Protein AF-0000000077384084 (afdb_homodimer)

Nearest PDB structures (foldseek):
  6f5l-assembly1_A-2  TM=9.453E-01  e=6.658E-69  Homo sapiens
  2or4-assembly1_A  TM=9.420E-01  e=1.013E-68  Homo sapiens
  4x3r-assembly1_A-2  TM=9.506E-01  e=4.682E-67  Homo sapiens
  4p45-assembly1_A-2  TM=9.468E-01  e=4.153E-67  Homo sapiens
  3sje-assembly1_A  TM=9.429E-01  e=4.296E-66  Homo sapiens

Solvent-accessible surface area (backbone atoms only — not comparable to full-atom values): 62726 Å² total; per-residue (Å²): 106,42,68,52,69,60,72,46,54,48,32,34,27,40,71,90,66,47,78,77,43,68,45,70,51,60,62,78,82,54,88,92,51,93,77,65,87,78,63,66,61,57,42,37,41,64,29,20,55,41,76,44,77,28,62,36,43,34,53,35,45,55,26,46,64,64,44,53,46,42,35,41,70,74,68,66,46,79,44,59,72,26,36,34,38,25,34,57,61,101,51,42,66,23,39,26,53,49,36,39,50,73,58,38,26,48,27,41,36,35,25,53,41,20,53,39,24,12,45,77,48,43,69,41,63,31,46,90,77,41,68,24,31,37,54,55,41,34,58,40,46,40,34,54,80,52,82,18,39,59,43,35,75,94,42,39,79,49,93,86,40,48,63,59,55,76,89,72,34,71,57,51,84,38,26,42,40,40,34,17,37,52,46,46,46,59,54,47,72,35,32,29,66,60,66,47,56,79,91,55,59,76,18,78,84,69,80,54,32,30,4,80,32,40,67,52,84,62,26,31,41,33,42,32,33,39,47,40,86,37,81,64,90,78,64,67,48,74,48,73,49,72,16,74,76,37,52,64,33,30,36,34,37,36,30,40,71,48,47,85,51,64,16,31,41,50,16,42,37,17,42,54,26,49,50,52,33,50,52,51,52,49,52,42,38,75,73,68,52,70,38,34,21,12,38,37,41,37,42,22,21,51,35,62,66,29,28,24,36,50,37,32,49,46,49,51,38,40,62,58,45,63,74,22,49,53,34,37,37,29,31,50,37,34,49,64,21,81,66,35,67,44,41,32,19,31,45,46,36,45,53,38,54,51,59,29,24,57,72,26,59,36,56,56,66,86,75,70,47,82,12,31,37,54,48,34,61,70,63,48,74,86,47,99,50,82,58,38,61,52,62,23,52,83,48,80,53,32,59,43,31,24,54,45,12,35,43,33,36,34,42,27,24,31,65,51,53,83,83,41,68,67,49,63,66,41,33,50,51,16,84,61,19,30,61,63,47,38,42,72,63,43,37,67,81,42,39,54,47,49,37,48,24,48,35,54,42,41,40,51,47,45,62,21,52,41,78,64,57,62,49,43,56,52,47,39,34,53,47,53,52,48,53,50,53,50,47,43,73,73,40,42,66,57,28,60,76,67,72,52,80,62,61,61,47,53,50,30,48,52,52,27,36,52,41,28,51,54,40,54,51,50,62,72,64,56,83,78,80,49,68,58,59,37,49,52,53,42,50,28,60,52,40,32,52,31,25,34,40,38,70,73,29,27,90,92,45,50,77,42,13,21,48,49,50,34,38,37,95,76,24,46,62,35,39,21,68,34,26,47,58,53,48,43,52,54,51,36,72,71,46,83,50,68,71,57,32,52,51,41,52,52,49,44,43,40,50,50,35,49,50,30,48,25,42,45,36,21,32,45,32,60,73,91,105,40,67,52,70,55,80,46,53,46,30,35,26,40,71,90,66,46,77,77,41,67,43,69,50,62,61,77,81,53,87,92,49,91,75,67,88,79,62,66,57,55,42,35,42,63,30,20,57,40,76,44,77,28,60,38,45,35,51,36,46,55,25,44,64,63,44,54,45,43,34,41,71,73,66,66,45,79,46,58,71,25,36,32,38,24,34,57,60,100,52,41,65,24,38,26,52,51,37,40,48,74,58,37,26,48,27,41,37,36,26,53,42,21,53,36,22,11,44,76,46,43,67,40,62,31,46,91,76,39,67,24,31,37,55,55,43,36,56,41,47,40,35,55,79,52,80,18,40,59,42,35,76,94,43,39,78,48,94,86,41,47,64,58,56,77,88,71,31,71,57,51,84,38,24,42,40,39,34,16,36,50,47,46,46,58,52,47,71,34,31,28,67,60,66,47,56,79,91,56,59,76,19,76,84,68,79,55,31,30,6,82,31,40,66,54,83,64,25,33,40,34,43,31,32,44,48,39,85,35,81,61,92,79,64,68,50,72,49,74,49,72,16,74,76,37,52,64,31,32,37,35,36,37,29,39,71,51,48,85,50,63,16,30,39,50,17,42,37,18,42,54,27,49,50,50,33,50,52,53,53,49,51,42,37,74,74,69,51,68,39,34,22,12,37,36,40,37,42,24,21,51,34,62,66,28,30,23,37,50,36,34,49,45,48,51,39,40,62,58,43,64,73,23,49,51,31,39,38,29,30,51,38,34,50,67,21,81,67,32,67,44,40,30,19,30,45,45,36,44,54,38,54,51,60,28,25,56,72,26,61,35,55,56,66,87,77,70,49,84,12,30,35,56,47,36,62,68,62,49,77,85,46,99,49,83,58,40,58,39,62,24,51,82,49,78,54,34,57,43,31,24,53,46,13,36,43,33,38,33,44,28,24,30,64,50,55,84,84,40,70,65,50,60,66,42,34,50,49,16,84,63,19,29,63,63,47,38,42,72,64,45,39,69,81,42,40,55,48,49,36,48,22,48,35,54,42,43,40,50,46,45,64,22,52,43,78,63,56,64,50,43,58,50,46,40,34,52,48,51,54,49,52,50,53,51,47,42,72,74,40,40,66,57,29,60,75,67,72,50,81,62,61,63,49,53,51,29,49,52,51,27,34,52,41,26,50,54,39,55,51,50,62,74,63,58,84,78,80,49,68,58,59,37,50,52,53,42,51,27,59,52,40,31,52,32,25,34,39,40,70,75,29,25,91,92,44,50,78,41,13,21,48,50,50,31,36,36,96,76,24,46,61,36,41,19,67,33,26,46,60,54,48,43,51,54,51,38,73,70,46,82,50,66,69,58,31,53,52,41,52,54,50,44,44,41,50,50,34,47,50,29,47,25,43,45,35,21,32,45,32,60,74,91

Organism: Artemia franciscana (NCBI:txid6661)

Secondary structure (DSSP, 8-state):
-EEEE--PPEEEE-TTS-EEEE--SSPPPPTTS---TTPPPS-EETPPPEEEEES-EEE-TT--HHHHHHHHHTS----TT-EEEEE--SS-HHHHHHHHHHTT-SEEEEE--HHHHSSGGGTSPBTTSSSBPPTT----EE--SSSS-TTSTTS---TT-----GGGS----S-EEEE-HHHHHHHHTTEESSBPPGGG--SSSS--B--SEESSTT-EEEEEE-EEEE------EEEEE--SSEEEEEEEEEEE---SS--IIIIIHHHHHHHHHHHHHHHHHHTT---SEEEEEEEESS-TTTSHHHHHHHHHTHHHHHHHEEEEEE-S-SBSSSSEEEEEE-HHHHHHHHHHHTTSPPS-GGG--SSHHHHHHHT--S-S-SSB---TT-STTHHHHHHH---EEEEEEE--TTTSTT---TTTTSTT--HHHIIIII-TT-HHHHHHHHHHHHHHHHHHH-SS----HHHHHHHHHHHHHHHHHHHHHHHHHTT---HHHHHHHHHHHHHHHHHHHHHHT-----HHHHHHHHHHHHHHHHTTB-TT--SS-TT--BSSEEEETTEEEEEEESHHHHHHHHHHHH---HHHHHHHHHHHHHHHHHHHHHHHHHHHHHH-/-EEEEE-PPEEEE-TTS-EEEE--SSPPPPTTS---TTPPPS-EETPPPEEEEES-EEE-TT--HHHHHHHHHTS----TT-EEEEE--SS-HHHHHHHHHHTT-SEEEEE--HHHHSSGGGTSPBTTSSSBPPTT----EE--SSSS-TTSTTS---TT-----GGGS----S-EEEE-HHHHHHHHTTEESSBPPGGG--SSSS--B--SEESSTT-EEEEEEEEEEE------EEEEE--SSEEEEEEEEEEE---SS--IIIIIHHHHHHHHHHHHHHHHHHTT---SEEEEEEEESS-TTTSHHHHHHHHHTHHHHHHHEEEEEE-S-SBSSSSEEEEEE-HHHHHHHHHHHTTSPPS-GGG--SSHHHHHHHT--S-S-SSBTT-TT-STTHHHHHHH---EEEEEEE--TTTSTT---TTTTSTT--HHHIIIII-TT-HHHHHHHHHHHHHHHHHHH-SS----HHHHHHHHHHHHHHHHHHHHHHHHHTT---HHHHHHHHHHHHHHHHHHHHHHT-----HHHHHHHHHHHHHHHHTTB-TT--SS-TT--BSSEEE-SS-TTSEEESHHHHHHHHHHHH---HHHHHHHHHHHHHHHHHHHHHHHHHHHHHH-

Foldseek 3Di:
DWKDWPFDFWFKAFLVGHTPDTFDQAFDDDPPDDDDPPQGGFWATQFAFDKAKDQKEFEQEAQFLVSQVCCCPVVVHAQASHEYEYEDFDFDVLLSLVSCVVSHHQEYEYEHFCQFFCPPLNPHDDPPVAQGHDQFWKAYFYNQQAFADQQAPLAFPDVPDGGHDPVNGRTRHHGYTYGGNNVVLVSQVQADDAFDDPVRDGRSPDTRDRRPGTNHGSMMIMGGIGMDDDDDDDDKDKDKQAADQASLAEEEEEEEDDASAAQVQFAVLVVVLVVVLVVVVVVVVVVPDGFNYMYMYIHFYPFRNRLHRLLSVCNVCVVSCLQHYQEYEYEGGAFLAAAEKAKEWALQCVQLLLVLQQVFQPLDVVVPDGTSNRRRVVLVPPDPDSYHNLRFPPGNRALSCQAQLFIYMYMHHDDRCVVNVTYDSNNHRTNSSHPSNCCPHGCVPCSSSVRSSSSVNSSSRQQRHDLARSGQCLSVLVVLVVLVVVCCVVCVVVCVVLVNDLVLSVVLSVLLNVLSVVLVVCVVPPDDSPSVVSVLSSQLSRCLSSLQFACCCAPVDRSRRRQAWAAAPSGSRHGDGRRNLVVLVVVLVVDPDPVVNVVSVVVNNVSSVVNSVSSNVSSVSSVD/DWKDWPDDWWFKAFLVGHTPDTFDQAFDDDPPDDDDPPQGGFWATLFAFDKAKDQKEFEQQAQFLVSQVCCCPVVVHAQASHEYEYEDFDFDVLLSLVSCVVSHHQEYEYEHFCQAFCPPLNPHDDPPVAQGHDQFWKAYFYNQQAFADQQAPLAFPDVPDGGDDPVNGRGRHHGYTYGGNNSVLVSQVQADDAFDDPVRDGRSPDGRHRRPGTNHGSMMIMDGIDMDDDDDDDDKDKDKQAADQASLAEEEEEEEDDASAAQVQFAVLVVVLVVVLVVVVVVVVVVPDGFNYMYMYIHFYPFRNRLHRLLSVCNVCVVSCLQHYAEYEYEGGAFLAAAEKAKEWALQCVQLLLVLQQVFQPLDVVVPDGTSNRRRVVLVVPDPDSYHNLRFPPGNRALSCQAQLFIYMYMHHDDRCVVNVGYDSNNHRTNSNHPSNCCPHGCVPCSSSVRSSSSVSSSSRQQRHDLARSGQQLSVLVVLVVLVVVCCVVCVVVCVVLVNDLVLSVVLSVLLNVLSVVLVVVVVPDDDSPSVVSVLSSQLSRCLSSLQFACCCAPVDRSRRRQQHAAASSGSRHRDGRRNLVVLVVCLVVDPDPVVNVVSVVVNNVSSVVNSVSSNVSSVSSVD

Radius of gyration: 34.28 Å; Cα contacts (8 Å, |Δi|>4): 2781; chains: 2; bounding box: 78×97×78 Å

pLDDT: mean 93.73, std 7.49, range [43.16, 98.88]

InterPro domains:
  IPR003137 PA domain [PF02225] (59-141)
  IPR007365 Transferrin receptor-like, dimerisation domain [PF04253] (500-622)
  IPR007484 Peptidase M28 [PF04389] (236-438)
  IPR036757 Transferrin receptor-like, dimerisation domain superfamily [G3DSA:1.20.930.40] (472-624)
  IPR036757 Transferrin receptor-like, dimerisation domain superfamily [SSF47672] (470-622)
  IPR039373 Transferrin receptor protein 1/Glutamate carboxypeptidase 2-like [PTHR10404] (15-622)
  IPR046450 PA domain superfamily [SSF52025] (10-238)

Structure (mmCIF, N/CA/C/O backbone):
data_AF-0000000077384084-model_v1
#
loop_
_entity.id
_entity.type
_entity.pdbx_description
1 polymer 'Uncharacterized protein'
#
loop_
_atom_site.group_PDB
_atom_site.id
_atom_site.type_symbol
_atom_site.label_atom_id
_atom_site.label_alt_id
_atom_site.label_comp_id
_atom_site.label_asym_id
_atom_site.label_entity_id
_atom_site.label_seq_id
_atom_site.pdbx_PDB_ins_code
_atom_site.Cartn_x
_atom_site.Cartn_y
_atom_site.Cartn_z
_atom_site.occupancy
_atom_site.B_iso_or_equiv
_atom_site.auth_seq_id
_atom_site.auth_comp_id
_atom_site.auth_asym_id
_atom_site.auth_atom_id
_atom_site.pdbx_PDB_model_num
ATOM 1 N N . MET A 1 1 ? 8.25 8.266 20.266 1 44.94 1 MET A N 1
ATOM 2 C CA . MET A 1 1 ? 9.547 8.789 20.688 1 44.94 1 MET A CA 1
ATOM 3 C C . MET A 1 1 ? 9.438 10.25 21.109 1 44.94 1 MET A C 1
ATOM 5 O O . MET A 1 1 ? 8.789 11.047 20.422 1 44.94 1 MET A O 1
ATOM 9 N N . ALA A 1 2 ? 9.586 10.57 22.391 1 52.44 2 ALA A N 1
ATOM 10 C CA . ALA A 1 2 ? 9.492 11.93 22.922 1 52.44 2 ALA A CA 1
ATOM 11 C C . ALA A 1 2 ? 10.883 12.516 23.188 1 52.44 2 ALA A C 1
ATOM 13 O O . ALA A 1 2 ? 11.875 11.781 23.203 1 52.44 2 ALA A O 1
ATOM 14 N N . PHE A 1 3 ? 11.078 13.914 23.047 1 57.12 3 PHE A N 1
ATOM 15 C CA . PHE A 1 3 ? 12.32 14.656 23.219 1 57.12 3 PHE A CA 1
ATOM 16 C C . PHE A 1 3 ? 12.383 15.281 24.609 1 57.12 3 PHE A C 1
ATOM 18 O O . PHE A 1 3 ? 11.359 15.641 25.188 1 57.12 3 PHE A O 1
ATOM 25 N N . TYR A 1 4 ? 13.492 14.758 25.5 1 51.59 4 TYR A N 1
ATOM 26 C CA . TYR A 1 4 ? 13.852 15.641 26.594 1 51.59 4 TYR A CA 1
ATOM 27 C C . TYR A 1 4 ? 14.938 16.625 26.172 1 51.59 4 TYR A C 1
ATOM 29 O O . TYR A 1 4 ? 15.82 16.281 25.391 1 51.59 4 TYR A O 1
ATOM 37 N N . THR A 1 5 ? 14.625 17.922 26.219 1 53.62 5 THR A N 1
ATOM 38 C CA . THR A 1 5 ? 15.57 18.953 25.828 1 53.62 5 THR A CA 1
ATOM 39 C C . THR A 1 5 ? 16.344 19.469 27.047 1 53.62 5 THR A C 1
ATOM 41 O O . THR A 1 5 ? 15.758 19.781 28.078 1 53.62 5 THR A O 1
ATOM 44 N N . ALA A 1 6 ? 17.703 19.078 27.25 1 50.22 6 ALA A N 1
ATOM 45 C CA . ALA A 1 6 ? 18.625 19.875 28.062 1 50.22 6 ALA A CA 1
ATOM 46 C C . ALA A 1 6 ? 19.219 21.016 27.25 1 50.22 6 ALA A C 1
ATOM 48 O O . ALA A 1 6 ? 19.828 20.781 26.188 1 50.22 6 ALA A O 1
ATOM 49 N N . PHE A 1 7 ? 18.531 22.156 27.047 1 55.72 7 PHE A N 1
ATOM 50 C CA . PHE A 1 7 ? 18.688 23.203 26.047 1 55.72 7 PHE A CA 1
ATOM 51 C C . PHE A 1 7 ? 19.766 24.188 26.453 1 55.72 7 PHE A C 1
ATOM 53 O O . PHE A 1 7 ? 19.953 24.453 27.641 1 55.72 7 PHE A O 1
ATOM 60 N N . VAL A 1 8 ? 20.891 24.141 25.625 1 60.72 8 VAL A N 1
ATOM 61 C CA . VAL A 1 8 ? 21.859 25.219 25.766 1 60.72 8 VAL A CA 1
ATOM 62 C C . VAL A 1 8 ? 21.531 26.344 24.797 1 60.72 8 VAL A C 1
ATOM 64 O O . VAL A 1 8 ? 21.25 26.094 23.609 1 60.72 8 VAL A O 1
ATOM 67 N N . PRO A 1 9 ? 21.859 27.688 25.078 1 73.88 9 PRO A N 1
ATOM 68 C CA . PRO A 1 9 ? 21.484 29.047 24.703 1 73.88 9 PRO A CA 1
ATOM 69 C C . PRO A 1 9 ? 22.062 29.484 23.359 1 73.88 9 PRO A C 1
ATOM 71 O O . PRO A 1 9 ? 22.984 28.844 22.859 1 73.88 9 PRO A O 1
ATOM 74 N N . VAL A 1 10 ? 21.328 30.203 22.578 1 91 10 VAL A N 1
ATOM 75 C CA . VAL A 1 10 ? 21.875 31.109 21.578 1 91 10 VAL A CA 1
ATOM 76 C C . VAL A 1 10 ? 22.703 32.188 22.266 1 91 10 VAL A C 1
ATOM 78 O O . VAL A 1 10 ? 22.219 32.875 23.172 1 91 10 VAL A O 1
ATOM 81 N N . GLN A 1 11 ? 24.016 32.312 21.844 1 95.69 11 GLN A N 1
ATOM 82 C CA . GLN A 1 11 ? 24.906 33.25 22.516 1 95.69 11 GLN A CA 1
ATOM 83 C C . GLN A 1 11 ? 25.688 34.094 21.5 1 95.69 11 GLN A C 1
ATOM 85 O O . GLN A 1 11 ? 25.891 33.656 20.359 1 95.69 11 GLN A O 1
ATOM 90 N N . ILE A 1 12 ? 26.016 35.281 21.922 1 96.12 12 ILE A N 1
ATOM 91 C CA . ILE A 1 12 ? 27.016 36.094 21.234 1 96.12 12 ILE A CA 1
ATOM 92 C C . ILE A 1 12 ? 28.297 36.156 22.062 1 96.12 12 ILE A C 1
ATOM 94 O O . ILE A 1 12 ? 28.266 36.406 23.266 1 96.12 12 ILE A O 1
ATOM 98 N N . ILE A 1 13 ? 29.344 35.906 21.359 1 95.75 13 ILE A N 1
ATOM 99 C CA . ILE A 1 13 ? 30.641 35.812 22.016 1 95.75 13 ILE A CA 1
ATOM 100 C C . ILE A 1 13 ? 31.609 36.812 21.391 1 95.75 13 ILE A C 1
ATOM 102 O O . ILE A 1 13 ? 31.609 37 20.172 1 95.75 13 ILE A O 1
ATOM 106 N N . ASP A 1 14 ? 32.5 37.375 22.219 1 95.94 14 ASP A N 1
ATOM 107 C CA . ASP A 1 14 ? 33.469 38.344 21.688 1 95.94 14 ASP A CA 1
ATOM 108 C C . ASP A 1 14 ? 34.75 37.656 21.203 1 95.94 14 ASP A C 1
ATOM 110 O O . ASP A 1 14 ? 34.812 36.406 21.172 1 95.94 14 ASP A O 1
ATOM 114 N N . GLU A 1 15 ? 35.75 38.469 20.766 1 93.62 15 GLU A N 1
ATOM 115 C CA . GLU A 1 15 ? 36.969 37.969 20.141 1 93.62 15 GLU A CA 1
ATOM 116 C C . GLU A 1 15 ? 37.812 37.188 21.156 1 93.62 15 GLU A C 1
ATOM 118 O O . GLU A 1 15 ? 38.656 36.375 20.766 1 93.62 15 GLU A O 1
ATOM 123 N N . ARG A 1 16 ? 37.688 37.312 22.547 1 88.94 16 ARG A N 1
ATOM 124 C CA . ARG A 1 16 ? 38.438 36.594 23.578 1 88.94 16 ARG A CA 1
ATOM 125 C C . ARG A 1 16 ? 37.688 35.375 24.062 1 88.94 16 ARG A C 1
ATOM 127 O O . ARG A 1 16 ? 38.125 34.688 25 1 88.94 16 ARG A O 1
ATOM 134 N N . GLY A 1 17 ? 36.406 35.219 23.484 1 92.31 17 GLY A N 1
ATOM 135 C CA . GLY A 1 17 ? 35.625 34.062 23.859 1 92.31 17 GLY A CA 1
ATOM 136 C C . GLY A 1 17 ? 34.656 34.312 25.016 1 92.31 17 GLY A C 1
ATOM 137 O O . GLY A 1 17 ? 34.062 33.375 25.547 1 92.31 17 GLY A O 1
ATOM 138 N N . GLN A 1 18 ? 34.5 35.5 25.359 1 95.06 18 GLN A N 1
ATOM 139 C CA . GLN A 1 18 ? 33.625 35.844 26.469 1 95.06 18 GLN A CA 1
ATOM 140 C C . GLN A 1 18 ? 32.188 36.031 25.984 1 95.06 18 GLN A C 1
ATOM 142 O O . GLN A 1 18 ? 31.938 36.719 24.969 1 95.06 18 GLN A O 1
ATOM 147 N N . VAL A 1 19 ? 31.266 35.5 26.734 1 95.31 19 VAL A N 1
ATOM 148 C CA . VAL A 1 19 ? 29.844 35.594 26.406 1 95.31 19 VAL A CA 1
ATOM 149 C C . VAL A 1 19 ? 29.359 37.031 26.688 1 95.31 19 VAL A C 1
ATOM 151 O O . VAL A 1 19 ? 29.469 37.5 27.812 1 95.31 19 VAL A O 1
ATOM 154 N N . LYS A 1 20 ? 28.828 37.688 25.672 1 95.38 20 LYS A N 1
ATOM 155 C CA . LYS A 1 20 ? 28.344 39.062 25.781 1 95.38 20 LYS A CA 1
ATOM 156 C C . LYS A 1 20 ? 26.812 39.094 25.859 1 95.38 20 LYS A C 1
ATOM 158 O O . LYS A 1 20 ? 26.234 40.062 26.328 1 95.38 20 LYS A O 1
ATOM 163 N N . PHE A 1 21 ? 26.234 38.062 25.391 1 95.19 21 PHE A N 1
ATOM 164 C CA . PHE A 1 21 ? 24.781 37.938 25.375 1 95.19 21 PHE A CA 1
ATOM 165 C C . PHE A 1 21 ? 24.359 36.469 25.359 1 95.19 21 PHE A C 1
ATOM 167 O O . PHE A 1 21 ? 24.984 35.656 24.688 1 95.19 21 PHE A O 1
ATOM 174 N N . THR A 1 22 ? 23.391 36.125 26.188 1 95.44 22 THR A N 1
ATOM 175 C CA . THR A 1 22 ? 22.734 34.812 26.156 1 95.44 22 THR A CA 1
ATOM 176 C C . THR A 1 22 ? 21.219 34.969 26.047 1 95.44 22 THR A C 1
ATOM 178 O O . THR A 1 22 ? 20.609 35.656 26.875 1 95.44 22 THR A O 1
ATOM 181 N N . ALA A 1 23 ? 20.641 34.406 24.969 1 95.69 23 ALA A N 1
ATOM 182 C CA . ALA A 1 23 ? 19.188 34.438 24.844 1 95.69 23 ALA A CA 1
ATOM 183 C C . ALA A 1 23 ? 18.516 33.719 26.016 1 95.69 23 ALA A C 1
ATOM 185 O O . ALA A 1 23 ? 19.062 32.75 26.547 1 95.69 23 ALA A O 1
ATOM 186 N N . ALA A 1 24 ? 17.312 34.188 26.344 1 93.31 24 ALA A N 1
ATOM 187 C CA . ALA A 1 24 ? 16.562 33.594 27.438 1 93.31 24 ALA A CA 1
ATOM 188 C C . ALA A 1 24 ? 16.094 32.188 27.078 1 93.31 24 ALA A C 1
ATOM 190 O O . ALA A 1 24 ? 15.727 31.922 25.938 1 93.31 24 ALA A O 1
ATOM 191 N N . LEU A 1 25 ? 16.062 31.391 28.094 1 90.56 25 LEU A N 1
ATOM 192 C CA . LEU A 1 25 ? 15.602 30.016 27.875 1 90.56 25 LEU A CA 1
ATOM 193 C C . LEU A 1 25 ? 14.133 29.859 28.266 1 90.56 25 LEU A C 1
ATOM 195 O O . LEU A 1 25 ? 13.453 28.938 27.797 1 90.56 25 LEU A O 1
ATOM 199 N N . PHE A 1 26 ? 13.742 30.703 29.203 1 91.69 26 PHE A N 1
ATOM 200 C CA . PHE A 1 26 ? 12.383 30.625 29.734 1 91.69 26 PHE A CA 1
ATOM 201 C C . PHE A 1 26 ? 11.633 31.938 29.5 1 91.69 26 PHE A C 1
ATOM 203 O O . PHE A 1 26 ? 12.234 33 29.516 1 91.69 26 PHE A O 1
ATOM 210 N N . GLU A 1 27 ? 10.352 31.797 29.281 1 93.06 27 GLU A N 1
ATOM 211 C CA . GLU A 1 27 ? 9.477 32.969 29.312 1 93.06 27 GLU A CA 1
ATOM 212 C C . GLU A 1 27 ? 9.203 33.406 30.75 1 93.06 27 GLU A C 1
ATOM 214 O O . GLU A 1 27 ? 9.008 32.562 31.641 1 93.06 27 GLU A O 1
ATOM 219 N N . PRO A 1 28 ? 9.266 34.688 30.938 1 91.88 28 PRO A N 1
ATOM 220 C CA . PRO A 1 28 ? 8.961 35.156 32.312 1 91.88 28 PRO A CA 1
ATOM 221 C C . PRO A 1 28 ? 7.508 34.875 32.688 1 91.88 28 PRO A C 1
ATOM 223 O O . PRO A 1 28 ? 6.605 34.969 31.859 1 91.88 28 PRO A O 1
ATOM 226 N N . GLN A 1 29 ? 7.41 34.625 34 1 89.62 29 GLN A N 1
ATOM 227 C CA . GLN A 1 29 ? 6.066 34.438 34.531 1 89.62 29 GLN A CA 1
ATOM 228 C C . GLN A 1 29 ? 5.336 35.781 34.625 1 89.62 29 GLN A C 1
ATOM 230 O O . GLN A 1 29 ? 5.953 36.812 34.906 1 89.62 29 GLN A O 1
ATOM 235 N N . ILE A 1 30 ? 4.145 35.688 34.312 1 86 30 ILE A N 1
ATOM 236 C CA . ILE A 1 30 ? 3.324 36.875 34.469 1 86 30 ILE A CA 1
ATOM 237 C C . ILE A 1 30 ? 2.666 36.875 35.844 1 86 30 ILE A C 1
ATOM 239 O O . ILE A 1 30 ? 2.006 35.906 36.219 1 86 30 ILE A O 1
ATOM 243 N N . ASP A 1 31 ? 2.865 37.938 36.5 1 76.62 31 ASP A N 1
ATOM 244 C CA . ASP A 1 31 ? 2.33 38.031 37.875 1 76.62 31 ASP A CA 1
ATOM 245 C C . ASP A 1 31 ? 0.817 37.844 37.875 1 76.62 31 ASP A C 1
ATOM 247 O O . ASP A 1 31 ? 0.102 38.406 37.062 1 76.62 31 ASP A O 1
ATOM 251 N N . GLY A 1 32 ? 0.443 37.031 38.75 1 74.5 32 GLY A N 1
ATOM 252 C CA . GLY A 1 32 ? -0.987 36.812 38.906 1 74.5 32 GLY A CA 1
ATOM 253 C C . GLY A 1 32 ? -1.495 35.656 38.062 1 74.5 32 GLY A C 1
ATOM 254 O O . GLY A 1 32 ? -2.631 35.219 38.219 1 74.5 32 GLY A O 1
ATOM 255 N N . ASN A 1 33 ? -0.643 35.281 37.156 1 76.44 33 ASN A N 1
ATOM 256 C CA . ASN A 1 33 ? -1.041 34.125 36.344 1 76.44 33 ASN A CA 1
ATOM 257 C C . ASN A 1 33 ? -0.486 32.812 36.906 1 76.44 33 ASN A C 1
ATOM 259 O O . ASN A 1 33 ? 0.546 32.812 37.594 1 76.44 33 ASN A O 1
ATOM 263 N N . PHE A 1 34 ? -1.187 31.859 36.781 1 72.06 34 PHE A N 1
ATOM 264 C CA . PHE A 1 34 ? -0.732 30.531 37.156 1 72.06 34 PHE A CA 1
ATOM 265 C C . PHE A 1 34 ? 0.564 30.172 36.438 1 72.06 34 PHE A C 1
ATOM 267 O O . PHE A 1 34 ? 0.725 30.469 35.25 1 72.06 34 PHE A O 1
ATOM 274 N N . TYR A 1 35 ? 1.537 29.797 37.25 1 75.88 35 TYR A N 1
ATOM 275 C CA . TYR A 1 35 ? 2.785 29.328 36.656 1 75.88 35 TYR A CA 1
ATOM 276 C C . TYR A 1 35 ? 3.115 27.922 37.094 1 75.88 35 TYR A C 1
ATOM 278 O O . TYR A 1 35 ? 3.113 27.625 38.312 1 75.88 35 TYR A O 1
ATOM 286 N N . ASP A 1 36 ? 3.312 27.047 36.156 1 79.94 36 ASP A N 1
ATOM 287 C CA . ASP A 1 36 ? 3.688 25.656 36.406 1 79.94 36 ASP A CA 1
ATOM 288 C C . ASP A 1 36 ? 5.199 25.484 36.312 1 79.94 36 ASP A C 1
ATOM 290 O O . ASP A 1 36 ? 5.805 25.781 35.281 1 79.94 36 ASP A O 1
ATOM 294 N N . ASN A 1 37 ? 5.727 24.969 37.281 1 80.19 37 ASN A N 1
ATOM 295 C CA . ASN A 1 37 ? 7.176 24.797 37.375 1 80.19 37 ASN A CA 1
ATOM 296 C C . ASN A 1 37 ? 7.656 23.719 36.406 1 80.19 37 ASN A C 1
ATOM 298 O O . ASN A 1 37 ? 8.859 23.562 36.188 1 80.19 37 ASN A O 1
ATOM 302 N N . SER A 1 38 ? 6.75 23.078 35.844 1 82.44 38 SER A N 1
ATOM 303 C CA . SER A 1 38 ? 7.137 22.016 34.938 1 82.44 38 SER A CA 1
ATOM 304 C C . SER A 1 38 ? 7.305 22.516 33.5 1 82.44 38 SER A C 1
ATOM 306 O O . SER A 1 38 ? 7.645 21.75 32.594 1 82.44 38 SER A O 1
ATOM 308 N N . VAL A 1 39 ? 7.117 23.812 33.344 1 88.19 39 VAL A N 1
ATOM 309 C CA . VAL A 1 39 ? 7.305 24.391 32.031 1 88.19 39 VAL A CA 1
ATOM 310 C C . VAL A 1 39 ? 8.758 24.234 31.594 1 88.19 39 VAL A C 1
ATOM 312 O O . VAL A 1 39 ? 9.672 24.656 32.312 1 88.19 39 VAL A O 1
ATOM 315 N N . LEU A 1 40 ? 8.992 23.656 30.484 1 86.81 40 LEU A N 1
ATOM 316 C CA . LEU A 1 40 ? 10.328 23.438 29.953 1 86.81 40 LEU A CA 1
ATOM 317 C C . LEU A 1 40 ? 10.852 24.688 29.234 1 86.81 40 LEU A C 1
ATOM 319 O O . LEU A 1 40 ? 10.07 25.562 28.859 1 86.81 40 LEU A O 1
ATOM 323 N N . PRO A 1 41 ? 12.18 24.766 29.094 1 88.56 41 PRO A N 1
ATOM 324 C CA . PRO A 1 41 ? 12.719 25.844 28.266 1 88.56 41 PRO A CA 1
ATOM 325 C C . PRO A 1 41 ? 12.188 25.797 26.828 1 88.56 41 PRO A C 1
ATOM 327 O O . PRO A 1 41 ? 11.68 24.75 26.391 1 88.56 41 PRO A O 1
ATOM 330 N N . GLY A 1 42 ? 12.227 26.984 26.219 1 91 42 GLY A N 1
ATOM 331 C CA . GLY A 1 42 ? 11.883 26.969 24.797 1 91 42 GLY A CA 1
ATOM 332 C C . GLY A 1 42 ? 12.727 26 23.984 1 91 42 GLY A C 1
ATOM 333 O O . GLY A 1 42 ? 13.938 25.906 24.188 1 91 42 GLY A O 1
ATOM 334 N N . TYR A 1 43 ? 12.055 25.188 23.156 1 92.31 43 TYR A N 1
ATOM 335 C CA . TYR A 1 43 ? 12.789 24.25 22.312 1 92.31 43 TYR A CA 1
ATOM 336 C C . TYR A 1 43 ? 11.953 23.828 21.109 1 92.31 43 TYR A C 1
ATOM 338 O O . TYR A 1 43 ? 10.75 24.094 21.047 1 92.31 43 TYR A O 1
ATOM 346 N N . LEU A 1 44 ? 12.602 23.297 20.172 1 94.56 44 LEU A N 1
ATOM 347 C CA . LEU A 1 44 ? 11.969 22.641 19.031 1 94.56 44 LEU A CA 1
ATOM 348 C C . LEU A 1 44 ? 12.195 21.141 19.078 1 94.56 44 LEU A C 1
ATOM 350 O O . LEU A 1 44 ? 13.336 20.672 19.047 1 94.56 44 LEU A O 1
ATOM 354 N N . ALA A 1 45 ? 11.07 20.469 19.078 1 93.31 45 ALA A N 1
ATOM 355 C CA . ALA A 1 45 ? 11.156 19 19.156 1 93.31 45 ALA A CA 1
ATOM 356 C C . ALA A 1 45 ? 11.789 18.422 17.891 1 93.31 45 ALA A C 1
ATOM 358 O O . ALA A 1 45 ? 11.477 18.844 16.781 1 93.31 45 ALA A O 1
ATOM 359 N N . PHE A 1 46 ? 12.797 17.453 18.062 1 92.88 46 PHE A N 1
ATOM 360 C CA . PHE A 1 46 ? 13.469 16.656 17.047 1 92.88 46 PHE A CA 1
ATOM 361 C C . PHE A 1 46 ? 14.586 17.453 16.375 1 92.88 46 PHE A C 1
ATOM 363 O O . PHE A 1 46 ? 15.188 17 15.398 1 92.88 46 PHE A O 1
ATOM 370 N N . ALA A 1 47 ? 14.789 18.672 16.875 1 94.25 47 ALA A N 1
ATOM 371 C CA . ALA A 1 47 ? 15.977 19.359 16.391 1 94.25 47 ALA A CA 1
ATOM 372 C C . ALA A 1 47 ? 17.25 18.578 16.703 1 94.25 47 ALA A C 1
ATOM 374 O O . ALA A 1 47 ? 17.375 18.016 17.797 1 94.25 47 ALA A O 1
ATOM 375 N N . ALA A 1 48 ? 18.094 18.531 15.773 1 93.5 48 ALA A N 1
ATOM 376 C CA . ALA A 1 48 ? 19.344 17.797 15.977 1 93.5 48 ALA A CA 1
ATOM 377 C C . ALA A 1 48 ? 20.188 18.469 17.062 1 93.5 48 ALA A C 1
ATOM 379 O O . ALA A 1 48 ? 20.266 19.688 17.141 1 93.5 48 ALA A O 1
ATOM 380 N N . SER A 1 49 ? 20.828 17.656 17.875 1 93.12 49 SER A N 1
ATOM 381 C CA . SER A 1 49 ? 21.797 18.172 18.844 1 93.12 49 SER A CA 1
ATOM 382 C C . SER A 1 49 ? 23.094 18.578 18.156 1 93.12 49 SER A C 1
ATOM 384 O O . SER A 1 49 ? 23.531 17.938 17.203 1 93.12 49 SER A O 1
ATOM 386 N N . GLY A 1 50 ? 23.609 19.625 18.609 1 93.81 50 GLY A N 1
ATOM 387 C CA . GLY A 1 50 ? 24.875 20.094 18.062 1 93.81 50 GLY A CA 1
ATOM 388 C C . GLY A 1 50 ? 25.188 21.531 18.438 1 93.81 50 GLY A C 1
ATOM 389 O O . GLY A 1 50 ? 24.391 22.203 19.094 1 93.81 50 GLY A O 1
ATOM 390 N N . THR A 1 51 ? 26.438 21.906 18.188 1 94.75 51 THR A N 1
ATOM 391 C CA . THR A 1 51 ? 26.906 23.266 18.406 1 94.75 51 THR A CA 1
ATOM 392 C C . THR A 1 51 ? 27.406 23.891 17.109 1 94.75 51 THR A C 1
ATOM 394 O O . THR A 1 51 ? 28.203 23.281 16.391 1 94.75 51 THR A O 1
ATOM 397 N N . VAL A 1 52 ? 26.844 24.984 16.812 1 95.69 52 VAL A N 1
ATOM 398 C CA . VAL A 1 52 ? 27.281 25.75 15.648 1 95.69 52 VAL A CA 1
ATOM 399 C C . VAL A 1 52 ? 27.828 27.109 16.094 1 95.69 52 VAL A C 1
ATOM 401 O O . VAL A 1 52 ? 27.172 27.844 16.828 1 95.69 52 VAL A O 1
ATOM 404 N N . GLU A 1 53 ? 29.047 27.438 15.797 1 94.31 53 GLU A N 1
ATOM 405 C CA . GLU A 1 53 ? 29.641 28.75 15.977 1 94.31 53 GLU A CA 1
ATOM 406 C C . GLU A 1 53 ? 29.938 29.406 14.633 1 94.31 53 GLU A C 1
ATOM 408 O O . GLU A 1 53 ? 30.531 28.797 13.742 1 94.31 53 GLU A O 1
ATOM 413 N N . ALA A 1 54 ? 29.453 30.578 14.531 1 94.38 54 ALA A N 1
ATOM 414 C CA . ALA A 1 54 ? 29.609 31.25 13.25 1 94.38 54 ALA A CA 1
ATOM 415 C C . ALA A 1 54 ? 30 32.719 13.453 1 94.38 54 ALA A C 1
ATOM 417 O O . ALA A 1 54 ? 29.656 33.312 14.461 1 94.38 54 ALA A O 1
ATOM 418 N N . ASP A 1 55 ? 30.719 33.281 12.461 1 94.19 55 ASP A N 1
ATOM 419 C CA . ASP A 1 55 ? 31.188 34.688 12.531 1 94.19 55 ASP A CA 1
ATOM 420 C C . ASP A 1 55 ? 30.109 35.625 12.008 1 94.19 55 ASP A C 1
ATOM 422 O O . ASP A 1 55 ? 30.281 36.844 12.062 1 94.19 55 ASP A O 1
ATOM 426 N N . HIS A 1 56 ? 29.078 35.156 11.523 1 93.62 56 HIS A N 1
ATOM 427 C CA . HIS A 1 56 ? 27.906 35.938 11.156 1 93.62 56 HIS A CA 1
ATOM 428 C C . HIS A 1 56 ? 26.656 35.062 11.086 1 93.62 56 HIS A C 1
ATOM 430 O O . HIS A 1 56 ? 26.734 33.844 11.258 1 93.62 56 HIS A O 1
ATOM 436 N N . ILE A 1 57 ? 25.516 35.625 10.992 1 97.69 57 ILE A N 1
ATOM 437 C CA . ILE A 1 57 ? 24.203 35 10.898 1 97.69 57 ILE A CA 1
ATOM 438 C C . ILE A 1 57 ? 23.375 35.688 9.82 1 97.69 57 ILE A C 1
ATOM 440 O O . ILE A 1 57 ? 23.344 36.938 9.734 1 97.69 57 ILE A O 1
ATOM 444 N N . ILE A 1 58 ? 22.812 34.844 8.945 1 98.5 58 ILE A N 1
ATOM 445 C CA . ILE A 1 58 ? 22.109 35.406 7.793 1 98.5 58 ILE A CA 1
ATOM 446 C C . ILE A 1 58 ? 20.609 35.438 8.055 1 98.5 58 ILE A C 1
ATOM 448 O O . ILE A 1 58 ? 20.016 34.406 8.414 1 98.5 58 ILE A O 1
ATOM 452 N N . TYR A 1 59 ? 20 36.594 7.922 1 98.69 59 TYR A N 1
ATOM 453 C CA . TYR A 1 59 ? 18.547 36.75 8 1 98.69 59 TYR A CA 1
ATOM 454 C C . TYR A 1 59 ? 17.875 36.219 6.73 1 98.69 59 TYR A C 1
ATOM 456 O O . TYR A 1 59 ? 18.219 36.656 5.625 1 98.69 59 TYR A O 1
ATOM 464 N N . VAL A 1 60 ? 16.875 35.344 6.926 1 98.62 60 VAL A N 1
ATOM 465 C CA . VAL A 1 60 ? 16.312 34.688 5.754 1 98.62 60 VAL A CA 1
ATOM 466 C C . VAL A 1 60 ? 14.797 34.875 5.723 1 98.62 60 VAL A C 1
ATOM 468 O O . VAL A 1 60 ? 14.07 33.969 5.281 1 98.62 60 VAL A O 1
ATOM 471 N N . ASN A 1 61 ? 14.273 35.938 6.254 1 98.31 61 ASN A N 1
ATOM 472 C CA . ASN A 1 61 ? 12.844 36.219 6.25 1 98.31 61 ASN A CA 1
ATOM 473 C C . ASN A 1 61 ? 12.039 35.094 6.906 1 98.31 61 ASN A C 1
ATOM 475 O O . ASN A 1 61 ? 12.297 34.75 8.055 1 98.31 61 ASN A O 1
ATOM 479 N N . TYR A 1 62 ? 11.141 34.469 6.172 1 97.25 62 TYR A N 1
ATOM 480 C CA . TYR A 1 62 ? 10.344 33.406 6.773 1 97.25 62 TYR A CA 1
ATOM 481 C C . TYR A 1 62 ? 10.992 32.062 6.559 1 97.25 62 TYR A C 1
ATOM 483 O O . TYR A 1 62 ? 10.516 31.047 7.082 1 97.25 62 TYR A O 1
ATOM 491 N N . GLY A 1 63 ? 12.023 32 5.848 1 97.88 63 GLY A N 1
ATOM 492 C CA . GLY A 1 63 ? 12.719 30.75 5.602 1 97.88 63 GLY A CA 1
ATOM 493 C C . GLY A 1 63 ? 12.016 29.859 4.598 1 97.88 63 GLY A C 1
ATOM 494 O O . GLY A 1 63 ? 12.07 28.625 4.703 1 97.88 63 GLY A O 1
ATOM 495 N N . SER A 1 64 ? 11.227 30.359 3.658 1 97.19 64 SER A N 1
ATOM 496 C CA . SER A 1 64 ? 10.625 29.578 2.578 1 97.19 64 SER A CA 1
ATOM 497 C C . SER A 1 64 ? 11.672 29.172 1.543 1 97.19 64 SER A C 1
ATOM 499 O O . SER A 1 64 ? 12.781 29.719 1.524 1 97.19 64 SER A O 1
ATOM 501 N N . TYR A 1 65 ? 11.305 28.234 0.78 1 96.56 65 TYR A N 1
ATOM 502 C CA . TYR A 1 65 ? 12.195 27.844 -0.31 1 96.56 65 TYR A CA 1
ATOM 503 C C . TYR A 1 65 ? 12.539 29.047 -1.181 1 96.56 65 TYR A C 1
ATOM 505 O O . TYR A 1 65 ? 13.703 29.25 -1.538 1 96.56 65 TYR A O 1
ATOM 513 N N . ASP A 1 66 ? 11.602 29.875 -1.466 1 96.56 66 ASP A N 1
ATOM 514 C CA . ASP A 1 66 ? 11.789 31.031 -2.318 1 96.56 66 ASP A CA 1
ATOM 515 C C . ASP A 1 66 ? 12.688 32.062 -1.641 1 96.56 66 ASP A C 1
ATOM 517 O O . ASP A 1 66 ? 13.453 32.781 -2.309 1 96.56 66 ASP A O 1
ATOM 521 N N . ASP A 1 67 ? 12.57 32.219 -0.328 1 98.19 67 ASP A N 1
ATOM 522 C CA . ASP A 1 67 ? 13.461 33.125 0.4 1 98.19 67 ASP A CA 1
ATOM 523 C C . ASP A 1 67 ? 14.922 32.719 0.226 1 98.19 67 ASP A C 1
ATOM 525 O O . ASP A 1 67 ? 15.773 33.531 -0.087 1 98.19 67 ASP A O 1
ATOM 529 N N . PHE A 1 68 ? 15.18 31.453 0.417 1 98.12 68 PHE A N 1
ATOM 530 C CA . PHE A 1 68 ? 16.547 30.953 0.274 1 98.12 68 PHE A CA 1
ATOM 531 C C . PHE A 1 68 ? 17.031 31.094 -1.167 1 98.12 68 PHE A C 1
ATOM 533 O O . PHE A 1 68 ? 18.172 31.469 -1.412 1 98.12 68 PHE A O 1
ATOM 540 N N . LYS A 1 69 ? 16.078 30.781 -2.051 1 96.81 69 LYS A N 1
ATOM 541 C CA . LYS A 1 69 ? 16.422 30.891 -3.465 1 96.81 69 LYS A CA 1
ATOM 542 C C . LYS A 1 69 ? 16.734 32.344 -3.838 1 96.81 69 LYS A C 1
ATOM 544 O O . LYS A 1 69 ? 17.688 32.594 -4.578 1 96.81 69 LYS A O 1
ATOM 549 N N . TYR A 1 70 ? 15.969 33.219 -3.391 1 97.62 70 TYR A N 1
ATOM 550 C CA . TYR A 1 70 ? 16.172 34.656 -3.645 1 97.62 70 TYR A CA 1
ATOM 551 C C . TYR A 1 70 ? 17.531 35.094 -3.121 1 97.62 70 TYR A C 1
ATOM 553 O O . TYR A 1 70 ? 18.266 35.812 -3.803 1 97.62 70 TYR A O 1
ATOM 561 N N . LEU A 1 71 ? 17.906 34.75 -1.915 1 97.69 71 LEU A N 1
ATOM 562 C CA . LEU A 1 71 ? 19.203 35.062 -1.34 1 97.69 71 LEU A CA 1
ATOM 563 C C . LEU A 1 71 ? 20.328 34.594 -2.244 1 97.69 71 LEU A C 1
ATOM 565 O O . LEU A 1 71 ? 21.266 35.344 -2.525 1 97.69 71 LEU A O 1
ATOM 569 N N . GLU A 1 72 ? 20.203 33.312 -2.641 1 96.38 72 GLU A N 1
ATOM 570 C CA . GLU A 1 72 ? 21.266 32.719 -3.42 1 96.38 72 GLU A CA 1
ATOM 571 C C . GLU A 1 72 ? 21.312 33.281 -4.84 1 96.38 72 GLU A C 1
ATOM 573 O O . GLU A 1 72 ? 22.375 33.625 -5.336 1 96.38 72 GLU A O 1
ATOM 578 N N . ASP A 1 73 ? 20.188 33.406 -5.477 1 96.5 73 ASP A N 1
ATOM 579 C CA . ASP A 1 73 ? 20.141 33.688 -6.906 1 96.5 73 ASP A CA 1
ATOM 580 C C . ASP A 1 73 ? 20.188 35.188 -7.156 1 96.5 73 ASP A C 1
ATOM 582 O O . ASP A 1 73 ? 20.828 35.656 -8.109 1 96.5 73 ASP A O 1
ATOM 586 N N . GLU A 1 74 ? 19.5 35.969 -6.414 1 97 74 GLU A N 1
ATOM 587 C CA . GLU A 1 74 ? 19.359 37.406 -6.676 1 97 74 GLU A CA 1
ATOM 588 C C . GLU A 1 74 ? 20.375 38.188 -5.871 1 97 74 GLU A C 1
ATOM 590 O O . GLU A 1 74 ? 20.984 39.125 -6.395 1 97 74 GLU A O 1
ATOM 595 N N . LEU A 1 75 ? 20.594 37.844 -4.625 1 96.94 75 LEU A N 1
ATOM 596 C CA . LEU A 1 75 ? 21.453 38.625 -3.766 1 96.94 75 LEU A CA 1
ATOM 597 C C . LEU A 1 75 ? 22.859 38.031 -3.711 1 96.94 75 LEU A C 1
ATOM 599 O O . LEU A 1 75 ? 23.797 38.656 -3.201 1 96.94 75 LEU A O 1
ATOM 603 N N . LYS A 1 76 ? 23.062 36.781 -4.207 1 97.12 76 LYS A N 1
ATOM 604 C CA . LYS A 1 76 ? 24.344 36.094 -4.262 1 97.12 76 LYS A CA 1
ATOM 605 C C . LYS A 1 76 ? 24.922 35.875 -2.863 1 97.12 76 LYS A C 1
ATOM 607 O O . LYS A 1 76 ? 26.109 36.062 -2.646 1 97.12 76 LYS A O 1
ATOM 612 N N . ILE A 1 77 ? 24.047 35.625 -1.963 1 97.12 77 ILE A N 1
ATOM 613 C CA . ILE A 1 77 ? 24.422 35.312 -0.59 1 97.12 77 ILE A CA 1
ATOM 614 C C . ILE A 1 77 ? 24.172 33.812 -0.304 1 97.12 77 ILE A C 1
ATOM 616 O O . ILE A 1 77 ? 23.047 33.344 -0.412 1 97.12 77 ILE A O 1
ATOM 620 N N . SER A 1 78 ? 25.156 33.062 0.003 1 96.38 78 SER A N 1
ATOM 621 C CA . SER A 1 78 ? 25.047 31.641 0.354 1 96.38 78 SER A CA 1
ATOM 622 C C . SER A 1 78 ? 24.891 31.453 1.86 1 96.38 78 SER A C 1
ATOM 624 O O . SER A 1 78 ? 25.547 32.156 2.645 1 96.38 78 SER A O 1
ATOM 626 N N . VAL A 1 79 ? 24.094 30.469 2.221 1 97.62 79 VAL A N 1
ATOM 627 C CA . VAL A 1 79 ? 23.922 30.203 3.643 1 97.62 79 VAL A CA 1
ATOM 628 C C . VAL A 1 79 ? 24.672 28.922 4.02 1 97.62 79 VAL A C 1
ATOM 630 O O . VAL A 1 79 ? 24.531 28.422 5.137 1 97.62 79 VAL A O 1
ATOM 633 N N . LYS A 1 80 ? 25.375 28.328 3.074 1 96.62 80 LYS A N 1
ATOM 634 C CA . LYS A 1 80 ? 26.094 27.078 3.314 1 96.62 80 LYS A CA 1
ATOM 635 C C . LYS A 1 80 ? 27.031 27.203 4.5 1 96.62 80 LYS A C 1
ATOM 637 O O . LYS A 1 80 ? 27.891 28.094 4.531 1 96.62 80 LYS A O 1
ATOM 642 N N . GLY A 1 81 ? 26.828 26.312 5.41 1 95.56 81 GLY A N 1
ATOM 643 C CA . GLY A 1 81 ? 27.703 26.266 6.574 1 95.56 81 GLY A CA 1
ATOM 644 C C . GLY A 1 81 ? 27.438 27.391 7.555 1 95.56 81 GLY A C 1
ATOM 645 O O . GLY A 1 81 ? 28.172 27.547 8.539 1 95.56 81 GLY A O 1
ATOM 646 N N . ARG A 1 82 ? 26.438 28.203 7.355 1 95.5 82 ARG A N 1
ATOM 647 C CA . ARG A 1 82 ? 26.172 29.375 8.188 1 95.5 82 ARG A CA 1
ATOM 648 C C . ARG A 1 82 ? 24.938 29.156 9.062 1 95.5 82 ARG A C 1
ATOM 650 O O . ARG A 1 82 ? 24.172 28.219 8.844 1 95.5 82 ARG A O 1
ATOM 657 N N . LEU A 1 83 ? 24.875 30.016 10.078 1 97.44 83 LEU A N 1
ATOM 658 C CA . LEU A 1 83 ? 23.641 30.109 10.852 1 97.44 83 LEU A CA 1
ATOM 659 C C . LEU A 1 83 ? 22.656 31.047 10.172 1 97.44 83 LEU A C 1
ATOM 661 O O . LEU A 1 83 ? 23.047 32.062 9.602 1 97.44 83 LEU A O 1
ATOM 665 N N . VAL A 1 84 ? 21.422 30.641 10.258 1 98.62 84 VAL A N 1
ATOM 666 C CA . VAL A 1 84 ? 20.422 31.516 9.664 1 98.62 84 VAL A CA 1
ATOM 667 C C . VAL A 1 84 ? 19.375 31.906 10.711 1 98.62 84 VAL A C 1
ATOM 669 O O . VAL A 1 84 ? 19.172 31.172 11.688 1 98.62 84 VAL A O 1
ATOM 672 N N . LEU A 1 85 ? 18.797 33.062 10.625 1 98.56 85 LEU A N 1
ATOM 673 C CA . LEU A 1 85 ? 17.734 33.594 11.461 1 98.56 85 LEU A CA 1
ATOM 674 C C . LEU A 1 85 ? 16.469 33.812 10.656 1 98.56 85 LEU A C 1
ATOM 676 O O . LEU A 1 85 ? 16.469 34.469 9.625 1 98.56 85 LEU A O 1
ATOM 680 N N . ALA A 1 86 ? 15.352 33.156 11.078 1 98.56 86 ALA A N 1
ATOM 681 C CA . ALA A 1 86 ? 14.109 33.219 10.312 1 98.56 86 ALA A CA 1
ATOM 682 C C . ALA A 1 86 ? 12.922 33.531 11.211 1 98.56 86 ALA A C 1
ATOM 684 O O . ALA A 1 86 ? 12.93 33.219 12.406 1 98.56 86 ALA A O 1
ATOM 685 N N . ARG A 1 87 ? 11.922 34.156 10.625 1 97.06 87 ARG A N 1
ATOM 686 C CA . ARG A 1 87 ? 10.664 34.438 11.297 1 97.06 87 ARG A CA 1
ATOM 687 C C . ARG A 1 87 ? 9.758 33.219 11.344 1 97.06 87 ARG A C 1
ATOM 689 O O . ARG A 1 87 ? 9.727 32.438 10.406 1 97.06 87 ARG A O 1
ATOM 696 N N . TYR A 1 88 ? 9.031 33.125 12.469 1 96 88 TYR A N 1
ATOM 697 C CA . TYR A 1 88 ? 7.859 32.25 12.453 1 96 88 TYR A CA 1
ATOM 698 C C . TYR A 1 88 ? 6.77 32.844 11.562 1 96 88 TYR A C 1
ATOM 700 O O . TYR A 1 88 ? 6.848 34 11.148 1 96 88 TYR A O 1
ATOM 708 N N . GLY A 1 89 ? 5.801 31.891 11.211 1 91.88 89 GLY A N 1
ATOM 709 C CA . GLY A 1 89 ? 4.613 32.344 10.508 1 91.88 89 GLY A CA 1
ATOM 710 C C . GLY A 1 89 ? 4.582 31.906 9.055 1 91.88 89 GLY A C 1
ATOM 711 O O . GLY A 1 89 ? 5.562 31.375 8.539 1 91.88 89 GLY A O 1
ATOM 712 N N . LYS A 1 90 ? 3.418 32 8.453 1 89.81 90 LYS A N 1
ATOM 713 C CA . LYS A 1 90 ? 3.096 31.797 7.043 1 89.81 90 LYS A CA 1
ATOM 714 C C . LYS A 1 90 ? 3.053 30.312 6.703 1 89.81 90 LYS A C 1
ATOM 716 O O . LYS A 1 90 ? 2.186 29.875 5.949 1 89.81 90 LYS A O 1
ATOM 721 N N . PHE A 1 91 ? 4.027 29.594 7.145 1 91.25 91 PHE A N 1
ATOM 722 C CA . PHE A 1 91 ? 3.986 28.172 6.84 1 91.25 91 PHE A CA 1
ATOM 723 C C . PHE A 1 91 ? 4.633 27.359 7.957 1 91.25 91 PHE A C 1
ATOM 725 O O . PHE A 1 91 ? 4.977 27.906 9.008 1 91.25 91 PHE A O 1
ATOM 732 N N . PHE A 1 92 ? 4.688 26.047 7.816 1 93.25 92 PHE A N 1
ATOM 733 C CA . PHE A 1 92 ? 5.066 25.094 8.852 1 93.25 92 PHE A CA 1
ATOM 734 C C . PHE A 1 92 ? 6.52 25.281 9.266 1 93.25 92 PHE A C 1
ATOM 736 O O . PHE A 1 92 ? 7.402 25.391 8.406 1 93.25 92 PHE A O 1
ATOM 743 N N . ARG A 1 93 ? 6.832 25.344 10.484 1 95.38 93 ARG A N 1
ATOM 744 C CA . ARG A 1 93 ? 8.164 25.594 11.023 1 95.38 93 ARG A CA 1
ATOM 745 C C . ARG A 1 93 ? 9.141 24.5 10.609 1 95.38 93 ARG A C 1
ATOM 747 O O . ARG A 1 93 ? 10.328 24.766 10.398 1 95.38 93 ARG A O 1
ATOM 754 N N . GLY A 1 94 ? 8.602 23.203 10.539 1 95.19 94 GLY A N 1
ATOM 755 C CA . GLY A 1 94 ? 9.477 22.125 10.102 1 95.19 94 GLY A CA 1
ATOM 756 C C . GLY A 1 94 ? 9.992 22.328 8.688 1 95.19 94 GLY A C 1
ATOM 757 O O . GLY A 1 94 ? 11.125 21.953 8.375 1 95.19 94 GLY A O 1
ATOM 758 N N . ASP A 1 95 ? 9.227 22.922 7.836 1 96 95 ASP A N 1
ATOM 759 C CA . ASP A 1 95 ? 9.648 23.188 6.461 1 96 95 ASP A CA 1
ATOM 760 C C . ASP A 1 95 ? 10.742 24.25 6.414 1 96 95 ASP A C 1
ATOM 762 O O . ASP A 1 95 ? 11.609 24.203 5.543 1 96 95 ASP A O 1
ATOM 766 N N . LYS A 1 96 ? 10.727 25.219 7.348 1 97.12 96 LYS A N 1
ATOM 767 C CA . LYS A 1 96 ? 11.797 26.203 7.449 1 97.12 96 LYS A CA 1
ATOM 768 C C . LYS A 1 96 ? 13.141 25.547 7.73 1 97.12 96 LYS A C 1
ATOM 770 O O . LYS A 1 96 ? 14.148 25.891 7.113 1 97.12 96 LYS A O 1
ATOM 775 N N . VAL A 1 97 ? 13.055 24.609 8.648 1 97.38 97 VAL A N 1
ATOM 776 C CA . VAL A 1 97 ? 14.258 23.875 9.016 1 97.38 97 VAL A CA 1
ATOM 777 C C . VAL A 1 97 ? 14.727 23.016 7.84 1 97.38 97 VAL A C 1
ATOM 779 O O . VAL A 1 97 ? 15.922 22.969 7.539 1 97.38 97 VAL A O 1
ATOM 782 N N . GLN A 1 98 ? 13.789 22.375 7.195 1 95.94 98 GLN A N 1
ATOM 783 C CA . GLN A 1 98 ? 14.117 21.547 6.031 1 95.94 98 GLN A CA 1
ATOM 784 C C . GLN A 1 98 ? 14.75 22.391 4.926 1 95.94 98 GLN A C 1
ATOM 786 O O . GLN A 1 98 ? 15.703 21.969 4.281 1 95.94 98 GLN A O 1
ATOM 791 N N . ASN A 1 99 ? 14.227 23.562 4.66 1 97.19 99 ASN A N 1
ATOM 792 C CA . ASN A 1 99 ? 14.781 24.453 3.645 1 97.19 99 ASN A CA 1
ATOM 793 C C . ASN A 1 99 ? 16.188 24.922 4.016 1 97.19 99 ASN A C 1
ATOM 795 O O . ASN A 1 99 ? 17.078 24.938 3.166 1 97.19 99 ASN A O 1
ATOM 799 N N . ALA A 1 100 ? 16.328 25.297 5.281 1 98.25 100 ALA A N 1
ATOM 800 C CA . ALA A 1 100 ? 17.656 25.672 5.746 1 98.25 100 ALA A CA 1
ATOM 801 C C . ALA A 1 100 ? 18.656 24.547 5.492 1 98.25 100 ALA A C 1
ATOM 803 O O . ALA A 1 100 ? 19.75 24.797 4.977 1 98.25 100 ALA A O 1
ATOM 804 N N . GLN A 1 101 ? 18.266 23.359 5.859 1 97.25 101 GLN A N 1
ATOM 805 C CA . GLN A 1 101 ? 19.109 22.203 5.633 1 97.25 101 GLN A CA 1
ATOM 806 C C . GLN A 1 101 ? 19.375 21.984 4.145 1 97.25 101 GLN A C 1
ATOM 808 O O . GLN A 1 101 ? 20.5 21.719 3.742 1 97.25 101 GLN A O 1
ATOM 813 N N . ARG A 1 102 ? 18.344 22.094 3.324 1 95.56 102 ARG A N 1
ATOM 814 C CA . ARG A 1 102 ? 18.438 21.906 1.879 1 95.56 102 ARG A CA 1
ATOM 815 C C . ARG A 1 102 ? 19.453 22.844 1.263 1 95.56 102 ARG A C 1
ATOM 817 O O . ARG A 1 102 ? 20.188 22.469 0.339 1 95.56 102 ARG A O 1
ATOM 824 N N . PHE A 1 103 ? 19.547 24.016 1.78 1 97.5 103 PHE A N 1
ATOM 825 C CA . PHE A 1 103 ? 20.438 25.016 1.209 1 97.5 103 PHE A CA 1
ATOM 826 C C . PHE A 1 103 ? 21.781 25.031 1.947 1 97.5 103 PHE A C 1
ATOM 828 O O . PHE A 1 103 ? 22.609 25.906 1.703 1 97.5 103 PHE A O 1
ATOM 835 N N . GLY A 1 104 ? 21.969 24.125 2.893 1 97.75 104 GLY A N 1
ATOM 836 C CA . GLY A 1 104 ? 23.281 23.844 3.465 1 97.75 104 GLY A CA 1
ATOM 837 C C . GLY A 1 104 ? 23.562 24.641 4.723 1 97.75 104 GLY A C 1
ATOM 838 O O . GLY A 1 104 ? 24.719 24.734 5.156 1 97.75 104 GLY A O 1
ATOM 839 N N . ALA A 1 105 ? 22.578 25.281 5.32 1 98.38 105 ALA A N 1
ATOM 840 C CA . ALA A 1 105 ? 22.797 25.984 6.574 1 98.38 105 ALA A CA 1
ATOM 841 C C . ALA A 1 105 ? 23.234 25.031 7.68 1 98.38 105 ALA A C 1
ATOM 843 O O . ALA A 1 105 ? 22.844 23.859 7.684 1 98.38 105 ALA A O 1
ATOM 844 N N . ALA A 1 106 ? 24 25.547 8.57 1 97.81 106 ALA A N 1
ATOM 845 C CA . ALA A 1 106 ? 24.516 24.719 9.664 1 97.81 106 ALA A CA 1
ATOM 846 C C . ALA A 1 106 ? 23.531 24.672 10.828 1 97.81 106 ALA A C 1
ATOM 848 O O . ALA A 1 106 ? 23.594 23.781 11.672 1 97.81 106 ALA A O 1
ATOM 849 N N . GLY A 1 107 ? 22.641 25.594 10.922 1 97.62 107 GLY A N 1
ATOM 850 C CA . GLY A 1 107 ? 21.609 25.703 11.945 1 97.62 107 GLY A CA 1
ATOM 851 C C . GLY A 1 107 ? 20.625 26.828 11.695 1 97.62 107 GLY A C 1
ATOM 852 O O . GLY A 1 107 ? 20.859 27.672 10.82 1 97.62 107 GLY A O 1
ATOM 853 N N . ILE A 1 108 ? 19.609 26.828 12.461 1 98.12 108 ILE A N 1
ATOM 854 C CA . ILE A 1 108 ? 18.594 27.844 12.242 1 98.12 108 ILE A CA 1
ATOM 855 C C . ILE A 1 108 ? 18 28.297 13.578 1 98.12 108 ILE A C 1
ATOM 857 O O . ILE A 1 108 ? 17.766 27.469 14.461 1 98.12 108 ILE A O 1
ATOM 861 N N . ILE A 1 109 ? 17.812 29.562 13.727 1 97.88 109 ILE A N 1
ATOM 862 C CA . ILE A 1 109 ? 17.141 30.172 14.859 1 97.88 109 ILE A CA 1
ATOM 863 C C . ILE A 1 109 ? 15.828 30.812 14.398 1 97.88 109 ILE A C 1
ATOM 865 O O . ILE A 1 109 ? 15.789 31.5 13.375 1 97.88 109 ILE A O 1
ATOM 869 N N . LEU A 1 110 ? 14.75 30.516 15.133 1 97.69 110 LEU A N 1
ATOM 870 C CA . LEU A 1 110 ? 13.438 31.047 14.781 1 97.69 110 LEU A CA 1
ATOM 871 C C . LEU A 1 110 ? 12.945 32.031 15.844 1 97.69 110 LEU A C 1
ATOM 873 O O . LEU A 1 110 ? 13.219 31.859 17.031 1 97.69 110 LEU A O 1
ATOM 877 N N . TYR A 1 111 ? 12.25 33.031 15.375 1 97.06 111 TYR A N 1
ATOM 878 C CA . TYR A 1 111 ? 11.648 33.969 16.328 1 97.06 111 TYR A CA 1
ATOM 879 C C . TYR A 1 111 ? 10.305 34.469 15.82 1 97.06 111 TYR A C 1
ATOM 881 O O . TYR A 1 111 ? 10.055 34.469 14.609 1 97.06 111 TYR A O 1
ATOM 889 N N . SER A 1 112 ? 9.406 34.906 16.719 1 96.5 112 SER A N 1
ATOM 890 C CA . SER A 1 112 ? 8.086 35.438 16.391 1 96.5 112 SER A CA 1
ATOM 891 C C . SER A 1 112 ? 8.125 36.938 16.188 1 96.5 112 SER A C 1
ATOM 893 O O . SER A 1 112 ? 7.949 37.719 17.125 1 96.5 112 SER A O 1
ATOM 895 N N . ASP A 1 113 ? 8.281 37.344 14.984 1 96.25 113 ASP A N 1
ATOM 896 C CA . ASP A 1 113 ? 8.43 38.75 14.664 1 96.25 113 ASP A CA 1
ATOM 897 C C . ASP A 1 113 ? 7.195 39.531 15.086 1 96.25 113 ASP A C 1
ATOM 899 O O . ASP A 1 113 ? 6.066 39.094 14.859 1 96.25 113 ASP A O 1
ATOM 903 N N . PRO A 1 114 ? 7.379 40.719 15.625 1 94 114 PRO A N 1
ATOM 904 C CA . PRO A 1 114 ? 6.25 41.531 16.125 1 94 114 PRO A CA 1
ATOM 905 C C . PRO A 1 114 ? 5.246 41.875 15.031 1 94 114 PRO A C 1
ATOM 907 O O . PRO A 1 114 ? 4.062 42.062 15.312 1 94 114 PRO A O 1
ATOM 910 N N . GLN A 1 115 ? 5.699 41.906 13.836 1 92 115 GLN A N 1
ATOM 911 C CA . GLN A 1 115 ? 4.785 42.219 12.734 1 92 115 GLN A CA 1
ATOM 912 C C . GLN A 1 115 ? 3.641 41.188 12.695 1 92 115 GLN A C 1
ATOM 914 O O . GLN A 1 115 ? 2.512 41.531 12.344 1 92 115 GLN A O 1
ATOM 919 N N . ASN A 1 116 ? 3.936 40 13.094 1 92.56 116 ASN A N 1
ATOM 920 C CA . ASN A 1 116 ? 2.936 38.938 12.977 1 92.56 116 ASN A CA 1
ATOM 921 C C . ASN A 1 116 ? 2.326 38.594 14.328 1 92.56 116 ASN A C 1
ATOM 923 O O . ASN A 1 116 ? 1.244 38 14.398 1 92.56 116 ASN A O 1
ATOM 927 N N . TYR A 1 117 ? 2.996 39.031 15.477 1 94.56 117 TYR A N 1
ATOM 928 C CA . TYR A 1 117 ? 2.604 38.406 16.734 1 94.56 117 TYR A CA 1
ATOM 929 C C . TYR A 1 117 ? 2.385 39.469 17.812 1 94.56 117 TYR A C 1
ATOM 931 O O . TYR A 1 117 ? 1.94 39.156 18.922 1 94.56 117 TYR A O 1
ATOM 939 N N . ALA A 1 118 ? 2.688 40.781 17.562 1 92.38 118 ALA A N 1
ATOM 940 C CA . ALA A 1 118 ? 2.615 41.75 18.641 1 92.38 118 ALA A CA 1
ATOM 941 C C . ALA A 1 118 ? 1.816 42.969 18.203 1 92.38 118 ALA A C 1
ATOM 943 O O . ALA A 1 118 ? 2.016 44.094 18.734 1 92.38 118 ALA A O 1
ATOM 944 N N . GLY A 1 119 ? 0.968 42.969 17.25 1 87.25 119 GLY A N 1
ATOM 945 C CA . GLY A 1 119 ? 0.042 44 16.828 1 87.25 119 GLY A CA 1
ATOM 946 C C . GLY A 1 119 ? 0.718 45.312 16.547 1 87.25 119 GLY A C 1
ATOM 947 O O . GLY A 1 119 ? 1.737 45.656 17.172 1 87.25 119 GLY A O 1
ATOM 948 N N . ASP A 1 120 ? 0.171 46.062 15.727 1 81.88 120 ASP A N 1
ATOM 949 C CA . ASP A 1 120 ? 0.665 47.375 15.406 1 81.88 120 ASP A CA 1
ATOM 950 C C . ASP A 1 120 ? 2.186 47.406 15.273 1 81.88 120 ASP A C 1
ATOM 952 O O . ASP A 1 120 ? 2.865 48.188 15.922 1 81.88 120 ASP A O 1
ATOM 956 N N . ASN A 1 121 ? 2.625 46.5 14.625 1 75.12 121 ASN A N 1
ATOM 957 C CA . ASN A 1 121 ? 4.051 46.344 14.367 1 75.12 121 ASN A CA 1
ATOM 958 C C . ASN A 1 121 ? 4.855 46.344 15.664 1 75.12 121 ASN A C 1
ATOM 960 O O . ASN A 1 121 ? 5.891 47 15.766 1 75.12 121 ASN A O 1
ATOM 964 N N . GLY A 1 122 ? 4.289 45.781 16.688 1 76.31 122 GLY A N 1
ATOM 965 C CA . GLY A 1 122 ? 4.977 45.594 17.953 1 76.31 122 GLY A CA 1
ATOM 966 C C . GLY A 1 122 ? 4.625 46.688 18.969 1 76.31 122 GLY A C 1
ATOM 967 O O . GLY A 1 122 ? 5.168 46.688 20.078 1 76.31 122 GLY A O 1
ATOM 968 N N . GLN A 1 123 ? 3.715 47.5 18.625 1 82.06 123 GLN A N 1
ATOM 969 C CA . GLN A 1 123 ? 3.436 48.625 19.5 1 82.06 123 GLN A CA 1
ATOM 970 C C . GLN A 1 123 ? 2.201 48.344 20.359 1 82.06 123 GLN A C 1
ATOM 972 O O . GLN A 1 123 ? 1.91 49.125 21.281 1 82.06 123 GLN A O 1
ATOM 977 N N . ALA A 1 124 ? 1.567 47.281 20.062 1 88.19 124 ALA A N 1
ATOM 978 C CA . ALA A 1 124 ? 0.414 46.938 20.891 1 88.19 124 ALA A CA 1
ATOM 979 C C . ALA A 1 124 ? 0.85 46.469 22.266 1 88.19 124 ALA A C 1
ATOM 981 O O . ALA A 1 124 ? 1.964 45.969 22.438 1 88.19 124 ALA A O 1
ATOM 982 N N . SER A 1 125 ? -0.053 46.719 23.188 1 93.38 125 SER A N 1
ATOM 983 C CA . SER A 1 125 ? 0.237 46.188 24.531 1 93.38 125 SER A CA 1
ATOM 984 C C . SER A 1 125 ? 0.277 44.656 24.531 1 93.38 125 SER A C 1
ATOM 986 O O . SER A 1 125 ? -0.63 44 24.016 1 93.38 125 SER A O 1
ATOM 988 N N . PRO A 1 126 ? 1.315 44.156 25.094 1 94.94 126 PRO A N 1
ATOM 989 C CA . PRO A 1 126 ? 1.411 42.688 25.109 1 94.94 126 PRO A CA 1
ATOM 990 C C . PRO A 1 126 ? 0.548 42.062 26.188 1 94.94 126 PRO A C 1
ATOM 992 O O . PRO A 1 126 ? -0.047 42.781 27.016 1 94.94 126 PRO A O 1
ATOM 995 N N . TYR A 1 127 ? 0.366 40.781 26.094 1 94.38 127 TYR A N 1
ATOM 996 C CA . TYR A 1 127 ? -0.215 40 27.188 1 94.38 127 TYR A CA 1
ATOM 997 C C . TYR A 1 127 ? 0.53 40.25 28.484 1 94.38 127 TYR A C 1
ATOM 999 O O . TYR A 1 127 ? 1.761 40.344 28.5 1 94.38 127 TYR A O 1
ATOM 1007 N N . PRO A 1 128 ? -0.153 40.531 29.594 1 94.25 128 PRO A N 1
ATOM 1008 C CA . PRO A 1 128 ? -1.557 40.188 29.828 1 94.25 128 PRO A CA 1
ATOM 1009 C C . PRO A 1 128 ? -2.504 41.344 29.562 1 94.25 128 PRO A C 1
ATOM 1011 O O . PRO A 1 128 ? -3.676 41.281 29.953 1 94.25 128 PRO A O 1
ATOM 1014 N N . ASN A 1 129 ? -2.043 42.375 28.969 1 93.5 129 ASN A N 1
ATOM 1015 C CA . ASN A 1 129 ? -2.904 43.531 28.734 1 93.5 129 ASN A CA 1
ATOM 1016 C C . ASN A 1 129 ? -3.672 4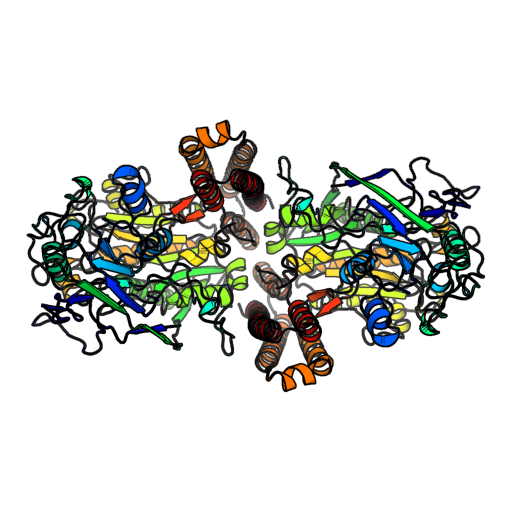3.406 27.422 1 93.5 129 ASN A C 1
ATOM 1018 O O . ASN A 1 129 ? -4.539 44.219 27.109 1 93.5 129 ASN A O 1
ATOM 1022 N N . SER A 1 130 ? -3.393 42.469 26.688 1 93 130 SER A N 1
ATOM 1023 C CA . SER A 1 130 ? -4.062 42.062 25.453 1 93 130 SER A CA 1
ATOM 1024 C C . SER A 1 130 ? -3.758 40.625 25.109 1 93 130 SER A C 1
ATOM 1026 O O . SER A 1 130 ? -3.209 39.875 25.922 1 93 130 SER A O 1
ATOM 1028 N N . TRP A 1 131 ? -4.094 40.219 23.922 1 92.12 131 TRP A N 1
ATOM 1029 C CA . TRP A 1 131 ? -3.836 38.844 23.516 1 92.12 131 TRP A CA 1
ATOM 1030 C C . TRP A 1 131 ? -2.523 38.75 22.75 1 92.12 131 TRP A C 1
ATOM 1032 O O . TRP A 1 131 ? -2.18 37.656 22.25 1 92.12 131 TRP A O 1
ATOM 1042 N N . TRP A 1 132 ? -1.787 39.875 22.562 1 94.94 132 TRP A N 1
ATOM 1043 C CA . TRP A 1 132 ? -0.577 39.906 21.75 1 94.94 132 TRP A CA 1
ATOM 1044 C C . TRP A 1 132 ? 0.609 39.344 22.516 1 94.94 132 TRP A C 1
ATOM 1046 O O . TRP A 1 132 ? 0.683 39.469 23.734 1 94.94 132 TRP A O 1
ATOM 1056 N N . LEU A 1 133 ? 1.504 38.719 21.828 1 96.19 133 LEU A N 1
ATOM 1057 C CA . LEU A 1 133 ? 2.648 38.031 22.406 1 96.19 133 LEU A CA 1
ATOM 1058 C C . LEU A 1 133 ? 3.602 39.031 23.078 1 96.19 133 LEU A C 1
ATOM 1060 O O . LEU A 1 133 ? 3.975 40.031 22.484 1 96.19 133 LEU A O 1
ATOM 1064 N N . PRO A 1 134 ? 4.008 38.781 24.344 1 95.44 134 PRO A N 1
ATOM 1065 C CA . PRO A 1 134 ? 5.074 39.562 24.953 1 95.44 134 PRO A CA 1
ATOM 1066 C C . PRO A 1 134 ? 6.414 39.406 24.234 1 95.44 134 PRO A C 1
ATOM 1068 O O . PRO A 1 134 ? 6.648 38.406 23.578 1 95.44 134 PRO A O 1
ATOM 1071 N N . GLY A 1 135 ? 7.254 40.406 24.406 1 96 135 GLY A N 1
ATOM 1072 C CA . GLY A 1 135 ? 8.555 40.375 23.75 1 96 135 GLY A CA 1
ATOM 1073 C C . GLY A 1 135 ? 9.43 39.219 24.203 1 96 135 GLY A C 1
ATOM 1074 O O . GLY A 1 135 ? 10.375 38.844 23.5 1 96 135 GLY A O 1
ATOM 1075 N N . GLU A 1 136 ? 9.078 38.562 25.297 1 95.38 136 GLU A N 1
ATOM 1076 C CA . GLU A 1 136 ? 9.828 37.438 25.844 1 95.38 136 GLU A CA 1
ATOM 1077 C C . GLU A 1 136 ? 9.234 36.094 25.406 1 95.38 136 GLU A C 1
ATOM 1079 O O . GLU A 1 136 ? 9.789 35.031 25.703 1 95.38 136 GLU A O 1
ATOM 1084 N N . GLY A 1 137 ? 8.125 36.188 24.703 1 95 137 GLY A N 1
ATOM 1085 C CA . GLY A 1 137 ? 7.441 34.969 24.312 1 95 137 GLY A CA 1
ATOM 1086 C C . GLY A 1 137 ? 8.203 34.188 23.266 1 95 137 GLY A C 1
ATOM 1087 O O . GLY A 1 137 ? 8.836 34.75 22.375 1 95 137 GLY A O 1
ATOM 1088 N N . MET A 1 138 ? 8.211 32.844 23.375 1 94.12 138 MET A N 1
ATOM 1089 C CA . MET A 1 138 ? 8.828 31.906 22.453 1 94.12 138 MET A CA 1
ATOM 1090 C C . MET A 1 138 ? 7.828 30.859 21.984 1 94.12 138 MET A C 1
ATOM 1092 O O . MET A 1 138 ? 7.051 30.344 22.797 1 94.12 138 MET A O 1
ATOM 1096 N N . GLN A 1 139 ? 7.867 30.562 20.734 1 95 139 GLN A N 1
ATOM 1097 C CA . GLN A 1 139 ? 6.992 29.562 20.156 1 95 139 GLN A CA 1
ATOM 1098 C C . GLN A 1 139 ? 7.699 28.203 20.062 1 95 139 GLN A C 1
ATOM 1100 O O . GLN A 1 139 ? 8.703 28.078 19.359 1 95 139 GLN A O 1
ATOM 1105 N N . ARG A 1 140 ? 7.203 27.219 20.828 1 94.06 140 ARG A N 1
ATOM 1106 C CA . ARG A 1 140 ? 7.68 25.844 20.75 1 94.06 140 ARG A CA 1
ATOM 1107 C C . ARG A 1 140 ? 6.977 25.078 19.641 1 94.06 140 ARG A C 1
ATOM 1109 O O . ARG A 1 140 ? 5.996 25.562 19.078 1 94.06 140 ARG A O 1
ATOM 1116 N N . GLY A 1 141 ? 7.512 23.891 19.297 1 94 141 GLY A N 1
ATOM 1117 C CA . GLY A 1 141 ? 6.824 23.062 18.328 1 94 141 GLY A CA 1
ATOM 1118 C C . GLY A 1 141 ? 7.684 21.938 17.797 1 94 141 GLY A C 1
ATOM 1119 O O . GLY A 1 141 ? 8.891 21.891 18.047 1 94 141 GLY A O 1
ATOM 1120 N N . SER A 1 142 ? 7.031 21.047 17.141 1 93.75 142 SER A N 1
ATOM 1121 C CA . SER A 1 142 ? 7.73 19.984 16.453 1 93.75 142 SER A CA 1
ATOM 1122 C C . SER A 1 142 ? 8.234 20.438 15.086 1 93.75 142 SER A C 1
ATOM 1124 O O . SER A 1 142 ? 7.609 21.281 14.445 1 93.75 142 SER A O 1
ATOM 1126 N N . ILE A 1 143 ? 9.375 19.922 14.68 1 94.38 143 ILE A N 1
ATOM 1127 C CA . ILE A 1 143 ? 9.875 20.266 13.352 1 94.38 143 ILE A CA 1
ATOM 1128 C C . ILE A 1 143 ? 10.031 19 12.516 1 94.38 143 ILE A C 1
ATOM 1130 O O . ILE A 1 143 ? 10.75 18.984 11.516 1 94.38 143 ILE A O 1
ATOM 1134 N N . VAL A 1 144 ? 9.328 17.875 12.945 1 89.38 144 VAL A N 1
ATOM 1135 C CA . VAL A 1 144 ? 9.422 16.625 12.219 1 89.38 144 VAL A CA 1
ATOM 1136 C C . VAL A 1 144 ? 8.727 16.75 10.867 1 89.38 144 VAL A C 1
ATOM 1138 O O . VAL A 1 144 ? 7.707 17.438 10.75 1 89.38 144 VAL A O 1
ATOM 1141 N N . TRP A 1 145 ? 9.281 16.062 9.828 1 81.81 145 TRP A N 1
ATOM 1142 C CA . TRP A 1 145 ? 8.797 16.219 8.461 1 81.81 145 TRP A CA 1
ATOM 1143 C C . TRP A 1 145 ? 7.785 15.133 8.117 1 81.81 145 TRP A C 1
ATOM 1145 O O . TRP A 1 145 ? 7.078 15.234 7.113 1 81.81 145 TRP A O 1
ATOM 1155 N N . HIS A 1 146 ? 7.746 14.039 8.773 1 81.88 146 HIS A N 1
ATOM 1156 C CA . HIS A 1 146 ? 6.848 12.906 8.562 1 81.88 146 HIS A CA 1
ATOM 1157 C C . HIS A 1 146 ? 5.902 12.727 9.75 1 81.88 146 HIS A C 1
ATOM 1159 O O . HIS A 1 146 ? 6.336 12.773 10.906 1 81.88 146 HIS A O 1
ATOM 1165 N N . ASP A 1 147 ? 4.609 12.578 9.438 1 86.75 147 ASP A N 1
ATOM 1166 C CA . ASP A 1 147 ? 3.648 12.367 10.516 1 86.75 147 ASP A CA 1
ATOM 1167 C C . ASP A 1 147 ? 3.822 10.984 11.133 1 86.75 147 ASP A C 1
ATOM 1169 O O . ASP A 1 147 ? 4.094 10.008 10.43 1 86.75 147 ASP A O 1
ATOM 1173 N N . GLY A 1 148 ? 3.641 11.016 12.461 1 91.38 148 GLY A N 1
ATOM 1174 C CA . GLY A 1 148 ? 3.76 9.742 13.156 1 91.38 148 GLY A CA 1
ATOM 1175 C C . GLY A 1 148 ? 5.109 9.555 13.828 1 91.38 148 GLY A C 1
ATOM 1176 O O . GLY A 1 148 ? 5.961 10.445 13.773 1 91.38 148 GLY A O 1
ATOM 1177 N N . ASP A 1 149 ? 5.324 8.469 14.5 1 93.62 149 ASP A N 1
ATOM 1178 C CA . ASP A 1 149 ? 6.562 8.133 15.188 1 93.62 149 ASP A CA 1
ATOM 1179 C C . ASP A 1 149 ? 7.684 7.832 14.195 1 93.62 149 ASP A C 1
ATOM 1181 O O . ASP A 1 149 ? 7.598 6.871 13.43 1 93.62 149 ASP A O 1
ATOM 1185 N N . PRO A 1 150 ? 8.742 8.68 14.188 1 93.44 150 PRO A N 1
ATOM 1186 C CA . PRO A 1 150 ? 9.82 8.461 13.219 1 93.44 150 PRO A CA 1
ATOM 1187 C C . PRO A 1 150 ? 10.523 7.121 13.406 1 93.44 150 PRO A C 1
ATOM 1189 O O . PRO A 1 150 ? 11.211 6.645 12.5 1 93.44 150 PRO A O 1
ATOM 1192 N N . SER A 1 151 ? 10.344 6.527 14.562 1 94.25 151 SER A N 1
ATOM 1193 C CA . SER A 1 151 ? 11.055 5.285 14.852 1 94.25 151 SER A CA 1
ATOM 1194 C C . SER A 1 151 ? 10.266 4.074 14.359 1 94.25 151 SER A C 1
ATOM 1196 O O . SER A 1 151 ? 10.789 2.961 14.328 1 94.25 151 SER A O 1
ATOM 1198 N N . THR A 1 152 ? 9.039 4.188 13.992 1 95.44 152 THR A N 1
ATOM 1199 C CA . THR A 1 152 ? 8.211 3.113 13.453 1 95.44 152 THR A CA 1
ATOM 1200 C C . THR A 1 152 ? 7.477 3.574 12.203 1 95.44 152 THR A C 1
ATOM 1202 O O . THR A 1 152 ? 6.242 3.566 12.156 1 95.44 152 THR A O 1
ATOM 1205 N N . PRO A 1 153 ? 8.18 3.916 11.188 1 93.69 153 PRO A N 1
ATOM 1206 C CA . PRO A 1 153 ? 7.547 4.441 9.977 1 93.69 153 PRO A CA 1
ATOM 1207 C C . PRO A 1 153 ? 6.695 3.4 9.25 1 93.69 153 PRO A C 1
ATOM 1209 O O . PRO A 1 153 ? 7.215 2.371 8.812 1 93.69 153 PRO A O 1
ATOM 1212 N N . MET A 1 154 ? 5.34 3.568 9.211 1 94 154 MET A N 1
ATOM 1213 C CA . MET A 1 154 ? 4.387 2.812 8.398 1 94 154 MET A CA 1
ATOM 1214 C C . MET A 1 154 ? 4.012 1.502 9.086 1 94 154 MET A C 1
ATOM 1216 O O . MET A 1 154 ? 3.527 0.574 8.438 1 94 154 MET A O 1
ATOM 1220 N N . TYR A 1 155 ? 4.324 1.312 10.312 1 96.25 155 TYR A N 1
ATOM 1221 C CA . TYR A 1 155 ? 3.832 0.23 11.164 1 96.25 155 TYR A CA 1
ATOM 1222 C C . TYR A 1 155 ? 3.65 0.701 12.602 1 96.25 155 TYR A C 1
ATOM 1224 O O . TYR A 1 155 ? 4.262 1.687 13.016 1 96.25 155 TYR A O 1
ATOM 1232 N N . PRO A 1 156 ? 2.785 0.087 13.383 1 96.38 156 PRO A N 1
ATOM 1233 C CA . PRO A 1 156 ? 2.406 0.649 14.68 1 96.38 156 PRO A CA 1
ATOM 1234 C C . PRO A 1 156 ? 3.416 0.327 15.781 1 96.38 156 PRO A C 1
ATOM 1236 O O . PRO A 1 156 ? 4.02 -0.749 15.773 1 96.38 156 PRO A O 1
ATOM 1239 N N . ALA A 1 157 ? 3.531 1.214 16.672 1 95.06 157 ALA A N 1
ATOM 1240 C CA . ALA A 1 157 ? 4.355 1.043 17.875 1 95.06 157 ALA A CA 1
ATOM 1241 C C . ALA A 1 157 ? 3.637 0.197 18.922 1 95.06 157 ALA A C 1
ATOM 1243 O O . ALA A 1 157 ? 3.451 0.632 20.062 1 95.06 157 ALA A O 1
ATOM 1244 N N . ILE A 1 158 ? 3.268 -0.988 18.594 1 93.19 158 ILE A N 1
ATOM 1245 C CA . ILE A 1 158 ? 2.584 -1.913 19.484 1 93.19 158 ILE A CA 1
ATOM 1246 C C . ILE A 1 158 ? 3.566 -2.438 20.531 1 93.19 158 ILE A C 1
ATOM 1248 O O . ILE A 1 158 ? 4.77 -2.182 20.453 1 93.19 158 ILE A O 1
ATOM 1252 N N . LYS A 1 159 ? 3.012 -3.154 21.578 1 90.5 159 LYS A N 1
ATOM 1253 C CA . LYS A 1 159 ? 3.873 -3.771 22.578 1 90.5 159 LYS A CA 1
ATOM 1254 C C . LYS A 1 159 ? 4.91 -4.684 21.922 1 90.5 159 LYS A C 1
ATOM 1256 O O . LYS A 1 159 ? 4.566 -5.551 21.125 1 90.5 159 LYS A O 1
ATOM 1261 N N . GLY A 1 160 ? 6.152 -4.457 22.172 1 90.94 160 GLY A N 1
ATOM 1262 C CA . GLY A 1 160 ? 7.219 -5.289 21.641 1 90.94 160 GLY A CA 1
ATOM 1263 C C . GLY A 1 160 ? 7.695 -4.84 20.266 1 90.94 160 GLY A C 1
ATOM 1264 O O . GLY A 1 160 ? 8.586 -5.457 19.688 1 90.94 160 GLY A O 1
ATOM 1265 N N . ALA A 1 161 ? 7.172 -3.75 19.781 1 94.81 161 ALA A N 1
ATOM 1266 C CA . ALA A 1 161 ? 7.531 -3.277 18.453 1 94.81 161 ALA A CA 1
ATOM 1267 C C . ALA A 1 161 ? 9.008 -2.902 18.375 1 94.81 161 ALA A C 1
ATOM 1269 O O . ALA A 1 161 ? 9.547 -2.307 19.312 1 94.81 161 ALA A O 1
ATOM 1270 N N . SER A 1 162 ? 9.602 -3.305 17.312 1 95.25 162 SER A N 1
ATOM 1271 C CA . SER A 1 162 ? 10.961 -2.865 17.031 1 95.25 162 SER A CA 1
ATOM 1272 C C . SER A 1 162 ? 10.977 -1.477 16.406 1 95.25 162 SER A C 1
ATOM 1274 O O . SER A 1 162 ? 10.031 -1.095 15.711 1 95.25 162 SER A O 1
ATOM 1276 N N . ARG A 1 163 ? 12.047 -0.734 16.75 1 95.31 163 ARG A N 1
ATOM 1277 C CA . ARG A 1 163 ? 12.227 0.621 16.234 1 95.31 163 ARG A CA 1
ATOM 1278 C C . ARG A 1 163 ? 13.461 0.706 15.344 1 95.31 163 ARG A C 1
ATOM 1280 O O . ARG A 1 163 ? 14.445 0.004 15.562 1 95.31 163 ARG A O 1
ATOM 1287 N N . ILE A 1 164 ? 13.352 1.484 14.305 1 94.75 164 ILE A N 1
ATOM 1288 C CA . ILE A 1 164 ? 14.516 1.667 13.445 1 94.75 164 ILE A CA 1
ATOM 1289 C C . ILE A 1 164 ? 15.555 2.531 14.164 1 94.75 164 ILE A C 1
ATOM 1291 O O . ILE A 1 164 ? 15.219 3.26 15.102 1 94.75 164 ILE A O 1
ATOM 1295 N N . SER A 1 165 ? 16.75 2.416 13.719 1 91.62 165 SER A N 1
ATOM 1296 C CA . SER A 1 165 ? 17.828 3.176 14.336 1 91.62 165 SER A CA 1
ATOM 1297 C C . SER A 1 165 ? 17.703 4.664 14.039 1 91.62 165 SER A C 1
ATOM 1299 O O . SER A 1 165 ? 17.047 5.055 13.062 1 91.62 165 SER A O 1
ATOM 1301 N N . SER A 1 166 ? 18.266 5.5 14.859 1 88.62 166 SER A N 1
ATOM 1302 C CA . SER A 1 166 ? 18.156 6.953 14.758 1 88.62 166 SER A CA 1
ATOM 1303 C C . SER A 1 166 ? 18.719 7.453 13.43 1 88.62 166 SER A C 1
ATOM 1305 O O . SER A 1 166 ? 18.234 8.438 12.867 1 88.62 166 SER A O 1
ATOM 1307 N N . GLU A 1 167 ? 19.734 6.699 12.922 1 89.06 167 GLU A N 1
ATOM 1308 C CA . GLU A 1 167 ? 20.375 7.109 11.68 1 89.06 167 GLU A CA 1
ATOM 1309 C C . GLU A 1 167 ? 19.422 6.961 10.492 1 89.06 167 GLU A C 1
ATOM 1311 O O . GLU A 1 167 ? 19.594 7.633 9.469 1 89.06 167 GLU A O 1
ATOM 1316 N N . LYS A 1 168 ? 18.422 6.16 10.75 1 91.62 168 LYS A N 1
ATOM 1317 C CA . LYS A 1 168 ? 17.516 5.867 9.648 1 91.62 168 LYS A CA 1
ATOM 1318 C C . LYS A 1 168 ? 16.234 6.688 9.773 1 91.62 168 LYS A C 1
ATOM 1320 O O . LYS A 1 168 ? 15.391 6.668 8.875 1 91.62 168 LYS A O 1
ATOM 1325 N N . MET A 1 169 ? 16.047 7.34 10.828 1 92.5 169 MET A N 1
ATOM 1326 C CA . MET A 1 169 ? 14.844 8.133 11.047 1 92.5 169 MET A CA 1
ATOM 1327 C C . MET A 1 169 ? 14.844 9.375 10.172 1 92.5 169 MET A C 1
ATOM 1329 O O . MET A 1 169 ? 15.891 9.992 9.953 1 92.5 169 MET A O 1
ATOM 1333 N N . ASP A 1 170 ? 13.719 9.633 9.609 1 89.88 170 ASP A N 1
ATOM 1334 C CA . ASP A 1 170 ? 13.547 10.844 8.812 1 89.88 170 ASP A CA 1
ATOM 1335 C C . ASP A 1 170 ? 13.352 12.062 9.703 1 89.88 170 ASP A C 1
ATOM 1337 O O . ASP A 1 170 ? 12.227 12.539 9.875 1 89.88 170 ASP A O 1
ATOM 1341 N N . LEU A 1 171 ? 14.484 12.57 10.25 1 92.75 171 LEU A N 1
ATOM 1342 C CA . LEU A 1 171 ? 14.508 13.703 11.172 1 92.75 171 LEU A CA 1
ATOM 1343 C C . LEU A 1 171 ? 15.406 14.82 10.648 1 92.75 171 LEU A C 1
ATOM 1345 O O . LEU A 1 171 ? 16.312 14.562 9.852 1 92.75 171 LEU A O 1
ATOM 1349 N N . PRO A 1 172 ? 15.086 16.047 11.047 1 93.06 172 PRO A N 1
ATOM 1350 C CA . PRO A 1 172 ? 16.016 17.141 10.727 1 93.06 172 PRO A CA 1
ATOM 1351 C C . PRO A 1 172 ? 17.438 16.859 11.211 1 93.06 172 PRO A C 1
ATOM 1353 O O . PRO A 1 172 ? 17.625 16.312 12.297 1 93.06 172 PRO A O 1
ATOM 1356 N N . ARG A 1 173 ? 18.422 17.391 10.492 1 94.56 173 ARG A N 1
ATOM 1357 C CA . ARG A 1 173 ? 19.797 17.031 10.797 1 94.56 173 ARG A CA 1
ATOM 1358 C C . ARG A 1 173 ? 20.594 18.25 11.25 1 94.56 173 ARG A C 1
ATOM 1360 O O . ARG A 1 173 ? 21.797 18.156 11.516 1 94.56 173 ARG A O 1
ATOM 1367 N N . ILE A 1 174 ? 19.969 19.391 11.359 1 96.25 174 ILE A N 1
ATOM 1368 C CA . ILE A 1 174 ? 20.672 20.578 11.836 1 96.25 174 ILE A CA 1
ATOM 1369 C C . ILE A 1 174 ? 20.031 21.078 13.133 1 96.25 174 ILE A C 1
ATOM 1371 O O . ILE A 1 174 ? 18.828 20.891 13.344 1 96.25 174 ILE A O 1
ATOM 1375 N N . PRO A 1 175 ? 20.844 21.703 13.969 1 96.25 175 PRO A N 1
ATOM 1376 C CA . PRO A 1 175 ? 20.25 22.312 15.164 1 96.25 175 PRO A CA 1
ATOM 1377 C C . PRO A 1 175 ? 19.266 23.438 14.828 1 96.25 175 PRO A C 1
ATOM 1379 O O . PRO A 1 175 ? 19.469 24.172 13.867 1 96.25 175 PRO A O 1
ATOM 1382 N N . ALA A 1 176 ? 18.25 23.5 15.562 1 96.5 176 ALA A N 1
ATOM 1383 C CA . ALA A 1 176 ? 17.219 24.516 15.438 1 96.5 176 ALA A CA 1
ATOM 1384 C C . ALA A 1 176 ? 16.672 24.922 16.812 1 96.5 176 ALA A C 1
ATOM 1386 O O . ALA A 1 176 ? 16.484 24.062 17.672 1 96.5 176 ALA A O 1
ATOM 1387 N N . HIS A 1 177 ? 16.469 26.188 16.969 1 96.12 177 HIS A N 1
ATOM 1388 C CA . HIS A 1 177 ? 16.031 26.672 18.281 1 96.12 177 HIS A CA 1
ATOM 1389 C C . HIS A 1 177 ? 15.203 27.938 18.156 1 96.12 177 HIS A C 1
ATOM 1391 O O . HIS A 1 177 ? 15.492 28.781 17.312 1 96.12 177 HIS A O 1
ATOM 1397 N N . PRO A 1 178 ? 14.195 28.062 19.016 1 96.12 178 PRO A N 1
ATOM 1398 C CA . PRO A 1 178 ? 13.422 29.297 19.031 1 96.12 178 PRO A CA 1
ATOM 1399 C C . PRO A 1 178 ? 13.93 30.297 20.078 1 96.12 178 PRO A C 1
ATOM 1401 O O . PRO A 1 178 ? 14.383 29.891 21.141 1 96.12 178 PRO A O 1
ATOM 1404 N N . ILE A 1 179 ? 13.836 31.578 19.812 1 96.81 179 ILE A N 1
ATOM 1405 C CA . ILE A 1 179 ? 14.141 32.625 20.766 1 96.81 179 ILE A CA 1
ATOM 1406 C C . ILE A 1 179 ? 13.016 33.688 20.766 1 96.81 179 ILE A C 1
ATOM 1408 O O . ILE A 1 179 ? 12.156 33.656 19.891 1 96.81 179 ILE A O 1
ATOM 1412 N N . SER A 1 180 ? 13.008 34.531 21.781 1 96.5 180 SER A N 1
ATOM 1413 C CA . SER A 1 180 ? 12.031 35.594 21.844 1 96.5 180 SER A CA 1
ATOM 1414 C C . SER A 1 180 ? 12.352 36.719 20.859 1 96.5 180 SER A C 1
ATOM 1416 O O . SER A 1 180 ? 13.477 36.781 20.344 1 96.5 180 SER A O 1
ATOM 1418 N N . TYR A 1 181 ? 11.289 37.5 20.547 1 96.81 181 TYR A N 1
ATOM 1419 C CA . TYR A 1 181 ? 11.609 38.531 19.594 1 96.81 181 TYR A CA 1
ATOM 1420 C C . TYR A 1 181 ? 12.414 39.656 20.266 1 96.81 181 TYR A C 1
ATOM 1422 O O . TYR A 1 181 ? 13.102 40.438 19.578 1 96.81 181 TYR A O 1
ATOM 1430 N N . ASN A 1 182 ? 12.422 39.781 21.625 1 96.62 182 ASN A N 1
ATOM 1431 C CA . ASN A 1 182 ? 13.359 40.656 22.312 1 96.62 182 ASN A CA 1
ATOM 1432 C C . ASN A 1 182 ? 14.805 40.219 22.109 1 96.62 182 ASN A C 1
ATOM 1434 O O . ASN A 1 182 ? 15.688 41.031 21.891 1 96.62 182 ASN A O 1
ATOM 1438 N N . ASP A 1 183 ? 15.008 38.969 22.234 1 97 183 ASP A N 1
ATOM 1439 C CA . ASP A 1 183 ? 16.359 38.438 22.047 1 97 183 ASP A CA 1
ATOM 1440 C C . ASP A 1 183 ? 16.781 38.531 20.578 1 97 183 ASP A C 1
ATOM 1442 O O . ASP A 1 183 ? 17.938 38.781 20.281 1 97 183 ASP A O 1
ATOM 1446 N N . ALA A 1 184 ? 15.844 38.281 19.719 1 97.69 184 ALA A N 1
ATOM 1447 C CA . ALA A 1 184 ? 16.156 38.438 18.297 1 97.69 184 ALA A CA 1
ATOM 1448 C C . ALA A 1 184 ? 16.609 39.875 17.984 1 97.69 184 ALA A C 1
ATOM 1450 O O . ALA A 1 184 ? 17.516 40.062 17.172 1 97.69 184 ALA A O 1
ATOM 1451 N N . ARG A 1 185 ? 15.961 40.844 18.594 1 97.12 185 ARG A N 1
ATOM 1452 C CA . ARG A 1 185 ? 16.344 42.219 18.406 1 97.12 185 ARG A CA 1
ATOM 1453 C C . ARG A 1 185 ? 17.812 42.438 18.766 1 97.12 185 ARG A C 1
ATOM 1455 O O . ARG A 1 185 ? 18.516 43.188 18.078 1 97.12 185 ARG A O 1
ATOM 1462 N N . LYS A 1 186 ? 18.234 41.844 19.812 1 96.06 186 LYS A N 1
ATOM 1463 C CA . LYS A 1 186 ? 19.625 41.969 20.25 1 96.06 186 LYS A CA 1
ATOM 1464 C C . LYS A 1 186 ? 20.578 41.344 19.234 1 96.06 186 LYS A C 1
ATOM 1466 O O . LYS A 1 186 ? 21.688 41.844 19.016 1 96.06 186 LYS A O 1
ATOM 1471 N N . ILE A 1 187 ? 20.172 40.219 18.656 1 96.94 187 ILE A N 1
ATOM 1472 C CA . ILE A 1 187 ? 20.984 39.594 17.641 1 96.94 187 ILE A CA 1
ATOM 1473 C C . ILE A 1 187 ? 21.047 40.469 16.391 1 96.94 187 ILE A C 1
ATOM 1475 O O . ILE A 1 187 ? 22.125 40.719 15.844 1 96.94 187 ILE A O 1
ATOM 1479 N N . PHE A 1 188 ? 19.906 41 16 1 97.44 188 PHE A N 1
ATOM 1480 C CA . PHE A 1 188 ? 19.844 41.875 14.836 1 97.44 188 PHE A CA 1
ATOM 1481 C C . PHE A 1 188 ? 20.734 43.094 15.016 1 97.44 188 PHE A C 1
ATOM 1483 O O . PHE A 1 188 ? 21.344 43.562 14.055 1 97.44 188 PHE A O 1
ATOM 1490 N N . ALA A 1 189 ? 20.797 43.594 16.203 1 95.44 189 ALA A N 1
ATOM 1491 C CA . ALA A 1 189 ? 21.594 44.75 16.5 1 95.44 189 ALA A CA 1
ATOM 1492 C C . ALA A 1 189 ? 23.078 44.531 16.188 1 95.44 189 ALA A C 1
ATOM 1494 O O . ALA A 1 189 ? 23.828 45.469 15.961 1 95.44 189 ALA A O 1
ATOM 1495 N N . GLN A 1 190 ? 23.484 43.281 16.172 1 94.88 190 GLN A N 1
ATOM 1496 C CA . GLN A 1 190 ? 24.875 42.938 15.883 1 94.88 190 GLN A CA 1
ATOM 1497 C C . GLN A 1 190 ? 25.078 42.688 14.391 1 94.88 190 GLN A C 1
ATOM 1499 O O . GLN A 1 190 ? 26.203 42.562 13.93 1 94.88 190 GLN A O 1
ATOM 1504 N N . MET A 1 191 ? 24 42.531 13.625 1 96.81 191 MET A N 1
ATOM 1505 C CA . MET A 1 191 ? 24.078 42.125 12.219 1 96.81 191 MET A CA 1
ATOM 1506 C C . MET A 1 191 ? 24.281 43.375 11.328 1 96.81 191 MET A C 1
ATOM 1508 O O . MET A 1 191 ? 23.547 44.344 11.43 1 96.81 191 MET A O 1
ATOM 1512 N N . VAL A 1 192 ? 25.281 43.344 10.484 1 95.56 192 VAL A N 1
ATOM 1513 C CA . VAL A 1 192 ? 25.531 44.406 9.531 1 95.56 192 VAL A CA 1
ATOM 1514 C C . VAL A 1 192 ? 25.641 43.844 8.117 1 95.56 192 VAL A C 1
ATOM 1516 O O . VAL A 1 192 ? 25.453 42.656 7.914 1 95.56 192 VAL A O 1
ATOM 1519 N N . GLY A 1 193 ? 25.812 44.719 7.141 1 94.69 193 GLY A N 1
ATOM 1520 C CA . GLY A 1 193 ? 25.766 44.375 5.734 1 94.69 193 GLY A CA 1
ATOM 1521 C C . GLY A 1 193 ? 24.594 44.969 4.992 1 94.69 193 GLY A C 1
ATOM 1522 O O . GLY A 1 193 ? 24.016 45.969 5.441 1 94.69 193 GLY A O 1
ATOM 1523 N N . PRO A 1 194 ? 24.219 44.281 3.854 1 96.69 194 PRO A N 1
ATOM 1524 C CA . PRO A 1 194 ? 23.109 44.844 3.086 1 96.69 194 PRO A CA 1
ATOM 1525 C C . PRO A 1 194 ? 21.797 44.844 3.859 1 96.69 194 PRO A C 1
ATOM 1527 O O . PRO A 1 194 ? 21.5 43.875 4.578 1 96.69 194 PRO A O 1
ATOM 1530 N N . GLN A 1 195 ? 21.078 45.875 3.693 1 96.94 195 GLN A N 1
ATOM 1531 C CA . GLN A 1 195 ? 19.734 45.938 4.266 1 96.94 195 GLN A CA 1
ATOM 1532 C C . GLN A 1 195 ? 18.828 44.875 3.605 1 96.94 195 GLN A C 1
ATOM 1534 O O . GLN A 1 195 ? 18.891 44.688 2.393 1 96.94 195 GLN A O 1
ATOM 1539 N N . ALA A 1 196 ? 18.016 44.219 4.371 1 97.75 196 ALA A N 1
ATOM 1540 C CA . ALA A 1 196 ? 17.047 43.281 3.82 1 97.75 196 ALA A CA 1
ATOM 1541 C C . ALA A 1 196 ? 16.078 44 2.877 1 97.75 196 ALA A C 1
ATOM 1543 O O . ALA A 1 196 ? 15.773 45.156 3.049 1 97.75 196 ALA A O 1
ATOM 1544 N N . PRO A 1 197 ? 15.562 43.25 1.888 1 96.62 197 PRO A N 1
ATOM 1545 C CA . PRO A 1 197 ? 14.547 43.844 1.008 1 96.62 197 PRO A CA 1
ATOM 1546 C C . PRO A 1 197 ? 13.336 44.375 1.772 1 96.62 197 PRO A C 1
ATOM 1548 O O . PRO A 1 197 ? 13.055 43.938 2.885 1 96.62 197 PRO A O 1
ATOM 1551 N N . ASP A 1 198 ? 12.609 45.312 1.144 1 95.56 198 ASP A N 1
ATOM 1552 C CA . ASP A 1 198 ? 11.453 45.938 1.773 1 95.56 198 ASP A CA 1
ATOM 1553 C C . ASP A 1 198 ? 10.438 44.906 2.227 1 95.56 198 ASP A C 1
ATOM 1555 O O . ASP A 1 198 ? 9.898 44.969 3.33 1 95.56 198 ASP A O 1
ATOM 1559 N N . ALA A 1 199 ? 10.258 43.938 1.429 1 95.06 199 ALA A N 1
ATOM 1560 C CA . ALA A 1 199 ? 9.258 42.906 1.701 1 95.06 199 ALA A CA 1
ATOM 1561 C C . ALA A 1 199 ? 9.68 42.031 2.877 1 95.06 199 ALA A C 1
ATOM 1563 O O . ALA A 1 199 ? 8.875 41.25 3.416 1 95.06 199 ALA A O 1
ATOM 1564 N N . TRP A 1 200 ? 10.977 42.125 3.324 1 97.31 200 TRP A N 1
ATOM 1565 C CA . TRP A 1 200 ? 11.508 41.281 4.391 1 97.31 200 TRP A CA 1
ATOM 1566 C C . TRP A 1 200 ? 11.562 42.031 5.711 1 97.31 200 TRP A C 1
ATOM 1568 O O . TRP A 1 200 ? 11.953 41.469 6.738 1 97.31 200 TRP A O 1
ATOM 1578 N N . GLN A 1 201 ? 11.133 43.281 5.664 1 95.12 201 GLN A N 1
ATOM 1579 C CA . GLN A 1 201 ? 11.141 44.094 6.895 1 95.12 201 GLN A CA 1
ATOM 1580 C C . GLN A 1 201 ? 10.078 43.562 7.871 1 95.12 201 GLN A C 1
ATOM 1582 O O . GLN A 1 201 ? 9.047 43.031 7.457 1 95.12 201 GLN A O 1
ATOM 1587 N N . GLY A 1 202 ? 10.406 43.75 9.227 1 93.88 202 GLY A N 1
ATOM 1588 C CA . GLY A 1 202 ? 9.477 43.312 10.258 1 93.88 202 GLY A CA 1
ATOM 1589 C C . GLY A 1 202 ? 9.141 44.406 11.266 1 93.88 202 GLY A C 1
ATOM 1590 O O . GLY A 1 202 ? 9.133 45.594 10.93 1 93.88 202 GLY A O 1
ATOM 1591 N N . GLY A 1 203 ? 8.75 43.938 12.445 1 93.62 203 GLY A N 1
ATOM 1592 C CA . GLY A 1 203 ? 8.227 44.906 13.406 1 93.62 203 GLY A CA 1
ATOM 1593 C C . GLY A 1 203 ? 9.164 45.156 14.57 1 93.62 203 GLY A C 1
ATOM 1594 O O . GLY A 1 203 ? 8.758 45.719 15.594 1 93.62 203 GLY A O 1
ATOM 1595 N N . LEU A 1 204 ? 10.508 44.781 14.719 1 94.56 204 LEU A N 1
ATOM 1596 C CA . LEU A 1 204 ? 11.445 44.938 15.828 1 94.56 204 LEU A CA 1
ATOM 1597 C C . LEU A 1 204 ? 11.891 46.375 15.938 1 94.56 204 LEU A C 1
ATOM 1599 O O . LEU A 1 204 ? 12.531 46.781 16.922 1 94.56 204 LEU A O 1
ATOM 1603 N N . ASN A 1 205 ? 11.461 47.312 15.289 1 90.19 205 ASN A N 1
ATOM 1604 C CA . ASN A 1 205 ? 11.852 48.719 15.266 1 90.19 205 ASN A CA 1
ATOM 1605 C C . ASN A 1 205 ? 13.367 48.875 15.141 1 90.19 205 ASN A C 1
ATOM 1607 O O . ASN A 1 205 ? 13.992 49.562 15.961 1 90.19 205 ASN A O 1
ATOM 1611 N N . ILE A 1 206 ? 13.977 48.188 14.273 1 93.31 206 ILE A N 1
ATOM 1612 C CA . ILE A 1 206 ? 15.383 48.25 13.898 1 93.31 206 ILE A CA 1
ATOM 1613 C C . ILE A 1 206 ? 15.508 48.156 12.375 1 93.31 206 ILE A C 1
ATOM 1615 O O . ILE A 1 206 ? 14.531 47.875 11.68 1 93.31 206 ILE A O 1
ATOM 1619 N N . THR A 1 207 ? 16.734 48.5 11.922 1 93.69 207 THR A N 1
ATOM 1620 C CA . THR A 1 207 ? 17.031 48.188 10.531 1 93.69 207 THR A CA 1
ATOM 1621 C C . THR A 1 207 ? 17.312 46.688 10.344 1 93.69 207 THR A C 1
ATOM 1623 O O . THR A 1 207 ? 18.219 46.156 10.984 1 93.69 207 THR A O 1
ATOM 1626 N N . TYR A 1 208 ? 16.562 46.062 9.516 1 97.38 208 TYR A N 1
ATOM 1627 C CA . TYR A 1 208 ? 16.812 44.656 9.203 1 97.38 208 TYR A CA 1
ATOM 1628 C C . TYR A 1 208 ? 17.938 44.5 8.188 1 97.38 208 TYR A C 1
ATOM 1630 O O . TYR A 1 208 ? 17.75 44.812 7.004 1 97.38 208 TYR A O 1
ATOM 1638 N N . ASN A 1 209 ? 19.031 44.094 8.656 1 97.56 209 ASN A N 1
ATOM 1639 C CA . ASN A 1 209 ? 20.156 43.781 7.777 1 97.56 209 ASN A CA 1
ATOM 1640 C C . ASN A 1 209 ? 20.266 42.281 7.523 1 97.56 209 ASN A C 1
ATOM 1642 O O . ASN A 1 209 ? 19.844 41.469 8.352 1 97.56 209 ASN A O 1
ATOM 1646 N N . LEU A 1 210 ? 20.797 41.938 6.461 1 98 210 LEU A N 1
ATOM 1647 C CA . LEU A 1 210 ? 20.891 40.531 6.086 1 98 210 LEU A CA 1
ATOM 1648 C C . LEU A 1 210 ? 21.953 39.812 6.918 1 98 210 LEU A C 1
ATOM 1650 O O . LEU A 1 210 ? 21.922 38.594 7.051 1 98 210 LEU A O 1
ATOM 1654 N N . GLY A 1 211 ? 22.906 40.594 7.484 1 96.31 211 GLY A N 1
ATOM 1655 C CA . GLY A 1 211 ? 23.797 40.031 8.484 1 96.31 211 GLY A CA 1
ATOM 1656 C C . GLY A 1 211 ? 24.969 39.281 7.891 1 96.31 211 GLY A C 1
ATOM 1657 O O . GLY A 1 211 ? 25.328 38.219 8.391 1 96.31 211 GLY A O 1
ATOM 1658 N N . THR A 1 212 ? 25.562 39.75 6.793 1 94.69 212 THR A N 1
ATOM 1659 C CA . THR A 1 212 ? 26.703 39.094 6.176 1 94.69 212 THR A CA 1
ATOM 1660 C C . THR A 1 212 ? 27.953 39.281 7.027 1 94.69 212 THR A C 1
ATOM 1662 O O . THR A 1 212 ? 28.969 38.594 6.801 1 94.69 212 THR A O 1
ATOM 1665 N N . GLU A 1 213 ? 27.891 40.156 7.984 1 93.88 213 GLU A N 1
ATOM 1666 C CA . GLU A 1 213 ? 28.938 40.375 8.984 1 93.88 213 GLU A CA 1
ATOM 1667 C C . GLU A 1 213 ? 28.344 40.75 10.328 1 93.88 213 GLU A C 1
ATOM 1669 O O . GLU A 1 213 ? 27.188 41.219 10.398 1 93.88 213 GLU A O 1
ATOM 1674 N N . LEU A 1 214 ? 29.078 40.562 11.398 1 95.5 214 LEU A N 1
ATOM 1675 C CA . LEU A 1 214 ? 28.703 41.094 12.695 1 95.5 214 LEU A CA 1
ATOM 1676 C C . LEU A 1 214 ? 29.312 42.5 12.898 1 95.5 214 LEU A C 1
ATOM 1678 O O . LEU A 1 214 ? 30.359 42.812 12.336 1 95.5 214 LEU A O 1
ATOM 1682 N N . ARG A 1 215 ? 28.609 43.219 13.656 1 95.06 215 ARG A N 1
ATOM 1683 C CA . ARG A 1 215 ? 29.016 44.594 13.914 1 95.06 215 ARG A CA 1
ATOM 1684 C C . ARG A 1 215 ? 30.422 44.656 14.484 1 95.06 215 ARG A C 1
ATOM 1686 O O . ARG A 1 215 ? 31.188 45.594 14.164 1 95.06 215 ARG A O 1
ATOM 1693 N N . ASN A 1 216 ? 30.781 43.781 15.367 1 94.5 216 ASN A N 1
ATOM 1694 C CA . ASN A 1 216 ? 32.094 43.688 15.992 1 94.5 216 ASN A CA 1
ATOM 1695 C C . ASN A 1 216 ? 32.969 42.594 15.391 1 94.5 216 ASN A C 1
ATOM 1697 O O . ASN A 1 216 ? 32.656 41.406 15.547 1 94.5 216 ASN A O 1
ATOM 1701 N N . PRO A 1 217 ? 34.031 43.031 14.758 1 92.38 217 PRO A N 1
ATOM 1702 C CA . PRO A 1 217 ? 34.906 42 14.164 1 92.38 217 PRO A CA 1
ATOM 1703 C C . PRO A 1 217 ? 35.438 41 15.195 1 92.38 217 PRO A C 1
ATOM 1705 O O . PRO A 1 217 ? 35.812 41.406 16.312 1 92.38 217 PRO A O 1
ATOM 1708 N N . GLY A 1 218 ? 35.375 39.812 14.891 1 93.38 218 GLY A N 1
ATOM 1709 C CA . GLY A 1 218 ? 35.906 38.75 15.758 1 93.38 218 GLY A CA 1
ATOM 1710 C C . GLY A 1 218 ? 34.844 38.125 16.641 1 93.38 218 GLY A C 1
ATOM 1711 O O . GLY A 1 218 ? 35.031 37.062 17.203 1 93.38 218 GLY A O 1
ATOM 1712 N N . TRP A 1 219 ? 33.75 38.844 16.719 1 96.06 219 TRP A N 1
ATOM 1713 C CA . TRP A 1 219 ? 32.656 38.281 17.5 1 96.06 219 TRP A CA 1
ATOM 1714 C C . TRP A 1 219 ? 32.031 37.094 16.781 1 96.06 219 TRP A C 1
ATOM 1716 O O . TRP A 1 219 ? 32.188 36.938 15.57 1 96.06 219 TRP A O 1
ATOM 1726 N N . LYS A 1 220 ? 31.391 36.219 17.562 1 95.56 220 LYS A N 1
ATOM 1727 C CA . LYS A 1 220 ? 30.719 35.031 17.016 1 95.56 220 LYS A CA 1
ATOM 1728 C C . LYS A 1 220 ? 29.328 34.844 17.625 1 95.56 220 LYS A C 1
ATOM 1730 O O . LYS A 1 220 ? 29.047 35.406 18.688 1 95.56 220 LYS A O 1
ATOM 1735 N N . ILE A 1 221 ? 28.562 34.219 16.906 1 95.88 221 ILE A N 1
ATOM 1736 C CA . ILE A 1 221 ? 27.281 33.719 17.406 1 95.88 221 ILE A CA 1
ATOM 1737 C C . ILE A 1 221 ? 27.328 32.219 17.578 1 95.88 221 ILE A C 1
ATOM 1739 O O . ILE A 1 221 ? 27.891 31.516 16.734 1 95.88 221 ILE A O 1
ATOM 1743 N N . ARG A 1 222 ? 26.844 31.734 18.625 1 95.12 222 ARG A N 1
ATOM 1744 C CA . ARG A 1 222 ? 26.844 30.312 18.938 1 95.12 222 ARG A CA 1
ATOM 1745 C C . ARG A 1 222 ? 25.438 29.781 19.172 1 95.12 222 ARG A C 1
ATOM 1747 O O . ARG A 1 222 ? 24.656 30.391 19.922 1 95.12 222 ARG A O 1
ATOM 1754 N N . LEU A 1 223 ? 25.016 28.75 18.469 1 96.25 223 LEU A N 1
ATOM 1755 C CA . LEU A 1 223 ? 23.812 27.969 18.719 1 96.25 223 LEU A CA 1
ATOM 1756 C C . LEU A 1 223 ? 24.156 26.594 19.266 1 96.25 223 LEU A C 1
ATOM 1758 O O . LEU A 1 223 ? 24.875 25.828 18.609 1 96.25 223 LEU A O 1
ATOM 1762 N N . GLU A 1 224 ? 23.703 26.312 20.391 1 94.06 224 GLU A N 1
ATOM 1763 C CA . GLU A 1 224 ? 23.906 24.984 20.984 1 94.06 224 GLU A CA 1
ATOM 1764 C C . GLU A 1 224 ? 22.562 24.344 21.328 1 94.06 224 GLU A C 1
ATOM 1766 O O . GLU A 1 224 ? 21.766 24.906 22.078 1 94.06 224 GLU A O 1
ATOM 1771 N N . VAL A 1 225 ? 22.281 23.234 20.719 1 93.81 225 VAL A N 1
ATOM 1772 C CA . VAL A 1 225 ? 21.078 22.453 20.969 1 93.81 225 VAL A CA 1
ATOM 1773 C C . VAL A 1 225 ? 21.453 21.109 21.578 1 93.81 225 VAL A C 1
ATOM 1775 O O . VAL A 1 225 ? 22.344 20.406 21.078 1 93.81 225 VAL A O 1
ATOM 1778 N N . ASN A 1 226 ? 20.875 20.75 22.688 1 90.19 226 ASN A N 1
ATOM 1779 C CA . ASN A 1 226 ? 21.094 19.484 23.375 1 90.19 226 ASN A CA 1
ATOM 1780 C C . ASN A 1 226 ? 19.797 18.719 23.609 1 90.19 226 ASN A C 1
ATOM 1782 O O . ASN A 1 226 ? 19.359 18.562 24.75 1 90.19 226 ASN A O 1
ATOM 1786 N N . ASN A 1 227 ? 19.234 18.266 22.531 1 87.62 227 ASN A N 1
ATOM 1787 C CA . ASN A 1 227 ? 18.016 17.469 22.594 1 87.62 227 ASN A CA 1
ATOM 1788 C C . ASN A 1 227 ? 18.328 15.977 22.719 1 87.62 227 ASN A C 1
ATOM 1790 O O . ASN A 1 227 ? 19.297 15.5 22.125 1 87.62 227 ASN A O 1
ATOM 1794 N N . GLU A 1 228 ? 17.594 15.312 23.484 1 86.31 228 GLU A N 1
ATOM 1795 C CA . GLU A 1 228 ? 17.719 13.859 23.609 1 86.31 228 GLU A CA 1
ATOM 1796 C C . GLU A 1 228 ? 16.438 13.164 23.172 1 86.31 228 GLU A C 1
ATOM 1798 O O . GLU A 1 228 ? 15.336 13.562 23.562 1 86.31 228 GLU A O 1
ATOM 1803 N N . LEU A 1 229 ? 16.609 12.172 22.312 1 87.38 229 LEU A N 1
ATOM 1804 C CA . LEU A 1 229 ? 15.477 11.344 21.906 1 87.38 229 LEU A CA 1
ATOM 1805 C C . LEU A 1 229 ? 15.195 10.258 22.938 1 87.38 229 LEU A C 1
ATOM 1807 O O . LEU A 1 229 ? 16.094 9.516 23.328 1 87.38 229 LEU A O 1
ATOM 1811 N N . LYS A 1 230 ? 14.023 10.211 23.422 1 88.81 230 LYS A N 1
ATOM 1812 C CA . LYS A 1 230 ? 13.625 9.211 24.406 1 88.81 230 LYS A CA 1
ATOM 1813 C C . LYS A 1 230 ? 12.305 8.555 24.016 1 88.81 230 LYS A C 1
ATOM 1815 O O . LYS A 1 230 ? 11.422 9.203 23.453 1 88.81 230 LYS A O 1
ATOM 1820 N N . LEU A 1 231 ? 12.242 7.348 24.359 1 89.5 231 LEU A N 1
ATOM 1821 C CA . LEU A 1 231 ? 10.984 6.629 24.203 1 89.5 231 LEU A CA 1
ATOM 1822 C C . LEU A 1 231 ? 10.109 6.781 25.438 1 89.5 231 LEU A C 1
ATOM 1824 O O . LEU A 1 231 ? 10.586 6.629 26.562 1 89.5 231 LEU A O 1
ATOM 1828 N N . ALA A 1 232 ? 8.977 7.207 25.281 1 88.75 232 ALA A N 1
ATOM 1829 C CA . ALA A 1 232 ? 8.016 7.34 26.391 1 88.75 232 ALA A CA 1
ATOM 1830 C C . ALA A 1 232 ? 6.66 6.758 26 1 88.75 232 ALA A C 1
ATOM 1832 O O . ALA A 1 232 ? 6.238 6.855 24.844 1 88.75 232 ALA A O 1
ATOM 1833 N N . LYS A 1 233 ? 5.992 6.184 26.984 1 90 233 LYS A N 1
ATOM 1834 C CA . LYS A 1 233 ? 4.648 5.652 26.766 1 90 233 LYS A CA 1
ATOM 1835 C C . LYS A 1 233 ? 3.605 6.766 26.828 1 90 233 LYS A C 1
ATOM 1837 O O . LYS A 1 233 ? 3.664 7.641 27.688 1 90 233 LYS A O 1
ATOM 1842 N N . THR A 1 234 ? 2.807 6.895 25.875 1 92.12 234 THR A N 1
ATOM 1843 C CA . THR A 1 234 ? 1.66 7.801 25.859 1 92.12 234 THR A CA 1
ATOM 1844 C C . THR A 1 234 ? 0.375 7.039 25.547 1 92.12 234 THR A C 1
ATOM 1846 O O . THR A 1 234 ? 0.421 5.898 25.094 1 92.12 234 THR A O 1
ATOM 1849 N N . TYR A 1 235 ? -0.816 7.578 25.891 1 93.75 235 TYR A N 1
ATOM 1850 C CA . TYR A 1 235 ? -2.078 6.855 25.781 1 93.75 235 TYR A CA 1
ATOM 1851 C C . TYR A 1 235 ? -3.1 7.648 24.984 1 93.75 235 TYR A C 1
ATOM 1853 O O . TYR A 1 235 ? -3.285 8.844 25.203 1 93.75 235 TYR A O 1
ATOM 1861 N N . ASN A 1 236 ? -3.617 7 23.969 1 96.56 236 ASN A N 1
ATOM 1862 C CA . ASN A 1 236 ? -4.848 7.504 23.375 1 96.56 236 ASN A CA 1
ATOM 1863 C C . ASN A 1 236 ? -6.074 7.113 24.188 1 96.56 236 ASN A C 1
ATOM 1865 O O . ASN A 1 236 ? -6.109 6.031 24.781 1 96.56 236 ASN A O 1
ATOM 1869 N N . VAL A 1 237 ? -7.016 8 24.344 1 97.75 237 VAL A N 1
ATOM 1870 C CA . VAL A 1 237 ? -8.305 7.672 24.938 1 97.75 237 VAL A CA 1
ATOM 1871 C C . VAL A 1 237 ? -9.383 7.652 23.859 1 97.75 237 VAL A C 1
ATOM 1873 O O . VAL A 1 237 ? -9.633 8.664 23.203 1 97.75 237 VAL A O 1
ATOM 1876 N N . VAL A 1 238 ? -9.898 6.508 23.625 1 97.69 238 VAL A N 1
ATOM 1877 C CA . VAL A 1 238 ? -10.883 6.32 22.562 1 97.69 238 VAL A CA 1
ATOM 1878 C C . VAL A 1 238 ? -12.188 5.812 23.156 1 97.69 238 VAL A C 1
ATOM 1880 O O . VAL A 1 238 ? -12.195 4.855 23.938 1 97.69 238 VAL A O 1
ATOM 1883 N N . GLY A 1 239 ? -13.273 6.527 22.922 1 97.69 239 GLY A N 1
ATOM 1884 C CA . GLY A 1 239 ? -14.617 6.109 23.312 1 97.69 239 GLY A CA 1
ATOM 1885 C C . GLY A 1 239 ? -15.516 5.801 22.125 1 97.69 239 GLY A C 1
ATOM 1886 O O . GLY A 1 239 ? -15.273 6.281 21.016 1 97.69 239 GLY A O 1
ATOM 1887 N N . LYS A 1 240 ? -16.531 5.004 22.375 1 96.75 240 LYS A N 1
ATOM 1888 C CA . LYS A 1 240 ? -17.453 4.613 21.328 1 96.75 240 LYS A CA 1
ATOM 1889 C C . LYS A 1 240 ? -18.891 4.727 21.781 1 96.75 240 LYS A C 1
ATOM 1891 O O . LYS A 1 240 ? -19.219 4.41 22.938 1 96.75 240 LYS A O 1
ATOM 1896 N N . ILE A 1 241 ? -19.719 5.191 20.953 1 98.31 241 ILE A N 1
ATOM 1897 C CA . ILE A 1 241 ? -21.156 5.016 21.016 1 98.31 241 ILE A CA 1
ATOM 1898 C C . ILE A 1 241 ? -21.609 4.078 19.891 1 98.31 241 ILE A C 1
ATOM 1900 O O . ILE A 1 241 ? -21.672 4.469 18.734 1 98.31 241 ILE A O 1
ATOM 1904 N N . ILE A 1 242 ? -21.953 2.848 20.297 1 97.5 242 ILE A N 1
ATOM 1905 C CA . ILE A 1 242 ? -22.172 1.771 19.328 1 97.5 242 ILE A CA 1
ATOM 1906 C C . ILE A 1 242 ? -23.469 2.016 18.578 1 97.5 242 ILE A C 1
ATOM 1908 O O . ILE A 1 242 ? -24.516 2.293 19.172 1 97.5 242 ILE A O 1
ATOM 1912 N N . GLY A 1 243 ? -23.344 1.999 17.281 1 97.31 243 GLY A N 1
ATOM 1913 C CA . GLY A 1 243 ? -24.531 2.117 16.438 1 97.31 243 GLY A CA 1
ATOM 1914 C C . GLY A 1 243 ? -25.469 0.925 16.547 1 97.31 243 GLY A C 1
ATOM 1915 O O . GLY A 1 243 ? -25.031 -0.174 16.906 1 97.31 243 GLY A O 1
ATOM 1916 N N . THR A 1 244 ? -26.75 1.108 16.156 1 95.38 244 THR A N 1
ATOM 1917 C CA . THR A 1 244 ? -27.734 0.045 16.359 1 95.38 244 THR A CA 1
ATOM 1918 C C . THR A 1 244 ? -28.047 -0.667 15.047 1 95.38 244 THR A C 1
ATOM 1920 O O . THR A 1 244 ? -28.391 -1.851 15.039 1 95.38 244 THR A O 1
ATOM 1923 N N . VAL A 1 245 ? -27.922 0.052 13.953 1 95.12 245 VAL A N 1
ATOM 1924 C CA . VAL A 1 245 ? -28.266 -0.549 12.664 1 95.12 245 VAL A CA 1
ATOM 1925 C C . VAL A 1 245 ? -26.984 -1.004 11.953 1 95.12 245 VAL A C 1
ATOM 1927 O O . VAL A 1 245 ? -26.891 -2.15 11.508 1 95.12 245 VAL A O 1
ATOM 1930 N N . GLU A 1 246 ? -26.016 -0.126 11.906 1 96.25 246 GLU A N 1
ATOM 1931 C CA . GLU A 1 246 ? -24.703 -0.418 11.312 1 96.25 246 GLU A CA 1
ATOM 1932 C C . GLU A 1 246 ? -23.578 -0.206 12.32 1 96.25 246 GLU A C 1
ATOM 1934 O O . GLU A 1 246 ? -22.719 0.648 12.117 1 96.25 246 GLU A O 1
ATOM 1939 N N . PRO A 1 247 ? -23.531 -1.042 13.336 1 96.62 247 PRO A N 1
ATOM 1940 C CA . PRO A 1 247 ? -22.484 -0.867 14.344 1 96.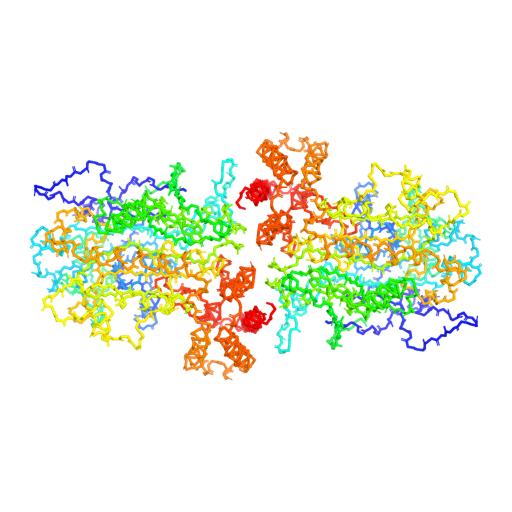62 247 PRO A CA 1
ATOM 1941 C C . PRO A 1 247 ? -21.078 -0.982 13.758 1 96.62 247 PRO A C 1
ATOM 1943 O O . PRO A 1 247 ? -20.109 -0.565 14.391 1 96.62 247 PRO A O 1
ATOM 1946 N N . ASP A 1 248 ? -20.953 -1.52 12.516 1 96.75 248 ASP A N 1
ATOM 1947 C CA . ASP A 1 248 ? -19.656 -1.758 11.891 1 96.75 248 ASP A CA 1
ATOM 1948 C C . ASP A 1 248 ? -19.281 -0.607 10.961 1 96.75 248 ASP A C 1
ATOM 1950 O O . ASP A 1 248 ? -18.375 -0.745 10.133 1 96.75 248 ASP A O 1
ATOM 1954 N N . ARG A 1 249 ? -19.953 0.5 10.961 1 98.12 249 ARG A N 1
ATOM 1955 C CA . ARG A 1 249 ? -19.578 1.722 10.258 1 98.12 249 ARG A CA 1
ATOM 1956 C C . ARG A 1 249 ? -19.281 2.848 11.242 1 98.12 249 ARG A C 1
ATOM 1958 O O . ARG A 1 249 ? -20.016 3.064 12.203 1 98.12 249 ARG A O 1
ATOM 1965 N N . TYR A 1 250 ? -18.125 3.545 11 1 98.75 250 TYR A N 1
ATOM 1966 C CA . TYR A 1 250 ? -17.609 4.438 12.031 1 98.75 250 TYR A CA 1
ATOM 1967 C C . TYR A 1 250 ? -17.641 5.887 11.562 1 98.75 250 TYR A C 1
ATOM 1969 O O . TYR A 1 250 ? -17.156 6.215 10.477 1 98.75 250 TYR A O 1
ATOM 1977 N N . VAL A 1 251 ? -18.203 6.754 12.281 1 98.88 251 VAL A N 1
ATOM 1978 C CA . VAL A 1 251 ? -18.047 8.203 12.195 1 98.88 251 VAL A CA 1
ATOM 1979 C C . VAL A 1 251 ? -17.125 8.68 13.312 1 98.88 251 VAL A C 1
ATOM 1981 O O . VAL A 1 251 ? -17.422 8.508 14.492 1 98.88 251 VAL A O 1
ATOM 1984 N N . LEU A 1 252 ? -16.016 9.297 12.891 1 98.81 252 LEU A N 1
ATOM 1985 C CA . LEU A 1 252 ? -14.984 9.633 13.875 1 98.81 252 LEU A CA 1
ATOM 1986 C C . LEU A 1 252 ? -14.961 11.141 14.141 1 98.81 252 LEU A C 1
ATOM 1988 O O . LEU A 1 252 ? -15.148 11.938 13.219 1 98.81 252 LEU A O 1
ATOM 1992 N N . LEU A 1 253 ? -14.812 11.516 15.32 1 98.56 253 LEU A N 1
ATOM 1993 C CA . LEU A 1 253 ? -14.43 12.867 15.711 1 98.56 253 LEU A CA 1
ATOM 1994 C C . LEU A 1 253 ? -13.25 12.836 16.672 1 98.56 253 LEU A C 1
ATOM 1996 O O . LEU A 1 253 ? -13.07 11.867 17.406 1 98.56 253 LEU A O 1
ATOM 2000 N N . GLY A 1 254 ? -12.414 13.789 16.594 1 97.62 254 GLY A N 1
ATOM 2001 C CA . GLY A 1 254 ? -11.242 13.719 17.469 1 97.62 254 GLY A CA 1
ATOM 2002 C C . GLY A 1 254 ? -10.531 15.047 17.609 1 97.62 254 GLY A C 1
ATOM 2003 O O . GLY A 1 254 ? -10.797 15.992 16.859 1 97.62 254 GLY A O 1
ATOM 2004 N N . ASN A 1 255 ? -9.727 15.141 18.562 1 97.5 255 ASN A N 1
ATOM 2005 C CA . ASN A 1 255 ? -8.805 16.203 18.938 1 97.5 255 ASN A CA 1
ATOM 2006 C C . ASN A 1 255 ? -7.637 15.68 19.766 1 97.5 255 ASN A C 1
ATOM 2008 O O . ASN A 1 255 ? -7.734 14.609 20.375 1 97.5 255 ASN A O 1
ATOM 2012 N N . HIS A 1 256 ? -6.586 16.344 19.719 1 96.62 256 HIS A N 1
ATOM 2013 C CA . HIS A 1 256 ? -5.504 15.953 20.609 1 96.62 256 HIS A CA 1
ATOM 2014 C C . HIS A 1 256 ? -5.609 16.688 21.953 1 96.62 256 HIS A C 1
ATOM 2016 O O . HIS A 1 256 ? -6.316 17.688 22.062 1 96.62 256 HIS A O 1
ATOM 2022 N N . ARG A 1 257 ? -4.945 16.172 22.938 1 95.31 257 ARG A N 1
ATOM 2023 C CA . ARG A 1 257 ? -5.094 16.734 24.281 1 95.31 257 ARG A CA 1
ATOM 2024 C C . ARG A 1 257 ? -3.76 17.25 24.812 1 95.31 257 ARG A C 1
ATOM 2026 O O . ARG A 1 257 ? -3.717 17.938 25.828 1 95.31 257 ARG A O 1
ATOM 2033 N N . ASP A 1 258 ? -2.648 16.938 24.141 1 94.5 258 ASP A N 1
ATOM 2034 C CA . ASP A 1 258 ? -1.344 17.375 24.609 1 94.5 258 ASP A CA 1
ATOM 2035 C C . ASP A 1 258 ? -1.041 18.797 24.125 1 94.5 258 ASP A C 1
ATOM 2037 O O . ASP A 1 258 ? -1.469 19.188 23.031 1 94.5 258 ASP A O 1
ATOM 2041 N N . ALA A 1 259 ? -0.351 19.578 24.891 1 94.56 259 ALA A N 1
ATOM 2042 C CA . ALA A 1 259 ? 0.107 20.922 24.594 1 94.56 259 ALA A CA 1
ATOM 2043 C C . ALA A 1 259 ? 1.578 21.094 24.953 1 94.56 259 ALA A C 1
ATOM 2045 O O . ALA A 1 259 ? 2.133 20.312 25.719 1 94.56 259 ALA A O 1
ATOM 2046 N N . TRP A 1 260 ? 2.164 22.031 24.422 1 93.38 260 TRP A N 1
ATOM 2047 C CA . TRP A 1 260 ? 3.566 22.297 24.719 1 93.38 260 TRP A CA 1
ATOM 2048 C C . TRP A 1 260 ? 3.717 22.906 26.109 1 93.38 260 TRP A C 1
ATOM 2050 O O . TRP A 1 260 ? 4.738 22.719 26.766 1 93.38 260 TRP A O 1
ATOM 2060 N N . VAL A 1 261 ? 2.713 23.734 26.547 1 93.19 261 VAL A N 1
ATOM 2061 C CA . VAL A 1 261 ? 2.66 24.375 27.859 1 93.19 261 VAL A CA 1
ATOM 2062 C C . VAL A 1 261 ? 1.229 24.359 28.391 1 93.19 261 VAL A C 1
ATOM 2064 O O . VAL A 1 261 ? 0.653 23.281 28.594 1 93.19 261 VAL A O 1
ATOM 2067 N N . TYR A 1 262 ? 0.572 25.531 28.531 1 92 262 TYR A N 1
ATOM 2068 C CA . TYR A 1 262 ? -0.786 25.531 29.062 1 92 262 TYR A CA 1
ATOM 2069 C C . TYR A 1 262 ? -1.794 25.156 27.984 1 92 262 TYR A C 1
ATOM 2071 O O . TYR A 1 262 ? -2.652 24.297 28.203 1 92 262 TYR A O 1
ATOM 2079 N N . GLY A 1 263 ? -1.732 25.75 26.781 1 94 263 GLY A N 1
ATOM 2080 C CA . GLY A 1 263 ? -2.482 25.344 25.594 1 94 263 GLY A CA 1
ATOM 2081 C C . GLY A 1 263 ? -3.975 25.578 25.734 1 94 263 GLY A C 1
ATOM 2082 O O . GLY A 1 263 ? -4.77 24.672 25.469 1 94 263 GLY A O 1
ATOM 2083 N N . SER A 1 264 ? -4.43 26.719 26.266 1 94.5 264 SER A N 1
ATOM 2084 C CA . SER A 1 264 ? -5.852 27.016 26.391 1 94.5 264 SER A CA 1
ATOM 2085 C C . SER A 1 264 ? -6.535 27.078 25.031 1 94.5 264 SER A C 1
ATOM 2087 O O . SER A 1 264 ? -7.645 26.562 24.859 1 94.5 264 SER A O 1
ATOM 2089 N N . THR A 1 265 ? -5.91 27.719 24.094 1 95.62 265 THR A N 1
ATOM 2090 C CA . THR A 1 265 ? -6.426 27.75 22.734 1 95.62 265 THR A CA 1
ATOM 2091 C C . THR A 1 265 ? -6.074 26.453 22 1 95.62 265 THR A C 1
ATOM 2093 O O . THR A 1 265 ? -6.945 25.812 21.406 1 95.62 265 THR A O 1
ATOM 2096 N N . ASP A 1 266 ? -4.895 26.031 22.094 1 95.5 266 ASP A N 1
ATOM 2097 C CA . ASP A 1 266 ? -4.387 24.812 21.453 1 95.5 266 ASP A CA 1
ATOM 2098 C C . ASP A 1 266 ? -3.857 23.828 22.5 1 95.5 266 ASP A C 1
ATOM 2100 O O . ASP A 1 266 ? -2.742 23.984 23 1 95.5 266 ASP A O 1
ATOM 2104 N N . PRO A 1 267 ? -4.598 22.906 22.844 1 96.44 267 PRO A N 1
ATOM 2105 C CA . PRO A 1 267 ? -5.797 22.469 22.125 1 96.44 267 PRO A CA 1
ATOM 2106 C C . PRO A 1 267 ? -7.039 22.438 23.016 1 96.44 267 PRO A C 1
ATOM 2108 O O . PRO A 1 267 ? -8.062 21.859 22.625 1 96.44 267 PRO A O 1
ATOM 2111 N N . SER A 1 268 ? -6.957 23.016 24.156 1 96.38 268 SER A N 1
ATOM 2112 C CA . SER A 1 268 ? -7.984 22.781 25.172 1 96.38 268 SER A CA 1
ATOM 2113 C C . SER A 1 268 ? -9.32 23.375 24.734 1 96.38 268 SER A C 1
ATOM 2115 O O . SER A 1 268 ? -10.383 22.906 25.156 1 96.38 268 SER A O 1
ATOM 2117 N N . SER A 1 269 ? -9.266 24.422 23.891 1 96.75 269 SER A N 1
ATOM 2118 C CA . SER A 1 269 ? -10.508 24.969 23.359 1 96.75 269 SER A CA 1
ATOM 2119 C C . SER A 1 269 ? -11.32 23.906 22.625 1 96.75 269 SER A C 1
ATOM 2121 O O . SER A 1 269 ? -12.531 23.797 22.828 1 96.75 269 SER A O 1
ATOM 2123 N N . ALA A 1 270 ? -10.641 23.094 21.844 1 97.88 270 ALA A N 1
ATOM 2124 C CA . ALA A 1 270 ? -11.312 22.047 21.094 1 97.88 270 ALA A CA 1
ATOM 2125 C C . ALA A 1 270 ? -11.633 20.844 22 1 97.88 270 ALA A C 1
ATOM 2127 O O . ALA A 1 270 ? -12.664 20.203 21.828 1 97.88 270 ALA A O 1
ATOM 2128 N N . GLN A 1 271 ? -10.711 20.547 22.891 1 97.31 271 GLN A N 1
ATOM 2129 C CA . GLN A 1 271 ? -10.969 19.438 23.812 1 97.31 271 GLN A CA 1
ATOM 2130 C C . GLN A 1 271 ? -12.219 19.688 24.641 1 97.31 271 GLN A C 1
ATOM 2132 O O . GLN A 1 271 ? -13.047 18.797 24.812 1 97.31 271 GLN A O 1
ATOM 2137 N N . ALA A 1 272 ? -12.297 20.906 25.172 1 96.88 272 ALA A N 1
ATOM 2138 C CA . ALA A 1 272 ? -13.477 21.281 25.938 1 96.88 272 ALA A CA 1
ATOM 2139 C C . ALA A 1 272 ? -14.734 21.203 25.078 1 96.88 272 ALA A C 1
ATOM 2141 O O . ALA A 1 272 ? -15.781 20.734 25.531 1 96.88 272 ALA A O 1
ATOM 2142 N N . THR A 1 273 ? -14.633 21.672 23.891 1 98 273 THR A N 1
ATOM 2143 C CA . THR A 1 273 ? -15.742 21.625 22.938 1 98 273 THR A CA 1
ATOM 2144 C C . THR A 1 273 ? -16.156 20.188 22.641 1 98 273 THR A C 1
ATOM 2146 O O . THR A 1 273 ? -17.344 19.859 22.625 1 98 273 THR A O 1
ATOM 2149 N N . MET A 1 274 ? -15.172 19.312 22.438 1 98.38 274 MET A N 1
ATOM 2150 C CA . MET A 1 274 ? -15.422 17.906 22.156 1 98.38 274 MET A CA 1
ATOM 2151 C C . MET A 1 274 ? -16.109 17.234 23.344 1 98.38 274 MET A C 1
ATOM 2153 O O . MET A 1 274 ? -17.031 16.438 23.156 1 98.38 274 MET A O 1
ATOM 2157 N N . MET A 1 275 ? -15.695 17.578 24.547 1 97.75 275 MET A N 1
ATOM 2158 C CA . MET A 1 275 ? -16.312 17.016 25.75 1 97.75 275 MET A CA 1
ATOM 2159 C C . MET A 1 275 ? -17.781 17.422 25.844 1 97.75 275 MET A C 1
ATOM 2161 O O . MET A 1 275 ? -18.625 16.641 26.281 1 97.75 275 MET A O 1
ATOM 2165 N N . GLU A 1 276 ? -18.031 18.656 25.484 1 97.81 276 GLU A N 1
ATOM 2166 C CA . GLU A 1 276 ? -19.422 19.109 25.484 1 97.81 276 GLU A CA 1
ATOM 2167 C C . GLU A 1 276 ? -20.25 18.375 24.438 1 97.81 276 GLU A C 1
ATOM 2169 O O . GLU A 1 276 ? -21.422 18.062 24.672 1 97.81 276 GLU A O 1
ATOM 2174 N N . VAL A 1 277 ? -19.656 18.141 23.25 1 98.5 277 VAL A N 1
ATOM 2175 C CA . VAL A 1 277 ? -20.328 17.344 22.219 1 98.5 277 VAL A CA 1
ATOM 2176 C C . VAL A 1 277 ? -20.656 15.961 22.781 1 98.5 277 VAL A C 1
ATOM 2178 O O . VAL A 1 277 ? -21.781 15.492 22.656 1 98.5 277 VAL A O 1
ATOM 2181 N N . LEU A 1 278 ? -19.688 15.336 23.422 1 98.06 278 LEU A N 1
ATOM 2182 C CA . LEU A 1 278 ? -19.844 13.992 23.969 1 98.06 278 LEU A CA 1
ATOM 2183 C C . LEU A 1 278 ? -20.906 13.977 25.062 1 98.06 278 LEU A C 1
ATOM 2185 O O . LEU A 1 278 ? -21.734 13.055 25.109 1 98.06 278 LEU A O 1
ATOM 2189 N N . ARG A 1 279 ? -20.844 14.969 25.938 1 97.81 279 ARG A N 1
ATOM 2190 C CA . ARG A 1 279 ? -21.859 15.07 26.984 1 97.81 279 ARG A CA 1
ATOM 2191 C C . ARG A 1 279 ? -23.266 15.156 26.391 1 97.81 279 ARG A C 1
ATOM 2193 O O . ARG A 1 279 ? -24.188 14.5 26.875 1 97.81 279 ARG A O 1
ATOM 2200 N N . SER A 1 280 ? -23.375 15.945 25.406 1 98.06 280 SER A N 1
ATOM 2201 C CA . SER A 1 280 ? -24.672 16.125 24.75 1 98.06 280 SER A CA 1
ATOM 2202 C C . SER A 1 280 ? -25.141 14.836 24.094 1 98.06 280 SER A C 1
ATOM 2204 O O . SER A 1 280 ? -26.312 14.469 24.188 1 98.06 280 SER A O 1
ATOM 2206 N N . LEU A 1 281 ? -24.266 14.141 23.375 1 98.12 281 LEU A N 1
ATOM 2207 C CA . LEU A 1 281 ? -24.609 12.883 22.734 1 98.12 281 LEU A CA 1
ATOM 2208 C C . LEU A 1 281 ? -25 11.828 23.766 1 98.12 281 LEU A C 1
ATOM 2210 O O . LEU A 1 281 ? -25.938 11.062 23.562 1 98.12 281 LEU A O 1
ATOM 2214 N N . CYS A 1 282 ? -24.297 11.812 24.859 1 97.5 282 CYS A N 1
ATOM 2215 C CA . CYS A 1 282 ? -24.594 10.859 25.922 1 97.5 282 CYS A CA 1
ATOM 2216 C C . CYS A 1 282 ? -25.922 11.172 26.594 1 97.5 282 CYS A C 1
ATOM 2218 O O . CYS A 1 282 ? -26.641 10.266 27.016 1 97.5 282 CYS A O 1
ATOM 2220 N N . SER A 1 283 ? -26.188 12.461 26.703 1 97.75 283 SER A N 1
ATOM 2221 C CA . SER A 1 283 ? -27.5 12.852 27.219 1 97.75 283 SER A CA 1
ATOM 2222 C C . SER A 1 283 ? -28.625 12.352 26.312 1 97.75 283 SER A C 1
ATOM 2224 O O . SER A 1 283 ? -29.672 11.914 26.797 1 97.75 283 SER A O 1
ATOM 2226 N N . LEU A 1 284 ? -28.453 12.453 24.984 1 97.69 284 LEU A N 1
ATOM 2227 C CA . LEU A 1 284 ? -29.422 11.914 24.047 1 97.69 284 LEU A CA 1
ATOM 2228 C C . LEU A 1 284 ? -29.562 10.406 24.203 1 97.69 284 LEU A C 1
ATOM 2230 O O . LEU A 1 284 ? -30.672 9.875 24.141 1 97.69 284 LEU A O 1
ATOM 2234 N N . LYS A 1 285 ? -28.438 9.766 24.375 1 97.19 285 LYS A N 1
ATOM 2235 C CA . LYS A 1 285 ? -28.438 8.32 24.578 1 97.19 285 LYS A CA 1
ATOM 2236 C C . LYS A 1 285 ? -29.25 7.93 25.812 1 97.19 285 LYS A C 1
ATOM 2238 O O . LYS A 1 285 ? -30.031 6.969 25.766 1 97.19 285 LYS A O 1
ATOM 2243 N N . LYS A 1 286 ? -29.094 8.656 26.828 1 97.62 286 LYS A N 1
ATOM 2244 C CA . LYS A 1 286 ? -29.844 8.406 28.062 1 97.62 286 LYS A CA 1
ATOM 2245 C C . LYS A 1 286 ? -31.344 8.578 27.844 1 97.62 286 LYS A C 1
ATOM 2247 O O . LYS A 1 286 ? -32.156 7.941 28.531 1 97.62 286 LYS A O 1
ATOM 2252 N N . LYS A 1 287 ? -31.672 9.344 26.906 1 97.75 287 LYS A N 1
ATOM 2253 C CA . LYS A 1 287 ? -33.062 9.594 26.609 1 97.75 287 LYS A CA 1
ATOM 2254 C C . LYS A 1 287 ? -33.594 8.594 25.578 1 97.75 287 LYS A C 1
ATOM 2256 O O . LYS A 1 287 ? -34.719 8.727 25.094 1 97.75 287 LYS A O 1
ATOM 2261 N N . GLY A 1 288 ? -32.719 7.672 25.125 1 97.38 288 GLY A N 1
ATOM 2262 C CA . GLY A 1 288 ? -33.188 6.57 24.297 1 97.38 288 GLY A CA 1
ATOM 2263 C C . GLY A 1 288 ? -32.656 6.625 22.875 1 97.38 288 GLY A C 1
ATOM 2264 O O . GLY A 1 288 ? -32.875 5.691 22.094 1 97.38 288 GLY A O 1
ATOM 2265 N N . TRP A 1 289 ? -31.922 7.758 22.562 1 97.12 289 TRP A N 1
ATOM 2266 C CA . TRP A 1 289 ? -31.344 7.875 21.234 1 97.12 289 TRP A CA 1
ATOM 2267 C C . TRP A 1 289 ? -30.188 6.91 21.062 1 97.12 289 TRP A C 1
ATOM 2269 O O . TRP A 1 289 ? -29.391 6.707 21.984 1 97.12 289 TRP A O 1
ATOM 2279 N N . ARG A 1 290 ? -30.141 6.258 19.906 1 97.12 290 ARG A N 1
ATOM 2280 C CA . ARG A 1 290 ? -28.984 5.5 19.453 1 97.12 290 ARG A CA 1
ATOM 2281 C C . ARG A 1 290 ? -28.641 5.836 18 1 97.12 290 ARG A C 1
ATOM 2283 O O . ARG A 1 290 ? -29.531 5.871 17.141 1 97.12 290 ARG A O 1
ATOM 2290 N N . PRO A 1 291 ? -27.375 6.059 17.719 1 98.12 291 PRO A N 1
ATOM 2291 C CA . PRO A 1 291 ? -27.031 6.336 16.328 1 98.12 291 PRO A CA 1
ATOM 2292 C C . PRO A 1 291 ? -27.172 5.105 15.438 1 98.12 291 PRO A C 1
ATOM 2294 O O . PRO A 1 291 ? -27.141 3.973 15.922 1 98.12 291 PRO A O 1
ATOM 2297 N N . ARG A 1 292 ? -27.469 5.328 14.195 1 97.31 292 ARG A N 1
ATOM 2298 C CA . ARG A 1 292 ? -27.484 4.25 13.211 1 97.31 292 ARG A CA 1
ATOM 2299 C C . ARG A 1 292 ? -26.094 3.637 13.047 1 97.31 292 ARG A C 1
ATOM 2301 O O . ARG A 1 292 ? -25.953 2.418 12.922 1 97.31 292 ARG A O 1
ATOM 2308 N N . ARG A 1 293 ? -25.062 4.445 12.992 1 98.44 293 ARG A N 1
ATOM 2309 C CA . ARG A 1 293 ? -23.656 4.07 12.844 1 98.44 293 ARG A CA 1
ATOM 2310 C C . ARG A 1 293 ? -22.875 4.379 14.109 1 98.44 293 ARG A C 1
ATOM 2312 O O . ARG A 1 293 ? -23.234 5.289 14.859 1 98.44 293 ARG A O 1
ATOM 2319 N N . THR A 1 294 ? -21.766 3.682 14.32 1 98.62 294 THR A N 1
ATOM 2320 C CA . THR A 1 294 ? -20.969 3.855 15.523 1 98.62 294 THR A CA 1
ATOM 2321 C C . THR A 1 294 ? -20.219 5.18 15.484 1 98.62 294 THR A C 1
ATOM 2323 O O . THR A 1 294 ? -19.656 5.555 14.453 1 98.62 294 THR A O 1
ATOM 2326 N N . ILE A 1 295 ? -20.25 5.922 16.562 1 98.81 295 ILE A N 1
ATOM 2327 C CA . ILE A 1 295 ? -19.453 7.129 16.734 1 98.81 295 ILE A CA 1
ATOM 2328 C C . ILE A 1 295 ? -18.203 6.809 17.562 1 98.81 295 ILE A C 1
ATOM 2330 O O . ILE A 1 295 ? -18.297 6.223 18.641 1 98.81 295 ILE A O 1
ATOM 2334 N N . ILE A 1 296 ? -17.062 7.098 17.016 1 98.69 296 ILE A N 1
ATOM 2335 C CA . ILE A 1 296 ? -15.797 6.918 17.734 1 98.69 296 ILE A CA 1
ATOM 2336 C C . ILE A 1 296 ? -15.188 8.281 18.047 1 98.69 296 ILE A C 1
ATOM 2338 O O . ILE A 1 296 ? -15 9.109 17.156 1 98.69 296 ILE A O 1
ATOM 2342 N N . VAL A 1 297 ? -14.898 8.508 19.312 1 98.44 297 VAL A N 1
ATOM 2343 C CA . VAL A 1 297 ? -14.273 9.75 19.75 1 98.44 297 VAL A CA 1
ATOM 2344 C C . VAL A 1 297 ? -12.82 9.477 20.156 1 98.44 297 VAL A C 1
ATOM 2346 O O . VAL A 1 297 ? -12.555 8.602 20.969 1 98.44 297 VAL A O 1
ATOM 2349 N N . GLY A 1 298 ? -11.945 10.195 19.531 1 98.12 298 GLY A N 1
ATOM 2350 C CA . GLY A 1 298 ? -10.531 10.023 19.859 1 98.12 298 GLY A CA 1
ATOM 2351 C C . GLY A 1 298 ? -9.914 11.242 20.5 1 98.12 298 GLY A C 1
ATOM 2352 O O . GLY A 1 298 ? -9.898 12.328 19.922 1 98.12 298 GLY A O 1
ATOM 2353 N N . SER A 1 299 ? -9.484 11.133 21.734 1 98.19 299 SER A N 1
ATOM 2354 C CA . SER A 1 299 ? -8.586 12.07 22.391 1 98.19 299 SER A CA 1
ATOM 2355 C C . SER A 1 299 ? -7.133 11.625 22.281 1 98.19 299 SER A C 1
ATOM 2357 O O . SER A 1 299 ? -6.684 10.758 23.016 1 98.19 299 SER A O 1
ATOM 2359 N N . TRP A 1 300 ? -6.418 12.25 21.375 1 97.5 300 TRP A N 1
ATOM 2360 C CA . TRP A 1 300 ? -5.117 11.742 20.953 1 97.5 300 TRP A CA 1
ATOM 2361 C C . TRP A 1 300 ? -3.996 12.312 21.812 1 97.5 300 TRP A C 1
ATOM 2363 O O . TRP A 1 300 ? -4.078 13.453 22.281 1 97.5 300 TRP A O 1
ATOM 2373 N N . SER A 1 301 ? -3.004 11.523 21.938 1 94.25 301 SER A N 1
ATOM 2374 C CA . SER A 1 301 ? -1.808 11.945 22.656 1 94.25 301 SER A CA 1
ATOM 2375 C C . SER A 1 301 ? -0.637 12.164 21.703 1 94.25 301 SER A C 1
ATOM 2377 O O . SER A 1 301 ? -0.654 11.68 20.562 1 94.25 301 SER A O 1
ATOM 2379 N N . SER A 1 302 ? 0.298 12.984 22.078 1 94.12 302 SER A N 1
ATOM 2380 C CA . SER A 1 302 ? 1.555 13.219 21.375 1 94.12 302 SER A CA 1
ATOM 2381 C C . SER A 1 302 ? 1.31 13.75 19.969 1 94.12 302 SER A C 1
ATOM 2383 O O . SER A 1 302 ? 2.061 13.438 19.031 1 94.12 302 SER A O 1
ATOM 2385 N N . SER A 1 303 ? 0.229 14.406 19.781 1 95 303 SER A N 1
ATOM 2386 C CA . SER A 1 303 ? -0.051 15.016 18.484 1 95 303 SER A CA 1
ATOM 2387 C C . SER A 1 303 ? 0.895 16.172 18.203 1 95 303 SER A C 1
ATOM 2389 O O . SER A 1 303 ? 1.309 16.391 17.062 1 95 303 SER A O 1
ATOM 2391 N N . GLU A 1 304 ? 1.213 16.922 19.266 1 94.44 304 GLU A N 1
ATOM 2392 C CA . GLU A 1 304 ? 2.074 18.094 19.125 1 94.44 304 GLU A CA 1
ATOM 2393 C C . GLU A 1 304 ? 3.469 17.703 18.641 1 94.44 304 GLU A C 1
ATOM 2395 O O . GLU A 1 304 ? 4.203 18.516 18.094 1 94.44 304 GLU A O 1
ATOM 2400 N N . PHE A 1 305 ? 3.826 16.469 18.828 1 92.44 305 PHE A N 1
ATOM 2401 C CA . PHE A 1 305 ? 5.152 15.992 18.438 1 92.44 305 PHE A CA 1
ATOM 2402 C C . PHE A 1 305 ? 5.133 15.414 17.031 1 92.44 305 PHE A C 1
ATOM 2404 O O . PHE A 1 305 ? 6.074 14.727 16.625 1 92.44 305 PHE A O 1
ATOM 2411 N N . GLY A 1 306 ? 4.109 15.625 16.312 1 92.62 306 GLY A N 1
ATOM 2412 C CA . GLY A 1 306 ? 4.039 15.125 14.953 1 92.62 306 GLY A CA 1
ATOM 2413 C C . GLY A 1 306 ? 2.906 14.133 14.75 1 92.62 306 GLY A C 1
ATOM 2414 O O . GLY A 1 306 ? 3.07 13.133 14.047 1 92.62 306 GLY A O 1
ATOM 2415 N N . TYR A 1 307 ? 1.839 14.336 15.383 1 95.31 307 TYR A N 1
ATOM 2416 C CA . TYR A 1 307 ? 0.63 13.531 15.258 1 95.31 307 TYR A CA 1
ATOM 2417 C C . TYR A 1 307 ? 0.929 12.055 15.5 1 95.31 307 TYR A C 1
ATOM 2419 O O . TYR A 1 307 ? 0.456 11.188 14.766 1 95.31 307 TYR A O 1
ATOM 2427 N N . MET A 1 308 ? 1.691 11.734 16.5 1 94.88 308 MET A N 1
ATOM 2428 C CA . MET A 1 308 ? 2.156 10.367 16.734 1 94.88 308 MET A CA 1
ATOM 2429 C C . MET A 1 308 ? 1.012 9.477 17.203 1 94.88 308 MET A C 1
ATOM 2431 O O . MET A 1 308 ? 0.79 8.398 16.641 1 94.88 308 MET A O 1
ATOM 2435 N N . GLY A 1 309 ? 0.25 9.953 18.188 1 95.81 309 GLY A N 1
ATOM 2436 C CA . GLY A 1 309 ? -0.807 9.133 18.766 1 95.81 309 GLY A CA 1
ATOM 2437 C C . GLY A 1 309 ? -1.829 8.68 17.734 1 95.81 309 GLY A C 1
ATOM 2438 O O . GLY A 1 309 ? -2.141 7.492 17.641 1 95.81 309 GLY A O 1
ATOM 2439 N N . VAL A 1 310 ? -2.326 9.633 16.984 1 97.12 310 VAL A N 1
ATOM 2440 C CA . VAL A 1 310 ? -3.373 9.328 16.016 1 97.12 310 VAL A CA 1
ATOM 2441 C C . VAL A 1 310 ? -2.795 8.492 14.875 1 97.12 310 VAL A C 1
ATOM 2443 O O . VAL A 1 310 ? -3.447 7.566 14.375 1 97.12 310 VAL A O 1
ATOM 2446 N N . THR A 1 311 ? -1.584 8.758 14.406 1 96.56 311 THR A N 1
ATOM 2447 C CA . THR A 1 311 ? -0.97 8.016 13.312 1 96.56 311 THR A CA 1
ATOM 2448 C C . THR A 1 311 ? -0.719 6.57 13.711 1 96.56 311 THR A C 1
ATOM 2450 O O . THR A 1 311 ? -0.99 5.648 12.938 1 96.56 311 THR A O 1
ATOM 2453 N N . GLU A 1 312 ? -0.209 6.359 14.945 1 96.5 312 GLU A N 1
ATOM 2454 C CA . GLU A 1 312 ? -0.005 5 15.438 1 96.5 312 GLU A CA 1
ATOM 2455 C C . GLU A 1 312 ? -1.326 4.238 15.523 1 96.5 312 GLU A C 1
ATOM 2457 O O . GLU A 1 312 ? -1.377 3.039 15.258 1 96.5 312 GLU A O 1
ATOM 2462 N N . TRP A 1 313 ? -2.354 4.941 15.914 1 97.25 313 TRP A N 1
ATOM 2463 C CA . TRP A 1 313 ? -3.676 4.328 16 1 97.25 313 TRP A CA 1
ATOM 2464 C C . TRP A 1 313 ? -4.184 3.939 14.617 1 97.25 313 TRP A C 1
ATOM 2466 O O . TRP A 1 313 ? -4.762 2.863 14.438 1 97.25 313 TRP A O 1
ATOM 2476 N N . ILE A 1 314 ? -3.967 4.816 13.625 1 97.56 314 ILE A N 1
ATOM 2477 C CA . ILE A 1 314 ? -4.328 4.52 12.242 1 97.56 314 ILE A CA 1
ATOM 2478 C C . ILE A 1 314 ? -3.572 3.283 11.766 1 97.56 314 ILE A C 1
ATOM 2480 O O . ILE A 1 314 ? -4.164 2.379 11.172 1 97.56 314 ILE A O 1
ATOM 2484 N N . GLU A 1 315 ? -2.268 3.211 12.039 1 97.12 315 GLU A N 1
ATOM 2485 C CA . GLU A 1 315 ? -1.445 2.082 11.617 1 97.12 315 GLU A CA 1
ATOM 2486 C C . GLU A 1 315 ? -1.895 0.789 12.289 1 97.12 315 GLU A C 1
ATOM 2488 O O . GLU A 1 315 ? -1.946 -0.265 11.648 1 97.12 315 GLU A O 1
ATOM 2493 N N . GLU A 1 316 ? -2.256 0.89 13.531 1 96.88 316 GLU A N 1
ATOM 2494 C CA . GLU A 1 316 ? -2.678 -0.285 14.289 1 96.88 316 GLU A CA 1
ATOM 2495 C C . GLU A 1 316 ? -4.027 -0.803 13.797 1 96.88 316 GLU A C 1
ATOM 2497 O O . GLU A 1 316 ? -4.273 -2.01 13.805 1 96.88 316 GLU A O 1
ATOM 2502 N N . HIS A 1 317 ? -4.887 0.093 13.375 1 97.5 317 HIS A N 1
ATOM 2503 C CA . HIS A 1 317 ? -6.246 -0.262 12.969 1 97.5 317 HIS A CA 1
ATOM 2504 C C . HIS A 1 317 ? -6.449 -0.062 11.477 1 97.5 317 HIS A C 1
ATOM 2506 O O . HIS A 1 317 ? -7.562 0.217 11.023 1 97.5 317 HIS A O 1
ATOM 2512 N N . TYR A 1 318 ? -5.398 -0.197 10.734 1 96.69 318 TYR A N 1
ATOM 2513 C CA . TYR A 1 318 ? -5.355 0.163 9.32 1 96.69 318 TYR A CA 1
ATOM 2514 C C . TYR A 1 318 ? -6.5 -0.493 8.562 1 96.69 318 TYR A C 1
ATOM 2516 O O . TYR A 1 318 ? -7.316 0.194 7.945 1 96.69 318 TYR A O 1
ATOM 2524 N N . HIS A 1 319 ? -6.695 -1.773 8.617 1 96.44 319 HIS A N 1
ATOM 2525 C CA . HIS A 1 319 ? -7.676 -2.496 7.816 1 96.44 319 HIS A CA 1
ATOM 2526 C C . HIS A 1 319 ? -9.094 -2.25 8.32 1 96.44 319 HIS A C 1
ATOM 2528 O O . HIS A 1 319 ? -10.031 -2.182 7.531 1 96.44 319 HIS A O 1
ATOM 2534 N N . THR A 1 320 ? -9.227 -2.098 9.633 1 97.38 320 THR A N 1
ATOM 2535 C CA . THR A 1 320 ? -10.531 -1.775 10.195 1 97.38 320 THR A CA 1
ATOM 2536 C C . THR A 1 320 ? -11.023 -0.42 9.695 1 97.38 320 THR A C 1
ATOM 2538 O O . THR A 1 320 ? -12.172 -0.29 9.258 1 97.38 320 THR A O 1
ATOM 2541 N N . LEU A 1 321 ? -10.109 0.538 9.727 1 97.94 321 LEU A N 1
ATOM 2542 C CA . LEU A 1 321 ? -10.477 1.88 9.289 1 97.94 321 LEU A CA 1
ATOM 2543 C C . LEU A 1 321 ? -10.711 1.909 7.781 1 97.94 321 LEU A C 1
ATOM 2545 O O . LEU A 1 321 ? -11.656 2.557 7.312 1 97.94 321 LEU A O 1
ATOM 2549 N N . GLN A 1 322 ? -9.898 1.221 7.094 1 96.25 322 GLN A N 1
ATOM 2550 C CA . GLN A 1 322 ? -10.055 1.147 5.645 1 96.25 322 GLN A CA 1
ATOM 2551 C C . GLN A 1 322 ? -11.438 0.613 5.27 1 96.25 322 GLN A C 1
ATOM 2553 O O . GLN A 1 322 ? -12.078 1.121 4.344 1 96.25 322 GLN A O 1
ATOM 2558 N N . ASN A 1 323 ? -11.922 -0.318 6 1 95.38 323 ASN A N 1
ATOM 2559 C CA . ASN A 1 323 ? -13.156 -1.019 5.66 1 95.38 323 ASN A CA 1
ATOM 2560 C C . ASN A 1 323 ? -14.375 -0.326 6.258 1 95.38 323 ASN A C 1
ATOM 2562 O O . ASN A 1 323 ? -15.469 -0.398 5.699 1 95.38 323 ASN A O 1
ATOM 2566 N N . LYS A 1 324 ? -14.164 0.373 7.398 1 97.69 324 LYS A N 1
ATOM 2567 C CA . LYS A 1 324 ? -15.352 0.665 8.195 1 97.69 324 LYS A CA 1
ATOM 2568 C C . LYS A 1 324 ? -15.516 2.168 8.406 1 97.69 324 LYS A C 1
ATOM 2570 O O . LYS A 1 324 ? -16.609 2.635 8.75 1 97.69 324 LYS A O 1
ATOM 2575 N N . ALA A 1 325 ? -14.469 2.955 8.25 1 98.56 325 ALA A N 1
ATOM 2576 C CA . ALA A 1 325 ? -14.562 4.383 8.555 1 98.56 325 ALA A CA 1
ATOM 2577 C C . ALA A 1 325 ? -15.352 5.121 7.473 1 98.56 325 ALA A C 1
ATOM 2579 O O . ALA A 1 325 ? -15.094 4.949 6.281 1 98.56 325 ALA A O 1
ATOM 2580 N N . VAL A 1 326 ? -16.312 5.918 7.914 1 98.62 326 VAL A N 1
ATOM 2581 C CA . VAL A 1 326 ? -17.156 6.719 7.031 1 98.62 326 VAL A CA 1
ATOM 2582 C C . VAL A 1 326 ? -16.531 8.102 6.836 1 98.62 326 VAL A C 1
ATOM 2584 O O . VAL A 1 326 ? -16.438 8.594 5.711 1 98.62 326 VAL A O 1
ATOM 2587 N N . ALA A 1 327 ? -16.109 8.727 7.887 1 98.81 327 ALA A N 1
ATOM 2588 C CA . ALA A 1 327 ? -15.531 10.07 7.879 1 98.81 327 ALA A CA 1
ATOM 2589 C C . ALA A 1 327 ? -14.867 10.391 9.211 1 98.81 327 ALA A C 1
ATOM 2591 O O . ALA A 1 327 ? -15.125 9.727 10.219 1 98.81 327 ALA A O 1
ATOM 2592 N N . MET A 1 328 ? -14 11.328 9.148 1 98.69 328 MET A N 1
ATOM 2593 C CA . MET A 1 328 ? -13.336 11.844 10.336 1 98.69 328 MET A CA 1
ATOM 2594 C C . MET A 1 328 ? -13.469 13.359 10.422 1 98.69 328 MET A C 1
ATOM 2596 O O . MET A 1 328 ? -13.148 14.07 9.469 1 98.69 328 MET A O 1
ATOM 2600 N N . ILE A 1 329 ? -13.969 13.867 11.516 1 98.75 329 ILE A N 1
ATOM 2601 C CA . ILE A 1 329 ? -14.078 15.305 11.766 1 98.75 329 ILE A CA 1
ATOM 2602 C C . ILE A 1 329 ? -13.133 15.703 12.891 1 98.75 329 ILE A C 1
ATOM 2604 O O . ILE A 1 329 ? -13.273 15.234 14.023 1 98.75 329 ILE A O 1
ATOM 2608 N N . ASN A 1 330 ? -12.289 16.562 12.57 1 98.25 330 ASN A N 1
ATOM 2609 C CA . ASN A 1 330 ? -11.266 17 13.516 1 98.25 330 ASN A CA 1
ATOM 2610 C C . ASN A 1 330 ? -11.359 18.5 13.789 1 98.25 330 ASN A C 1
ATOM 2612 O O . ASN A 1 330 ? -11.625 19.281 12.883 1 98.25 330 ASN A O 1
ATOM 2616 N N . VAL A 1 331 ? -11.266 18.875 15.016 1 97.81 331 VAL A N 1
ATOM 2617 C CA . VAL A 1 331 ? -11.055 20.266 15.422 1 97.81 331 VAL A CA 1
ATOM 2618 C C . VAL A 1 331 ? -9.797 20.359 16.281 1 97.81 331 VAL A C 1
ATOM 2620 O O . VAL A 1 331 ? -9.688 19.672 17.312 1 97.81 331 VAL A O 1
ATOM 2623 N N . ASP A 1 332 ? -8.898 21.078 15.844 1 95.44 332 ASP A N 1
ATOM 2624 C CA . ASP A 1 332 ? -7.645 21.266 16.562 1 95.44 332 ASP A CA 1
ATOM 2625 C C . ASP A 1 332 ? -7.762 22.391 17.578 1 95.44 332 ASP A C 1
ATOM 2627 O O . ASP A 1 332 ? -7.645 22.172 18.781 1 95.44 332 ASP A O 1
ATOM 2631 N N . THR A 1 333 ? -7.906 23.672 17.125 1 94.94 333 THR A N 1
ATOM 2632 C CA . THR A 1 333 ? -8.266 24.875 17.875 1 94.94 333 THR A CA 1
ATOM 2633 C C . THR A 1 333 ? -9.695 25.297 17.562 1 94.94 333 THR A C 1
ATOM 2635 O O . THR A 1 333 ? -9.977 25.75 16.453 1 94.94 333 THR A O 1
ATOM 2638 N N . ALA A 1 334 ? -10.562 25.188 18.547 1 96.5 334 ALA A N 1
ATOM 2639 C CA . ALA A 1 334 ? -11.953 25.547 18.297 1 96.5 334 ALA A CA 1
ATOM 2640 C C . ALA A 1 334 ? -12.086 27.047 18.047 1 96.5 334 ALA A C 1
ATOM 2642 O O . ALA A 1 334 ? -12.789 27.469 17.125 1 96.5 334 ALA A O 1
ATOM 2643 N N . VAL A 1 335 ? -11.367 27.812 18.875 1 95.62 335 VAL A N 1
ATOM 2644 C CA . VAL A 1 335 ? -11.477 29.266 18.75 1 95.62 335 VAL A CA 1
ATOM 2645 C C . VAL A 1 335 ? -10.094 29.906 18.875 1 95.62 335 VAL A C 1
ATOM 2647 O O . VAL A 1 335 ? -9.531 29.953 19.969 1 95.62 335 VAL A O 1
ATOM 2650 N N . VAL A 1 336 ? -9.617 30.391 17.781 1 94.19 336 VAL A N 1
ATOM 2651 C CA . VAL A 1 336 ? -8.414 31.219 17.797 1 94.19 336 VAL A CA 1
ATOM 2652 C C . VAL A 1 336 ? -8.781 32.656 18.062 1 94.19 336 VAL A C 1
ATOM 2654 O O . VAL A 1 336 ? -8.133 33.344 18.875 1 94.19 336 VAL A O 1
ATOM 2657 N N . TRP A 1 337 ? -9.758 33.125 17.391 1 92 337 TRP A N 1
ATOM 2658 C CA . TRP A 1 337 ? -10.391 34.438 17.547 1 92 337 TRP A CA 1
ATOM 2659 C C . TRP A 1 337 ? -11.852 34.375 17.109 1 92 337 TRP A C 1
ATOM 2661 O O . TRP A 1 337 ? -12.195 33.719 16.125 1 92 337 TRP A O 1
ATOM 2671 N N . PRO A 1 338 ? -12.711 35.031 17.828 1 90.81 338 PRO A N 1
ATOM 2672 C CA . PRO A 1 338 ? -14.148 34.938 17.562 1 90.81 338 PRO A CA 1
ATOM 2673 C C . PRO A 1 338 ? -14.594 35.781 16.375 1 90.81 338 PRO A C 1
ATOM 2675 O O . PRO A 1 338 ? -15.344 36.75 16.562 1 90.81 338 PRO A O 1
ATOM 2678 N N . TYR A 1 339 ? -14.242 35.406 15.242 1 89.44 339 TYR A N 1
ATOM 2679 C CA . TYR A 1 339 ? -14.641 36.188 14.078 1 89.44 339 TYR A CA 1
ATOM 2680 C C . TYR A 1 339 ? -15.25 35.281 13 1 89.44 339 TYR A C 1
ATOM 2682 O O . TYR A 1 339 ? -16.453 35.031 13.008 1 89.44 339 TYR A O 1
ATOM 2690 N N . ASN A 1 340 ? -14.414 34.688 12.25 1 87.5 340 ASN A N 1
ATOM 2691 C CA . ASN A 1 340 ? -14.992 33.906 11.156 1 87.5 340 ASN A CA 1
ATOM 2692 C C . ASN A 1 340 ? -14.641 32.438 11.266 1 87.5 340 ASN A C 1
ATOM 2694 O O . ASN A 1 340 ? -13.578 32.062 11.789 1 87.5 340 ASN A O 1
ATOM 2698 N N . LEU A 1 341 ? -15.555 31.625 10.688 1 92.5 341 LEU A N 1
ATOM 2699 C CA . LEU A 1 341 ? -15.375 30.188 10.633 1 92.5 341 LEU A CA 1
ATOM 2700 C C . LEU A 1 341 ? -14.484 29.797 9.461 1 92.5 341 LEU A C 1
ATOM 2702 O O . LEU A 1 341 ? -14.633 30.328 8.359 1 92.5 341 LEU A O 1
ATOM 2706 N N . PHE A 1 342 ? -13.477 29.047 9.703 1 91.75 342 PHE A N 1
ATOM 2707 C CA . PHE A 1 342 ? -12.672 28.375 8.688 1 91.75 342 PHE A CA 1
ATOM 2708 C C . PHE A 1 342 ? -13.047 26.906 8.586 1 91.75 342 PHE A C 1
ATOM 2710 O O . PHE A 1 342 ? -13.023 26.172 9.586 1 91.75 342 PHE A O 1
ATOM 2717 N N . VAL A 1 343 ? -13.422 26.438 7.398 1 94.81 343 VAL A N 1
ATOM 2718 C CA . VAL A 1 343 ? -13.773 25.031 7.176 1 94.81 343 VAL A CA 1
ATOM 2719 C C . VAL A 1 343 ? -12.906 24.453 6.066 1 94.81 343 VAL A C 1
ATOM 2721 O O . VAL A 1 343 ? -12.836 25.016 4.965 1 94.81 343 VAL A O 1
ATOM 2724 N N . CYS A 1 344 ? -12.219 23.453 6.406 1 95 344 CYS A N 1
ATOM 2725 C CA . CYS A 1 344 ? -11.516 22.594 5.461 1 95 344 CYS A CA 1
ATOM 2726 C C . CYS A 1 344 ? -12.141 21.203 5.402 1 95 344 CYS A C 1
ATOM 2728 O O . CYS A 1 344 ? -12.305 20.547 6.434 1 95 344 CYS A O 1
ATOM 2730 N N . ALA A 1 345 ? -12.508 20.766 4.215 1 97.19 345 ALA A N 1
ATOM 2731 C CA . ALA A 1 345 ? -13.195 19.484 4.102 1 97.19 345 ALA A CA 1
ATOM 2732 C C . ALA A 1 345 ? -12.922 18.828 2.75 1 97.19 345 ALA A C 1
ATOM 2734 O O . ALA A 1 345 ? -12.773 19.516 1.738 1 97.19 345 ALA A O 1
ATOM 2735 N N . SER A 1 346 ? -12.836 17.484 2.762 1 97.25 346 SER A N 1
ATOM 2736 C CA . SER A 1 346 ? -12.836 16.781 1.483 1 97.25 346 SER A CA 1
ATOM 2737 C C . SER A 1 346 ? -14.102 17.078 0.688 1 97.25 346 SER A C 1
ATOM 2739 O O . SER A 1 346 ? -15.141 17.406 1.265 1 97.25 346 SER A O 1
ATOM 2741 N N . PRO A 1 347 ? -14.031 16.906 -0.586 1 97.38 347 PRO A N 1
ATOM 2742 C CA . PRO A 1 347 ? -15.18 17.297 -1.413 1 97.38 347 PRO A CA 1
ATOM 2743 C C . PRO A 1 347 ? -16.469 16.562 -1.012 1 97.38 347 PRO A C 1
ATOM 2745 O O . PRO A 1 347 ? -17.531 17.188 -0.973 1 97.38 347 PRO A O 1
ATOM 2748 N N . LEU A 1 348 ? -16.422 15.367 -0.654 1 97.88 348 LEU A N 1
ATOM 2749 C CA . LEU A 1 348 ? -17.594 14.609 -0.248 1 97.88 348 LEU A CA 1
ATOM 2750 C C . LEU A 1 348 ? -18.219 15.211 1.004 1 97.88 348 LEU A C 1
ATOM 2752 O O . LEU A 1 348 ? -19.438 15.07 1.228 1 97.88 348 LEU A O 1
ATOM 2756 N N . MET A 1 349 ? -17.453 15.906 1.833 1 98.25 349 MET A N 1
ATOM 2757 C CA . MET A 1 349 ? -17.906 16.406 3.127 1 98.25 349 MET A CA 1
ATOM 2758 C C . MET A 1 349 ? -18.391 17.844 3.018 1 98.25 349 MET A C 1
ATOM 2760 O O . MET A 1 349 ? -18.922 18.406 3.977 1 98.25 349 MET A O 1
ATOM 2764 N N . GLU A 1 350 ? -18.188 18.453 1.883 1 96.81 350 GLU A N 1
ATOM 2765 C CA . GLU A 1 350 ? -18.5 19.859 1.712 1 96.81 350 GLU A CA 1
ATOM 2766 C C . GLU A 1 350 ? -19.969 20.141 2.029 1 96.81 350 GLU A C 1
ATOM 2768 O O . GLU A 1 350 ? -20.281 21 2.854 1 96.81 350 GLU A O 1
ATOM 2773 N N . ASN A 1 351 ? -20.828 19.375 1.414 1 96.25 351 ASN A N 1
ATOM 2774 C CA . ASN A 1 351 ? -22.266 19.562 1.619 1 96.25 351 ASN A CA 1
ATOM 2775 C C . ASN A 1 351 ? -22.672 19.281 3.062 1 96.25 351 ASN A C 1
ATOM 2777 O O . ASN A 1 351 ? -23.562 19.938 3.604 1 96.25 351 ASN A O 1
ATOM 2781 N N . VAL A 1 352 ? -22.047 18.312 3.67 1 98.19 352 VAL A N 1
ATOM 2782 C CA . VAL A 1 352 ? -22.344 17.969 5.055 1 98.19 352 VAL A CA 1
ATOM 2783 C C . VAL A 1 352 ? -22.062 19.156 5.965 1 98.19 352 VAL A C 1
ATOM 2785 O O . VAL A 1 352 ? -22.891 19.5 6.812 1 98.19 352 VAL A O 1
ATOM 2788 N N . MET A 1 353 ? -20.922 19.828 5.73 1 98.06 353 MET A N 1
ATOM 2789 C CA . MET A 1 353 ? -20.5 20.953 6.547 1 98.06 353 MET A CA 1
ATOM 2790 C C . MET A 1 353 ? -21.422 22.156 6.344 1 98.06 353 MET A C 1
ATOM 2792 O O . MET A 1 353 ? -21.828 22.797 7.312 1 98.06 353 MET A O 1
ATOM 2796 N N . ILE A 1 354 ? -21.797 22.344 5.133 1 97 354 ILE A N 1
ATOM 2797 C CA . ILE A 1 354 ? -22.641 23.484 4.789 1 97 354 ILE A CA 1
ATOM 2798 C C . ILE A 1 354 ? -24.031 23.297 5.371 1 97 354 ILE A C 1
ATOM 2800 O O . ILE A 1 354 ? -24.547 24.188 6.055 1 97 354 ILE A O 1
ATOM 2804 N N . GLU A 1 355 ? -24.641 22.203 5.176 1 97.75 355 GLU A N 1
ATOM 2805 C CA . GLU A 1 355 ? -26 21.969 5.633 1 97.75 355 GLU A CA 1
ATOM 2806 C C . GLU A 1 355 ? -26.078 21.969 7.156 1 97.75 355 GLU A C 1
ATOM 2808 O O . GLU A 1 355 ? -27.062 22.453 7.734 1 97.75 355 GLU A O 1
ATOM 2813 N N . ALA A 1 356 ? -25.062 21.438 7.785 1 98.5 356 ALA A N 1
ATOM 2814 C CA . ALA A 1 356 ? -25.031 21.469 9.242 1 98.5 356 ALA A CA 1
ATOM 2815 C C . ALA A 1 356 ? -24.938 22.906 9.758 1 98.5 356 ALA A C 1
ATOM 2817 O O . ALA A 1 356 ? -25.594 23.266 10.734 1 98.5 356 ALA A O 1
ATOM 2818 N N . SER A 1 357 ? -24.188 23.75 9.117 1 97.81 357 SER A N 1
ATOM 2819 C CA . SER A 1 357 ? -23.984 25.125 9.562 1 97.81 357 SER A CA 1
ATOM 2820 C C . SER A 1 357 ? -25.266 25.938 9.445 1 97.81 357 SER A C 1
ATOM 2822 O O . SER A 1 357 ? -25.469 26.891 10.195 1 97.81 357 SER A O 1
ATOM 2824 N N . LYS A 1 358 ? -26.125 25.547 8.555 1 98.12 358 LYS A N 1
ATOM 2825 C CA . LYS A 1 358 ? -27.406 26.234 8.383 1 98.12 358 LYS A CA 1
ATOM 2826 C C . LYS A 1 358 ? -28.328 26 9.578 1 98.12 358 LYS A C 1
ATOM 2828 O O . LYS A 1 358 ? -29.266 26.766 9.812 1 98.12 358 LYS A O 1
ATOM 2833 N N . GLN A 1 359 ? -28 24.984 10.305 1 98.19 359 GLN A N 1
ATOM 2834 C CA . GLN A 1 359 ? -28.875 24.609 11.414 1 98.19 359 GLN A CA 1
ATOM 2835 C C . GLN A 1 359 ? -28.297 25.094 12.742 1 98.19 359 GLN A C 1
ATOM 2837 O O . GLN A 1 359 ? -28.906 24.875 13.797 1 98.19 359 GLN A O 1
ATOM 2842 N N . VAL A 1 360 ? -27.172 25.734 12.734 1 98.12 360 VAL A N 1
ATOM 2843 C CA . VAL A 1 360 ? -26.547 26.25 13.945 1 98.12 360 VAL A CA 1
ATOM 2844 C C . VAL A 1 360 ? -26.859 27.734 14.094 1 98.12 360 VAL A C 1
ATOM 2846 O O . VAL A 1 360 ? -26.703 28.5 13.141 1 98.12 360 VAL A O 1
ATOM 2849 N N . PRO A 1 361 ? -27.328 28.172 15.305 1 96.88 361 PRO A N 1
ATOM 2850 C CA . PRO A 1 361 ? -27.484 29.609 15.523 1 96.88 361 PRO A CA 1
ATOM 2851 C C . PRO A 1 361 ? -26.172 30.375 15.406 1 96.88 361 PRO A C 1
ATOM 2853 O O . PRO A 1 361 ? -25.109 29.812 15.672 1 96.88 361 PRO A O 1
ATOM 2856 N N . PRO A 1 362 ? -26.281 31.594 14.977 1 94.56 362 PRO A N 1
ATOM 2857 C CA . PRO A 1 362 ? -25.062 32.375 14.969 1 94.56 362 PRO A CA 1
ATOM 2858 C C . PRO A 1 362 ? -24.484 32.594 16.359 1 94.56 362 PRO A C 1
ATOM 2860 O O . PRO A 1 362 ? -25.234 32.781 17.328 1 94.56 362 PRO A O 1
ATOM 2863 N N . PRO A 1 363 ? -23.203 32.531 16.438 1 93.38 363 PRO A N 1
ATOM 2864 C CA . PRO A 1 363 ? -22.594 32.656 17.766 1 93.38 363 PRO A CA 1
ATOM 2865 C C . PRO A 1 363 ? -22.734 34.062 18.328 1 93.38 363 PRO A C 1
ATOM 2867 O O . PRO A 1 363 ? -22.688 34.25 19.547 1 93.38 363 PRO A O 1
ATOM 2870 N N . ASP A 1 364 ? -22.766 35.062 17.484 1 89.44 364 ASP A N 1
ATOM 2871 C CA . ASP A 1 364 ? -23 36.438 17.875 1 89.44 364 ASP A CA 1
ATOM 2872 C C . ASP A 1 364 ? -24.359 36.938 17.391 1 89.44 364 ASP A C 1
ATOM 2874 O O . ASP A 1 364 ? -24.469 37.406 16.25 1 89.44 364 ASP A O 1
ATOM 2878 N N . LYS A 1 365 ? -25.266 37.031 18.219 1 88 365 LYS A N 1
ATOM 2879 C CA . LYS A 1 365 ? -26.641 37.375 17.859 1 88 365 LYS A CA 1
ATOM 2880 C C . LYS A 1 365 ? -26.781 38.875 17.547 1 88 365 LYS A C 1
ATOM 2882 O O . LYS A 1 365 ? -27.703 39.281 16.844 1 88 365 LYS A O 1
ATOM 2887 N N . THR A 1 366 ? -25.859 39.594 18.031 1 88.38 366 THR A N 1
ATOM 2888 C CA . THR A 1 366 ? -25.953 41.031 17.875 1 88.38 366 THR A CA 1
ATOM 2889 C C . THR A 1 366 ? -25.672 41.469 16.438 1 88.38 366 THR A C 1
ATOM 2891 O O . THR A 1 366 ? -26 42.562 16.031 1 88.38 366 THR A O 1
ATOM 2894 N N . LEU A 1 367 ? -25.094 40.562 15.711 1 88.94 367 LEU A N 1
ATOM 2895 C CA . LEU A 1 367 ? -24.672 40.875 14.352 1 88.94 367 LEU A CA 1
ATOM 2896 C C . LEU A 1 367 ? -25.844 40.719 13.383 1 88.94 367 LEU A C 1
ATOM 2898 O O . LEU A 1 367 ? -25.75 41.156 12.227 1 88.94 367 LEU A O 1
ATOM 2902 N N . GLY A 1 368 ? -26.953 40.094 13.727 1 91.69 368 GLY A N 1
ATOM 2903 C CA . GLY A 1 368 ? -28.188 40.062 12.961 1 91.69 368 GLY A CA 1
ATOM 2904 C C . GLY A 1 368 ? -28.25 38.938 11.961 1 91.69 368 GLY A C 1
ATOM 2905 O O . GLY A 1 368 ? -29.078 38.938 11.047 1 91.69 368 GLY A O 1
ATOM 2906 N N . PHE A 1 369 ? -27.344 37.969 12.078 1 93.31 369 PHE A N 1
ATOM 2907 C CA . PHE A 1 369 ? -27.391 36.844 11.164 1 93.31 369 PHE A CA 1
ATOM 2908 C C . PHE A 1 369 ? -28.422 35.812 11.617 1 93.31 369 PHE A C 1
ATOM 2910 O O . PHE A 1 369 ? -28.703 35.688 12.812 1 93.31 369 PHE A O 1
ATOM 2917 N N . ASP A 1 370 ? -28.938 35.031 10.688 1 94.94 370 ASP A N 1
ATOM 2918 C CA . ASP A 1 370 ? -29.984 34.062 10.984 1 94.94 370 ASP A CA 1
ATOM 2919 C C . ASP A 1 370 ? -29.391 32.719 11.406 1 94.94 370 ASP A C 1
ATOM 2921 O O . ASP A 1 370 ? -30.031 31.938 12.102 1 94.94 370 ASP A O 1
ATOM 2925 N N . SER A 1 371 ? -28.25 32.438 10.906 1 96.38 371 SER A N 1
ATOM 2926 C CA . SER A 1 371 ? -27.578 31.172 11.18 1 96.38 371 SER A CA 1
ATOM 2927 C C . SER A 1 371 ? -26.062 31.312 11.125 1 96.38 371 SER A C 1
ATOM 2929 O O . SER A 1 371 ? -25.547 32.344 10.688 1 96.38 371 SER A O 1
ATOM 2931 N N . LEU A 1 372 ? -25.422 30.281 11.641 1 96.44 372 LEU A N 1
ATOM 2932 C CA . LEU A 1 372 ? -23.969 30.234 11.516 1 96.44 372 LEU A CA 1
ATOM 2933 C C . LEU A 1 372 ? -23.547 30.328 10.055 1 96.44 372 LEU A C 1
ATOM 2935 O O . LEU A 1 372 ? -22.578 31.016 9.734 1 96.44 372 LEU A O 1
ATOM 2939 N N . TYR A 1 373 ? -24.281 29.672 9.141 1 95.81 373 TYR A N 1
ATOM 2940 C CA . TYR A 1 373 ? -23.969 29.688 7.723 1 95.81 373 TYR A CA 1
ATOM 2941 C C . TYR A 1 373 ? -23.984 31.109 7.168 1 95.81 373 TYR A C 1
ATOM 2943 O O . TYR A 1 373 ? -23.078 31.5 6.43 1 95.81 373 TYR A O 1
ATOM 2951 N N . THR A 1 374 ? -24.984 31.844 7.512 1 94 374 THR A N 1
ATOM 2952 C CA . THR A 1 374 ? -25.094 33.188 6.973 1 94 374 THR A CA 1
ATOM 2953 C C . THR A 1 374 ? -23.984 34.094 7.504 1 94 374 THR A C 1
ATOM 2955 O O . THR A 1 374 ? -23.438 34.938 6.77 1 94 374 THR A O 1
ATOM 2958 N N . GLN A 1 375 ? -23.625 33.906 8.734 1 92.19 375 GLN A N 1
ATOM 2959 C CA . GLN A 1 375 ? -22.5 34.656 9.297 1 92.19 375 GLN A CA 1
ATOM 2960 C C . GLN A 1 375 ? -21.188 34.25 8.609 1 92.19 375 GLN A C 1
ATOM 2962 O O . GLN A 1 375 ? -20.406 35.125 8.203 1 92.19 375 GLN A O 1
ATOM 2967 N N . TRP A 1 376 ? -21.047 32.938 8.5 1 93 376 TRP A N 1
ATOM 2968 C CA . TRP A 1 376 ? -19.859 32.375 7.859 1 93 376 TRP A CA 1
ATOM 2969 C C . TRP A 1 376 ? -19.719 32.875 6.422 1 93 376 TRP A C 1
ATOM 2971 O O . TRP A 1 376 ? -18.672 33.375 6.023 1 93 376 TRP A O 1
ATOM 2981 N N . ASN A 1 377 ? -20.734 32.812 5.664 1 91.44 377 ASN A N 1
ATOM 2982 C CA . ASN A 1 377 ? -20.734 33.156 4.25 1 91.44 377 ASN A CA 1
ATOM 2983 C C . ASN A 1 377 ? -20.547 34.656 4.055 1 91.44 377 ASN A C 1
ATOM 2985 O O . ASN A 1 377 ? -19.938 35.094 3.068 1 91.44 377 ASN A O 1
ATOM 2989 N N . SER A 1 378 ? -21 35.438 4.934 1 88 378 SER A N 1
ATOM 2990 C CA . SER A 1 378 ? -20.906 36.875 4.836 1 88 378 SER A CA 1
ATOM 2991 C C . SER A 1 378 ? -19.484 37.375 5.113 1 88 378 SER A C 1
ATOM 2993 O O . SER A 1 378 ? -19.062 38.406 4.617 1 88 378 SER A O 1
ATOM 2995 N N . ARG A 1 379 ? -18.828 36.656 5.812 1 82.62 379 ARG A N 1
ATOM 2996 C CA . ARG A 1 379 ? -17.516 37.062 6.258 1 82.62 379 ARG A CA 1
ATOM 2997 C C . ARG A 1 379 ? -16.406 36.375 5.465 1 82.62 379 ARG A C 1
ATOM 2999 O O . ARG A 1 379 ? -15.234 36.5 5.785 1 82.62 379 ARG A O 1
ATOM 3006 N N . ARG A 1 380 ? -16.953 35.531 4.43 1 68.62 380 ARG A N 1
ATOM 3007 C CA . ARG A 1 380 ? -16 34.781 3.613 1 68.62 380 ARG A CA 1
ATOM 3008 C C . ARG A 1 380 ? -15.25 35.719 2.668 1 68.62 380 ARG A C 1
ATOM 3010 O O . ARG A 1 380 ? -15.836 36.25 1.724 1 68.62 380 ARG A O 1
ATOM 3017 N N . ARG A 1 381 ? -14.703 36.719 2.969 1 56.91 381 ARG A N 1
ATOM 3018 C CA . ARG A 1 381 ? -14.297 37.75 2.021 1 56.91 381 ARG A CA 1
ATOM 3019 C C . ARG A 1 381 ? -13.406 37.156 0.924 1 56.91 381 ARG A C 1
ATOM 3021 O O . ARG A 1 381 ? -13.547 37.531 -0.248 1 56.91 381 ARG A O 1
ATOM 3028 N N . TYR A 1 382 ? -12.289 36.5 1.239 1 52.19 382 TYR A N 1
ATOM 3029 C CA . TYR A 1 382 ? -11.172 36.438 0.304 1 52.19 382 TYR A CA 1
ATOM 3030 C C . TYR A 1 382 ? -11.094 35.094 -0.395 1 52.19 382 TYR A C 1
ATOM 3032 O O . TYR A 1 382 ? -10.242 34.875 -1.262 1 52.19 382 TYR A O 1
ATOM 3040 N N . SER A 1 383 ? -12.078 34.156 0.014 1 62.12 383 SER A N 1
ATOM 3041 C CA . SER A 1 383 ? -11.867 32.906 -0.697 1 62.12 383 SER A CA 1
ATOM 3042 C C . SER A 1 383 ? -13.031 32.594 -1.631 1 62.12 383 SER A C 1
ATOM 3044 O O . SER A 1 383 ? -14.195 32.812 -1.274 1 62.12 383 SER A O 1
ATOM 3046 N N . LYS A 1 384 ? -12.602 32.5 -2.885 1 67.88 384 LYS A N 1
ATOM 3047 C CA . LYS A 1 384 ? -13.586 32.062 -3.867 1 67.88 384 LYS A CA 1
ATOM 3048 C C . LYS A 1 384 ? -14.367 30.844 -3.354 1 67.88 384 LYS A C 1
ATOM 3050 O O . LYS A 1 384 ? -15.516 30.625 -3.746 1 67.88 384 LYS A O 1
ATOM 3055 N N . TRP A 1 385 ? -13.703 30.281 -2.289 1 81 385 TRP A N 1
ATOM 3056 C CA . TRP A 1 385 ? -14.328 29.031 -1.845 1 81 385 TRP A CA 1
ATOM 3057 C C . TRP A 1 385 ? -14.789 29.156 -0.395 1 81 385 TRP A C 1
ATOM 3059 O O . TRP A 1 385 ? -14.047 29.625 0.465 1 81 385 TRP A O 1
ATOM 3069 N N . LEU A 1 386 ? -15.969 28.844 -0.188 1 88.75 386 LEU A N 1
ATOM 3070 C CA . LEU A 1 386 ? -16.516 28.797 1.168 1 88.75 386 LEU A CA 1
ATOM 3071 C C . LEU A 1 386 ? -15.844 27.688 1.984 1 88.75 386 LEU A C 1
ATOM 3073 O O . LEU A 1 386 ? -15.453 27.922 3.133 1 88.75 386 LEU A O 1
ATOM 3077 N N . VAL A 1 387 ? -15.656 26.547 1.393 1 93.44 387 VAL A N 1
ATOM 3078 C CA . VAL A 1 387 ? -14.984 25.391 1.981 1 93.44 387 VAL A CA 1
ATOM 3079 C C . VAL A 1 387 ? -13.648 25.156 1.272 1 93.44 387 VAL A C 1
ATOM 3081 O O . VAL A 1 387 ? -13.586 25.141 0.041 1 93.44 387 VAL A O 1
ATOM 3084 N N . ASP A 1 388 ? -12.57 25.078 2.047 1 92.19 388 ASP A N 1
ATOM 3085 C CA . ASP A 1 388 ? -11.266 24.75 1.484 1 92.19 388 ASP A CA 1
ATOM 3086 C C . ASP A 1 388 ? -11.133 23.25 1.261 1 92.19 388 ASP A C 1
ATOM 3088 O O . ASP A 1 388 ? -10.945 22.484 2.213 1 92.19 388 ASP A O 1
ATOM 3092 N N . ASN A 1 389 ? -11.117 22.859 0.046 1 94 389 ASN A N 1
ATOM 3093 C CA . ASN A 1 389 ? -11.031 21.438 -0.27 1 94 389 ASN A CA 1
ATOM 3094 C C . ASN A 1 389 ? -9.586 20.984 -0.444 1 94 389 ASN A C 1
ATOM 3096 O O . ASN A 1 389 ? -9.328 19.844 -0.839 1 94 389 ASN A O 1
ATOM 3100 N N . ARG A 1 390 ? -8.734 21.938 -0.089 1 88.38 390 ARG A N 1
ATOM 3101 C CA . ARG A 1 390 ? -7.328 21.562 -0.088 1 88.38 390 ARG A CA 1
ATOM 3102 C C . ARG A 1 390 ? -6.852 21.234 1.322 1 88.38 390 ARG A C 1
ATOM 3104 O O . ARG A 1 390 ? -6.602 22.125 2.125 1 88.38 390 ARG A O 1
ATOM 3111 N N . LEU A 1 391 ? -7.07 20.219 1.903 1 91 391 LEU A N 1
ATOM 3112 C CA . LEU A 1 391 ? -7.098 19.594 3.219 1 91 391 LEU A CA 1
ATOM 3113 C C . LEU A 1 391 ? -5.824 19.906 3.998 1 91 391 LEU A C 1
ATOM 3115 O O . LEU A 1 391 ? -5.867 20.094 5.215 1 91 391 LEU A O 1
ATOM 3119 N N . ALA A 1 392 ? -4.602 20.078 3.432 1 90.69 392 ALA A N 1
ATOM 3120 C CA . ALA A 1 392 ? -3.326 20.328 4.094 1 90.69 392 ALA A CA 1
ATOM 3121 C C . ALA A 1 392 ? -3.104 19.375 5.258 1 90.69 392 ALA A C 1
ATOM 3123 O O . ALA A 1 392 ? -3.838 18.391 5.406 1 90.69 392 ALA A O 1
ATOM 3124 N N . SER A 1 393 ? -2.043 19.438 5.949 1 91.06 393 SER A N 1
ATOM 3125 C CA . SER A 1 393 ? -1.763 18.719 7.191 1 91.06 393 SER A CA 1
ATOM 3126 C C . SER A 1 393 ? -1.762 19.672 8.383 1 91.06 393 SER A C 1
ATOM 3128 O O . SER A 1 393 ? -0.712 19.938 8.969 1 91.06 393 SER A O 1
ATOM 3130 N N . TYR A 1 394 ? -3.016 20.094 8.891 1 85.38 394 TYR A N 1
ATOM 3131 C CA . TYR A 1 394 ? -3.205 21.062 9.961 1 85.38 394 TYR A CA 1
ATOM 3132 C C . TYR A 1 394 ? -3.203 20.375 11.32 1 85.38 394 TYR A C 1
ATOM 3134 O O . TYR A 1 394 ? -2.93 21.016 12.344 1 85.38 394 TYR A O 1
ATOM 3142 N N . SER A 1 395 ? -3.738 19.203 11.195 1 92.12 395 SER A N 1
ATOM 3143 C CA . SER A 1 395 ? -4.082 18.562 12.453 1 92.12 395 SER A CA 1
ATOM 3144 C C . SER A 1 395 ? -4.188 17.047 12.281 1 92.12 395 SER A C 1
ATOM 3146 O O . SER A 1 395 ? -3.676 16.484 11.312 1 92.12 395 SER A O 1
ATOM 3148 N N . ASP A 1 396 ? -4.836 16.422 13.258 1 95.56 396 ASP A N 1
ATOM 3149 C CA . ASP A 1 396 ? -4.883 14.969 13.438 1 95.56 396 ASP A CA 1
ATOM 3150 C C . ASP A 1 396 ? -5.684 14.305 12.312 1 95.56 396 ASP A C 1
ATOM 3152 O O . ASP A 1 396 ? -5.641 13.086 12.156 1 95.56 396 ASP A O 1
ATOM 3156 N N . HIS A 1 397 ? -6.32 15.047 11.438 1 96.38 397 HIS A N 1
ATOM 3157 C CA . HIS A 1 397 ? -7.105 14.477 10.352 1 96.38 397 HIS A CA 1
ATOM 3158 C C . HIS A 1 397 ? -6.207 13.984 9.219 1 96.38 397 HIS A C 1
ATOM 3160 O O . HIS A 1 397 ? -6.645 13.219 8.359 1 96.38 397 HIS A O 1
ATOM 3166 N N . ALA A 1 398 ? -5 14.422 9.133 1 95.62 398 ALA A N 1
ATOM 3167 C CA . ALA A 1 398 ? -4.137 14.305 7.957 1 95.62 398 ALA A CA 1
ATOM 3168 C C . ALA A 1 398 ? -3.928 12.844 7.57 1 95.62 398 ALA A C 1
ATOM 3170 O O . ALA A 1 398 ? -4.102 12.477 6.406 1 95.62 398 ALA A O 1
ATOM 3171 N N . GLY A 1 399 ? -3.648 11.992 8.562 1 96.31 399 GLY A N 1
ATOM 3172 C CA . GLY A 1 399 ? -3.361 10.602 8.273 1 96.31 399 GLY A CA 1
ATOM 3173 C C . GLY A 1 399 ? -4.551 9.852 7.695 1 96.31 399 GLY A C 1
ATOM 3174 O O . GLY A 1 399 ? -4.383 8.883 6.957 1 96.31 399 GLY A O 1
ATOM 3175 N N . PHE A 1 400 ? -5.785 10.312 7.98 1 98.06 400 PHE A N 1
ATOM 3176 C CA . PHE A 1 400 ? -6.992 9.625 7.547 1 98.06 400 PHE A CA 1
ATOM 3177 C C . PHE A 1 400 ? -7.176 9.75 6.039 1 98.06 400 PHE A C 1
ATOM 3179 O O . PHE A 1 400 ? -7.449 8.758 5.355 1 98.06 400 PHE A O 1
ATOM 3186 N N . TYR A 1 401 ? -6.973 10.984 5.504 1 97.38 401 TYR A N 1
ATOM 3187 C CA . TYR A 1 401 ? -7.199 11.094 4.066 1 97.38 401 TYR A CA 1
ATOM 3188 C C . TYR A 1 401 ? -5.93 10.781 3.287 1 97.38 401 TYR A C 1
ATOM 3190 O O . TYR A 1 401 ? -5.992 10.266 2.168 1 97.38 401 TYR A O 1
ATOM 3198 N N . GLN A 1 402 ? -4.738 11.078 3.859 1 96.81 402 GLN A N 1
ATOM 3199 C CA . GLN A 1 402 ? -3.484 10.906 3.137 1 96.81 402 GLN A CA 1
ATOM 3200 C C . GLN A 1 402 ? -3.141 9.43 2.963 1 96.81 402 GLN A C 1
ATOM 3202 O O . GLN A 1 402 ? -2.594 9.031 1.932 1 96.81 402 GLN A O 1
ATOM 3207 N N . ARG A 1 403 ? -3.5 8.609 3.93 1 96.88 403 ARG A N 1
ATOM 3208 C CA . ARG A 1 403 ? -3.066 7.219 3.922 1 96.88 403 ARG A CA 1
ATOM 3209 C C . ARG A 1 403 ? -4.215 6.289 3.537 1 96.88 403 ARG A C 1
ATOM 3211 O O . ARG A 1 403 ? -3.994 5.234 2.941 1 96.88 403 ARG A O 1
ATOM 3218 N N . LEU A 1 404 ? -5.48 6.727 3.887 1 97.88 404 LEU A N 1
ATOM 3219 C CA . LEU A 1 404 ? -6.582 5.785 3.748 1 97.88 404 LEU A CA 1
ATOM 3220 C C . LEU A 1 404 ? -7.676 6.355 2.85 1 97.88 404 LEU A C 1
ATOM 3222 O O . LEU A 1 404 ? -8.641 5.664 2.525 1 97.88 404 LEU A O 1
ATOM 3226 N N . GLY A 1 405 ? -7.582 7.59 2.502 1 98.06 405 GLY A N 1
ATOM 3227 C CA . GLY A 1 405 ? -8.594 8.203 1.652 1 98.06 405 GLY A CA 1
ATOM 3228 C C . GLY A 1 405 ? -9.914 8.422 2.361 1 98.06 405 GLY A C 1
ATOM 3229 O O . GLY A 1 405 ? -10.961 8.539 1.717 1 98.06 405 GLY A O 1
ATOM 3230 N N . ILE A 1 406 ? -9.938 8.445 3.705 1 98.62 406 ILE A N 1
ATOM 3231 C CA . ILE A 1 406 ? -11.156 8.656 4.48 1 98.62 406 ILE A CA 1
ATOM 3232 C C . ILE A 1 406 ? -11.586 10.117 4.383 1 98.62 406 ILE A C 1
ATOM 3234 O O . ILE A 1 406 ? -10.789 11.023 4.625 1 98.62 406 ILE A O 1
ATOM 3238 N N . PRO A 1 407 ? -12.812 10.398 4.023 1 98.62 407 PRO A N 1
ATOM 3239 C CA . PRO A 1 407 ? -13.289 11.789 4 1 98.62 407 PRO A CA 1
ATOM 3240 C C . PRO A 1 407 ? -13.102 12.492 5.34 1 98.62 407 PRO A C 1
ATOM 3242 O O . PRO A 1 407 ? -13.297 11.891 6.395 1 98.62 407 PRO A O 1
ATOM 3245 N N . ILE A 1 408 ? -12.742 13.789 5.223 1 98.38 408 ILE A N 1
ATOM 3246 C CA . ILE A 1 408 ? -12.484 14.484 6.48 1 98.38 408 ILE A CA 1
ATOM 3247 C C . ILE A 1 408 ? -13.188 15.844 6.473 1 98.38 408 ILE A C 1
ATOM 3249 O O . ILE A 1 408 ? -13.516 16.375 5.406 1 98.38 408 ILE A O 1
ATOM 3253 N N . GLY A 1 409 ? -13.469 16.344 7.609 1 98 409 GLY A N 1
ATOM 3254 C CA . GLY A 1 409 ? -13.805 17.719 7.898 1 98 409 GLY A CA 1
ATOM 3255 C C . GLY A 1 409 ? -12.969 18.328 9.008 1 98 409 GLY A C 1
ATOM 3256 O O . GLY A 1 409 ? -12.617 17.641 9.977 1 98 409 GLY A O 1
ATOM 3257 N N . TYR A 1 410 ? -12.625 19.531 8.828 1 97.06 410 TYR A N 1
ATOM 3258 C CA . TYR A 1 410 ? -11.867 20.312 9.797 1 97.06 410 TYR A CA 1
ATOM 3259 C C . TYR A 1 410 ? -12.383 21.734 9.883 1 97.06 410 TYR A C 1
ATOM 3261 O O . TYR A 1 410 ? -12.727 22.344 8.859 1 97.06 410 TYR A O 1
ATOM 3269 N N . PHE A 1 411 ? -12.531 22.266 11.125 1 96.5 411 PHE A N 1
ATOM 3270 C CA . PHE A 1 411 ? -12.969 23.656 11.195 1 96.5 411 PHE A CA 1
ATOM 3271 C C . PHE A 1 411 ? -12.5 24.312 12.492 1 96.5 411 PHE A C 1
ATOM 3273 O O . PHE A 1 411 ? -12.047 23.609 13.406 1 96.5 411 PHE A O 1
ATOM 3280 N N . GLY A 1 412 ? -12.547 25.578 12.594 1 94.56 412 GLY A N 1
ATOM 3281 C CA . GLY A 1 412 ? -12.258 26.422 13.742 1 94.56 412 GLY A CA 1
ATOM 3282 C C . GLY A 1 412 ? -12.508 27.891 13.484 1 94.56 412 GLY A C 1
ATOM 3283 O O . GLY A 1 412 ? -12.672 28.297 12.336 1 94.56 412 GLY A O 1
ATOM 3284 N N . TRP A 1 413 ? -12.641 28.672 14.539 1 93.62 413 TRP A N 1
ATOM 3285 C CA . TRP A 1 413 ? -12.82 30.125 14.414 1 93.62 413 TRP A CA 1
ATOM 3286 C C . TRP A 1 413 ? -11.484 30.828 14.25 1 93.62 413 TRP A C 1
ATOM 3288 O O . TRP A 1 413 ? -10.555 30.594 15.023 1 93.62 413 TRP A O 1
ATOM 3298 N N . MET A 1 414 ? -11.391 31.672 13.242 1 91.12 414 MET A N 1
ATOM 3299 C CA . MET A 1 414 ? -10.133 32.312 12.898 1 91.12 414 MET A CA 1
ATOM 3300 C C . MET A 1 414 ? -10.273 33.844 12.953 1 91.12 414 MET A C 1
ATOM 3302 O O . MET A 1 414 ? -11.391 34.375 12.914 1 91.12 414 MET A O 1
ATOM 3306 N N . PRO A 1 415 ? -9.117 34.562 13.039 1 88.38 415 PRO A N 1
ATOM 3307 C CA . PRO A 1 415 ? -9.18 36.031 13.016 1 88.38 415 PRO A CA 1
ATOM 3308 C C . PRO A 1 415 ? -9.602 36.562 11.656 1 88.38 415 PRO A C 1
ATOM 3310 O O . PRO A 1 415 ? -9.656 35.812 10.672 1 88.38 415 PRO A O 1
ATOM 3313 N N . ASP A 1 416 ? -9.906 37.812 11.664 1 83.19 416 ASP A N 1
ATOM 3314 C CA . ASP A 1 416 ? -10.219 38.531 10.43 1 83.19 416 ASP A CA 1
ATOM 3315 C C . ASP A 1 416 ? -8.969 38.75 9.586 1 83.19 416 ASP A C 1
ATOM 3317 O O . ASP A 1 416 ? -8.078 39.5 9.969 1 83.19 416 ASP A O 1
ATOM 3321 N N . PRO A 1 417 ? -8.922 38.125 8.477 1 79.88 417 PRO A N 1
ATOM 3322 C CA . PRO A 1 417 ? -7.707 38.25 7.668 1 79.88 417 PRO A CA 1
ATOM 3323 C C . PRO A 1 417 ? -7.527 39.688 7.117 1 79.88 417 PRO A C 1
ATOM 3325 O O . PRO A 1 417 ? -6.434 40.031 6.676 1 79.88 417 PRO A O 1
ATOM 3328 N N . GLU A 1 418 ? -8.531 40.469 7.09 1 78.81 418 GLU A N 1
ATOM 3329 C CA . GLU A 1 418 ? -8.422 41.875 6.645 1 78.81 418 GLU A CA 1
ATOM 3330 C C . GLU A 1 418 ? -7.812 42.75 7.73 1 78.81 418 GLU A C 1
ATOM 3332 O O . GLU A 1 418 ? -7.004 43.625 7.438 1 78.81 418 GLU A O 1
ATOM 3337 N N . GLU A 1 419 ? -8.312 42.406 8.844 1 78.94 419 GLU A N 1
ATOM 3338 C CA . GLU A 1 419 ? -7.805 43.219 9.961 1 78.94 419 GLU A CA 1
ATOM 3339 C C . GLU A 1 419 ? -6.383 42.781 10.328 1 78.94 419 GLU A C 1
ATOM 3341 O O . GLU A 1 419 ? -5.551 43.625 10.672 1 78.94 419 GLU A O 1
ATOM 3346 N N . TRP A 1 420 ? -6.227 41.469 10.219 1 81.38 420 TRP A N 1
ATOM 3347 C CA . TRP A 1 420 ? -4.918 40.969 10.602 1 81.38 420 TRP A CA 1
ATOM 3348 C C . TRP A 1 420 ? -4.406 39.969 9.57 1 81.38 420 TRP A C 1
ATOM 3350 O O . TRP A 1 420 ? -4.328 38.75 9.852 1 81.38 420 TRP A O 1
ATOM 3360 N N . PRO A 1 421 ? -4 40.312 8.383 1 70.88 421 PRO A N 1
ATOM 3361 C CA . PRO A 1 421 ? -3.684 39.438 7.258 1 70.88 421 PRO A CA 1
ATOM 3362 C C . PRO A 1 421 ? -2.576 38.438 7.582 1 70.88 421 PRO A C 1
ATOM 3364 O O . PRO A 1 421 ? -2.559 37.344 7.035 1 70.88 421 PRO A O 1
ATOM 3367 N N . GLU A 1 422 ? -1.712 38.75 8.453 1 69.19 422 GLU A N 1
ATOM 3368 C CA . GLU A 1 422 ? -0.556 37.875 8.617 1 69.19 422 GLU A CA 1
ATOM 3369 C C . GLU A 1 422 ? -0.459 37.344 10.047 1 69.19 422 GLU A C 1
ATOM 3371 O O . GLU A 1 422 ? 0.599 36.875 10.477 1 69.19 422 GLU A O 1
ATOM 3376 N N . ILE A 1 423 ? -1.617 37.406 10.539 1 68 423 ILE A N 1
ATOM 3377 C CA . ILE A 1 423 ? -1.521 37.031 11.945 1 68 423 ILE A CA 1
ATOM 3378 C C . ILE A 1 423 ? -1.998 35.594 12.148 1 68 423 ILE A C 1
ATOM 3380 O O . ILE A 1 423 ? -2.988 35.188 11.547 1 68 423 ILE A O 1
ATOM 3384 N N . ASP A 1 424 ? -1.108 34.906 12.812 1 75.44 424 ASP A N 1
ATOM 3385 C CA . ASP A 1 424 ? -1.479 33.625 13.398 1 75.44 424 ASP A CA 1
ATOM 3386 C C . ASP A 1 424 ? -1.951 33.812 14.844 1 75.44 424 ASP A C 1
ATOM 3388 O O . ASP A 1 424 ? -2.07 34.938 15.328 1 75.44 424 ASP A O 1
ATOM 3392 N N . TYR A 1 425 ? -2.264 32.781 15.555 1 87.19 425 TYR A N 1
ATOM 3393 C CA . TYR A 1 425 ? -2.547 32.875 16.984 1 87.19 425 TYR A CA 1
ATOM 3394 C C . TYR A 1 425 ? -1.321 33.344 17.75 1 87.19 425 TYR A C 1
ATOM 3396 O O . TYR A 1 425 ? -0.347 32.594 17.906 1 87.19 425 TYR A O 1
ATOM 3404 N N . PRO A 1 426 ? -1.307 34.656 18.281 1 93.44 426 PRO A N 1
ATOM 3405 C CA . PRO A 1 426 ? -0.082 35.25 18.812 1 93.44 426 PRO A CA 1
ATOM 3406 C C . PRO A 1 426 ? 0.528 34.438 19.953 1 93.44 426 PRO A C 1
ATOM 3408 O O . PRO A 1 426 ? 1.754 34.344 20.047 1 93.44 426 PRO A O 1
ATOM 3411 N N . LEU A 1 427 ? -0.267 33.844 20.781 1 95.38 427 LEU A N 1
ATOM 3412 C CA . LEU A 1 427 ? 0.242 33.188 21.969 1 95.38 427 LEU A CA 1
ATOM 3413 C C . LEU A 1 427 ? 0.496 31.703 21.688 1 95.38 427 LEU A C 1
ATOM 3415 O O . LEU A 1 427 ? 0.719 30.922 22.625 1 95.38 427 LEU A O 1
ATOM 3419 N N . TYR A 1 428 ? 0.483 31.344 20.406 1 94.5 428 TYR A N 1
ATOM 3420 C CA . TYR A 1 428 ? 0.576 29.969 19.938 1 94.5 428 TYR A CA 1
ATOM 3421 C C . TYR A 1 428 ? 1.819 29.297 20.5 1 94.5 428 TYR A C 1
ATOM 3423 O O . TYR A 1 428 ? 2.934 29.797 20.344 1 94.5 428 TYR A O 1
ATOM 3431 N N . HIS A 1 429 ? 1.665 28.141 21.266 1 94.44 429 HIS A N 1
ATOM 3432 C CA . HIS A 1 429 ? 2.709 27.25 21.75 1 94.44 429 HIS A CA 1
ATOM 3433 C C . HIS A 1 429 ? 3.627 27.969 22.734 1 94.44 429 HIS A C 1
ATOM 3435 O O . HIS A 1 429 ? 4.805 27.609 22.859 1 94.44 429 HIS A O 1
ATOM 3441 N N . SER A 1 430 ? 3.186 29.047 23.406 1 94.56 430 SER A N 1
ATOM 3442 C CA . SER A 1 430 ? 3.922 29.734 24.453 1 94.56 430 SER A CA 1
ATOM 3443 C C . SER A 1 430 ? 3.291 29.484 25.812 1 94.56 430 SER A C 1
ATOM 3445 O O . SER A 1 430 ? 2.199 28.922 25.922 1 94.56 430 SER A O 1
ATOM 3447 N N . SER A 1 431 ? 4.031 29.938 26.844 1 93.88 431 SER A N 1
ATOM 3448 C CA . SER A 1 431 ? 3.52 29.766 28.203 1 93.88 431 SER A CA 1
ATOM 3449 C C . SER A 1 431 ? 2.432 30.797 28.516 1 93.88 431 SER A C 1
ATOM 3451 O O . SER A 1 431 ? 1.912 30.844 29.625 1 93.88 431 SER A O 1
ATOM 3453 N N . TYR A 1 432 ? 2.064 31.547 27.484 1 94.75 432 TYR A N 1
ATOM 3454 C CA . TYR A 1 432 ? 1.077 32.594 27.688 1 94.75 432 TYR A CA 1
ATOM 3455 C C . TYR A 1 432 ? -0.283 32.188 27.141 1 94.75 432 TYR A C 1
ATOM 3457 O O . TYR A 1 432 ? -1.265 32.906 27.281 1 94.75 432 TYR A O 1
ATOM 3465 N N . ASP A 1 433 ? -0.323 31.016 26.531 1 94.38 433 ASP A N 1
ATOM 3466 C CA . ASP A 1 433 ? -1.603 30.453 26.125 1 94.38 433 ASP A CA 1
ATOM 3467 C C . ASP A 1 433 ? -2.369 29.891 27.312 1 94.38 433 ASP A C 1
ATOM 3469 O O . ASP A 1 433 ? -2.586 28.672 27.406 1 94.38 433 ASP A O 1
ATOM 3473 N N . THR A 1 434 ? -2.854 30.797 28.125 1 93.5 434 THR A N 1
ATOM 3474 C CA . THR A 1 434 ? -3.459 30.453 29.422 1 93.5 434 THR A CA 1
ATOM 3475 C C . THR A 1 434 ? -4.98 30.516 29.328 1 93.5 434 THR A C 1
ATOM 3477 O O . THR A 1 434 ? -5.531 31.078 28.375 1 93.5 434 THR A O 1
ATOM 3480 N N . PHE A 1 435 ? -5.602 29.938 30.359 1 93.31 435 PHE A N 1
ATOM 3481 C CA . PHE A 1 435 ? -7.055 30.031 30.438 1 93.31 435 PHE A CA 1
ATOM 3482 C C . PHE A 1 435 ? -7.496 31.484 30.562 1 93.31 435 PHE A C 1
ATOM 3484 O O . PHE A 1 435 ? -8.531 31.875 30.016 1 93.31 435 PHE A O 1
ATOM 3491 N N . GLU A 1 436 ? -6.711 32.312 31.266 1 92.75 436 GLU A N 1
ATOM 3492 C CA . GLU A 1 436 ? -7.023 33.719 31.438 1 92.75 436 GLU A CA 1
ATOM 3493 C C . GLU A 1 436 ? -6.996 34.469 30.094 1 92.75 436 GLU A C 1
ATOM 3495 O O . GLU A 1 436 ? -7.832 35.344 29.844 1 92.75 436 GLU A O 1
ATOM 3500 N N . ALA A 1 437 ? -5.988 34.125 29.281 1 93.12 437 ALA A N 1
ATOM 3501 C CA . ALA A 1 437 ? -5.926 34.75 27.969 1 93.12 437 ALA A CA 1
ATOM 3502 C C . ALA A 1 437 ? -7.18 34.438 27.156 1 93.12 437 ALA A C 1
ATOM 3504 O O . ALA A 1 437 ? -7.738 35.312 26.5 1 93.12 437 ALA A O 1
ATOM 3505 N N . MET A 1 438 ? -7.652 33.188 27.25 1 94.06 438 MET A N 1
ATOM 3506 C CA . MET A 1 438 ? -8.859 32.75 26.547 1 94.06 438 MET A CA 1
ATOM 3507 C C . MET A 1 438 ? -10.094 33.469 27.078 1 94.06 438 MET A C 1
ATOM 3509 O O . MET A 1 438 ? -10.867 34.031 26.312 1 94.06 438 MET A O 1
ATOM 3513 N N . LYS A 1 439 ? -10.227 33.469 28.344 1 93 439 LYS A N 1
ATOM 3514 C CA . LYS A 1 439 ? -11.414 34 29.016 1 93 439 LYS A CA 1
ATOM 3515 C C . LYS A 1 439 ? -11.508 35.531 28.828 1 93 439 LYS A C 1
ATOM 3517 O O . LYS A 1 439 ? -12.602 36.062 28.672 1 93 439 LYS A O 1
ATOM 3522 N N . ASN A 1 440 ? -10.367 36.156 28.812 1 92.38 440 ASN A N 1
ATOM 3523 C CA . ASN A 1 440 ? -10.375 37.625 28.828 1 92.38 440 ASN A CA 1
ATOM 3524 C C . ASN A 1 440 ? -10.359 38.219 27.422 1 92.38 440 ASN A C 1
ATOM 3526 O O . ASN A 1 440 ? -10.875 39.312 27.203 1 92.38 440 ASN A O 1
ATOM 3530 N N . TYR A 1 441 ? -9.766 37.5 26.5 1 92.12 441 TYR A N 1
ATOM 3531 C CA . TYR A 1 441 ? -9.516 38.188 25.234 1 92.12 441 TYR A CA 1
ATOM 3532 C C . TYR A 1 441 ? -10.141 37.406 24.062 1 92.12 441 TYR A C 1
ATOM 3534 O O . TYR A 1 441 ? -10.594 38 23.094 1 92.12 441 TYR A O 1
ATOM 3542 N N . VAL A 1 442 ? -10.242 36.125 24.062 1 88.88 442 VAL A N 1
ATOM 3543 C CA . VAL A 1 442 ? -10.633 35.344 22.906 1 88.88 442 VAL A CA 1
ATOM 3544 C C . VAL A 1 442 ? -12.125 35 22.984 1 88.88 442 VAL A C 1
ATOM 3546 O O . VAL A 1 442 ? -12.859 35.219 22.016 1 88.88 442 VAL A O 1
ATOM 3549 N N . GLY A 1 443 ? -12.477 34.5 24.125 1 84.19 443 GLY A N 1
ATOM 3550 C CA . GLY A 1 443 ? -13.859 34.094 24.219 1 84.19 443 GLY A CA 1
ATOM 3551 C C . GLY A 1 443 ? -14.438 34.25 25.609 1 84.19 443 GLY A C 1
ATOM 3552 O O . GLY A 1 443 ? -14.719 33.25 26.281 1 84.19 443 GLY A O 1
ATOM 3553 N N . PRO A 1 444 ? -14.75 35.406 26.031 1 83 444 PRO A N 1
ATOM 3554 C CA . PRO A 1 444 ? -15.227 35.594 27.391 1 83 444 PRO A CA 1
ATOM 3555 C C . PRO A 1 444 ? -16.547 34.906 27.672 1 83 444 PRO A C 1
ATOM 3557 O O . PRO A 1 444 ? -16.75 34.344 28.75 1 83 444 PRO A O 1
ATOM 3560 N N . GLU A 1 445 ? -17.422 34.844 26.719 1 89.25 445 GLU A N 1
ATOM 3561 C CA . GLU A 1 445 ? -18.719 34.219 26.953 1 89.25 445 GLU A CA 1
ATOM 3562 C C . GLU A 1 445 ? -18.766 32.812 26.359 1 89.25 445 GLU A C 1
ATOM 3564 O O . GLU A 1 445 ? -19.75 32.062 26.547 1 89.25 445 GLU A O 1
ATOM 3569 N N . PHE A 1 446 ? -17.766 32.344 25.719 1 95.31 446 PHE A N 1
ATOM 3570 C CA . PHE A 1 446 ? -17.578 31.031 25.156 1 95.31 446 PHE A CA 1
ATOM 3571 C C . PHE A 1 446 ? -18.703 30.672 24.203 1 95.31 446 PHE A C 1
ATOM 3573 O O . PHE A 1 446 ? -19.078 29.5 24.078 1 95.31 446 PHE A O 1
ATOM 3580 N N . THR A 1 447 ? -19.344 31.719 23.578 1 95.06 447 THR A N 1
ATOM 3581 C CA . THR A 1 447 ? -20.453 31.5 22.641 1 95.06 447 THR A CA 1
ATOM 3582 C C . THR A 1 447 ? -19.938 30.891 21.344 1 95.06 447 THR A C 1
ATOM 3584 O O . THR A 1 447 ? -20.641 30.109 20.688 1 95.06 447 THR A O 1
ATOM 3587 N N . PHE A 1 448 ? -18.75 31.266 21 1 96.19 448 PHE A N 1
ATOM 3588 C CA . PHE A 1 448 ? -18.172 30.688 19.797 1 96.19 448 PHE A CA 1
ATOM 3589 C C . PHE A 1 448 ? -17.781 29.219 20.016 1 96.19 448 PHE A C 1
ATOM 3591 O O . PHE A 1 448 ? -17.875 28.406 19.109 1 96.19 448 PHE A O 1
ATOM 3598 N N . HIS A 1 449 ? -17.375 28.875 21.25 1 96.94 449 HIS A N 1
ATOM 3599 C CA . HIS A 1 449 ? -17.172 27.484 21.609 1 96.94 449 HIS A CA 1
ATOM 3600 C C . HIS A 1 449 ? -18.469 26.703 21.5 1 96.94 449 HIS A C 1
ATOM 3602 O O . HIS A 1 449 ? -18.484 25.562 20.984 1 96.94 449 HIS A O 1
ATOM 3608 N N . LEU A 1 450 ? -19.5 27.312 21.969 1 97.06 450 LEU A N 1
ATOM 3609 C CA . LEU A 1 450 ? -20.812 26.672 21.891 1 97.06 450 LEU A CA 1
ATOM 3610 C C . LEU A 1 450 ? -21.203 26.422 20.438 1 97.06 450 LEU A C 1
ATOM 3612 O O . LEU A 1 450 ? -21.672 25.344 20.094 1 97.06 450 LEU A O 1
ATOM 3616 N N . ALA A 1 451 ? -21.031 27.422 19.594 1 97.31 451 ALA A N 1
ATOM 3617 C CA . ALA A 1 451 ? -21.359 27.266 18.172 1 97.31 451 ALA A CA 1
ATOM 3618 C C . ALA A 1 451 ? -20.516 26.172 17.531 1 97.31 451 ALA A C 1
ATOM 3620 O O . ALA A 1 451 ? -21.016 25.422 16.688 1 97.31 451 ALA A O 1
ATOM 3621 N N . ALA A 1 452 ? -19.266 26.141 17.906 1 97.88 452 ALA A N 1
ATOM 3622 C CA . ALA A 1 452 ? -18.406 25.078 17.406 1 97.88 452 ALA A CA 1
ATOM 3623 C C . ALA A 1 452 ? -18.906 23.703 17.828 1 97.88 452 ALA A C 1
ATOM 3625 O O . ALA A 1 452 ? -18.922 22.766 17.031 1 97.88 452 ALA A O 1
ATOM 3626 N N . ALA A 1 453 ? -19.266 23.578 19.047 1 98.44 453 ALA A N 1
ATOM 3627 C CA . ALA A 1 453 ? -19.781 22.312 19.562 1 98.44 453 ALA A CA 1
ATOM 3628 C C . ALA A 1 453 ? -21.062 21.906 18.812 1 98.44 453 ALA A C 1
ATOM 3630 O O . ALA A 1 453 ? -21.234 20.734 18.484 1 98.44 453 ALA A O 1
ATOM 3631 N N . GLN A 1 454 ? -21.906 22.891 18.609 1 98.5 454 GLN A N 1
ATOM 3632 C CA . GLN A 1 454 ? -23.156 22.625 17.922 1 98.5 454 GLN A CA 1
ATOM 3633 C C . GLN A 1 454 ? -22.906 22.172 16.484 1 98.5 454 GLN A C 1
ATOM 3635 O O . GLN A 1 454 ? -23.547 21.234 16 1 98.5 454 GLN A O 1
ATOM 3640 N N . LEU A 1 455 ? -22 22.828 15.805 1 98.69 455 LEU A N 1
ATOM 3641 C CA . LEU A 1 455 ? -21.656 22.422 14.445 1 98.69 455 LEU A CA 1
ATOM 3642 C C . LEU A 1 455 ? -21.078 21.016 14.438 1 98.69 455 LEU A C 1
ATOM 3644 O O . LEU A 1 455 ? -21.484 20.172 13.633 1 98.69 455 LEU A O 1
ATOM 3648 N N . TRP A 1 456 ? -20.141 20.797 15.344 1 98.81 456 TRP A N 1
ATOM 3649 C CA . TRP A 1 456 ? -19.484 19.484 15.445 1 98.81 456 TRP A CA 1
ATOM 3650 C C . TRP A 1 456 ? -20.516 18.391 15.688 1 98.81 456 TRP A C 1
ATOM 3652 O O . TRP A 1 456 ? -20.516 17.375 14.992 1 98.81 456 TRP A O 1
ATOM 3662 N N . ALA A 1 457 ? -21.375 18.609 16.594 1 98.69 457 ALA A N 1
ATOM 3663 C CA . ALA A 1 457 ? -22.406 17.641 16.953 1 98.69 457 ALA A CA 1
ATOM 3664 C C . ALA A 1 457 ? -23.344 17.375 15.781 1 98.69 457 ALA A C 1
ATOM 3666 O O . ALA A 1 457 ? -23.703 16.234 15.508 1 98.69 457 ALA A O 1
ATOM 3667 N N . LEU A 1 458 ? -23.75 18.438 15.102 1 98.62 458 LEU A N 1
ATOM 3668 C CA . LEU A 1 458 ? -24.703 18.281 14.008 1 98.62 458 LEU A CA 1
ATOM 3669 C C . LEU A 1 458 ? -24.078 17.531 12.836 1 98.62 458 LEU A C 1
ATOM 3671 O O . LEU A 1 458 ? -24.734 16.75 12.164 1 98.62 458 LEU A O 1
ATOM 3675 N N . VAL A 1 459 ? -22.812 17.797 12.539 1 98.75 459 VAL A N 1
ATOM 3676 C CA . VAL A 1 459 ? -22.109 17.078 11.484 1 98.75 459 VAL A CA 1
ATOM 3677 C C . VAL A 1 459 ? -22.062 15.586 11.844 1 98.75 459 VAL A C 1
ATOM 3679 O O . VAL A 1 459 ? -22.359 14.727 11.008 1 98.75 459 VAL A O 1
ATOM 3682 N N . VAL A 1 460 ? -21.688 15.266 13.062 1 98.69 460 VAL A N 1
ATOM 3683 C CA . VAL A 1 460 ? -21.594 13.891 13.531 1 98.69 460 VAL A CA 1
ATOM 3684 C C . VAL A 1 460 ? -22.953 13.219 13.461 1 98.69 460 VAL A C 1
ATOM 3686 O O . VAL A 1 460 ? -23.078 12.078 13.008 1 98.69 460 VAL A O 1
ATOM 3689 N N . LEU A 1 461 ? -23.984 13.922 13.859 1 98.44 461 LEU A N 1
ATOM 3690 C CA . LEU A 1 461 ? -25.344 13.375 13.836 1 98.44 461 LEU A CA 1
ATOM 3691 C C . LEU A 1 461 ? -25.812 13.125 12.406 1 98.44 461 LEU A C 1
ATOM 3693 O O . LEU A 1 461 ? -26.422 12.094 12.117 1 98.44 461 LEU A O 1
ATOM 3697 N N . LYS A 1 462 ? -25.5 14.055 11.539 1 98.25 462 LYS A N 1
ATOM 3698 C CA . LYS A 1 462 ? -25.875 13.875 10.141 1 98.25 462 LYS A CA 1
ATOM 3699 C C . LYS A 1 462 ? -25.188 12.641 9.555 1 98.25 462 LYS A C 1
ATOM 3701 O O . LYS A 1 462 ? -25.797 11.906 8.773 1 98.25 462 LYS A O 1
ATOM 3706 N N . LEU A 1 463 ? -24 12.398 9.883 1 98.69 463 LEU A N 1
ATOM 3707 C CA . LEU A 1 463 ? -23.234 11.273 9.344 1 98.69 463 LEU A CA 1
ATOM 3708 C C . LEU A 1 463 ? -23.641 9.969 10.023 1 98.69 463 LEU A C 1
ATOM 3710 O O . LEU A 1 463 ? -23.688 8.922 9.383 1 98.69 463 LEU A O 1
ATOM 3714 N N . SER A 1 464 ? -23.906 10.008 11.32 1 98.44 464 SER A N 1
ATOM 3715 C CA . SER A 1 464 ? -24.125 8.781 12.078 1 98.44 464 SER A CA 1
ATOM 3716 C C . SER A 1 464 ? -25.578 8.336 12 1 98.44 464 SER A C 1
ATOM 3718 O O . SER A 1 464 ? -25.891 7.164 12.242 1 98.44 464 SER A O 1
ATOM 3720 N N . ASP A 1 465 ? -26.547 9.258 11.547 1 97.19 465 ASP A N 1
ATOM 3721 C CA . ASP A 1 465 ? -27.953 8.898 11.711 1 97.19 465 ASP A CA 1
ATOM 3722 C C . ASP A 1 465 ? -28.688 8.977 10.375 1 97.19 465 ASP A C 1
ATOM 3724 O O . ASP A 1 465 ? -29.812 8.461 10.25 1 97.19 465 ASP A O 1
ATOM 3728 N N . SER A 1 466 ? -28.125 9.609 9.391 1 96.19 466 SER A N 1
ATOM 3729 C CA . SER A 1 466 ? -28.828 9.695 8.102 1 96.19 466 SER A CA 1
ATOM 3730 C C . SER A 1 466 ? -28.922 8.32 7.441 1 96.19 466 SER A C 1
ATOM 3732 O O . SER A 1 466 ? -27.984 7.523 7.523 1 96.19 466 SER A O 1
ATOM 3734 N N . LEU A 1 467 ? -30.094 8.109 6.805 1 95.06 467 LEU A N 1
ATOM 3735 C CA . LEU A 1 467 ? -30.25 6.871 6.047 1 95.06 467 LEU A CA 1
ATOM 3736 C C . LEU A 1 467 ? -29.25 6.801 4.898 1 95.06 467 LEU A C 1
ATOM 3738 O O . LEU A 1 467 ? -28.391 5.906 4.863 1 95.06 467 LEU A O 1
ATOM 3742 N N . ILE A 1 468 ? -29.312 7.777 4 1 96.06 468 ILE A N 1
ATOM 3743 C CA . ILE A 1 468 ? -28.312 7.969 2.963 1 96.06 468 ILE A CA 1
ATOM 3744 C C . ILE A 1 468 ? -27.344 9.07 3.383 1 96.06 468 ILE A C 1
ATOM 3746 O O . ILE A 1 468 ? -27.766 10.164 3.775 1 96.06 468 ILE A O 1
ATOM 3750 N N . LEU A 1 469 ? -26.062 8.797 3.375 1 97.38 469 LEU A N 1
ATOM 3751 C CA . LEU A 1 469 ? -25.062 9.797 3.742 1 97.38 469 LEU A CA 1
ATOM 3752 C C . LEU A 1 469 ? -25.25 11.07 2.93 1 97.38 469 LEU A C 1
ATOM 3754 O O . LEU A 1 469 ? -25.375 11.016 1.705 1 97.38 469 LEU A O 1
ATOM 3758 N N . PRO A 1 470 ? -25.328 12.164 3.578 1 96.88 470 PRO A N 1
ATOM 3759 C CA . PRO A 1 470 ? -25.516 13.422 2.854 1 96.88 470 PRO A CA 1
ATOM 3760 C C . PRO A 1 470 ? -24.234 13.938 2.201 1 96.88 470 PRO A C 1
ATOM 3762 O O . PRO A 1 470 ? -23.922 15.117 2.318 1 96.88 470 PRO A O 1
ATOM 3765 N N . MET A 1 471 ? -23.516 13.117 1.521 1 97.69 471 MET A N 1
ATOM 3766 C CA . MET A 1 471 ? -22.328 13.383 0.722 1 97.69 471 MET A CA 1
ATOM 3767 C C . MET A 1 471 ? -22.656 13.398 -0.766 1 97.69 471 MET A C 1
ATOM 3769 O O . MET A 1 471 ? -23.156 12.406 -1.305 1 97.69 471 MET A O 1
ATOM 3773 N N . LYS A 1 472 ? -22.438 14.492 -1.394 1 96.44 472 LYS A N 1
ATOM 3774 C CA . LYS A 1 472 ? -22.75 14.602 -2.814 1 96.44 472 LYS A CA 1
ATOM 3775 C C . LYS A 1 472 ? -21.531 14.266 -3.674 1 96.44 472 LYS A C 1
ATOM 3777 O O . LYS A 1 472 ? -20.578 15.039 -3.73 1 96.44 472 LYS A O 1
ATOM 3782 N N . VAL A 1 473 ? -21.641 13.219 -4.438 1 97.75 473 VAL A N 1
ATOM 3783 C CA . VAL A 1 473 ? -20.5 12.773 -5.246 1 97.75 473 VAL A CA 1
ATOM 3784 C C . VAL A 1 473 ? -20.266 13.758 -6.387 1 97.75 473 VAL A C 1
ATOM 3786 O O . VAL A 1 473 ? -19.172 13.812 -6.949 1 97.75 473 VAL A O 1
ATOM 3789 N N . THR A 1 474 ? -21.266 14.555 -6.754 1 97.81 474 THR A N 1
ATOM 3790 C CA . THR A 1 474 ? -21.094 15.57 -7.793 1 97.81 474 THR A CA 1
ATOM 3791 C C . THR A 1 474 ? -20.172 16.688 -7.328 1 97.81 474 THR A C 1
ATOM 3793 O O . THR A 1 474 ? -19.531 17.344 -8.148 1 97.81 474 THR A O 1
ATOM 3796 N N . ASP A 1 475 ? -20.109 16.922 -5.988 1 96.94 475 ASP A N 1
ATOM 3797 C CA . ASP A 1 475 ? -19.125 17.875 -5.469 1 96.94 475 ASP A CA 1
ATOM 3798 C C . ASP A 1 475 ? -17.703 17.422 -5.766 1 96.94 475 ASP A C 1
ATOM 3800 O O . ASP A 1 475 ? -16.828 18.25 -6.023 1 96.94 475 ASP A O 1
ATOM 3804 N N . GLU A 1 476 ? -17.516 16.094 -5.703 1 97 476 GLU A N 1
ATOM 3805 C CA . GLU A 1 476 ? -16.234 15.516 -6.062 1 97 476 GLU A CA 1
ATOM 3806 C C . GLU A 1 476 ? -15.898 15.773 -7.531 1 97 476 GLU A C 1
ATOM 3808 O O . GLU A 1 476 ? -14.758 16.094 -7.867 1 97 476 GLU A O 1
ATOM 3813 N N . ALA A 1 477 ? -16.875 15.633 -8.391 1 98.12 477 ALA A N 1
ATOM 3814 C CA . ALA A 1 477 ? -16.703 15.875 -9.812 1 98.12 477 ALA A CA 1
ATOM 3815 C C . ALA A 1 477 ? -16.297 17.328 -10.07 1 98.12 477 ALA A C 1
ATOM 3817 O O . ALA A 1 477 ? -15.383 17.594 -10.859 1 98.12 477 ALA A O 1
ATOM 3818 N N . ASP A 1 478 ? -16.969 18.234 -9.453 1 96.94 478 ASP A N 1
ATOM 3819 C CA . ASP A 1 478 ? -16.656 19.656 -9.586 1 96.94 478 ASP A CA 1
ATOM 3820 C C . ASP A 1 478 ? -15.227 19.953 -9.133 1 96.94 478 ASP A C 1
ATOM 3822 O O . ASP A 1 478 ? -14.5 20.688 -9.797 1 96.94 478 ASP A O 1
ATOM 3826 N N . PHE A 1 479 ? -14.883 19.375 -8.094 1 97.25 479 PHE A N 1
ATOM 3827 C CA . PHE A 1 479 ? -13.531 19.547 -7.566 1 97.25 479 PHE A CA 1
ATOM 3828 C C . PHE A 1 479 ? -12.492 19.062 -8.562 1 97.25 479 PHE A C 1
ATOM 3830 O O . PHE A 1 479 ? -11.5 19.75 -8.82 1 97.25 479 PHE A O 1
ATOM 3837 N N . LEU A 1 480 ? -12.688 17.828 -9.078 1 98.5 480 LEU A N 1
ATOM 3838 C CA . LEU A 1 480 ? -11.75 17.266 -10.039 1 98.5 480 LEU A CA 1
ATOM 3839 C C . LEU A 1 480 ? -11.609 18.156 -11.258 1 98.5 480 LEU A C 1
ATOM 3841 O O . LEU A 1 480 ? -10.5 18.344 -11.773 1 98.5 480 LEU A O 1
ATOM 3845 N N . GLU A 1 481 ? -12.68 18.734 -11.727 1 97.94 481 GLU A N 1
ATOM 3846 C CA . GLU A 1 481 ? -12.617 19.672 -12.852 1 97.94 481 GLU A CA 1
ATOM 3847 C C . GLU A 1 481 ? -11.82 20.922 -12.492 1 97.94 481 GLU A C 1
ATOM 3849 O O . GLU A 1 481 ? -11.047 21.422 -13.305 1 97.94 481 GLU A O 1
ATOM 3854 N N . GLU A 1 482 ? -12.055 21.359 -11.312 1 96.38 482 GLU A N 1
ATOM 3855 C CA . GLU A 1 482 ? -11.359 22.547 -10.859 1 96.38 482 GLU A CA 1
ATOM 3856 C C . GLU A 1 482 ? -9.852 22.328 -10.789 1 96.38 482 GLU A C 1
ATOM 3858 O O . GLU A 1 482 ? -9.07 23.172 -11.219 1 96.38 482 GLU A O 1
ATOM 3863 N N . ILE A 1 483 ? -9.453 21.188 -10.234 1 96.38 483 ILE A N 1
ATOM 3864 C CA . ILE A 1 483 ? -8.016 20.984 -10.055 1 96.38 483 ILE A CA 1
ATOM 3865 C C . ILE A 1 483 ? -7.352 20.734 -11.406 1 96.38 483 ILE A C 1
ATOM 3867 O O . ILE A 1 483 ? -6.176 21.062 -11.594 1 96.38 483 ILE A O 1
ATOM 3871 N N . TYR A 1 484 ? -8.102 20.188 -12.391 1 97.62 484 TYR A N 1
ATOM 3872 C CA . TYR A 1 484 ? -7.578 20.062 -13.75 1 97.62 484 TYR A CA 1
ATOM 3873 C C . TYR A 1 484 ? -7.301 21.438 -14.359 1 97.62 484 TYR A C 1
ATOM 3875 O O . TYR A 1 484 ? -6.234 21.656 -14.93 1 97.62 484 TYR A O 1
ATOM 3883 N N . THR A 1 485 ? -8.266 22.312 -14.227 1 97.12 485 THR A N 1
ATOM 3884 C CA . THR A 1 485 ? -8.125 23.672 -14.75 1 97.12 485 THR A CA 1
ATOM 3885 C C . THR A 1 485 ? -6.949 24.391 -14.102 1 97.12 485 THR A C 1
ATOM 3887 O O . THR A 1 485 ? -6.141 25.016 -14.789 1 97.12 485 THR A O 1
ATOM 3890 N N . GLU A 1 486 ? -6.863 24.25 -12.812 1 95.62 486 GLU A N 1
ATOM 3891 C CA . GLU A 1 486 ? -5.77 24.875 -12.078 1 95.62 486 GLU A CA 1
ATOM 3892 C C . GLU A 1 486 ? -4.418 24.312 -12.523 1 95.62 486 GLU A C 1
ATOM 3894 O O . GLU A 1 486 ? -3.457 25.078 -12.695 1 95.62 486 GLU A O 1
ATOM 3899 N N . LEU A 1 487 ? -4.363 23.016 -12.664 1 97 487 LEU A N 1
ATOM 3900 C CA . LEU A 1 487 ? -3.137 22.359 -13.094 1 97 487 LEU A CA 1
ATOM 3901 C C . LEU A 1 487 ? -2.686 22.891 -14.453 1 97 487 LEU A C 1
ATOM 3903 O O . LEU A 1 487 ? -1.505 23.203 -14.641 1 97 487 LEU A O 1
ATOM 3907 N N . TYR A 1 488 ? -3.59 23.016 -15.383 1 96.06 488 TYR A N 1
ATOM 3908 C CA . TYR A 1 488 ? -3.268 23.469 -16.734 1 96.06 488 TYR A CA 1
ATOM 3909 C C . TYR A 1 488 ? -2.854 24.922 -16.734 1 96.06 488 TYR A C 1
ATOM 3911 O O . TYR A 1 488 ? -1.933 25.312 -17.453 1 96.06 488 TYR A O 1
ATOM 3919 N N . GLU A 1 489 ? -3.537 25.719 -15.977 1 97 489 GLU A N 1
ATOM 3920 C CA . GLU A 1 489 ? -3.193 27.141 -15.875 1 97 489 GLU A CA 1
ATOM 3921 C C . GLU A 1 489 ? -1.786 27.328 -15.32 1 97 489 GLU A C 1
ATOM 3923 O O . GLU A 1 489 ? -1.039 28.188 -15.781 1 97 489 GLU A O 1
ATOM 3928 N N . GLU A 1 490 ? -1.478 26.547 -14.391 1 97 490 GLU A N 1
ATOM 3929 C CA . GLU A 1 490 ? -0.207 26.703 -13.695 1 97 490 GLU A CA 1
ATOM 3930 C C . GLU A 1 490 ? 0.938 26.062 -14.477 1 97 490 GLU A C 1
ATOM 3932 O O . GLU A 1 490 ? 2.059 26.578 -14.477 1 97 490 GLU A O 1
ATOM 3937 N N . HIS A 1 491 ? 0.68 24.906 -15.125 1 97.75 491 HIS A N 1
ATOM 3938 C CA . HIS A 1 491 ? 1.788 24.109 -15.648 1 97.75 491 HIS A CA 1
ATOM 3939 C C . HIS A 1 491 ? 1.576 23.781 -17.125 1 97.75 491 HIS A C 1
ATOM 3941 O O . HIS A 1 491 ? 2.256 22.906 -17.672 1 97.75 491 HIS A O 1
ATOM 3947 N N . GLY A 1 492 ? 0.589 24.406 -17.828 1 97.5 492 GLY A N 1
ATOM 3948 C CA . GLY A 1 492 ? 0.327 24.141 -19.234 1 97.5 492 GLY A CA 1
ATOM 3949 C C . GLY A 1 492 ? 1.558 24.281 -20.094 1 97.5 492 GLY A C 1
ATOM 3950 O O . GLY A 1 492 ? 1.801 23.453 -20.984 1 97.5 492 GLY A O 1
ATOM 3951 N N . ASP A 1 493 ? 2.387 25.297 -19.875 1 97.56 493 ASP A N 1
ATOM 3952 C CA . ASP A 1 493 ? 3.607 25.531 -20.641 1 97.56 493 ASP A CA 1
ATOM 3953 C C . ASP A 1 493 ? 4.598 24.375 -20.453 1 97.56 493 ASP A C 1
ATOM 3955 O O . ASP A 1 493 ? 5.242 23.938 -21.406 1 97.56 493 ASP A O 1
ATOM 3959 N N . PHE A 1 494 ? 4.66 23.984 -19.203 1 98.06 494 PHE A N 1
ATOM 3960 C CA . PHE A 1 494 ? 5.555 22.875 -18.906 1 98.06 494 PHE A CA 1
ATOM 3961 C C . PHE A 1 494 ? 5.168 21.641 -19.719 1 98.06 494 PHE A C 1
ATOM 3963 O O . PHE A 1 494 ? 6.027 20.984 -20.312 1 98.06 494 PHE A O 1
ATOM 3970 N N . PHE A 1 495 ? 3.908 21.297 -19.703 1 98.19 495 PHE A N 1
ATOM 3971 C CA . PHE A 1 495 ? 3.42 20.141 -20.438 1 98.19 495 PHE A CA 1
ATOM 3972 C C . PHE A 1 495 ? 3.701 20.281 -21.922 1 98.19 495 PHE A C 1
ATOM 3974 O O . PHE A 1 495 ? 4.137 19.328 -22.578 1 98.19 495 PHE A O 1
ATOM 3981 N N . GLN A 1 496 ? 3.502 21.453 -22.469 1 97.44 496 GLN A N 1
ATOM 3982 C CA . GLN A 1 496 ? 3.723 21.688 -23.891 1 97.44 496 GLN A CA 1
ATOM 3983 C C . GLN A 1 496 ? 5.203 21.562 -24.25 1 97.44 496 GLN A C 1
ATOM 3985 O O . GLN A 1 496 ? 5.559 20.891 -25.219 1 97.44 496 GLN A O 1
ATOM 3990 N N . ILE A 1 497 ? 6.035 22.188 -23.453 1 97.19 497 ILE A N 1
ATOM 3991 C CA . ILE A 1 497 ? 7.469 22.219 -23.703 1 97.19 497 ILE A CA 1
ATOM 3992 C C . ILE A 1 497 ? 8.023 20.797 -23.656 1 97.19 497 ILE A C 1
ATOM 3994 O O . ILE A 1 497 ? 8.922 20.438 -24.422 1 97.19 497 ILE A O 1
ATOM 3998 N N . ASN A 1 498 ? 7.492 19.969 -22.781 1 97.31 498 ASN A N 1
ATOM 3999 C CA . ASN A 1 498 ? 8.023 18.625 -22.578 1 97.31 498 ASN A CA 1
ATOM 4000 C C . ASN A 1 498 ? 7.199 17.578 -23.328 1 97.31 498 ASN A C 1
ATOM 4002 O O . ASN A 1 498 ? 7.391 16.375 -23.125 1 97.31 498 ASN A O 1
ATOM 4006 N N . ASN A 1 499 ? 6.188 18.016 -24.141 1 96.62 499 ASN A N 1
ATOM 4007 C CA . ASN A 1 499 ? 5.344 17.141 -24.953 1 96.62 499 ASN A CA 1
ATOM 4008 C C . ASN A 1 499 ? 4.621 16.094 -24.094 1 96.62 499 ASN A C 1
ATOM 4010 O O . ASN A 1 499 ? 4.676 14.906 -24.391 1 96.62 499 ASN A O 1
ATOM 4014 N N . ILE A 1 500 ? 4.137 16.531 -23 1 97.44 500 ILE A N 1
ATOM 4015 C CA . ILE A 1 500 ? 3.355 15.688 -22.094 1 97.44 500 ILE A CA 1
ATOM 4016 C C . ILE A 1 500 ? 1.865 15.938 -22.312 1 97.44 500 ILE A C 1
ATOM 4018 O O . ILE A 1 500 ? 1.392 17.062 -22.172 1 97.44 500 ILE A O 1
ATOM 4022 N N . SER A 1 501 ? 1.179 14.914 -22.688 1 95.69 501 SER A N 1
ATOM 4023 C CA . SER A 1 501 ? -0.266 15.023 -22.859 1 95.69 501 SER A CA 1
ATOM 4024 C C . SER A 1 501 ? -1.005 14.727 -21.562 1 95.69 501 SER A C 1
ATOM 4026 O O . SER A 1 501 ? -0.717 13.734 -20.891 1 95.69 501 SER A O 1
ATOM 4028 N N . ILE A 1 502 ? -1.941 15.516 -21.172 1 96.69 502 ILE A N 1
ATOM 4029 C CA . ILE A 1 502 ? -2.773 15.258 -20 1 96.69 502 ILE A CA 1
ATOM 4030 C C . ILE A 1 502 ? -4.215 15 -20.438 1 96.69 502 ILE A C 1
ATOM 4032 O O . ILE A 1 502 ? -5.152 15.211 -19.656 1 96.69 502 ILE A O 1
ATOM 4036 N N . THR A 1 503 ? -4.352 14.617 -21.734 1 96.75 503 THR A N 1
ATOM 4037 C CA . THR A 1 503 ? -5.656 14.359 -22.328 1 96.75 503 THR A CA 1
ATOM 4038 C C . THR A 1 503 ? -6.375 13.227 -21.594 1 96.75 503 THR A C 1
ATOM 4040 O O . THR A 1 503 ? -7.586 13.289 -21.391 1 96.75 503 THR A O 1
ATOM 4043 N N . TYR A 1 504 ? -5.656 12.164 -21.266 1 97.56 504 TYR A N 1
ATOM 4044 C CA . TYR A 1 504 ? -6.281 11.023 -20.594 1 97.56 504 TYR A CA 1
ATOM 4045 C C . TYR A 1 504 ? -6.777 11.414 -19.219 1 97.56 504 TYR A C 1
ATOM 4047 O O . TYR A 1 504 ? -7.754 10.852 -18.719 1 97.56 504 TYR A O 1
ATOM 4055 N N . LEU A 1 505 ? -6.066 12.336 -18.547 1 98.06 505 LEU A N 1
ATOM 4056 C CA . LEU A 1 505 ? -6.543 12.852 -17.266 1 98.06 505 LEU A CA 1
ATOM 4057 C C . LEU A 1 505 ? -7.887 13.555 -17.438 1 98.06 505 LEU A C 1
ATOM 4059 O O . LEU A 1 505 ? -8.812 13.328 -16.656 1 98.06 505 LEU A O 1
ATOM 4063 N N . GLU A 1 506 ? -7.984 14.406 -18.438 1 98.19 506 GLU A N 1
ATOM 4064 C CA . GLU A 1 506 ? -9.234 15.102 -18.734 1 98.19 506 GLU A CA 1
ATOM 4065 C C . GLU A 1 506 ? -10.367 14.109 -19 1 98.19 506 GLU A C 1
ATOM 4067 O O . GLU A 1 506 ? -11.477 14.273 -18.5 1 98.19 506 GLU A O 1
ATOM 4072 N N . GLU A 1 507 ? -10.055 13.102 -19.797 1 98.38 507 GLU A N 1
ATOM 4073 C CA . GLU A 1 507 ? -11.055 12.086 -20.125 1 98.38 507 GLU A CA 1
ATOM 4074 C C . GLU A 1 507 ? -11.523 11.344 -18.875 1 98.38 507 GLU A C 1
ATOM 4076 O O . GLU A 1 507 ? -12.711 11.055 -18.734 1 98.38 507 GLU A O 1
ATOM 4081 N N . ALA A 1 508 ? -10.586 10.977 -18.047 1 98.5 508 ALA A N 1
ATOM 4082 C CA . ALA A 1 508 ? -10.938 10.281 -16.797 1 98.5 508 ALA A CA 1
ATOM 4083 C C . ALA A 1 508 ? -11.859 11.133 -15.938 1 98.5 508 ALA A C 1
ATOM 4085 O O . ALA A 1 508 ? -12.836 10.633 -15.375 1 98.5 508 ALA A O 1
ATOM 4086 N N . ILE A 1 509 ? -11.586 12.422 -15.828 1 98.75 509 ILE A N 1
ATOM 4087 C CA . ILE A 1 509 ? -12.383 13.336 -15.023 1 98.75 509 ILE A CA 1
ATOM 4088 C C . ILE A 1 509 ? -13.781 13.461 -15.617 1 98.75 509 ILE A C 1
ATOM 4090 O O . ILE A 1 509 ? -14.773 13.438 -14.891 1 98.75 509 ILE A O 1
ATOM 4094 N N . LYS A 1 510 ? -13.867 13.594 -16.938 1 98.56 510 LYS A N 1
ATOM 4095 C CA . LYS A 1 510 ? -15.156 13.648 -17.609 1 98.56 510 LYS A CA 1
ATOM 4096 C C . LYS A 1 510 ? -15.961 12.367 -17.359 1 98.56 510 LYS A C 1
ATOM 4098 O O . LYS A 1 510 ? -17.172 12.422 -17.141 1 98.56 510 LYS A O 1
ATOM 4103 N N . GLY A 1 511 ? -15.25 11.234 -17.469 1 98.56 511 GLY A N 1
ATOM 4104 C CA . GLY A 1 511 ? -15.898 9.969 -17.172 1 98.56 511 GLY A CA 1
ATOM 4105 C C . GLY A 1 511 ? -16.438 9.898 -15.75 1 98.56 511 GLY A C 1
ATOM 4106 O O . GLY A 1 511 ? -17.562 9.469 -15.531 1 98.56 511 GLY A O 1
ATOM 4107 N N . PHE A 1 512 ? -15.656 10.344 -14.82 1 98.69 512 PHE A N 1
ATOM 4108 C CA . PHE A 1 512 ? -16.094 10.367 -13.43 1 98.69 512 PHE A CA 1
ATOM 4109 C C . PHE A 1 512 ? -17.328 11.266 -13.266 1 98.69 512 PHE A C 1
ATOM 4111 O O . PHE A 1 512 ? -18.266 10.906 -12.562 1 98.69 512 PHE A O 1
ATOM 4118 N N . LYS A 1 513 ? -17.234 12.438 -13.852 1 98.62 513 LYS A N 1
ATOM 4119 C CA . LYS A 1 513 ? -18.344 13.391 -13.75 1 98.62 513 LYS A CA 1
ATOM 4120 C C . LYS A 1 513 ? -19.641 12.781 -14.234 1 98.62 513 LYS A C 1
ATOM 4122 O O . LYS A 1 513 ? -20.688 12.93 -13.586 1 98.62 513 LYS A O 1
ATOM 4127 N N . GLN A 1 514 ? -19.594 12.117 -15.328 1 98.56 514 GLN A N 1
ATOM 4128 C CA . GLN A 1 514 ? -20.797 11.477 -15.859 1 98.56 514 GLN A CA 1
ATOM 4129 C C . GLN A 1 514 ? -21.312 10.398 -14.906 1 98.56 514 GLN A C 1
ATOM 4131 O O . GLN A 1 514 ? -22.516 10.32 -14.641 1 98.56 514 GLN A O 1
ATOM 4136 N N . GLN A 1 515 ? -20.391 9.562 -14.391 1 98.44 515 GLN A N 1
ATOM 4137 C CA . GLN A 1 515 ? -20.797 8.516 -13.453 1 98.44 515 GLN A CA 1
ATOM 4138 C C . GLN A 1 515 ? -21.391 9.109 -12.18 1 98.44 515 GLN A C 1
ATOM 4140 O O . GLN A 1 515 ? -22.344 8.57 -11.609 1 98.44 515 GLN A O 1
ATOM 4145 N N . ALA A 1 516 ? -20.75 10.18 -11.703 1 98.5 516 ALA A N 1
ATOM 4146 C CA . ALA A 1 516 ? -21.234 10.859 -10.508 1 98.5 516 ALA A CA 1
ATOM 4147 C C . ALA A 1 516 ? -22.656 11.367 -10.711 1 98.5 516 ALA A C 1
ATOM 4149 O O . ALA A 1 516 ? -23.516 11.227 -9.836 1 98.5 516 ALA A O 1
ATOM 4150 N N . LYS A 1 517 ? -22.953 11.961 -11.859 1 98 517 LYS A N 1
ATOM 4151 C CA . LYS A 1 517 ? -24.281 12.461 -12.18 1 98 517 LYS A CA 1
ATOM 4152 C C . LYS A 1 517 ? -25.297 11.32 -12.227 1 98 517 LYS A C 1
ATOM 4154 O O . LYS A 1 517 ? -26.391 11.43 -11.664 1 98 517 LYS A O 1
ATOM 4159 N N . ASP A 1 518 ? -24.938 10.211 -12.906 1 97.88 518 ASP A N 1
ATOM 4160 C CA . ASP A 1 518 ? -25.828 9.055 -13.008 1 97.88 518 ASP A CA 1
ATOM 4161 C C . ASP A 1 518 ? -26.141 8.477 -11.625 1 97.88 518 ASP A C 1
ATOM 4163 O O . ASP A 1 518 ? -27.281 8.148 -11.328 1 97.88 518 ASP A O 1
ATOM 4167 N N . PHE A 1 519 ? -25.203 8.375 -10.828 1 97.5 519 PHE A N 1
ATOM 4168 C CA . PHE A 1 519 ? -25.344 7.82 -9.492 1 97.5 519 PHE A CA 1
ATOM 4169 C C . PHE A 1 519 ? -26.234 8.719 -8.625 1 97.5 519 PHE A C 1
ATOM 4171 O O . PHE A 1 519 ? -27.094 8.227 -7.895 1 97.5 519 PHE A O 1
ATOM 4178 N N . GLN A 1 520 ? -25.906 10.031 -8.695 1 95.5 520 GLN A N 1
ATOM 4179 C CA . GLN A 1 520 ? -26.719 10.969 -7.922 1 95.5 520 GLN A CA 1
ATOM 4180 C C . GLN A 1 520 ? -28.188 10.891 -8.336 1 95.5 520 GLN A C 1
ATOM 4182 O O . GLN A 1 520 ? -29.078 11.016 -7.496 1 95.5 520 GLN A O 1
ATOM 4187 N N . ASN A 1 521 ? -28.453 10.695 -9.594 1 94.88 521 ASN A N 1
ATOM 4188 C CA . ASN A 1 521 ? -29.812 10.516 -10.086 1 94.88 521 ASN A CA 1
ATOM 4189 C C . ASN A 1 521 ? -30.438 9.234 -9.539 1 94.88 521 ASN A C 1
ATOM 4191 O O . ASN A 1 521 ? -31.641 9.203 -9.234 1 94.88 521 ASN A O 1
ATOM 4195 N N . GLU A 1 522 ? -29.625 8.211 -9.438 1 92.69 522 GLU A N 1
ATOM 4196 C CA . GLU A 1 522 ? -30.094 6.969 -8.836 1 92.69 522 GLU A CA 1
ATOM 4197 C C . GLU A 1 522 ? -30.547 7.191 -7.391 1 92.69 522 GLU A C 1
ATOM 4199 O O . GLU A 1 522 ? -31.547 6.633 -6.953 1 92.69 522 GLU A O 1
ATOM 4204 N N . ILE A 1 523 ? -29.812 7.926 -6.648 1 92.81 523 ILE A N 1
ATOM 4205 C CA . ILE A 1 523 ? -30.141 8.203 -5.254 1 92.81 523 ILE A CA 1
ATOM 4206 C C . ILE A 1 523 ? -31.453 8.969 -5.172 1 92.81 523 ILE A C 1
ATOM 4208 O O . ILE A 1 523 ? -32.312 8.664 -4.332 1 92.81 523 ILE A O 1
ATOM 4212 N N . TYR A 1 524 ? -31.688 9.875 -6.055 1 89.94 524 TYR A N 1
ATOM 4213 C CA . TYR A 1 524 ? -32.906 10.703 -6.047 1 89.94 524 TYR A CA 1
ATOM 4214 C C . TYR A 1 524 ? -34.125 9.867 -6.371 1 89.94 524 TYR A C 1
ATOM 4216 O O . TYR A 1 524 ? -35.219 10.164 -5.895 1 89.94 524 TYR A O 1
ATOM 4224 N N . ASN A 1 525 ? -33.938 8.828 -7.074 1 88.31 525 ASN A N 1
ATOM 4225 C CA . ASN A 1 525 ? -35.062 8.023 -7.535 1 88.31 525 ASN A CA 1
ATOM 4226 C C . ASN A 1 525 ? -35.219 6.758 -6.695 1 88.31 525 ASN A C 1
ATOM 4228 O O . ASN A 1 525 ? -35.969 5.844 -7.082 1 88.31 525 ASN A O 1
ATOM 4232 N N . LEU A 1 526 ? -34.469 6.73 -5.68 1 85.5 526 LEU A N 1
ATOM 4233 C CA . LEU A 1 526 ? -34.531 5.547 -4.828 1 85.5 526 LEU A CA 1
ATOM 4234 C C . LEU A 1 526 ? -35.906 5.422 -4.164 1 85.5 526 LEU A C 1
ATOM 4236 O O . LEU A 1 526 ? -36.375 6.363 -3.521 1 85.5 526 LEU A O 1
ATOM 4240 N N . ASP A 1 527 ? -36.781 4.473 -4.57 1 70.31 527 ASP A N 1
ATOM 4241 C CA . ASP A 1 527 ? -38.125 4.273 -3.994 1 70.31 527 ASP A CA 1
ATOM 4242 C C . ASP A 1 527 ? -38.031 3.635 -2.609 1 70.31 527 ASP A C 1
ATOM 4244 O O . ASP A 1 527 ? -38.656 4.094 -1.663 1 70.31 527 ASP A O 1
ATOM 4248 N N . GLN A 1 528 ? -37.469 2.213 -2.609 1 62.81 528 GLN A N 1
ATOM 4249 C CA . GLN A 1 528 ? -37.5 1.386 -1.408 1 62.81 528 GLN A CA 1
ATOM 4250 C C . GLN A 1 528 ? -36.156 1.432 -0.682 1 62.81 528 GLN A C 1
ATOM 4252 O O . GLN A 1 528 ? -35.094 1.485 -1.319 1 62.81 528 GLN A O 1
ATOM 4257 N N . GLN A 1 529 ? -36.344 1.706 0.61 1 70.25 529 GLN A N 1
ATOM 4258 C CA . GLN A 1 529 ? -35.125 1.949 1.397 1 70.25 529 GLN A CA 1
ATOM 4259 C C . GLN A 1 529 ? -34.812 0.766 2.311 1 70.25 529 GLN A C 1
ATOM 4261 O O . GLN A 1 529 ? -34.844 0.902 3.535 1 70.25 529 GLN A O 1
ATOM 4266 N N . GLN A 1 530 ? -34.719 -0.516 1.598 1 85.19 530 GLN A N 1
ATOM 4267 C CA . GLN A 1 530 ? -34.25 -1.639 2.395 1 85.19 530 GLN A CA 1
ATOM 4268 C C . GLN A 1 530 ? -32.844 -1.37 2.928 1 85.19 530 GLN A C 1
ATOM 4270 O O . GLN A 1 530 ? -32.031 -0.716 2.266 1 85.19 530 GLN A O 1
ATOM 4275 N N . GLU A 1 531 ? -32.656 -1.861 4.117 1 90.12 531 GLU A N 1
ATOM 4276 C CA . GLU A 1 531 ? -31.438 -1.559 4.855 1 90.12 531 GLU A CA 1
ATOM 4277 C C . GLU A 1 531 ? -30.203 -1.961 4.059 1 90.12 531 GLU A C 1
ATOM 4279 O O . GLU A 1 531 ? -29.203 -1.231 4.035 1 90.12 531 GLU A O 1
ATOM 4284 N N . LEU A 1 532 ? -30.312 -3.084 3.383 1 93 532 LEU A N 1
ATOM 4285 C CA . LEU A 1 532 ? -29.141 -3.57 2.646 1 93 532 LEU A CA 1
ATOM 4286 C C . LEU A 1 532 ? -28.859 -2.688 1.437 1 93 532 LEU A C 1
ATOM 4288 O O . LEU A 1 532 ? -27.703 -2.438 1.104 1 93 532 LEU A O 1
ATOM 4292 N N . GLN A 1 533 ? -29.906 -2.236 0.736 1 91.62 533 GLN A N 1
ATOM 4293 C CA . GLN A 1 533 ? -29.734 -1.337 -0.4 1 91.62 533 GLN A CA 1
ATOM 4294 C C . GLN A 1 533 ? -29.125 -0.008 0.036 1 91.62 533 GLN A C 1
ATOM 4296 O O . GLN A 1 533 ? -28.25 0.533 -0.645 1 91.62 533 GLN A O 1
ATOM 4301 N N . VAL A 1 534 ? -29.625 0.486 1.16 1 93.75 534 VAL A N 1
ATOM 4302 C CA . VAL A 1 534 ? -29.094 1.724 1.726 1 93.75 534 VAL A CA 1
ATOM 4303 C C . VAL A 1 534 ? -27.609 1.559 2.037 1 93.75 534 VAL A C 1
ATOM 4305 O O . VAL A 1 534 ? -26.797 2.426 1.705 1 93.75 534 VAL A O 1
ATOM 4308 N N . ARG A 1 535 ? -27.266 0.425 2.635 1 94.81 535 ARG A N 1
ATOM 4309 C CA . ARG A 1 535 ? -25.875 0.106 2.941 1 94.81 535 ARG A CA 1
ATOM 4310 C C . ARG A 1 535 ? -25.016 0.091 1.674 1 94.81 535 ARG A C 1
ATOM 4312 O O . ARG A 1 535 ? -23.922 0.644 1.653 1 94.81 535 ARG A O 1
ATOM 4319 N N . GLN A 1 536 ? -25.484 -0.498 0.654 1 94.81 536 GLN A N 1
ATOM 4320 C CA . GLN A 1 536 ? -24.75 -0.598 -0.608 1 94.81 536 GLN A CA 1
ATOM 4321 C C . GLN A 1 536 ? -24.516 0.782 -1.213 1 94.81 536 GLN A C 1
ATOM 4323 O O . GLN A 1 536 ? -23.422 1.069 -1.697 1 94.81 536 GLN A O 1
ATOM 4328 N N . ILE A 1 537 ? -25.547 1.628 -1.146 1 95.75 537 ILE A N 1
ATOM 4329 C CA . ILE A 1 537 ? -25.453 2.984 -1.676 1 95.75 537 ILE A CA 1
ATOM 4330 C C . ILE A 1 537 ? -24.422 3.779 -0.874 1 95.75 537 ILE A C 1
ATOM 4332 O O . ILE A 1 537 ? -23.547 4.434 -1.448 1 95.75 537 ILE A O 1
ATOM 4336 N N . ASN A 1 538 ? -24.453 3.709 0.425 1 96.88 538 ASN A N 1
ATOM 4337 C CA . ASN A 1 538 ? -23.531 4.438 1.286 1 96.88 538 ASN A CA 1
ATOM 4338 C C . ASN A 1 538 ? -22.094 3.951 1.106 1 96.88 538 ASN A C 1
ATOM 4340 O O . ASN A 1 538 ? -21.156 4.746 1.14 1 96.88 538 ASN A O 1
ATOM 4344 N N . ASP A 1 539 ? -21.938 2.617 0.904 1 96.69 539 ASP A N 1
ATOM 4345 C CA . ASP A 1 539 ? -20.609 2.068 0.658 1 96.69 539 ASP A CA 1
ATOM 4346 C C . ASP A 1 539 ? -20.016 2.639 -0.626 1 96.69 539 ASP A C 1
ATOM 4348 O O . ASP A 1 539 ? -18.828 2.973 -0.668 1 96.69 539 ASP A O 1
ATOM 4352 N N . LYS A 1 540 ? -20.859 2.768 -1.639 1 97.38 540 LYS A N 1
ATOM 4353 C CA . LYS A 1 540 ? -20.391 3.354 -2.889 1 97.38 540 LYS A CA 1
ATOM 4354 C C . LYS A 1 540 ? -19.891 4.785 -2.678 1 97.38 540 LYS A C 1
ATOM 4356 O O . LYS A 1 540 ? -18.828 5.16 -3.16 1 97.38 540 LYS A O 1
ATOM 4361 N N . ILE A 1 541 ? -20.594 5.539 -1.906 1 97.94 541 ILE A N 1
ATOM 4362 C CA . ILE A 1 541 ? -20.281 6.941 -1.657 1 97.94 541 ILE A CA 1
ATOM 4363 C C . ILE A 1 541 ? -18.938 7.047 -0.947 1 97.94 541 ILE A C 1
ATOM 4365 O O . ILE A 1 541 ? -18.031 7.742 -1.417 1 97.94 541 ILE A O 1
ATOM 4369 N N . VAL A 1 542 ? -18.75 6.289 0.097 1 97.06 542 VAL A N 1
ATOM 4370 C CA . VAL A 1 542 ? -17.594 6.449 0.973 1 97.06 542 VAL A CA 1
ATOM 4371 C C . VAL A 1 542 ? -16.344 5.945 0.265 1 97.06 542 VAL A C 1
ATOM 4373 O O . VAL A 1 542 ? -15.242 6.418 0.537 1 97.06 542 VAL A O 1
ATOM 4376 N N . GLN A 1 543 ? -16.469 5.055 -0.722 1 97.69 543 GLN A N 1
ATOM 4377 C CA . GLN A 1 543 ? -15.312 4.422 -1.364 1 97.69 543 GLN A CA 1
ATOM 4378 C C . GLN A 1 543 ? -14.711 5.332 -2.43 1 97.69 543 GLN A C 1
ATOM 4380 O O . GLN A 1 543 ? -13.594 5.094 -2.9 1 97.69 543 GLN A O 1
ATOM 4385 N N . VAL A 1 544 ? -15.391 6.41 -2.809 1 98.38 544 VAL A N 1
ATOM 4386 C CA . VAL A 1 544 ? -14.938 7.289 -3.883 1 98.38 544 VAL A CA 1
ATOM 4387 C C . VAL A 1 544 ? -13.57 7.875 -3.527 1 98.38 544 VAL A C 1
ATOM 4389 O O . VAL A 1 544 ? -12.594 7.68 -4.258 1 98.38 544 VAL A O 1
ATOM 4392 N N . GLU A 1 545 ? -13.484 8.484 -2.367 1 98.12 545 GLU A N 1
ATOM 4393 C CA . GLU A 1 545 ? -12.227 9.141 -2.012 1 98.12 545 GLU A CA 1
ATOM 4394 C C . GLU A 1 545 ? -11.195 8.125 -1.548 1 98.12 545 GLU A C 1
ATOM 4396 O O . GLU A 1 545 ? -9.984 8.352 -1.672 1 98.12 545 GLU A O 1
ATOM 4401 N N . LYS A 1 546 ? -11.633 6.949 -1.034 1 98.12 546 LYS A N 1
ATOM 4402 C CA . LYS A 1 546 ? -10.703 5.887 -0.67 1 98.12 546 LYS A CA 1
ATOM 4403 C C . LYS A 1 546 ? -10 5.328 -1.903 1 98.12 546 LYS A C 1
ATOM 4405 O O . LYS A 1 546 ? -8.867 4.852 -1.815 1 98.12 546 LYS A O 1
ATOM 4410 N N . ALA A 1 547 ? -10.609 5.484 -3.047 1 98.12 547 ALA A N 1
ATOM 4411 C CA . ALA A 1 547 ? -10.055 4.98 -4.301 1 98.12 547 ALA A CA 1
ATOM 4412 C C . ALA A 1 547 ? -8.898 5.848 -4.777 1 98.12 547 ALA A C 1
ATOM 4414 O O . ALA A 1 547 ? -8.172 5.477 -5.703 1 98.12 547 ALA A O 1
ATOM 4415 N N . TYR A 1 548 ? -8.648 6.984 -4.133 1 98.31 548 TYR A N 1
ATOM 4416 C CA . TYR A 1 548 ? -7.551 7.863 -4.508 1 98.31 548 TYR A CA 1
ATOM 4417 C C . TYR A 1 548 ? -6.227 7.352 -3.947 1 98.31 548 TYR A C 1
ATOM 4419 O O . TYR A 1 548 ? -5.16 7.875 -4.281 1 98.31 548 TYR A O 1
ATOM 4427 N N . VAL A 1 549 ? -6.277 6.301 -3.127 1 97.94 549 VAL A N 1
ATOM 4428 C CA . VAL A 1 549 ? -5.09 5.777 -2.455 1 97.94 549 VAL A CA 1
ATOM 4429 C C . VAL A 1 549 ? -4.32 4.859 -3.402 1 97.94 549 VAL A C 1
ATOM 4431 O O . VAL A 1 549 ? -4.898 3.953 -4.004 1 97.94 549 VAL A O 1
ATOM 4434 N N . TYR A 1 550 ? -3.117 5.129 -3.623 1 97.75 550 TYR A N 1
ATOM 4435 C CA . TYR A 1 550 ? -2.135 4.305 -4.32 1 97.75 550 TYR A CA 1
ATOM 4436 C C . TYR A 1 550 ? -1.143 3.693 -3.34 1 97.75 550 TYR A C 1
ATOM 4438 O O . TYR A 1 550 ? -0.391 4.41 -2.676 1 97.75 550 TYR A O 1
ATOM 4446 N N . THR A 1 551 ? -1.073 2.354 -3.244 1 94.75 551 THR A N 1
ATOM 4447 C CA . THR A 1 551 ? -0.4 1.651 -2.158 1 94.75 551 THR A CA 1
ATOM 4448 C C . THR A 1 551 ? 1.095 1.957 -2.16 1 94.75 551 THR A C 1
ATOM 4450 O O . THR A 1 551 ? 1.737 1.942 -1.107 1 94.75 551 THR A O 1
ATOM 4453 N N . GLU A 1 552 ? 1.673 2.283 -3.346 1 96.12 552 GLU A N 1
ATOM 4454 C CA . GLU A 1 552 ? 3.107 2.543 -3.418 1 96.12 552 GLU A CA 1
ATOM 4455 C C . GLU A 1 552 ? 3.441 3.941 -2.902 1 96.12 552 GLU A C 1
ATOM 4457 O O . GLU A 1 552 ? 4.605 4.246 -2.637 1 96.12 552 GLU A O 1
ATOM 4462 N N . GLY A 1 553 ? 2.43 4.809 -2.832 1 96.81 553 GLY A N 1
ATOM 4463 C CA . GLY A 1 553 ? 2.65 6.176 -2.389 1 96.81 553 GLY A CA 1
ATOM 4464 C C . GLY A 1 553 ? 3.24 7.066 -3.467 1 96.81 553 GLY A C 1
ATOM 4465 O O . GLY A 1 553 ? 3.383 6.645 -4.617 1 96.81 553 GLY A O 1
ATOM 4466 N N . LEU A 1 554 ? 3.469 8.289 -3.145 1 97.38 554 LEU A N 1
ATOM 4467 C CA . LEU A 1 554 ? 4.113 9.227 -4.055 1 97.38 554 LEU A CA 1
ATOM 4468 C C . LEU A 1 554 ? 5.578 8.859 -4.27 1 97.38 554 LEU A C 1
ATOM 4470 O O . LEU A 1 554 ? 6.16 8.133 -3.467 1 97.38 554 LEU A O 1
ATOM 4474 N N . PHE A 1 555 ? 6.184 9.375 -5.348 1 96.44 555 PHE A N 1
ATOM 4475 C CA . PHE A 1 555 ? 7.543 9 -5.723 1 96.44 555 PHE A CA 1
ATOM 4476 C C . PHE A 1 555 ? 8.539 9.453 -4.664 1 96.44 555 PHE A C 1
ATOM 4478 O O . PHE A 1 555 ? 9.414 8.688 -4.254 1 96.44 555 PHE A O 1
ATOM 4485 N N . TYR A 1 556 ? 8.414 10.703 -4.191 1 95 556 TYR A N 1
ATOM 4486 C CA . TYR A 1 556 ? 9.391 11.25 -3.264 1 95 556 TYR A CA 1
ATOM 4487 C C . TYR A 1 556 ? 8.922 11.109 -1.822 1 95 556 TYR A C 1
ATOM 4489 O O . TYR A 1 556 ? 9.711 11.25 -0.887 1 95 556 TYR A O 1
ATOM 4497 N N . ARG A 1 557 ? 7.59 10.883 -1.556 1 94.75 557 ARG A N 1
ATOM 4498 C CA . ARG A 1 557 ? 7.008 10.734 -0.226 1 94.75 557 ARG A CA 1
ATOM 4499 C C . ARG A 1 557 ? 6.125 9.492 -0.154 1 94.75 557 ARG A C 1
ATOM 4501 O O . ARG A 1 557 ? 4.898 9.586 -0.246 1 94.75 557 ARG A O 1
ATOM 4508 N N . LYS A 1 558 ? 6.656 8.461 0.134 1 92.88 558 LYS A N 1
ATOM 4509 C CA . LYS A 1 558 ? 5.996 7.16 0.056 1 92.88 558 LYS A CA 1
ATOM 4510 C C . LYS A 1 558 ? 4.883 7.043 1.093 1 92.88 558 LYS A C 1
ATOM 4512 O O . LYS A 1 558 ? 3.92 6.301 0.897 1 92.88 558 LYS A O 1
ATOM 4517 N N . HIS A 1 559 ? 4.977 7.797 2.195 1 91.75 559 HIS A N 1
ATOM 4518 C CA . HIS A 1 559 ? 3.967 7.719 3.244 1 91.75 559 HIS A CA 1
ATOM 4519 C C . HIS A 1 559 ? 2.654 8.352 2.793 1 91.75 559 HIS A C 1
ATOM 4521 O O . HIS A 1 559 ? 1.6 8.086 3.373 1 91.75 559 HIS A O 1
ATOM 4527 N N . MET A 1 560 ? 2.723 9.273 1.815 1 95.5 560 MET A N 1
ATOM 4528 C CA . MET A 1 560 ? 1.521 9.867 1.241 1 95.5 560 MET A CA 1
ATOM 4529 C C . MET A 1 560 ? 0.936 8.977 0.152 1 95.5 560 MET A C 1
ATOM 4531 O O . MET A 1 560 ? 1.391 9.008 -0.993 1 95.5 560 MET A O 1
ATOM 4535 N N . LYS A 1 561 ? -0.131 8.344 0.484 1 97.69 561 LYS A N 1
ATOM 4536 C CA . LYS A 1 561 ? -0.695 7.332 -0.402 1 97.69 561 LYS A CA 1
ATOM 4537 C C . LYS A 1 561 ? -1.796 7.922 -1.279 1 97.69 561 LYS A C 1
ATOM 4539 O O . LYS A 1 561 ? -2.131 7.359 -2.324 1 97.69 561 LYS A O 1
ATOM 4544 N N . ASN A 1 562 ? -2.42 9.07 -0.909 1 98.06 562 ASN A N 1
ATOM 4545 C CA . ASN A 1 562 ? -3.449 9.742 -1.695 1 98.06 562 ASN A CA 1
ATOM 4546 C C . ASN A 1 562 ? -2.846 10.523 -2.859 1 98.06 562 ASN A C 1
ATOM 4548 O O . ASN A 1 562 ? -2.047 11.438 -2.65 1 98.06 562 ASN A O 1
ATOM 4552 N N . VAL A 1 563 ? -3.225 10.273 -4.062 1 98.44 563 VAL A N 1
ATOM 4553 C CA . VAL A 1 563 ? -2.539 10.859 -5.211 1 98.44 563 VAL A CA 1
ATOM 4554 C C . VAL A 1 563 ? -3.316 12.078 -5.711 1 98.44 563 VAL A C 1
ATOM 4556 O O . VAL A 1 563 ? -2.855 12.789 -6.605 1 98.44 563 VAL A O 1
ATOM 4559 N N . ILE A 1 564 ? -4.527 12.352 -5.133 1 98.5 564 ILE A N 1
ATOM 4560 C CA . ILE A 1 564 ? -5.359 13.469 -5.57 1 98.5 564 ILE A CA 1
ATOM 4561 C C . ILE A 1 564 ? -5.266 14.609 -4.562 1 98.5 564 ILE A C 1
ATOM 4563 O O . ILE A 1 564 ? -5.133 15.773 -4.941 1 98.5 564 ILE A O 1
ATOM 4567 N N . LEU A 1 565 ? -5.305 14.227 -3.279 1 97.31 565 LEU A N 1
ATOM 4568 C CA . LEU A 1 565 ? -5.293 15.203 -2.195 1 97.31 565 LEU A CA 1
ATOM 4569 C C . LEU A 1 565 ? -4.055 15.031 -1.322 1 97.31 565 LEU A C 1
ATOM 4571 O O . LEU A 1 565 ? -3.721 13.914 -0.926 1 97.31 565 LEU A O 1
ATOM 4575 N N . GLY A 1 566 ? -3.357 16.094 -1.048 1 95.88 566 GLY A N 1
ATOM 4576 C CA . GLY A 1 566 ? -2.178 16.031 -0.198 1 95.88 566 GLY A CA 1
ATOM 4577 C C . GLY A 1 566 ? -1.623 17.406 0.134 1 95.88 566 GLY A C 1
ATOM 4578 O O . GLY A 1 566 ? -2.369 18.391 0.194 1 95.88 566 GLY A O 1
ATOM 4579 N N . THR A 1 567 ? -0.385 17.438 0.433 1 95.44 567 THR A N 1
ATOM 4580 C CA . THR A 1 567 ? 0.254 18.688 0.818 1 95.44 567 THR A CA 1
ATOM 4581 C C . THR A 1 567 ? 1.381 19.031 -0.149 1 95.44 567 THR A C 1
ATOM 4583 O O . THR A 1 567 ? 1.857 18.172 -0.894 1 95.44 567 THR A O 1
ATOM 4586 N N . SER A 1 568 ? 1.697 20.266 -0.066 1 93.31 568 SER A N 1
ATOM 4587 C CA . SER A 1 568 ? 2.883 20.719 -0.785 1 93.31 568 SER A CA 1
ATOM 4588 C C . SER A 1 568 ? 4.156 20.156 -0.166 1 93.31 568 SER A C 1
ATOM 4590 O O . SER A 1 568 ? 4.25 20.016 1.055 1 93.31 568 SER A O 1
ATOM 4592 N N . ILE A 1 569 ? 5.133 19.875 -1.022 1 90.75 569 ILE A N 1
ATOM 4593 C CA . ILE A 1 569 ? 6.414 19.359 -0.544 1 90.75 569 ILE A CA 1
ATOM 4594 C C . ILE A 1 569 ? 7.18 20.469 0.168 1 90.75 569 ILE A C 1
ATOM 4596 O O . ILE A 1 569 ? 8.109 20.203 0.931 1 90.75 569 ILE A O 1
ATOM 4600 N N . LEU A 1 570 ? 6.734 21.734 0.012 1 91.62 570 LEU A N 1
ATOM 4601 C CA . LEU A 1 570 ? 7.457 22.891 0.547 1 91.62 570 LEU A CA 1
ATOM 4602 C C . LEU A 1 570 ? 6.754 23.438 1.781 1 91.62 570 LEU A C 1
ATOM 4604 O O . LEU A 1 570 ? 7.312 24.281 2.492 1 91.62 570 LEU A O 1
ATOM 4608 N N . ASP A 1 571 ? 5.535 22.953 1.995 1 92.5 571 ASP A N 1
ATOM 4609 C CA . ASP A 1 571 ? 4.727 23.469 3.096 1 92.5 571 ASP A CA 1
ATOM 4610 C C . ASP A 1 571 ? 3.623 22.484 3.479 1 92.5 571 ASP A C 1
ATOM 4612 O O . ASP A 1 571 ? 2.586 22.406 2.816 1 92.5 571 ASP A O 1
ATOM 4616 N N . GLN A 1 572 ? 3.742 21.875 4.57 1 92.12 572 GLN A N 1
ATOM 4617 C CA . GLN A 1 572 ? 2.777 20.875 5.008 1 92.12 572 GLN A CA 1
ATOM 4618 C C . GLN A 1 572 ? 1.433 21.5 5.344 1 92.12 572 GLN A C 1
ATOM 4620 O O . GLN A 1 572 ? 0.41 20.828 5.395 1 92.12 572 GLN A O 1
ATOM 4625 N N . TYR A 1 573 ? 1.428 22.828 5.586 1 90.62 573 TYR A N 1
ATOM 4626 C CA . TYR A 1 573 ? 0.19 23.531 5.914 1 90.62 573 TYR A CA 1
ATOM 4627 C C . TYR A 1 573 ? -0.509 24.031 4.652 1 90.62 573 TYR A C 1
ATOM 4629 O O . TYR A 1 573 ? -1.532 24.719 4.73 1 90.62 573 TYR A O 1
ATOM 4637 N N . SER A 1 574 ? 0.055 23.688 3.557 1 91.44 574 SER A N 1
ATOM 4638 C CA . SER A 1 574 ? -0.564 24.031 2.279 1 91.44 574 SER A CA 1
ATOM 4639 C C . SER A 1 574 ? -1.073 22.781 1.568 1 91.44 574 SER A C 1
ATOM 4641 O O . SER A 1 574 ? -0.291 21.891 1.233 1 91.44 574 SER A O 1
ATOM 4643 N N . GLY A 1 575 ? -2.367 22.797 1.37 1 92.25 575 GLY A N 1
ATOM 4644 C CA . GLY A 1 575 ? -2.941 21.688 0.621 1 92.25 575 GLY A CA 1
ATOM 4645 C C . GLY A 1 575 ? -2.66 21.766 -0.869 1 92.25 575 GLY A C 1
ATOM 4646 O O . GLY A 1 575 ? -2.682 22.859 -1.452 1 92.25 575 GLY A O 1
ATOM 4647 N N . TRP A 1 576 ? -2.174 20.641 -1.465 1 92.69 576 TRP A N 1
ATOM 4648 C CA . TRP A 1 576 ? -1.961 20.5 -2.902 1 92.69 576 TRP A CA 1
ATOM 4649 C C . TRP A 1 576 ? -2.873 19.422 -3.482 1 92.69 576 TRP A C 1
ATOM 4651 O O . TRP A 1 576 ? -3.076 18.375 -2.867 1 92.69 576 TRP A O 1
ATOM 4661 N N . SER A 1 577 ? -3.494 19.812 -4.559 1 96.19 577 SER A N 1
ATOM 4662 C CA . SER A 1 577 ? -4.074 18.75 -5.375 1 96.19 577 SER A CA 1
ATOM 4663 C C . SER A 1 577 ? -3.033 18.125 -6.297 1 96.19 577 SER A C 1
ATOM 4665 O O . SER A 1 577 ? -2.096 18.797 -6.727 1 96.19 577 SER A O 1
ATOM 4667 N N . LEU A 1 578 ? -3.137 16.828 -6.547 1 98.06 578 LEU A N 1
ATOM 4668 C CA . LEU A 1 578 ? -2.191 16.078 -7.375 1 98.06 578 LEU A CA 1
ATOM 4669 C C . LEU A 1 578 ? -0.76 16.297 -6.898 1 98.06 578 LEU A C 1
ATOM 4671 O O . LEU A 1 578 ? 0.113 16.672 -7.688 1 98.06 578 LEU A O 1
ATOM 4675 N N . PRO A 1 579 ? -0.553 16.016 -5.559 1 97.56 579 PRO A N 1
ATOM 4676 C CA . PRO A 1 579 ? 0.716 16.391 -4.93 1 97.56 579 PRO A CA 1
ATOM 4677 C C . PRO A 1 579 ? 1.919 15.711 -5.578 1 97.56 579 PRO A C 1
ATOM 4679 O O . PRO A 1 579 ? 2.959 16.344 -5.773 1 97.56 579 PRO A O 1
ATOM 4682 N N . GLY A 1 580 ? 1.776 14.391 -5.941 1 98.06 580 GLY A N 1
ATOM 4683 C CA . GLY A 1 580 ? 2.889 13.672 -6.547 1 98.06 580 GLY A CA 1
ATOM 4684 C C . GLY A 1 580 ? 3.32 14.258 -7.879 1 98.06 580 GLY A C 1
ATOM 4685 O O . GLY A 1 580 ? 4.516 14.367 -8.156 1 98.06 580 GLY A O 1
ATOM 4686 N N . LEU A 1 581 ? 2.344 14.609 -8.711 1 98.44 581 LEU A N 1
ATOM 4687 C CA . LEU A 1 581 ? 2.629 15.203 -10.016 1 98.44 581 LEU A CA 1
ATOM 4688 C C . LEU A 1 581 ? 3.316 16.562 -9.859 1 98.44 581 LEU A C 1
ATOM 4690 O O . LEU A 1 581 ? 4.32 16.828 -10.523 1 98.44 581 LEU A O 1
ATOM 4694 N N . ARG A 1 582 ? 2.807 17.375 -9 1 97.69 582 ARG A N 1
ATOM 4695 C CA . ARG A 1 582 ? 3.367 18.703 -8.773 1 97.69 582 ARG A CA 1
ATOM 4696 C C . ARG A 1 582 ? 4.773 18.609 -8.195 1 97.69 582 ARG A C 1
ATOM 4698 O O . ARG A 1 582 ? 5.645 19.422 -8.523 1 97.69 582 ARG A O 1
ATOM 4705 N N . GLU A 1 583 ? 4.988 17.656 -7.32 1 97.38 583 GLU A N 1
ATOM 4706 C CA . GLU A 1 583 ? 6.324 17.438 -6.77 1 97.38 583 GLU A CA 1
ATOM 4707 C C . GLU A 1 583 ? 7.32 17.078 -7.867 1 97.38 583 GLU A C 1
ATOM 4709 O O . GLU A 1 583 ? 8.445 17.562 -7.875 1 97.38 583 GLU A O 1
ATOM 4714 N N . LEU A 1 584 ? 6.887 16.172 -8.727 1 98.44 584 LEU A N 1
ATOM 4715 C CA . LEU A 1 584 ? 7.75 15.75 -9.828 1 98.44 584 LEU A CA 1
ATOM 4716 C C . LEU A 1 584 ? 8.086 16.922 -10.734 1 98.44 584 LEU A C 1
ATOM 4718 O O . LEU A 1 584 ? 9.234 17.094 -11.156 1 98.44 584 LEU A O 1
ATOM 4722 N N . ILE A 1 585 ? 7.094 17.766 -11.055 1 98.31 585 ILE A N 1
ATOM 4723 C CA . ILE A 1 585 ? 7.316 18.953 -11.883 1 98.31 585 ILE A CA 1
ATOM 4724 C C . ILE A 1 585 ? 8.289 19.891 -11.18 1 98.31 585 ILE A C 1
ATOM 4726 O O . ILE A 1 585 ? 9.242 20.375 -11.797 1 98.31 585 ILE A O 1
ATOM 4730 N N . PHE A 1 586 ? 8.078 20.141 -9.93 1 96.62 586 PHE A N 1
ATOM 4731 C CA . PHE A 1 586 ? 8.945 20.984 -9.133 1 96.62 586 PHE A CA 1
ATOM 4732 C C . PHE A 1 586 ? 10.383 20.5 -9.18 1 96.62 586 PHE A C 1
ATOM 4734 O O . PHE A 1 586 ? 11.312 21.281 -9.406 1 96.62 586 PHE A O 1
ATOM 4741 N N . GLU A 1 587 ? 10.562 19.188 -8.953 1 97.12 587 GLU A N 1
ATOM 4742 C CA . GLU A 1 587 ? 11.898 18.609 -8.961 1 97.12 587 GLU A CA 1
ATOM 4743 C C . GLU A 1 587 ? 12.531 18.688 -10.344 1 97.12 587 GLU A C 1
ATOM 4745 O O . GLU A 1 587 ? 13.742 18.922 -10.469 1 97.12 587 GLU A O 1
ATOM 4750 N N . HIS A 1 588 ? 11.766 18.5 -11.383 1 98 588 HIS A N 1
ATOM 4751 C CA . HIS A 1 588 ? 12.273 18.609 -12.742 1 98 588 HIS A CA 1
ATOM 4752 C C . HIS A 1 588 ? 12.82 20.016 -13.008 1 98 588 HIS A C 1
ATOM 4754 O O . HIS A 1 588 ? 13.898 20.172 -13.586 1 98 588 HIS A O 1
ATOM 4760 N N . GLU A 1 589 ? 12.062 20.984 -12.562 1 95.19 589 GLU A N 1
ATOM 4761 C CA . GLU A 1 589 ? 12.406 22.375 -12.844 1 95.19 589 GLU A CA 1
ATOM 4762 C C . GLU A 1 589 ? 13.68 22.781 -12.102 1 95.19 589 GLU A C 1
ATOM 4764 O O . GLU A 1 589 ? 14.391 23.688 -12.531 1 95.19 589 GLU A O 1
ATOM 4769 N N . ARG A 1 590 ? 14.008 22.172 -11.078 1 93.25 590 ARG A N 1
ATOM 4770 C CA . ARG A 1 590 ? 15.18 22.547 -10.289 1 93.25 590 ARG A CA 1
ATOM 4771 C C . ARG A 1 590 ? 16.391 21.703 -10.664 1 93.25 590 ARG A C 1
ATOM 4773 O O . ARG A 1 590 ? 17.516 21.984 -10.242 1 93.25 590 ARG A O 1
ATOM 4780 N N . GLU A 1 591 ? 16.094 20.609 -11.406 1 95.62 591 GLU A N 1
ATOM 4781 C CA . GLU A 1 591 ? 17.156 19.703 -11.797 1 95.62 591 GLU A CA 1
ATOM 4782 C C . GLU A 1 591 ? 17.953 20.25 -12.977 1 95.62 591 GLU A C 1
ATOM 4784 O O . GLU A 1 591 ? 17.375 20.656 -13.984 1 95.62 591 GLU A O 1
ATOM 4789 N N . ASN A 1 592 ? 19.344 20.25 -12.828 1 94.31 592 ASN A N 1
ATOM 4790 C CA . ASN A 1 592 ? 20.188 20.797 -13.891 1 94.31 592 ASN A CA 1
ATOM 4791 C C . ASN A 1 592 ? 20.766 19.688 -14.758 1 94.31 592 ASN A C 1
ATOM 4793 O O . ASN A 1 592 ? 21.203 19.938 -15.883 1 94.31 592 ASN A O 1
ATOM 4797 N N . ASP A 1 593 ? 20.797 18.484 -14.219 1 97 593 ASP A N 1
ATOM 4798 C CA . ASP A 1 593 ? 21.312 17.344 -14.977 1 97 593 ASP A CA 1
ATOM 4799 C C . ASP A 1 593 ? 20.281 16.844 -15.984 1 97 593 ASP A C 1
ATOM 4801 O O . ASP A 1 593 ? 19.172 16.453 -15.609 1 97 593 ASP A O 1
ATOM 4805 N N . LYS A 1 594 ? 20.656 16.844 -17.312 1 95.75 594 LYS A N 1
ATOM 4806 C CA . LYS A 1 594 ? 19.734 16.5 -18.391 1 95.75 594 LYS A CA 1
ATOM 4807 C C . LYS A 1 594 ? 19.266 15.055 -18.281 1 95.75 594 LYS A C 1
ATOM 4809 O O . LYS A 1 594 ? 18.125 14.742 -18.609 1 95.75 594 LYS A O 1
ATOM 4814 N N . LYS A 1 595 ? 20.172 14.188 -17.922 1 96.25 595 LYS A N 1
ATOM 4815 C CA . LYS A 1 595 ? 19.797 12.781 -17.766 1 96.25 595 LYS A CA 1
ATOM 4816 C C . LYS A 1 595 ? 18.766 12.609 -16.656 1 96.25 595 LYS A C 1
ATOM 4818 O O . LYS A 1 595 ? 17.797 11.867 -16.828 1 96.25 595 LYS A O 1
ATOM 4823 N N . LYS A 1 596 ? 18.953 13.289 -15.547 1 97.19 596 LYS A N 1
ATOM 4824 C CA . LYS A 1 596 ? 18.016 13.227 -14.438 1 97.19 596 LYS A CA 1
ATOM 4825 C C . LYS A 1 596 ? 16.672 13.859 -14.812 1 97.19 596 LYS A C 1
ATOM 4827 O O . LYS A 1 596 ? 15.617 13.383 -14.398 1 97.19 596 LYS A O 1
ATOM 4832 N N . GLN A 1 597 ? 16.703 14.906 -15.555 1 97.69 597 GLN A N 1
ATOM 4833 C CA . GLN A 1 597 ? 15.477 15.523 -16.047 1 97.69 597 GLN A CA 1
ATOM 4834 C C . GLN A 1 597 ? 14.656 14.531 -16.859 1 97.69 597 GLN A C 1
ATOM 4836 O O . GLN A 1 597 ? 13.43 14.461 -16.703 1 97.69 597 GLN A O 1
ATOM 4841 N N . LYS A 1 598 ? 15.383 13.836 -17.703 1 96.69 598 LYS A N 1
ATOM 4842 C CA . LYS A 1 598 ? 14.695 12.844 -18.531 1 96.69 598 LYS A CA 1
ATOM 4843 C C . LYS A 1 598 ? 14.062 11.758 -17.672 1 96.69 598 LYS A C 1
ATOM 4845 O O . LYS A 1 598 ? 12.945 11.312 -17.953 1 96.69 598 LYS A O 1
ATOM 4850 N N . GLU A 1 599 ? 14.781 11.359 -16.641 1 96.5 599 GLU A N 1
ATOM 4851 C CA . GLU A 1 599 ? 14.258 10.359 -15.719 1 96.5 599 GLU A CA 1
ATOM 4852 C C . GLU A 1 599 ? 13.008 10.867 -15.008 1 96.5 599 GLU A C 1
ATOM 4854 O O . GLU A 1 599 ? 12.047 10.117 -14.812 1 96.5 599 GLU A O 1
ATOM 4859 N N . ILE A 1 600 ? 13.039 12.078 -14.602 1 98.19 600 ILE A N 1
ATOM 4860 C CA . ILE A 1 600 ? 11.898 12.672 -13.914 1 98.19 600 ILE A CA 1
ATOM 4861 C C . ILE A 1 600 ? 10.703 12.734 -14.867 1 98.19 600 ILE A C 1
ATOM 4863 O O . ILE A 1 600 ? 9.562 12.5 -14.461 1 98.19 600 ILE A O 1
ATOM 4867 N N . ILE A 1 601 ? 10.945 13.07 -16.141 1 98.19 601 ILE A N 1
ATOM 4868 C CA . ILE A 1 601 ? 9.875 13.109 -17.125 1 98.19 601 ILE A CA 1
ATOM 4869 C C . ILE A 1 601 ? 9.242 11.727 -17.266 1 98.19 601 ILE A C 1
ATOM 4871 O O . ILE A 1 601 ? 8.016 11.602 -17.359 1 98.19 601 ILE A O 1
ATOM 4875 N N . GLU A 1 602 ? 10.055 10.672 -17.266 1 97 602 GLU A N 1
ATOM 4876 C CA . GLU A 1 602 ? 9.531 9.312 -17.297 1 97 602 GLU A CA 1
ATOM 4877 C C . GLU A 1 602 ? 8.633 9.039 -16.094 1 97 602 GLU A C 1
ATOM 4879 O O . GLU A 1 602 ? 7.562 8.445 -16.234 1 97 602 GLU A O 1
ATOM 4884 N N . GLU A 1 603 ? 9.078 9.5 -14.938 1 97.56 603 GLU A N 1
ATOM 4885 C CA . GLU A 1 603 ? 8.297 9.305 -13.727 1 97.56 603 GLU A CA 1
ATOM 4886 C C . GLU A 1 603 ? 6.988 10.086 -13.781 1 97.56 603 GLU A C 1
ATOM 4888 O O . GLU A 1 603 ? 5.969 9.641 -13.25 1 97.56 603 GLU A O 1
ATOM 4893 N N . ILE A 1 604 ? 7.02 11.266 -14.375 1 98.5 604 ILE A N 1
ATOM 4894 C CA . ILE A 1 604 ? 5.812 12.07 -14.539 1 98.5 604 ILE A CA 1
ATOM 4895 C C . ILE A 1 604 ? 4.789 11.297 -15.367 1 98.5 604 ILE A C 1
ATOM 4897 O O . ILE A 1 604 ? 3.611 11.234 -15.008 1 98.5 604 ILE A O 1
ATOM 4901 N N . HIS A 1 605 ? 5.234 10.695 -16.438 1 98 605 HIS A N 1
ATOM 4902 C CA . HIS A 1 605 ? 4.34 9.906 -17.281 1 98 605 HIS A CA 1
ATOM 4903 C C . HIS A 1 605 ? 3.725 8.75 -16.516 1 98 605 HIS A C 1
ATOM 4905 O O . HIS A 1 605 ? 2.523 8.492 -16.609 1 98 605 HIS A O 1
ATOM 4911 N N . VAL A 1 606 ? 4.527 8.047 -15.773 1 97.69 606 VAL A N 1
ATOM 4912 C CA . VAL A 1 606 ? 4.051 6.93 -14.969 1 97.69 606 VAL A CA 1
ATOM 4913 C C . VAL A 1 606 ? 3.037 7.426 -13.938 1 97.69 606 VAL A C 1
ATOM 4915 O O . VAL A 1 606 ? 1.973 6.828 -13.773 1 97.69 606 VAL A O 1
ATOM 4918 N N . HIS A 1 607 ? 3.369 8.484 -13.281 1 98.31 607 HIS A N 1
ATOM 4919 C CA . HIS A 1 607 ? 2.494 9 -12.227 1 98.31 607 HIS A CA 1
ATOM 4920 C C . HIS A 1 607 ? 1.176 9.5 -12.805 1 98.31 607 HIS A C 1
ATOM 4922 O O . HIS A 1 607 ? 0.126 9.367 -12.172 1 98.31 607 HIS A O 1
ATOM 4928 N N . LEU A 1 608 ? 1.188 10.102 -13.969 1 98.44 608 LEU A N 1
ATOM 4929 C CA . LEU A 1 608 ? -0.045 10.5 -14.641 1 98.44 608 LEU A CA 1
ATOM 4930 C C . LEU A 1 608 ? -0.934 9.281 -14.906 1 98.44 608 LEU A C 1
ATOM 4932 O O . LEU A 1 608 ? -2.154 9.359 -14.742 1 98.44 608 LEU A O 1
ATOM 4936 N N . THR A 1 609 ? -0.312 8.188 -15.312 1 98.31 609 THR A N 1
ATOM 4937 C CA . THR A 1 609 ? -1.055 6.949 -15.508 1 98.31 609 THR A CA 1
ATOM 4938 C C . THR A 1 609 ? -1.729 6.516 -14.211 1 98.31 609 THR A C 1
ATOM 4940 O O . THR A 1 609 ? -2.895 6.113 -14.219 1 98.31 609 THR A O 1
ATOM 4943 N N . VAL A 1 610 ? -1.017 6.594 -13.125 1 98.38 610 VAL A N 1
ATOM 4944 C CA . VAL A 1 610 ? -1.532 6.211 -11.812 1 98.38 610 VAL A CA 1
ATOM 4945 C C . VAL A 1 610 ? -2.723 7.094 -11.445 1 98.38 610 VAL A C 1
ATOM 4947 O O . VAL A 1 610 ? -3.75 6.598 -10.977 1 98.38 610 VAL A O 1
ATOM 4950 N N . ILE A 1 611 ? -2.605 8.375 -11.648 1 98.62 611 ILE A N 1
ATOM 4951 C CA . ILE A 1 611 ? -3.676 9.32 -11.344 1 98.62 611 ILE A CA 1
ATOM 4952 C C . ILE A 1 611 ? -4.926 8.953 -12.148 1 98.62 611 ILE A C 1
ATOM 4954 O O . ILE A 1 611 ? -6.023 8.875 -11.586 1 98.62 611 ILE A O 1
ATOM 4958 N N . VAL A 1 612 ? -4.754 8.719 -13.438 1 98.5 612 VAL A N 1
ATOM 4959 C CA . VAL A 1 612 ? -5.871 8.375 -14.312 1 98.5 612 VAL A CA 1
ATOM 4960 C C . VAL A 1 612 ? -6.52 7.078 -13.828 1 98.5 612 VAL A C 1
ATOM 4962 O O . VAL A 1 612 ? -7.746 6.996 -13.719 1 98.5 612 VAL A O 1
ATOM 4965 N N . ALA A 1 613 ? -5.695 6.102 -13.508 1 98.31 613 ALA A N 1
ATOM 4966 C CA . ALA A 1 613 ? -6.199 4.812 -13.039 1 98.31 613 ALA A CA 1
ATOM 4967 C C . ALA A 1 613 ? -7.008 4.977 -11.75 1 98.31 613 ALA A C 1
ATOM 4969 O O . ALA A 1 613 ? -8.031 4.312 -11.562 1 98.31 613 ALA A O 1
ATOM 4970 N N . THR A 1 614 ? -6.582 5.84 -10.852 1 97.94 614 THR A N 1
ATOM 4971 C CA . THR A 1 614 ? -7.262 6.02 -9.57 1 97.94 614 THR A CA 1
ATOM 4972 C C . THR A 1 614 ? -8.594 6.738 -9.758 1 97.94 614 THR A C 1
ATOM 4974 O O . THR A 1 614 ? -9.578 6.418 -9.086 1 97.94 614 THR A O 1
ATOM 4977 N N . ILE A 1 615 ? -8.633 7.691 -10.641 1 98.62 615 ILE A N 1
ATOM 4978 C CA . ILE A 1 615 ? -9.883 8.375 -10.93 1 98.62 615 ILE A CA 1
ATOM 4979 C C . ILE A 1 615 ? -10.867 7.406 -11.578 1 98.62 615 ILE A C 1
ATOM 4981 O O . ILE A 1 615 ? -12.047 7.383 -11.227 1 98.62 615 ILE A O 1
ATOM 4985 N N . ASN A 1 616 ? -10.352 6.613 -12.516 1 98.19 616 ASN A N 1
ATOM 4986 C CA . ASN A 1 616 ? -11.188 5.566 -13.094 1 98.19 616 ASN A CA 1
ATOM 4987 C C . ASN A 1 616 ? -11.703 4.609 -12.023 1 98.19 616 ASN A C 1
ATOM 4989 O O . ASN A 1 616 ? -12.859 4.18 -12.07 1 98.19 616 ASN A O 1
ATOM 4993 N N . GLY A 1 617 ? -10.797 4.277 -11.094 1 97.56 617 GLY A N 1
ATOM 4994 C CA . GLY A 1 617 ? -11.203 3.428 -9.984 1 97.56 617 GLY A CA 1
ATOM 4995 C C . GLY A 1 617 ? -12.305 4.031 -9.141 1 97.56 617 GLY A C 1
ATOM 4996 O O . GLY A 1 617 ? -13.227 3.328 -8.711 1 97.56 617 GLY A O 1
ATOM 4997 N N . ALA A 1 618 ? -12.203 5.32 -8.891 1 98.38 618 ALA A N 1
ATOM 4998 C CA . ALA A 1 618 ? -13.25 6.016 -8.148 1 98.38 618 ALA A CA 1
ATOM 4999 C C . ALA A 1 618 ? -14.578 5.973 -8.891 1 98.38 618 ALA A C 1
ATOM 5001 O O . ALA A 1 618 ? -15.633 5.758 -8.289 1 98.38 618 ALA A O 1
ATOM 5002 N N . ALA A 1 619 ? -14.523 6.18 -10.18 1 98.31 619 ALA A N 1
ATOM 5003 C CA . ALA A 1 619 ? -15.727 6.109 -11 1 98.31 619 ALA A CA 1
ATOM 5004 C C . ALA A 1 619 ? -16.344 4.719 -10.945 1 98.31 619 ALA A C 1
ATOM 5006 O O . ALA A 1 619 ? -17.578 4.586 -10.867 1 98.31 619 ALA A O 1
ATOM 5007 N N . GLN A 1 620 ? -15.516 3.727 -10.922 1 96.81 620 GLN A N 1
ATOM 5008 C CA . GLN A 1 620 ? -15.977 2.342 -10.883 1 96.81 620 GLN A CA 1
ATOM 5009 C C . GLN A 1 620 ? -16.75 2.061 -9.594 1 96.81 620 GLN A C 1
ATOM 5011 O O . GLN A 1 620 ? -17.672 1.236 -9.586 1 96.81 620 GLN A O 1
ATOM 5016 N N . GLN A 1 621 ? -16.359 2.748 -8.508 1 97.31 621 GLN A N 1
ATOM 5017 C CA . GLN A 1 621 ? -17.047 2.539 -7.234 1 97.31 621 GLN A CA 1
ATOM 5018 C C . GLN A 1 621 ? -18.516 2.924 -7.332 1 97.31 621 GLN A C 1
ATOM 5020 O O . GLN A 1 621 ? -19.359 2.381 -6.613 1 97.31 621 GLN A O 1
ATOM 5025 N N . LEU A 1 622 ? -18.875 3.828 -8.258 1 97.69 622 LEU A N 1
ATOM 5026 C CA . LEU A 1 622 ? -20.234 4.344 -8.375 1 97.69 622 LEU A CA 1
ATOM 5027 C C . LEU A 1 622 ? -21.078 3.438 -9.266 1 97.69 622 LEU A C 1
ATOM 5029 O O . LEU A 1 622 ? -22.312 3.566 -9.297 1 97.69 622 LEU A O 1
ATOM 5033 N N . ILE A 1 623 ? -20.438 2.527 -10.016 1 91.75 623 ILE A N 1
ATOM 5034 C CA . ILE A 1 623 ? -21.109 1.587 -10.906 1 91.75 623 ILE A CA 1
ATOM 5035 C C . ILE A 1 623 ? -21.297 0.249 -10.188 1 91.75 623 ILE A C 1
ATOM 5037 O O . ILE A 1 623 ? -22.391 -0.307 -10.18 1 91.75 623 ILE A O 1
ATOM 5041 N N . ASP A 1 624 ? -20.234 -0.242 -9.641 1 81 624 ASP A N 1
ATOM 5042 C CA . ASP A 1 624 ? -20.188 -1.574 -9.047 1 81 624 ASP A CA 1
ATOM 5043 C C . ASP A 1 624 ? -20.766 -1.567 -7.637 1 81 624 ASP A C 1
ATOM 5045 O O . ASP A 1 624 ? -20.5 -0.662 -6.848 1 81 624 ASP A O 1
ATOM 5049 N N . MET B 1 1 ? 3.162 -6.594 -22.531 1 43.16 1 MET B N 1
ATOM 5050 C CA . MET B 1 1 ? 4.348 -6.691 -23.375 1 43.16 1 MET B CA 1
ATOM 5051 C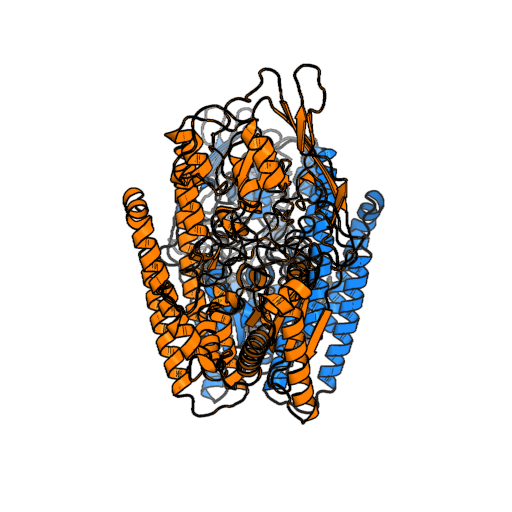 C . MET B 1 1 ? 4.566 -8.125 -23.844 1 43.16 1 MET B C 1
ATOM 5053 O O . MET B 1 1 ? 4.48 -9.062 -23.047 1 43.16 1 MET B O 1
ATOM 5057 N N . ALA B 1 2 ? 4.312 -8.43 -25.125 1 50.75 2 ALA B N 1
ATOM 5058 C CA . ALA B 1 2 ? 4.5 -9.766 -25.703 1 50.75 2 ALA B CA 1
ATOM 5059 C C . ALA B 1 2 ? 5.848 -9.875 -26.406 1 50.75 2 ALA B C 1
ATOM 5061 O O . ALA B 1 2 ? 6.488 -8.867 -26.688 1 50.75 2 ALA B O 1
ATOM 5062 N N . PHE B 1 3 ? 6.539 -11.109 -26.359 1 55.31 3 PHE B N 1
ATOM 5063 C CA . PHE B 1 3 ? 7.836 -11.414 -26.953 1 55.31 3 PHE B CA 1
ATOM 5064 C C . PHE B 1 3 ? 7.668 -12.094 -28.312 1 55.31 3 PHE B C 1
ATOM 5066 O O . PHE B 1 3 ? 6.691 -12.812 -28.531 1 55.31 3 PHE B O 1
ATOM 5073 N N . TYR B 1 4 ? 8.211 -11.32 -29.484 1 50.47 4 TYR B N 1
ATOM 5074 C CA . TYR B 1 4 ? 8.438 -12.109 -30.688 1 50.47 4 TYR B CA 1
ATOM 5075 C C . TYR B 1 4 ? 9.867 -12.641 -30.719 1 50.47 4 TYR B C 1
ATOM 5077 O O . TYR B 1 4 ? 10.797 -11.969 -30.281 1 50.47 4 TYR B O 1
ATOM 5085 N N . THR B 1 5 ? 10.016 -13.953 -30.734 1 51.34 5 THR B N 1
ATOM 5086 C CA . THR B 1 5 ? 11.312 -14.609 -30.766 1 51.34 5 THR B CA 1
ATOM 5087 C C . THR B 1 5 ? 11.742 -14.883 -32.219 1 51.34 5 THR B C 1
ATOM 5089 O O . THR B 1 5 ? 10.945 -15.359 -33.031 1 51.34 5 THR B O 1
ATOM 5092 N N . ALA B 1 6 ? 12.766 -14.117 -32.781 1 48.56 6 ALA B N 1
ATOM 5093 C CA . ALA B 1 6 ? 13.562 -14.648 -33.875 1 48.56 6 ALA B CA 1
ATOM 5094 C C . ALA B 1 6 ? 14.633 -15.609 -33.344 1 48.56 6 ALA B C 1
ATOM 5096 O O . ALA B 1 6 ? 15.273 -15.352 -32.344 1 48.56 6 ALA B O 1
ATOM 5097 N N . PHE B 1 7 ? 14.492 -16.922 -33.625 1 55.12 7 PHE B N 1
ATOM 5098 C CA . PHE B 1 7 ? 14.984 -18.109 -32.938 1 55.12 7 PHE B CA 1
ATOM 5099 C C . PHE B 1 7 ? 16.375 -18.484 -33.438 1 55.12 7 PHE B C 1
ATOM 5101 O O . PHE B 1 7 ? 16.656 -18.375 -34.625 1 55.12 7 PHE B O 1
ATOM 5108 N N . VAL B 1 8 ? 17.422 -18.094 -32.656 1 59.38 8 VAL B N 1
ATOM 5109 C CA . VAL B 1 8 ? 18.766 -18.516 -33.031 1 59.38 8 VAL B CA 1
ATOM 5110 C C . VAL B 1 8 ? 19.203 -19.688 -32.156 1 59.38 8 VAL B C 1
ATOM 5112 O O . VAL B 1 8 ? 19.109 -19.641 -30.938 1 59.38 8 VAL B O 1
ATOM 5115 N N . PRO B 1 9 ? 19.953 -20.781 -32.719 1 72.5 9 PRO B N 1
ATOM 5116 C CA . PRO B 1 9 ? 20.281 -22.188 -32.406 1 72.5 9 PRO B CA 1
ATOM 5117 C C . PRO B 1 9 ? 21.359 -22.312 -31.344 1 72.5 9 PRO B C 1
ATOM 5119 O O . PRO B 1 9 ? 22.125 -21.375 -31.109 1 72.5 9 PRO B O 1
ATOM 5122 N N . VAL B 1 10 ? 21.172 -23.203 -30.391 1 90.69 10 VAL B N 1
ATOM 5123 C CA . VAL B 1 10 ? 22.297 -23.812 -29.688 1 90.69 10 VAL B CA 1
ATOM 5124 C C . VAL B 1 10 ? 23.156 -24.609 -30.672 1 90.69 10 VAL B C 1
ATOM 5126 O O . VAL B 1 10 ? 22.656 -25.469 -31.406 1 90.69 10 VAL B O 1
ATOM 5129 N N . GLN B 1 11 ? 24.484 -24.266 -30.703 1 95.62 11 GLN B N 1
ATOM 5130 C CA . GLN B 1 11 ? 25.359 -24.891 -31.688 1 95.62 11 GLN B CA 1
ATOM 5131 C C . GLN B 1 11 ? 26.656 -25.359 -31.047 1 95.62 11 GLN B C 1
ATOM 5133 O O . GLN B 1 11 ? 27.078 -24.812 -30.016 1 95.62 11 GLN B O 1
ATOM 5138 N N . ILE B 1 12 ? 27.203 -26.422 -31.594 1 96.06 12 ILE B N 1
ATOM 5139 C CA . ILE B 1 12 ? 28.578 -26.828 -31.344 1 96.06 12 ILE B CA 1
ATOM 5140 C C . ILE B 1 12 ? 29.453 -26.484 -32.531 1 96.06 12 ILE B C 1
ATOM 5142 O O . ILE B 1 12 ? 29.109 -26.828 -33.688 1 96.06 12 ILE B O 1
ATOM 5146 N N . ILE B 1 13 ? 30.531 -25.875 -32.219 1 95.56 13 ILE B N 1
ATOM 5147 C CA . ILE B 1 13 ? 31.438 -25.406 -33.281 1 95.56 13 ILE B CA 1
ATOM 5148 C C . ILE B 1 13 ? 32.844 -25.984 -33.062 1 95.56 13 ILE B C 1
ATOM 5150 O O . ILE B 1 13 ? 33.281 -26.094 -31.938 1 95.56 13 ILE B O 1
ATOM 5154 N N . ASP B 1 14 ? 33.531 -26.281 -34.188 1 95.75 14 ASP B N 1
ATOM 5155 C CA . ASP B 1 14 ? 34.875 -26.859 -34.062 1 95.75 14 ASP B CA 1
ATOM 5156 C C . ASP B 1 14 ? 35.938 -25.75 -33.969 1 95.75 14 ASP B C 1
ATOM 5158 O O . ASP B 1 14 ? 35.594 -24.578 -33.906 1 95.75 14 ASP B O 1
ATOM 5162 N N . GLU B 1 15 ? 37.25 -26.188 -33.938 1 93.5 15 GLU B N 1
ATOM 5163 C CA . GLU B 1 15 ? 38.375 -25.266 -33.75 1 93.5 15 GLU B CA 1
ATOM 5164 C C . GLU B 1 15 ? 38.5 -24.312 -34.938 1 93.5 15 GLU B C 1
ATOM 5166 O O . GLU B 1 15 ? 39.125 -23.266 -34.844 1 93.5 15 GLU B O 1
ATOM 5171 N N . ARG B 1 16 ? 38 -24.531 -36.25 1 88.19 16 ARG B N 1
ATOM 5172 C CA . ARG B 1 16 ? 38.094 -23.703 -37.438 1 88.19 16 ARG B CA 1
ATOM 5173 C C . ARG B 1 16 ? 36.844 -22.812 -37.562 1 88.19 16 ARG B C 1
ATOM 5175 O O . ARG B 1 16 ? 36.688 -22.109 -38.562 1 88.19 16 ARG B O 1
ATOM 5182 N N . GLY B 1 17 ? 35.844 -23.047 -36.562 1 92 17 GLY B N 1
ATOM 5183 C CA . GLY B 1 17 ? 34.625 -22.234 -36.594 1 92 17 GLY B CA 1
ATOM 5184 C C . GLY B 1 17 ? 33.5 -22.859 -37.375 1 92 17 GLY B C 1
ATOM 5185 O O . GLY B 1 17 ? 32.469 -22.219 -37.625 1 92 17 GLY B O 1
ATOM 5186 N N . GLN B 1 18 ? 33.625 -24.062 -37.688 1 94.81 18 GLN B N 1
ATOM 5187 C CA . GLN B 1 18 ? 32.562 -24.75 -38.438 1 94.81 18 GLN B CA 1
ATOM 5188 C C . GLN B 1 18 ? 31.531 -25.359 -37.531 1 94.81 18 GLN B C 1
ATOM 5190 O O . GLN B 1 18 ? 31.875 -26 -36.531 1 94.81 18 GLN B O 1
ATOM 5195 N N . VAL B 1 19 ? 30.297 -25.188 -37.906 1 95.19 19 VAL B N 1
ATOM 5196 C CA . VAL B 1 19 ? 29.203 -25.734 -37.125 1 95.19 19 VAL B CA 1
ATOM 5197 C C . VAL B 1 19 ? 29.141 -27.25 -37.312 1 95.19 19 VAL B C 1
ATOM 5199 O O . VAL B 1 19 ? 29.031 -27.75 -38.438 1 95.19 19 VAL B O 1
ATOM 5202 N N . LYS B 1 20 ? 29.219 -27.984 -36.188 1 95.19 20 LYS B N 1
ATOM 5203 C CA . LYS B 1 20 ? 29.188 -29.453 -36.219 1 95.19 20 LYS B CA 1
ATOM 5204 C C . LYS B 1 20 ? 27.828 -29.984 -35.781 1 95.19 20 LYS B C 1
ATOM 5206 O O . LYS B 1 20 ? 27.484 -31.125 -36.062 1 95.19 20 LYS B O 1
ATOM 5211 N N . PHE B 1 21 ? 27.156 -29.172 -35.094 1 95.19 21 PHE B N 1
ATOM 5212 C CA . PHE B 1 21 ? 25.828 -29.531 -34.562 1 95.19 21 PHE B CA 1
ATOM 5213 C C . PHE B 1 21 ? 24.984 -28.281 -34.344 1 95.19 21 PHE B C 1
ATOM 5215 O O . PHE B 1 21 ? 25.484 -27.266 -33.875 1 95.19 21 PHE B O 1
ATOM 5222 N N . THR B 1 22 ? 23.734 -28.312 -34.781 1 95.38 22 THR B N 1
ATOM 5223 C CA . THR B 1 22 ? 22.734 -27.297 -34.469 1 95.38 22 THR B CA 1
ATOM 5224 C C . THR B 1 22 ? 21.484 -27.922 -33.844 1 95.38 22 THR B C 1
ATOM 5226 O O . THR B 1 22 ? 20.891 -28.812 -34.438 1 95.38 22 THR B O 1
ATOM 5229 N N . ALA B 1 23 ? 21.141 -27.484 -32.625 1 95.5 23 ALA B N 1
ATOM 5230 C CA . ALA B 1 23 ? 19.906 -27.984 -32 1 95.5 23 ALA B CA 1
ATOM 5231 C C . ALA B 1 23 ? 18.688 -27.594 -32.844 1 95.5 23 ALA B C 1
ATOM 5233 O O . ALA B 1 23 ? 18.672 -26.531 -33.469 1 95.5 23 ALA B O 1
ATOM 5234 N N . ALA B 1 24 ? 17.672 -28.438 -32.781 1 93.19 24 ALA B N 1
ATOM 5235 C CA . ALA B 1 24 ? 16.453 -28.188 -33.531 1 93.19 24 ALA B CA 1
ATOM 5236 C C . ALA B 1 24 ? 15.688 -27 -32.969 1 93.19 24 ALA B C 1
ATOM 5238 O O . ALA B 1 24 ? 15.672 -26.781 -31.75 1 93.19 24 ALA B O 1
ATOM 5239 N N . LEU B 1 25 ? 15.055 -26.312 -33.844 1 90.31 25 LEU B N 1
ATOM 5240 C CA . LEU B 1 25 ? 14.273 -25.156 -33.406 1 90.31 25 LEU B CA 1
ATOM 5241 C C . LEU B 1 25 ? 12.797 -25.516 -33.281 1 90.31 25 LEU B C 1
ATOM 5243 O O . LEU B 1 25 ? 12.047 -24.859 -32.562 1 90.31 25 LEU B O 1
ATOM 5247 N N . PHE B 1 26 ? 12.414 -26.516 -34.094 1 91.5 26 PHE B N 1
ATOM 5248 C CA . PHE B 1 26 ? 11.008 -26.906 -34.125 1 91.5 26 PHE B CA 1
ATOM 5249 C C . PHE B 1 26 ? 10.859 -28.375 -33.719 1 91.5 26 PHE B C 1
ATOM 5251 O O . PHE B 1 26 ? 11.734 -29.203 -34 1 91.5 26 PHE B O 1
ATOM 5258 N N . GLU B 1 27 ? 9.75 -28.656 -33.094 1 92.81 27 GLU B N 1
ATOM 5259 C CA . GLU B 1 27 ? 9.352 -30.031 -32.906 1 92.81 27 GLU B CA 1
ATOM 5260 C C . GLU B 1 27 ? 8.773 -30.625 -34.188 1 92.81 27 GLU B C 1
ATOM 5262 O O . GLU B 1 27 ? 8.039 -29.953 -34.906 1 92.81 27 GLU B O 1
ATOM 5267 N N . PRO B 1 28 ? 9.203 -31.844 -34.438 1 91.56 28 PRO B N 1
ATOM 5268 C CA . PRO B 1 28 ? 8.617 -32.438 -35.656 1 91.56 28 PRO B CA 1
ATOM 5269 C C . PRO B 1 28 ? 7.117 -32.688 -35.531 1 91.56 28 PRO B C 1
ATOM 5271 O O . PRO B 1 28 ? 6.633 -33.031 -34.438 1 91.56 28 PRO B O 1
ATOM 5274 N N . GLN B 1 29 ? 6.531 -32.562 -36.688 1 89.44 29 GLN B N 1
ATOM 5275 C CA . GLN B 1 29 ? 5.105 -32.875 -36.75 1 89.44 29 GLN B CA 1
ATOM 5276 C C . GLN B 1 29 ? 4.867 -34.375 -36.656 1 89.44 29 GLN B C 1
ATOM 5278 O O . GLN B 1 29 ? 5.652 -35.188 -37.219 1 89.44 29 GLN B O 1
ATOM 5283 N N . ILE B 1 30 ? 3.902 -34.688 -35.938 1 85.44 30 ILE B N 1
ATOM 5284 C CA . ILE B 1 30 ? 3.516 -36.094 -35.906 1 85.44 30 ILE B CA 1
ATOM 5285 C C . ILE B 1 30 ? 2.455 -36.375 -36.969 1 85.44 30 ILE B C 1
ATOM 5287 O O . ILE B 1 30 ? 1.432 -35.688 -37.031 1 85.44 30 ILE B O 1
ATOM 5291 N N . ASP B 1 31 ? 2.768 -37.344 -37.719 1 75.88 31 ASP B N 1
ATOM 5292 C CA . ASP B 1 31 ? 1.864 -37.688 -38.812 1 75.88 31 ASP B CA 1
ATOM 5293 C C . ASP B 1 31 ? 0.461 -38 -38.281 1 75.88 31 ASP B C 1
ATOM 5295 O O . ASP B 1 31 ? 0.302 -38.719 -37.281 1 75.88 31 ASP B O 1
ATOM 5299 N N . GLY B 1 32 ? -0.442 -37.438 -38.938 1 73.44 32 GLY B N 1
ATOM 5300 C CA . GLY B 1 32 ? -1.823 -37.688 -38.562 1 73.44 32 GLY B CA 1
ATOM 5301 C C . GLY B 1 32 ? -2.359 -36.719 -37.531 1 73.44 32 GLY B C 1
ATOM 5302 O O . GLY B 1 32 ? -3.564 -36.688 -37.281 1 73.44 32 GLY B O 1
ATOM 5303 N N . ASN B 1 33 ? -1.428 -36 -37 1 75.75 33 ASN B N 1
ATOM 5304 C CA . ASN B 1 33 ? -1.876 -35 -36.031 1 75.75 33 ASN B CA 1
ATOM 5305 C C . ASN B 1 33 ? -1.998 -33.625 -36.688 1 75.75 33 ASN B C 1
ATOM 5307 O O . ASN B 1 33 ? -1.298 -33.312 -37.656 1 75.75 33 ASN B O 1
ATOM 5311 N N . PHE B 1 34 ? -2.91 -32.938 -36.312 1 71.75 34 PHE B N 1
ATOM 5312 C CA . PHE B 1 34 ? -3.066 -31.562 -36.75 1 71.75 34 PHE B CA 1
ATOM 5313 C C . PHE B 1 34 ? -1.807 -30.75 -36.469 1 71.75 34 PHE B C 1
ATOM 5315 O O . PHE B 1 34 ? -1.195 -30.906 -35.406 1 71.75 34 PHE B O 1
ATOM 5322 N N . TYR B 1 35 ? -1.305 -30.156 -37.5 1 74.88 35 TYR B N 1
ATOM 5323 C CA . TYR B 1 35 ? -0.161 -29.266 -37.312 1 74.88 35 TYR B CA 1
ATOM 5324 C C . TYR B 1 35 ? -0.483 -27.844 -37.781 1 74.88 35 TYR B C 1
ATOM 5326 O O . TYR B 1 35 ? -0.936 -27.641 -38.906 1 74.88 35 TYR B O 1
ATOM 5334 N N . ASP B 1 36 ? -0.331 -26.906 -36.875 1 79.56 36 ASP B N 1
ATOM 5335 C CA . ASP B 1 36 ? -0.542 -25.484 -37.156 1 79.56 36 ASP B CA 1
ATOM 5336 C C . ASP B 1 36 ? 0.762 -24.812 -37.562 1 79.56 36 ASP B C 1
ATOM 5338 O O . ASP B 1 36 ? 1.744 -24.844 -36.812 1 79.56 36 ASP B O 1
ATOM 5342 N N . ASN B 1 37 ? 0.745 -24.234 -38.625 1 79.62 37 ASN B N 1
ATOM 5343 C CA . ASN B 1 37 ? 1.939 -23.594 -39.156 1 79.62 37 ASN B CA 1
ATOM 5344 C C . ASN B 1 37 ? 2.316 -22.344 -38.375 1 79.62 37 ASN B C 1
ATOM 5346 O O . ASN B 1 37 ? 3.396 -21.797 -38.562 1 79.62 37 ASN B O 1
ATOM 5350 N N . SER B 1 38 ? 1.489 -22.031 -37.5 1 82.31 38 SER B N 1
ATOM 5351 C CA . SER B 1 38 ? 1.769 -20.844 -36.688 1 82.31 38 SER B CA 1
ATOM 5352 C C . SER B 1 38 ? 2.568 -21.172 -35.438 1 82.31 38 SER B C 1
ATOM 5354 O O . SER B 1 38 ? 2.916 -20.281 -34.656 1 82.31 38 SER B O 1
ATOM 5356 N N . VAL B 1 39 ? 2.891 -22.438 -35.312 1 88 39 VAL B N 1
ATOM 5357 C CA . VAL B 1 39 ? 3.693 -22.844 -34.156 1 88 39 VAL B CA 1
ATOM 5358 C C . VAL B 1 39 ? 5.07 -22.188 -34.25 1 88 39 VAL B C 1
ATOM 5360 O O . VAL B 1 39 ? 5.777 -22.328 -35.25 1 88 39 VAL B O 1
ATOM 5363 N N . LEU B 1 40 ? 5.461 -21.5 -33.25 1 86.75 40 LEU B N 1
ATOM 5364 C CA . LEU B 1 40 ? 6.746 -20.828 -33.188 1 86.75 40 LEU B CA 1
ATOM 5365 C C . LEU B 1 40 ? 7.852 -21.781 -32.75 1 86.75 40 LEU B C 1
ATOM 5367 O O . LEU B 1 40 ? 7.578 -22.844 -32.188 1 86.75 40 LEU B O 1
ATOM 5371 N N . PRO B 1 41 ? 9.102 -21.422 -33.094 1 88.44 41 PRO B N 1
ATOM 5372 C CA . PRO B 1 41 ? 10.211 -22.219 -32.562 1 88.44 41 PRO B CA 1
ATOM 5373 C C . PRO B 1 41 ? 10.219 -22.25 -31.016 1 88.44 41 PRO B C 1
ATOM 5375 O O . PRO B 1 41 ? 9.562 -21.422 -30.375 1 88.44 41 PRO B O 1
ATOM 5378 N N . GLY B 1 42 ? 10.859 -23.328 -30.531 1 90.94 42 GLY B N 1
ATOM 5379 C CA . GLY B 1 42 ? 11.031 -23.344 -29.094 1 90.94 42 GLY B CA 1
ATOM 5380 C C . GLY B 1 42 ? 11.734 -22.109 -28.562 1 90.94 42 GLY B C 1
ATOM 5381 O O . GLY B 1 42 ? 12.711 -21.641 -29.141 1 90.94 42 GLY B O 1
ATOM 5382 N N . TYR B 1 43 ? 11.141 -21.5 -27.5 1 92.31 43 TYR B N 1
ATOM 5383 C CA . TYR B 1 43 ? 11.773 -20.328 -26.891 1 92.31 43 TYR B CA 1
ATOM 5384 C C . TYR B 1 43 ? 11.305 -20.141 -25.453 1 92.31 43 TYR B C 1
ATOM 5386 O O . TYR B 1 43 ? 10.344 -20.781 -25.016 1 92.31 43 TYR B O 1
ATOM 5394 N N . LEU B 1 44 ? 12.016 -19.375 -24.766 1 94.75 44 LEU B N 1
ATOM 5395 C CA . LEU B 1 44 ? 11.633 -18.891 -23.438 1 94.75 44 LEU B CA 1
ATOM 5396 C C . LEU B 1 44 ? 11.32 -17.406 -23.469 1 94.75 44 LEU B C 1
ATOM 5398 O O . LEU B 1 44 ? 12.195 -16.594 -23.797 1 94.75 44 LEU B O 1
ATOM 5402 N N . ALA B 1 45 ? 10.117 -17.125 -23.047 1 93.5 45 ALA B N 1
ATOM 5403 C CA . ALA B 1 45 ? 9.688 -15.734 -23.078 1 93.5 45 ALA B CA 1
ATOM 5404 C C . ALA B 1 45 ? 10.477 -14.906 -22.062 1 93.5 45 ALA B C 1
ATOM 5406 O O . ALA B 1 45 ? 10.719 -15.352 -20.938 1 93.5 45 ALA B O 1
ATOM 5407 N N . PHE B 1 46 ? 10.992 -13.672 -22.516 1 93.06 46 PHE B N 1
ATOM 5408 C CA . PHE B 1 46 ? 11.664 -12.641 -21.719 1 93.06 46 PHE B CA 1
ATOM 5409 C C . PHE B 1 46 ? 13.133 -12.992 -21.516 1 93.06 46 PHE B C 1
ATOM 5411 O O . PHE B 1 46 ? 13.844 -12.305 -20.781 1 93.06 46 PHE B O 1
ATOM 5418 N N . ALA B 1 47 ? 13.555 -14.094 -22.141 1 94.38 47 ALA B N 1
ATOM 5419 C CA . ALA B 1 47 ? 14.992 -14.336 -22.109 1 94.38 47 ALA B CA 1
ATOM 5420 C C . ALA B 1 47 ? 15.75 -13.195 -22.781 1 94.38 47 ALA B C 1
ATOM 5422 O O . ALA B 1 47 ? 15.32 -12.68 -23.828 1 94.38 47 ALA B O 1
ATOM 5423 N N . ALA B 1 48 ? 16.797 -12.828 -22.188 1 93.56 48 ALA B N 1
ATOM 5424 C CA . ALA B 1 48 ? 17.594 -11.742 -22.75 1 93.56 48 ALA B CA 1
ATOM 5425 C C . ALA B 1 48 ? 18.203 -12.148 -24.094 1 93.56 48 ALA B C 1
ATOM 5427 O O . ALA B 1 48 ? 18.641 -13.289 -24.266 1 93.56 48 ALA B O 1
ATOM 5428 N N . SER B 1 49 ? 18.234 -11.211 -25.031 1 93 49 SER B N 1
ATOM 5429 C CA . SER B 1 49 ? 18.938 -11.445 -26.281 1 93 49 SER B CA 1
ATOM 5430 C C . SER B 1 49 ? 20.453 -11.359 -26.094 1 93 49 SER B C 1
ATOM 5432 O O . SER B 1 49 ? 20.938 -10.555 -25.297 1 93 49 SER B O 1
ATOM 5434 N N . GLY B 1 50 ? 21.094 -12.211 -26.766 1 93.69 50 GLY B N 1
ATOM 5435 C CA . GLY B 1 50 ? 22.547 -12.219 -26.688 1 93.69 50 GLY B CA 1
ATOM 5436 C C . GLY B 1 50 ? 23.156 -13.492 -27.234 1 93.69 50 GLY B C 1
ATOM 5437 O O . GLY B 1 50 ? 22.453 -14.422 -27.625 1 93.69 50 GLY B O 1
ATOM 5438 N N . THR B 1 51 ? 24.469 -13.422 -27.453 1 94.62 51 THR B N 1
ATOM 5439 C CA . THR B 1 51 ? 25.25 -14.562 -27.891 1 94.62 51 THR B CA 1
ATOM 5440 C C . THR B 1 51 ? 26.328 -14.914 -26.875 1 94.62 51 THR B C 1
ATOM 5442 O O . THR B 1 51 ? 27.078 -14.039 -26.422 1 94.62 51 THR B O 1
ATOM 5445 N N . VAL B 1 52 ? 26.281 -16.109 -26.469 1 95.56 52 VAL B N 1
ATOM 5446 C CA . VAL B 1 52 ? 27.312 -16.625 -25.578 1 95.56 52 VAL B CA 1
ATOM 5447 C C . VAL B 1 52 ? 28.094 -17.75 -26.266 1 95.56 52 VAL B C 1
ATOM 5449 O O . VAL B 1 52 ? 27.5 -18.703 -26.766 1 95.56 52 VAL B O 1
ATOM 5452 N N . GLU B 1 53 ? 29.375 -17.641 -26.406 1 94.06 53 GLU B N 1
ATOM 5453 C CA . GLU B 1 53 ? 30.266 -18.703 -26.844 1 94.06 53 GLU B CA 1
ATOM 5454 C C . GLU B 1 53 ? 31.203 -19.156 -25.719 1 94.06 53 GLU B C 1
ATOM 5456 O O . GLU B 1 53 ? 31.812 -18.312 -25.047 1 94.06 53 GLU B O 1
ATOM 5461 N N . ALA B 1 54 ? 31.172 -20.406 -25.547 1 94.25 54 ALA B N 1
ATOM 5462 C CA . ALA B 1 54 ? 31.969 -20.922 -24.422 1 94.25 54 ALA B CA 1
ATOM 5463 C C . ALA B 1 54 ? 32.719 -22.188 -24.844 1 94.25 54 ALA B C 1
ATOM 5465 O O . ALA B 1 54 ? 32.281 -22.922 -25.719 1 94.25 54 ALA B O 1
ATOM 5466 N N . ASP B 1 55 ? 33.875 -22.438 -24.172 1 94.06 55 ASP B N 1
ATOM 5467 C CA . ASP B 1 55 ? 34.719 -23.594 -24.469 1 94.06 55 ASP B CA 1
ATOM 5468 C C . ASP B 1 55 ? 34.25 -24.812 -23.688 1 94.06 55 ASP B C 1
ATOM 5470 O O . ASP B 1 55 ? 34.781 -25.922 -23.859 1 94.06 55 ASP B O 1
ATOM 5474 N N . HIS B 1 56 ? 33.344 -24.688 -22.844 1 93.56 56 HIS B N 1
ATOM 5475 C CA . HIS B 1 56 ? 32.688 -25.781 -22.156 1 93.56 56 HIS B CA 1
ATOM 5476 C C . HIS B 1 56 ? 31.328 -25.359 -21.625 1 93.56 56 HIS B C 1
ATOM 5478 O O . HIS B 1 56 ? 30.938 -24.203 -21.75 1 93.56 56 HIS B O 1
ATOM 5484 N N . ILE B 1 57 ? 30.531 -26.266 -21.188 1 97.69 57 ILE B N 1
ATOM 5485 C CA . ILE B 1 57 ? 29.203 -26.094 -20.609 1 97.69 57 ILE B CA 1
ATOM 5486 C C . ILE B 1 57 ? 29.047 -26.953 -19.359 1 97.69 57 ILE B C 1
ATOM 5488 O O . ILE B 1 57 ? 29.469 -28.109 -19.344 1 97.69 57 ILE B O 1
ATOM 5492 N N . ILE B 1 58 ? 28.562 -26.281 -18.297 1 98.5 58 ILE B N 1
ATOM 5493 C CA . ILE B 1 58 ? 28.516 -26.969 -17.016 1 98.5 58 ILE B CA 1
ATOM 5494 C C . ILE B 1 58 ? 27.109 -27.5 -16.766 1 98.5 58 ILE B C 1
ATOM 5496 O O . ILE B 1 58 ? 26.125 -26.75 -16.844 1 98.5 58 ILE B O 1
ATOM 5500 N N . TYR B 1 59 ? 27 -28.812 -16.5 1 98.69 59 TYR B N 1
ATOM 5501 C CA . TYR B 1 59 ? 25.734 -29.422 -16.094 1 98.69 59 TYR B CA 1
ATOM 5502 C C . TYR B 1 59 ? 25.406 -29.062 -14.656 1 98.69 59 TYR B C 1
ATOM 5504 O O . TYR B 1 59 ? 26.203 -29.297 -13.75 1 98.69 59 TYR B O 1
ATOM 5512 N N . VAL B 1 60 ? 24.156 -28.578 -14.453 1 98.62 60 VAL B N 1
ATOM 5513 C CA . VAL B 1 60 ? 23.844 -28.047 -13.125 1 98.62 60 VAL B CA 1
ATOM 5514 C C . VAL B 1 60 ? 22.578 -28.719 -12.594 1 98.62 60 VAL B C 1
ATOM 5516 O O . VAL B 1 60 ? 21.797 -28.094 -11.875 1 98.62 60 VAL B O 1
ATOM 5519 N N . ASN B 1 61 ? 22.281 -29.938 -12.992 1 98.31 61 ASN B N 1
ATOM 5520 C CA . ASN B 1 61 ? 21.109 -30.672 -12.523 1 98.31 61 ASN B CA 1
ATOM 5521 C C . ASN B 1 61 ? 19.812 -29.922 -12.805 1 98.31 61 ASN B C 1
ATOM 5523 O O . ASN B 1 61 ? 19.531 -29.547 -13.945 1 98.31 61 ASN B O 1
ATOM 5527 N N . TYR B 1 62 ? 19.047 -29.578 -11.781 1 97.19 62 TYR B N 1
ATOM 5528 C CA . TYR B 1 62 ? 17.797 -28.875 -12.008 1 97.19 62 TYR B CA 1
ATOM 5529 C C . TYR B 1 62 ? 17.984 -27.375 -11.938 1 97.19 62 TYR B C 1
ATOM 5531 O O . TYR B 1 62 ? 17.062 -26.609 -12.195 1 97.19 62 TYR B O 1
ATOM 5539 N N . GLY B 1 63 ? 19.125 -26.938 -11.625 1 97.81 63 GLY B N 1
ATOM 5540 C CA . GLY B 1 63 ? 19.406 -25.516 -11.555 1 97.81 63 GLY B CA 1
ATOM 5541 C C . GLY B 1 63 ? 18.828 -24.844 -10.328 1 97.81 63 GLY B C 1
ATOM 5542 O O . GLY B 1 63 ? 18.438 -23.672 -10.375 1 97.81 63 GLY B O 1
ATOM 5543 N N . SER B 1 64 ? 18.625 -25.531 -9.211 1 97.12 64 SER B N 1
ATOM 5544 C CA . SER B 1 64 ? 18.203 -24.922 -7.949 1 97.12 64 SER B CA 1
ATOM 5545 C C . SER B 1 64 ? 19.344 -24.141 -7.309 1 97.12 64 SER B C 1
ATOM 5547 O O . SER B 1 64 ? 20.5 -24.297 -7.691 1 97.12 64 SER B O 1
ATOM 5549 N N . TYR B 1 65 ? 18.953 -23.312 -6.422 1 96.44 65 TYR B N 1
ATOM 5550 C CA . TYR B 1 65 ? 19.984 -22.594 -5.672 1 96.44 65 TYR B CA 1
ATOM 5551 C C . TYR B 1 65 ? 20.969 -23.562 -5.039 1 96.44 65 TYR B C 1
ATOM 5553 O O . TYR B 1 65 ? 22.188 -23.344 -5.105 1 96.44 65 TYR B O 1
ATOM 5561 N N . ASP B 1 66 ? 20.5 -24.625 -4.496 1 96.44 66 ASP B N 1
ATOM 5562 C CA . ASP B 1 66 ? 21.344 -25.609 -3.82 1 96.44 66 ASP B CA 1
ATOM 5563 C C . ASP B 1 66 ? 22.25 -26.328 -4.816 1 96.44 66 ASP B C 1
ATOM 5565 O O . ASP B 1 66 ? 23.375 -26.703 -4.48 1 96.44 66 ASP B O 1
ATOM 5569 N N . ASP B 1 67 ? 21.75 -26.594 -6.023 1 98.12 67 ASP B N 1
ATOM 5570 C CA . ASP B 1 67 ? 22.578 -27.203 -7.055 1 98.12 67 ASP B CA 1
ATOM 5571 C C . ASP B 1 67 ? 23.797 -26.328 -7.359 1 98.12 67 ASP B C 1
ATOM 5573 O O . ASP B 1 67 ? 24.938 -26.812 -7.395 1 98.12 67 ASP B O 1
ATOM 5577 N N . PHE B 1 68 ? 23.562 -25.062 -7.559 1 98.06 68 PHE B N 1
ATOM 5578 C CA . PHE B 1 68 ? 24.656 -24.141 -7.852 1 98.06 68 PHE B CA 1
ATOM 5579 C C . PHE B 1 68 ? 25.594 -24.031 -6.668 1 98.06 68 PHE B C 1
ATOM 5581 O O . PHE B 1 68 ? 26.828 -24.016 -6.84 1 98.06 68 PHE B O 1
ATOM 5588 N N . LYS B 1 69 ? 24.953 -23.984 -5.492 1 96.75 69 LYS B N 1
ATOM 5589 C CA . LYS B 1 69 ? 25.766 -23.906 -4.285 1 96.75 69 LYS B CA 1
ATOM 5590 C C . LYS B 1 69 ? 26.641 -25.141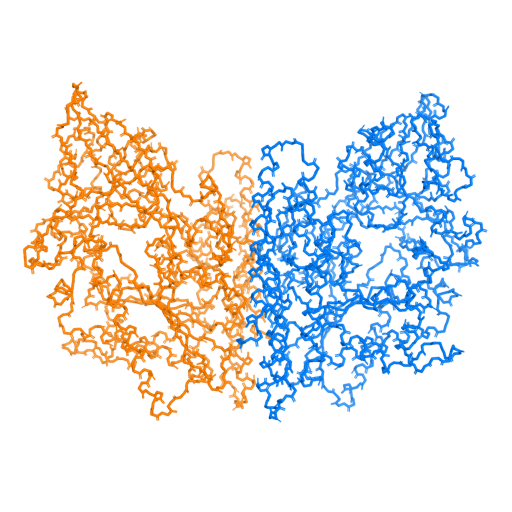 -4.117 1 96.75 69 LYS B C 1
ATOM 5592 O O . LYS B 1 69 ? 27.812 -25.047 -3.75 1 96.75 69 LYS B O 1
ATOM 5597 N N . TYR B 1 70 ? 26.109 -26.25 -4.34 1 97.62 70 TYR B N 1
ATOM 5598 C CA . TYR B 1 70 ? 26.844 -27.516 -4.246 1 97.62 70 TYR B CA 1
ATOM 5599 C C . TYR B 1 70 ? 28.016 -27.531 -5.219 1 97.62 70 TYR B C 1
ATOM 5601 O O . TYR B 1 70 ? 29.109 -27.953 -4.855 1 97.62 70 TYR B O 1
ATOM 5609 N N . LEU B 1 71 ? 27.812 -27.156 -6.457 1 97.69 71 LEU B N 1
ATOM 5610 C CA . LEU B 1 71 ? 28.875 -27.062 -7.449 1 97.69 71 LEU B CA 1
ATOM 5611 C C . LEU B 1 71 ? 30.031 -26.203 -6.949 1 97.69 71 LEU B C 1
ATOM 5613 O O . LEU B 1 71 ? 31.203 -26.594 -7.039 1 97.69 71 LEU B O 1
ATOM 5617 N N . GLU B 1 72 ? 29.625 -25.016 -6.461 1 96.44 72 GLU B N 1
ATOM 5618 C CA . GLU B 1 72 ? 30.641 -24.047 -6.051 1 96.44 72 GLU B CA 1
ATOM 5619 C C . GLU B 1 72 ? 31.328 -24.484 -4.758 1 96.44 72 GLU B C 1
ATOM 5621 O O . GLU B 1 72 ? 32.562 -24.453 -4.668 1 96.44 72 GLU B O 1
ATOM 5626 N N . ASP B 1 73 ? 30.594 -24.922 -3.787 1 96.5 73 ASP B N 1
ATOM 5627 C CA . ASP B 1 73 ? 31.125 -25.141 -2.445 1 96.5 73 ASP B CA 1
ATOM 5628 C C . ASP B 1 73 ? 31.734 -26.531 -2.309 1 96.5 73 ASP B C 1
ATOM 5630 O O . ASP B 1 73 ? 32.781 -26.688 -1.647 1 96.5 73 ASP B O 1
ATOM 5634 N N . GLU B 1 74 ? 31.125 -27.516 -2.822 1 97 74 GLU B N 1
ATOM 5635 C CA . GLU B 1 74 ? 31.562 -28.906 -2.611 1 97 74 GLU B CA 1
ATOM 5636 C C . GLU B 1 74 ? 32.438 -29.375 -3.752 1 97 74 GLU B C 1
ATOM 5638 O O . GLU B 1 74 ? 33.469 -30.031 -3.518 1 97 74 GLU B O 1
ATOM 5643 N N . LEU B 1 75 ? 32.094 -29.047 -4.973 1 96.94 75 LEU B N 1
ATOM 5644 C CA . LEU B 1 75 ? 32.844 -29.562 -6.117 1 96.94 75 LEU B CA 1
ATOM 5645 C C . LEU B 1 75 ? 33.875 -28.547 -6.602 1 96.94 75 LEU B C 1
ATOM 5647 O O . LEU B 1 75 ? 34.719 -28.859 -7.426 1 96.94 75 LEU B O 1
ATOM 5651 N N . LYS B 1 76 ? 33.812 -27.281 -6.129 1 97.12 76 LYS B N 1
ATOM 5652 C CA . LYS B 1 76 ? 34.75 -26.203 -6.465 1 97.12 76 LYS B CA 1
ATOM 5653 C C . LYS B 1 76 ? 34.719 -25.906 -7.961 1 97.12 76 LYS B C 1
ATOM 5655 O O . LYS B 1 76 ? 35.781 -25.703 -8.578 1 97.12 76 LYS B O 1
ATOM 5660 N N . ILE B 1 77 ? 33.562 -25.984 -8.508 1 97.12 77 ILE B N 1
ATOM 5661 C CA . ILE B 1 77 ? 33.344 -25.641 -9.906 1 97.12 77 ILE B CA 1
ATOM 5662 C C . ILE B 1 77 ? 32.531 -24.344 -10.008 1 97.12 77 ILE B C 1
ATOM 5664 O O . ILE B 1 77 ? 31.422 -24.266 -9.508 1 97.12 77 ILE B O 1
ATOM 5668 N N . SER B 1 78 ? 33.062 -23.312 -10.578 1 96.38 78 SER B N 1
ATOM 5669 C CA . SER B 1 78 ? 32.375 -22.047 -10.789 1 96.38 78 SER B CA 1
ATOM 5670 C C . SER B 1 78 ? 31.672 -22 -12.141 1 96.38 78 SER B C 1
ATOM 5672 O O . SER B 1 78 ? 32.219 -22.5 -13.133 1 96.38 78 SER B O 1
ATOM 5674 N N . VAL B 1 79 ? 30.516 -21.359 -12.156 1 97.62 79 VAL B N 1
ATOM 5675 C CA . VAL B 1 79 ? 29.797 -21.234 -13.422 1 97.62 79 VAL B CA 1
ATOM 5676 C C . VAL B 1 79 ? 29.922 -19.812 -13.953 1 97.62 79 VAL B C 1
ATOM 5678 O O . VAL B 1 79 ? 29.266 -19.453 -14.93 1 97.62 79 VAL B O 1
ATOM 5681 N N . LYS B 1 80 ? 30.672 -18.969 -13.266 1 96.62 80 LYS B N 1
ATOM 5682 C CA . LYS B 1 80 ? 30.828 -17.578 -13.656 1 96.62 80 LYS B CA 1
ATOM 5683 C C . LYS B 1 80 ? 31.312 -17.453 -15.102 1 96.62 80 LYS B C 1
ATOM 5685 O O . LYS B 1 80 ? 32.344 -18.031 -15.461 1 96.62 80 LYS B O 1
ATOM 5690 N N . GLY B 1 81 ? 30.531 -16.719 -15.828 1 95.56 81 GLY B N 1
ATOM 5691 C CA . GLY B 1 81 ? 30.906 -16.469 -17.203 1 95.56 81 GLY B CA 1
ATOM 5692 C C . GLY B 1 81 ? 30.719 -17.672 -18.109 1 95.56 81 GLY B C 1
ATOM 5693 O O . GLY B 1 81 ? 31.078 -17.641 -19.281 1 95.56 81 GLY B O 1
ATOM 5694 N N . ARG B 1 82 ? 30.156 -18.75 -17.641 1 95.44 82 ARG B N 1
ATOM 5695 C CA . ARG B 1 82 ? 30.016 -19.984 -18.391 1 95.44 82 ARG B CA 1
ATOM 5696 C C . ARG B 1 82 ? 28.562 -20.234 -18.797 1 95.44 82 ARG B C 1
ATOM 5698 O O . ARG B 1 82 ? 27.656 -19.594 -18.266 1 95.44 82 ARG B O 1
ATOM 5705 N N . LEU B 1 83 ? 28.453 -21.109 -19.797 1 97.38 83 LEU B N 1
ATOM 5706 C CA . LEU B 1 83 ? 27.125 -21.641 -20.109 1 97.38 83 LEU B CA 1
ATOM 5707 C C . LEU B 1 83 ? 26.781 -22.812 -19.188 1 97.38 83 LEU B C 1
ATOM 5709 O O . LEU B 1 83 ? 27.656 -23.609 -18.844 1 97.38 83 LEU B O 1
ATOM 5713 N N . VAL B 1 84 ? 25.547 -22.844 -18.844 1 98.62 84 VAL B N 1
ATOM 5714 C CA . VAL B 1 84 ? 25.141 -23.969 -17.984 1 98.62 84 VAL B CA 1
ATOM 5715 C C . VAL B 1 84 ? 23.984 -24.719 -18.656 1 98.62 84 VAL B C 1
ATOM 5717 O O . VAL B 1 84 ? 23.25 -24.156 -19.453 1 98.62 84 VAL B O 1
ATOM 5720 N N . LEU B 1 85 ? 23.891 -25.984 -18.453 1 98.5 85 LEU B N 1
ATOM 5721 C CA . LEU B 1 85 ? 22.844 -26.906 -18.906 1 98.5 85 LEU B CA 1
ATOM 5722 C C . LEU B 1 85 ? 22.047 -27.453 -17.734 1 98.5 85 LEU B C 1
ATOM 5724 O O . LEU B 1 85 ? 22.625 -28.031 -16.812 1 98.5 85 LEU B O 1
ATOM 5728 N N . ALA B 1 86 ? 20.703 -27.234 -17.719 1 98.56 86 ALA B N 1
ATOM 5729 C CA . ALA B 1 86 ? 19.891 -27.641 -16.578 1 98.56 86 ALA B CA 1
ATOM 5730 C C . ALA B 1 86 ? 18.641 -28.406 -17.047 1 98.56 86 ALA B C 1
ATOM 5732 O O . ALA B 1 86 ? 18.156 -28.172 -18.156 1 98.56 86 ALA B O 1
ATOM 5733 N N . ARG B 1 87 ? 18.156 -29.25 -16.203 1 97.06 87 ARG B N 1
ATOM 5734 C CA . ARG B 1 87 ? 16.906 -30 -16.438 1 97.06 87 ARG B CA 1
ATOM 5735 C C . ARG B 1 87 ? 15.695 -29.141 -16.109 1 97.06 87 ARG B C 1
ATOM 5737 O O . ARG B 1 87 ? 15.727 -28.344 -15.164 1 97.06 87 ARG B O 1
ATOM 5744 N N . TYR B 1 88 ? 14.648 -29.328 -16.922 1 96 88 TYR B N 1
ATOM 5745 C CA . TYR B 1 88 ? 13.336 -28.906 -16.453 1 96 88 TYR B CA 1
ATOM 5746 C C . TYR B 1 88 ? 12.867 -29.75 -15.281 1 96 88 TYR B C 1
ATOM 5748 O O . TYR B 1 88 ? 13.445 -30.797 -14.992 1 96 88 TYR B O 1
ATOM 5756 N N . GLY B 1 89 ? 11.812 -29.172 -14.578 1 91.81 89 GLY B N 1
ATOM 5757 C CA . GLY B 1 89 ? 11.148 -29.953 -13.547 1 91.81 89 GLY B CA 1
ATOM 5758 C C . GLY B 1 89 ? 11.469 -29.469 -12.141 1 91.81 89 GLY B C 1
ATOM 5759 O O . GLY B 1 89 ? 12.344 -28.625 -11.953 1 91.81 89 GLY B O 1
ATOM 5760 N N . LYS B 1 90 ? 10.68 -29.906 -11.188 1 89.25 90 LYS B N 1
ATOM 5761 C CA . LYS B 1 90 ? 10.789 -29.719 -9.75 1 89.25 90 LYS B CA 1
ATOM 5762 C C . LYS B 1 90 ? 10.406 -28.297 -9.344 1 89.25 90 LYS B C 1
ATOM 5764 O O . LYS B 1 90 ? 9.727 -28.094 -8.328 1 89.25 90 LYS B O 1
ATOM 5769 N N . PHE B 1 91 ? 10.898 -27.328 -10.031 1 90.81 91 PHE B N 1
ATOM 5770 C CA . PHE B 1 91 ? 10.516 -25.984 -9.656 1 90.81 91 PHE B CA 1
ATOM 5771 C C . PHE B 1 91 ? 10.43 -25.078 -10.875 1 90.81 91 PHE B C 1
ATOM 5773 O O . PHE B 1 91 ? 10.516 -25.547 -12.016 1 90.81 91 PHE B O 1
ATOM 5780 N N . PHE B 1 92 ? 10.094 -23.812 -10.672 1 93.19 92 PHE B N 1
ATOM 5781 C CA . PHE B 1 92 ? 9.758 -22.844 -11.727 1 93.19 92 PHE B CA 1
ATOM 5782 C C . PHE B 1 92 ? 10.969 -22.578 -12.617 1 93.19 92 PHE B C 1
ATOM 5784 O O . PHE B 1 92 ? 12.07 -22.344 -12.117 1 93.19 92 PHE B O 1
ATOM 5791 N N . ARG B 1 93 ? 10.844 -22.609 -13.867 1 95.38 93 ARG B N 1
ATOM 5792 C CA . ARG B 1 93 ? 11.93 -22.438 -14.836 1 95.38 93 ARG B CA 1
ATOM 5793 C C . ARG B 1 93 ? 12.57 -21.062 -14.711 1 95.38 93 ARG B C 1
ATOM 5795 O O . ARG B 1 93 ? 13.773 -20.906 -14.922 1 95.38 93 ARG B O 1
ATOM 5802 N N . GLY B 1 94 ? 11.68 -20.016 -14.391 1 95.19 94 GLY B N 1
ATOM 5803 C CA . GLY B 1 94 ? 12.258 -18.688 -14.203 1 95.19 94 GLY B CA 1
ATOM 5804 C C . GLY B 1 94 ? 13.25 -18.625 -13.055 1 95.19 94 GLY B C 1
ATOM 5805 O O . GLY B 1 94 ? 14.234 -17.891 -13.125 1 95.19 94 GLY B O 1
ATOM 5806 N N . ASP B 1 95 ? 13.055 -19.391 -12.039 1 95.94 95 ASP B N 1
ATOM 5807 C CA . ASP B 1 95 ? 13.969 -19.422 -10.898 1 95.94 95 ASP B CA 1
ATOM 5808 C C . ASP B 1 95 ? 15.305 -20.062 -11.281 1 95.94 95 ASP B C 1
ATOM 5810 O O . ASP B 1 95 ? 16.359 -19.703 -10.758 1 95.94 95 ASP B O 1
ATOM 5814 N N . LYS B 1 96 ? 15.297 -21.031 -12.211 1 97.12 96 LYS B N 1
ATOM 5815 C CA . LYS B 1 96 ? 16.531 -21.625 -12.719 1 97.12 96 LYS B CA 1
ATOM 5816 C C . LYS B 1 96 ? 17.406 -20.578 -13.398 1 97.12 96 LYS B C 1
ATOM 5818 O O . LYS B 1 96 ? 18.609 -20.531 -13.18 1 97.12 96 LYS B O 1
ATOM 5823 N N . VAL B 1 97 ? 16.719 -19.781 -14.18 1 97.44 97 VAL B N 1
ATOM 5824 C CA . VAL B 1 97 ? 17.422 -18.719 -14.883 1 97.44 97 VAL B CA 1
ATOM 5825 C C . VAL B 1 97 ? 17.953 -17.688 -13.883 1 97.44 97 VAL B C 1
ATOM 5827 O O . VAL B 1 97 ? 19.094 -17.234 -13.992 1 97.44 97 VAL B O 1
ATOM 5830 N N . GLN B 1 98 ? 17.125 -17.344 -12.93 1 95.88 98 GLN B N 1
ATOM 5831 C CA . GLN B 1 98 ? 17.531 -16.406 -11.898 1 95.88 98 GLN B CA 1
ATOM 5832 C C . GLN B 1 98 ? 18.734 -16.938 -11.117 1 95.88 98 GLN B C 1
ATOM 5834 O O . GLN B 1 98 ? 19.656 -16.172 -10.805 1 95.88 98 GLN B O 1
ATOM 5839 N N . ASN B 1 99 ? 18.75 -18.188 -10.758 1 97.12 99 ASN B N 1
ATOM 5840 C CA . ASN B 1 99 ? 19.859 -18.781 -10.039 1 97.12 99 ASN B CA 1
ATOM 5841 C C . ASN B 1 99 ? 21.141 -18.781 -10.883 1 97.12 99 ASN B C 1
ATOM 5843 O O . ASN B 1 99 ? 22.219 -18.469 -10.383 1 97.12 99 ASN B O 1
ATOM 5847 N N . ALA B 1 100 ? 20.953 -19.172 -12.141 1 98.19 100 ALA B N 1
ATOM 5848 C CA . ALA B 1 100 ? 22.109 -19.125 -13.047 1 98.19 100 ALA B CA 1
ATOM 5849 C C . ALA B 1 100 ? 22.719 -17.719 -13.078 1 98.19 100 ALA B C 1
ATOM 5851 O O . ALA B 1 100 ? 23.938 -17.562 -12.969 1 98.19 100 ALA B O 1
ATOM 5852 N N . GLN B 1 101 ? 21.844 -16.75 -13.219 1 97.25 101 GLN B N 1
ATOM 5853 C CA . GLN B 1 101 ? 22.297 -15.367 -13.227 1 97.25 101 GLN B CA 1
ATOM 5854 C C . GLN B 1 101 ? 22.953 -15 -11.898 1 97.25 101 GLN B C 1
ATOM 5856 O O . GLN B 1 101 ? 24 -14.352 -11.883 1 97.25 101 GLN B O 1
ATOM 5861 N N . ARG B 1 102 ? 22.359 -15.375 -10.789 1 95.5 102 ARG B N 1
ATOM 5862 C CA . ARG B 1 102 ? 22.859 -15.086 -9.445 1 95.5 102 ARG B CA 1
ATOM 5863 C C . ARG B 1 102 ? 24.281 -15.609 -9.266 1 95.5 102 ARG B C 1
ATOM 5865 O O . ARG B 1 102 ? 25.094 -14.969 -8.617 1 95.5 102 ARG B O 1
ATOM 5872 N N . PHE B 1 103 ? 24.562 -16.719 -9.852 1 97.44 103 PHE B N 1
ATOM 5873 C CA . PHE B 1 103 ? 25.859 -17.344 -9.672 1 97.44 103 PHE B CA 1
ATOM 5874 C C . PHE B 1 103 ? 26.797 -16.969 -10.812 1 97.44 103 PHE B C 1
ATOM 5876 O O . PHE B 1 103 ? 27.906 -17.5 -10.922 1 97.44 103 PHE B O 1
ATOM 5883 N N . GLY B 1 104 ? 26.375 -16.094 -11.711 1 97.75 104 GLY B N 1
ATOM 5884 C CA . GLY B 1 104 ? 27.25 -15.438 -12.672 1 97.75 104 GLY B CA 1
ATOM 5885 C C . GLY B 1 104 ? 27.344 -16.172 -14 1 97.75 104 GLY B C 1
ATOM 5886 O O . GLY B 1 104 ? 28.234 -15.906 -14.797 1 97.75 104 GLY B O 1
ATOM 5887 N N . ALA B 1 105 ? 26.469 -17.125 -14.266 1 98.38 105 ALA B N 1
ATOM 5888 C CA . ALA B 1 105 ? 26.469 -17.797 -15.562 1 98.38 105 ALA B CA 1
ATOM 5889 C C . ALA B 1 105 ? 26.188 -16.812 -16.688 1 98.38 105 ALA B C 1
ATOM 5891 O O . ALA B 1 105 ? 25.469 -15.828 -16.5 1 98.38 105 ALA B O 1
ATOM 5892 N N . ALA B 1 106 ? 26.719 -17.109 -17.812 1 97.75 106 ALA B N 1
ATOM 5893 C CA . ALA B 1 106 ? 26.547 -16.219 -18.969 1 97.75 106 ALA B CA 1
ATOM 5894 C C . ALA B 1 106 ? 25.266 -16.562 -19.719 1 97.75 106 ALA B C 1
ATOM 5896 O O . ALA B 1 106 ? 24.766 -15.742 -20.5 1 97.75 106 ALA B O 1
ATOM 5897 N N . GLY B 1 107 ? 24.734 -17.734 -19.562 1 97.56 107 GLY B N 1
ATOM 5898 C CA . GLY B 1 107 ? 23.531 -18.219 -20.188 1 97.56 107 GLY B CA 1
ATOM 5899 C C . GLY B 1 107 ? 23.109 -19.594 -19.688 1 97.56 107 GLY B C 1
ATOM 5900 O O . GLY B 1 107 ? 23.875 -20.266 -19 1 97.56 107 GLY B O 1
ATOM 5901 N N . ILE B 1 108 ? 21.953 -19.953 -20.062 1 98.19 108 ILE B N 1
ATOM 5902 C CA . ILE B 1 108 ? 21.453 -21.25 -19.578 1 98.19 108 ILE B CA 1
ATOM 5903 C C . ILE B 1 108 ? 20.625 -21.922 -20.656 1 98.19 108 ILE B C 1
ATOM 5905 O O . ILE B 1 108 ? 19.859 -21.281 -21.375 1 98.19 108 ILE B O 1
ATOM 5909 N N . ILE B 1 109 ? 20.844 -23.203 -20.828 1 97.88 109 ILE B N 1
ATOM 5910 C CA . ILE B 1 109 ? 20.062 -24.062 -21.703 1 97.88 109 ILE B CA 1
ATOM 5911 C C . ILE B 1 109 ? 19.266 -25.062 -20.859 1 97.88 109 ILE B C 1
ATOM 5913 O O . ILE B 1 109 ? 19.797 -25.672 -19.922 1 97.88 109 ILE B O 1
ATOM 5917 N N . LEU B 1 110 ? 17.969 -25.188 -21.172 1 97.75 110 LEU B N 1
ATOM 5918 C CA . LEU B 1 110 ? 17.094 -26.094 -20.438 1 97.75 110 LEU B CA 1
ATOM 5919 C C . LEU B 1 110 ? 16.625 -27.234 -21.328 1 97.75 110 LEU B C 1
ATOM 5921 O O . LEU B 1 110 ? 16.406 -27.047 -22.531 1 97.75 110 LEU B O 1
ATOM 5925 N N . TYR B 1 111 ? 16.5 -28.359 -20.719 1 97.06 111 TYR B N 1
ATOM 5926 C CA . TYR B 1 111 ? 15.953 -29.5 -21.469 1 97.06 111 TYR B CA 1
ATOM 5927 C C . TYR B 1 111 ? 15.102 -30.391 -20.562 1 97.06 111 TYR B C 1
ATOM 5929 O O . TYR B 1 111 ? 15.281 -30.406 -19.344 1 97.06 111 TYR B O 1
ATOM 5937 N N . SER B 1 112 ? 14.156 -31.156 -21.141 1 96.56 112 SER B N 1
ATOM 5938 C CA . SER B 1 112 ? 13.266 -32.062 -20.422 1 96.56 112 SER B CA 1
ATOM 5939 C C . SER B 1 112 ? 13.867 -33.469 -20.328 1 96.56 112 SER B C 1
ATOM 5941 O O . SER B 1 112 ? 13.664 -34.281 -21.203 1 96.56 112 SER B O 1
ATOM 5943 N N . ASP B 1 113 ? 14.523 -33.719 -19.266 1 96.38 113 ASP B N 1
ATOM 5944 C CA . ASP B 1 113 ? 15.219 -34.969 -19.094 1 96.38 113 ASP B CA 1
ATOM 5945 C C . ASP B 1 113 ? 14.242 -36.156 -19.125 1 96.38 113 ASP B C 1
ATOM 5947 O O . ASP B 1 113 ? 13.172 -36.094 -18.5 1 96.38 113 ASP B O 1
ATOM 5951 N N . PRO B 1 114 ? 14.617 -37.25 -19.766 1 94.19 114 PRO B N 1
ATOM 5952 C CA . PRO B 1 114 ? 13.703 -38.375 -19.906 1 94.19 114 PRO B CA 1
ATOM 5953 C C . PRO B 1 114 ? 13.297 -38.969 -18.547 1 94.19 114 PRO B C 1
ATOM 5955 O O . PRO B 1 114 ? 12.219 -39.562 -18.438 1 94.19 114 PRO B O 1
ATOM 5958 N N . GLN B 1 115 ? 14.102 -38.812 -17.578 1 92.25 115 GLN B N 1
ATOM 5959 C CA . GLN B 1 115 ? 13.758 -39.312 -16.25 1 92.25 115 GLN B CA 1
ATOM 5960 C C . GLN B 1 115 ? 12.43 -38.719 -15.773 1 92.25 115 GLN B C 1
ATOM 5962 O O . GLN B 1 115 ? 11.664 -39.406 -15.078 1 92.25 115 GLN B O 1
ATOM 5967 N N . ASN B 1 116 ? 12.172 -37.5 -16.188 1 92.81 116 ASN B N 1
ATOM 5968 C CA . ASN B 1 116 ? 10.984 -36.812 -15.68 1 92.81 116 ASN B CA 1
ATOM 5969 C C . ASN B 1 116 ? 9.875 -36.781 -16.719 1 92.81 116 ASN B C 1
ATOM 5971 O O . ASN B 1 116 ? 8.711 -36.594 -16.391 1 92.81 116 ASN B O 1
ATOM 5975 N N . TYR B 1 117 ? 10.242 -37.031 -18.047 1 94.69 117 TYR B N 1
ATOM 5976 C CA . TYR B 1 117 ? 9.266 -36.656 -19.062 1 94.69 117 TYR B CA 1
ATOM 5977 C C . TYR B 1 117 ? 9.047 -37.812 -20.062 1 94.69 117 TYR B C 1
ATOM 5979 O O . TYR B 1 117 ? 8.172 -37.719 -20.922 1 94.69 117 TYR B O 1
ATOM 5987 N N . ALA B 1 118 ? 9.828 -38.906 -20.016 1 92.38 118 ALA B N 1
ATOM 5988 C CA . ALA B 1 118 ? 9.727 -39.938 -21.062 1 92.38 118 ALA B CA 1
ATOM 5989 C C . ALA B 1 118 ? 9.57 -41.312 -20.469 1 92.38 118 ALA B C 1
ATOM 5991 O O . ALA B 1 118 ? 9.914 -42.312 -21.094 1 92.38 118 ALA B O 1
ATOM 5992 N N . GLY B 1 119 ? 9.125 -41.531 -19.281 1 87.44 119 GLY B N 1
ATOM 5993 C CA . GLY B 1 119 ? 8.797 -42.781 -18.641 1 87.44 119 GLY B CA 1
ATOM 5994 C C . GLY B 1 119 ? 9.922 -43.812 -18.688 1 87.44 119 GLY B C 1
ATOM 5995 O O . GLY B 1 119 ? 10.719 -43.812 -19.625 1 87.44 119 GLY B O 1
ATOM 5996 N N . ASP B 1 120 ? 9.961 -44.594 -17.766 1 82 120 ASP B N 1
ATOM 5997 C CA . ASP B 1 120 ? 10.953 -45.688 -17.703 1 82 120 ASP B CA 1
ATOM 5998 C C . ASP B 1 120 ? 12.344 -45.188 -18.094 1 82 120 ASP B C 1
ATOM 6000 O O . ASP B 1 120 ? 12.992 -45.75 -18.969 1 82 120 ASP B O 1
ATOM 6004 N N . ASN B 1 121 ? 12.648 -44.125 -17.594 1 76 121 ASN B N 1
ATOM 6005 C CA . ASN B 1 121 ? 13.938 -43.5 -17.812 1 76 121 ASN B CA 1
ATOM 6006 C C . ASN B 1 121 ? 14.219 -43.312 -19.297 1 76 121 ASN B C 1
ATOM 6008 O O . ASN B 1 121 ? 15.328 -43.594 -19.766 1 76 121 ASN B O 1
ATOM 6012 N N . GLY B 1 122 ? 13.195 -43.031 -20.047 1 76.81 122 GLY B N 1
ATOM 6013 C CA . GLY B 1 122 ? 13.328 -42.75 -21.469 1 76.81 122 GLY B CA 1
ATOM 6014 C C . GLY B 1 122 ? 13.039 -43.938 -22.359 1 76.81 122 GLY B C 1
ATOM 6015 O O . GLY B 1 122 ? 13.164 -43.875 -23.578 1 76.81 122 GLY B O 1
ATOM 6016 N N . GLN B 1 123 ? 12.633 -44.969 -21.75 1 82.31 123 GLN B N 1
ATOM 6017 C CA . GLN B 1 123 ? 12.469 -46.188 -22.547 1 82.31 123 GLN B CA 1
ATOM 6018 C C . GLN B 1 123 ? 11.008 -46.406 -22.922 1 82.31 123 GLN B C 1
ATOM 6020 O O . GLN B 1 123 ? 10.695 -47.281 -23.75 1 82.31 123 GLN B O 1
ATOM 6025 N N . ALA B 1 124 ? 10.18 -45.594 -22.375 1 88.31 124 ALA B N 1
ATOM 6026 C CA . ALA B 1 124 ? 8.773 -45.688 -22.75 1 88.31 124 ALA B CA 1
ATOM 6027 C C . ALA B 1 124 ? 8.539 -45.188 -24.156 1 88.31 124 ALA B C 1
ATOM 6029 O O . ALA B 1 124 ? 9.297 -44.375 -24.672 1 88.31 124 ALA B O 1
ATOM 6030 N N . SER B 1 125 ? 7.508 -45.75 -24.75 1 93.31 125 SER B N 1
ATOM 6031 C CA . SER B 1 125 ? 7.141 -45.25 -26.062 1 93.31 125 SER B CA 1
ATOM 6032 C C . SER B 1 125 ? 6.664 -43.812 -25.984 1 93.31 125 SER B C 1
ATOM 6034 O O . SER B 1 125 ? 5.82 -43.469 -25.156 1 93.31 125 SER B O 1
ATOM 6036 N N . PRO B 1 126 ? 7.238 -43.031 -26.828 1 94.88 126 PRO B N 1
ATOM 6037 C CA . PRO B 1 126 ? 6.832 -41.625 -26.781 1 94.88 126 PRO B CA 1
ATOM 6038 C C . PRO B 1 126 ? 5.5 -41.375 -27.484 1 94.88 126 PRO B C 1
ATOM 6040 O O . PRO B 1 126 ? 4.934 -42.281 -28.094 1 94.88 126 PRO B O 1
ATOM 6043 N N . TYR B 1 127 ? 4.945 -40.219 -27.25 1 94.25 127 TYR B N 1
ATOM 6044 C CA . TYR B 1 127 ? 3.811 -39.719 -28.031 1 94.25 127 TYR B CA 1
ATOM 6045 C C . TYR B 1 127 ? 4.113 -39.812 -29.531 1 94.25 127 TYR B C 1
ATOM 6047 O O . TYR B 1 127 ? 5.223 -39.469 -29.953 1 94.25 127 TYR B O 1
ATOM 6055 N N . PRO B 1 128 ? 3.232 -40.344 -30.359 1 94.12 128 PRO B N 1
ATOM 6056 C CA . PRO B 1 128 ? 1.802 -40.5 -30.078 1 94.12 128 PRO B CA 1
ATOM 6057 C C . PRO B 1 128 ? 1.438 -41.906 -29.594 1 94.12 128 PRO B C 1
ATOM 6059 O O . PRO B 1 128 ? 0.259 -42.25 -29.562 1 94.12 128 PRO B O 1
ATOM 6062 N N . ASN B 1 129 ? 2.387 -42.688 -29.25 1 93.38 129 ASN B N 1
ATOM 6063 C CA . ASN B 1 129 ? 2.088 -44.031 -28.797 1 93.38 129 ASN B CA 1
ATOM 6064 C C . ASN B 1 129 ? 1.796 -44.094 -27.297 1 93.38 129 ASN B C 1
ATOM 6066 O O . ASN B 1 129 ? 1.399 -45.125 -26.766 1 93.38 129 ASN B O 1
ATOM 6070 N N . SER B 1 130 ? 1.98 -43.094 -26.656 1 92.94 130 SER B N 1
ATOM 6071 C CA . SER B 1 130 ? 1.67 -42.844 -25.25 1 92.94 130 SER B CA 1
ATOM 6072 C C . SER B 1 130 ? 1.581 -41.375 -24.938 1 92.94 130 SER B C 1
ATOM 6074 O O . SER B 1 130 ? 1.546 -40.531 -25.844 1 92.94 130 SER B O 1
ATOM 6076 N N . TRP B 1 131 ? 1.552 -41.031 -23.672 1 92.06 131 TRP B N 1
ATOM 6077 C CA . TRP B 1 131 ? 1.451 -39.625 -23.312 1 92.06 131 TRP B CA 1
ATOM 6078 C C . TRP B 1 131 ? 2.828 -39.031 -23.016 1 92.06 131 TRP B C 1
ATOM 6080 O O . TRP B 1 131 ? 2.943 -37.875 -22.609 1 92.06 131 TRP B O 1
ATOM 6090 N N . TRP B 1 132 ? 3.928 -39.875 -23.156 1 94.94 132 TRP B N 1
ATOM 6091 C CA . TRP B 1 132 ? 5.273 -39.438 -22.797 1 94.94 132 TRP B CA 1
ATOM 6092 C C . TRP B 1 132 ? 5.879 -38.562 -23.875 1 94.94 132 TRP B C 1
ATOM 6094 O O . TRP B 1 132 ? 5.574 -38.719 -25.062 1 94.94 132 TRP B O 1
ATOM 6104 N N . LEU B 1 133 ? 6.691 -37.625 -23.5 1 96.19 133 LEU B N 1
ATOM 6105 C CA . LEU B 1 133 ? 7.285 -36.656 -24.391 1 96.19 133 LEU B CA 1
ATOM 6106 C C . LEU B 1 133 ? 8.227 -37.312 -25.391 1 96.19 133 LEU B C 1
ATOM 6108 O O . LEU B 1 133 ? 9.086 -38.094 -25.016 1 96.19 133 LEU B O 1
ATOM 6112 N N . PRO B 1 134 ? 8.086 -37.031 -26.719 1 95.38 134 PRO B N 1
ATOM 6113 C CA . PRO B 1 134 ? 9.086 -37.469 -27.688 1 95.38 134 PRO B CA 1
ATOM 6114 C C . PRO B 1 134 ? 10.453 -36.812 -27.469 1 95.38 134 PRO B C 1
ATOM 6116 O O . PRO B 1 134 ? 10.547 -35.75 -26.859 1 95.38 134 PRO B O 1
ATOM 6119 N N . GLY B 1 135 ? 11.469 -37.5 -27.938 1 95.94 135 GLY B N 1
ATOM 6120 C CA . GLY B 1 135 ? 12.836 -37 -27.766 1 95.94 135 GLY B CA 1
ATOM 6121 C C . GLY B 1 135 ? 13.07 -35.656 -28.422 1 95.94 135 GLY B C 1
ATOM 6122 O O . GLY B 1 135 ? 14.023 -34.969 -28.062 1 95.94 135 GLY B O 1
ATOM 6123 N N . GLU B 1 136 ? 12.18 -35.219 -29.281 1 95.19 136 GLU B N 1
ATOM 6124 C CA . GLU B 1 136 ? 12.289 -33.938 -30 1 95.19 136 GLU B CA 1
ATOM 6125 C C . GLU B 1 136 ? 11.469 -32.844 -29.328 1 95.19 136 GLU B C 1
ATOM 6127 O O . GLU B 1 136 ? 11.516 -31.688 -29.734 1 95.19 136 GLU B O 1
ATOM 6132 N N . GLY B 1 137 ? 10.758 -33.25 -28.281 1 94.75 137 GLY B N 1
ATOM 6133 C CA . GLY B 1 137 ? 9.883 -32.312 -27.625 1 94.75 137 GLY B CA 1
ATOM 6134 C C . GLY B 1 137 ? 10.641 -31.234 -26.844 1 94.75 137 GLY B C 1
ATOM 6135 O O . GLY B 1 137 ? 11.68 -31.516 -26.25 1 94.75 137 GLY B O 1
ATOM 6136 N N . MET B 1 138 ? 10.18 -29.984 -26.891 1 94 138 MET B N 1
ATOM 6137 C CA . MET B 1 138 ? 10.742 -28.844 -26.172 1 94 138 MET B CA 1
ATOM 6138 C C . MET B 1 138 ? 9.664 -28.141 -25.328 1 94 138 MET B C 1
ATOM 6140 O O . MET B 1 138 ? 8.539 -27.953 -25.797 1 94 138 MET B O 1
ATOM 6144 N N . GLN B 1 139 ? 10.031 -27.797 -24.156 1 95 139 GLN B N 1
ATOM 6145 C CA . GLN B 1 139 ? 9.125 -27.094 -23.25 1 95 139 GLN B CA 1
ATOM 6146 C C . GLN B 1 139 ? 9.344 -25.594 -23.328 1 95 139 GLN B C 1
ATOM 6148 O O . GLN B 1 139 ? 10.43 -25.094 -23.016 1 95 139 GLN B O 1
ATOM 6153 N N . ARG B 1 140 ? 8.312 -24.859 -23.812 1 94.06 140 ARG B N 1
ATOM 6154 C CA . ARG B 1 140 ? 8.312 -23.406 -23.828 1 94.06 140 ARG B CA 1
ATOM 6155 C C . ARG B 1 140 ? 7.812 -22.844 -22.5 1 94.06 140 ARG B C 1
ATOM 6157 O O . ARG B 1 140 ? 7.305 -23.594 -21.656 1 94.06 140 ARG B O 1
ATOM 6164 N N . GLY B 1 141 ? 8.008 -21.531 -22.297 1 94.06 141 GLY B N 1
ATOM 6165 C CA . GLY B 1 141 ? 7.453 -20.922 -21.094 1 94.06 141 GLY B CA 1
ATOM 6166 C C . GLY B 1 141 ? 8.023 -19.547 -20.812 1 94.06 141 GLY B C 1
ATOM 6167 O O . GLY B 1 141 ? 9 -19.125 -21.438 1 94.06 141 GLY B O 1
ATOM 6168 N N . SER B 1 142 ? 7.375 -18.891 -19.938 1 93.88 142 SER B N 1
ATOM 6169 C CA . SER B 1 142 ? 7.871 -17.609 -19.453 1 93.88 142 SER B CA 1
ATOM 6170 C C . SER B 1 142 ? 8.93 -17.797 -18.375 1 93.88 142 SER B C 1
ATOM 6172 O O . SER B 1 142 ? 8.867 -18.75 -17.594 1 93.88 142 SER B O 1
ATOM 6174 N N . ILE B 1 143 ? 9.898 -16.891 -18.312 1 94.5 143 ILE B N 1
ATOM 6175 C CA . ILE B 1 143 ? 10.906 -16.984 -17.266 1 94.5 143 ILE B CA 1
ATOM 6176 C C . ILE B 1 143 ? 10.906 -15.688 -16.453 1 94.5 143 ILE B C 1
ATOM 6178 O O . ILE B 1 143 ? 11.883 -15.375 -15.766 1 94.5 143 ILE B O 1
ATOM 6182 N N . VAL B 1 144 ? 9.773 -14.883 -16.547 1 89.69 144 VAL B N 1
ATOM 6183 C CA . VAL B 1 144 ? 9.688 -13.625 -15.812 1 89.69 144 VAL B CA 1
ATOM 6184 C C . VAL B 1 144 ? 9.602 -13.906 -14.312 1 89.69 144 VAL B C 1
ATOM 6186 O O . VAL B 1 144 ? 8.977 -14.883 -13.891 1 89.69 144 VAL B O 1
ATOM 6189 N N . TRP B 1 145 ? 10.219 -13.016 -13.492 1 82.62 145 TRP B N 1
ATOM 6190 C CA . TRP B 1 145 ? 10.328 -13.25 -12.055 1 82.62 145 TRP B CA 1
ATOM 6191 C C . TRP B 1 145 ? 9.195 -12.57 -11.297 1 82.62 145 TRP B C 1
ATOM 6193 O O . TRP B 1 145 ? 9 -12.812 -10.109 1 82.62 145 TRP B O 1
ATOM 6203 N N . HIS B 1 146 ? 8.508 -11.625 -11.859 1 82.5 146 HIS B N 1
ATOM 6204 C CA . HIS B 1 146 ? 7.398 -10.906 -11.25 1 82.5 146 HIS B CA 1
ATOM 6205 C C . HIS B 1 146 ? 6.117 -11.078 -12.055 1 82.5 146 HIS B C 1
ATOM 6207 O O . HIS B 1 146 ? 6.141 -11.023 -13.289 1 82.5 146 HIS B O 1
ATOM 6213 N N . ASP B 1 147 ? 5.027 -11.32 -11.344 1 87.06 147 ASP B N 1
ATOM 6214 C CA . ASP B 1 147 ? 3.752 -11.477 -12.031 1 87.06 147 ASP B CA 1
ATOM 6215 C C . ASP B 1 147 ? 3.258 -10.141 -12.586 1 87.06 147 ASP B C 1
ATOM 6217 O O . ASP B 1 147 ? 3.428 -9.102 -11.945 1 87.06 147 ASP B O 1
ATOM 6221 N N . GLY B 1 148 ? 2.678 -10.281 -13.781 1 91.56 148 GLY B N 1
ATOM 6222 C CA . GLY B 1 148 ? 2.141 -9.078 -14.391 1 91.56 148 GLY B CA 1
ATOM 6223 C C . GLY B 1 148 ? 3.043 -8.5 -15.469 1 91.56 148 GLY B C 1
ATOM 6224 O O . GLY B 1 148 ? 4.109 -9.055 -15.75 1 91.56 148 GLY B O 1
ATOM 6225 N N . ASP B 1 149 ? 2.645 -7.445 -16.109 1 93.75 149 ASP B N 1
ATOM 6226 C CA . ASP B 1 149 ? 3.396 -6.762 -17.156 1 93.75 149 ASP B CA 1
ATOM 6227 C C . ASP B 1 149 ? 4.621 -6.055 -16.578 1 93.75 149 ASP B C 1
ATOM 6229 O O . ASP B 1 149 ? 4.488 -5.137 -15.766 1 93.75 149 ASP B O 1
ATOM 6233 N N . PRO B 1 150 ? 5.844 -6.504 -16.984 1 93.5 150 PRO B N 1
ATOM 6234 C CA . PRO B 1 150 ? 7.047 -5.891 -16.422 1 93.5 150 PRO B CA 1
ATOM 6235 C C . PRO B 1 150 ? 7.164 -4.406 -16.766 1 93.5 150 PRO B C 1
ATOM 6237 O O . PRO B 1 150 ? 7.918 -3.676 -16.109 1 93.5 150 PRO B O 1
ATOM 6240 N N . SER B 1 151 ? 6.414 -3.975 -17.75 1 94.38 151 SER B N 1
ATOM 6241 C CA . SER B 1 151 ? 6.535 -2.588 -18.188 1 94.38 151 SER B CA 1
ATOM 6242 C C . SER B 1 151 ? 5.605 -1.674 -17.406 1 94.38 151 SER B C 1
ATOM 6244 O O . SER B 1 151 ? 5.719 -0.449 -17.484 1 94.38 151 SER B O 1
ATOM 6246 N N . THR B 1 152 ? 4.684 -2.168 -16.656 1 95.56 152 THR B N 1
ATOM 6247 C CA . THR B 1 152 ? 3.785 -1.389 -15.805 1 95.56 152 THR B CA 1
ATOM 6248 C C . THR B 1 152 ? 3.711 -1.986 -14.398 1 95.56 152 THR B C 1
ATOM 6250 O O . THR B 1 152 ? 2.635 -2.385 -13.945 1 95.56 152 THR B O 1
ATOM 6253 N N . PRO B 1 153 ? 4.781 -2.02 -13.711 1 93.88 153 PRO B N 1
ATOM 6254 C CA . PRO B 1 153 ? 4.812 -2.648 -12.391 1 93.88 153 PRO B CA 1
ATOM 6255 C C . PRO B 1 153 ? 3.961 -1.903 -11.367 1 93.88 153 PRO B C 1
ATOM 6257 O O . PRO B 1 153 ? 4.223 -0.734 -11.07 1 93.88 153 PRO B O 1
ATOM 6260 N N . MET B 1 154 ? 2.84 -2.512 -10.875 1 94.06 154 MET B N 1
ATOM 6261 C CA . MET B 1 154 ? 2.021 -2.062 -9.75 1 94.06 154 MET B CA 1
ATOM 6262 C C . MET B 1 154 ? 1.027 -0.994 -10.195 1 94.06 154 MET B C 1
ATOM 6264 O O . MET B 1 154 ? 0.505 -0.244 -9.367 1 94.06 154 MET B O 1
ATOM 6268 N N . TYR B 1 155 ? 0.823 -0.781 -11.445 1 96.31 155 TYR B N 1
ATOM 6269 C CA . TYR B 1 155 ? -0.252 0.024 -12.016 1 96.31 155 TYR B CA 1
ATOM 6270 C C . TYR B 1 155 ? -0.741 -0.568 -13.328 1 96.31 155 TYR B C 1
ATOM 6272 O O . TYR B 1 155 ? -0.017 -1.32 -13.984 1 96.31 155 TYR B O 1
ATOM 6280 N N . PRO B 1 156 ? -1.979 -0.325 -13.742 1 96.5 156 PRO B N 1
ATOM 6281 C CA . PRO B 1 156 ? -2.566 -1.061 -14.867 1 96.5 156 PRO B CA 1
ATOM 6282 C C . PRO B 1 156 ? -2.15 -0.496 -16.219 1 96.5 156 PRO B C 1
ATOM 6284 O O . PRO B 1 156 ? -1.967 0.716 -16.359 1 96.5 156 PRO B O 1
ATOM 6287 N N . ALA B 1 157 ? -2.057 -1.354 -17.141 1 95.19 157 ALA B N 1
ATOM 6288 C CA . ALA B 1 157 ? -1.789 -0.999 -18.531 1 95.19 157 ALA B CA 1
ATOM 6289 C C . ALA B 1 157 ? -3.055 -0.501 -19.234 1 95.19 157 ALA B C 1
ATOM 6291 O O . ALA B 1 157 ? -3.465 -1.049 -20.25 1 95.19 157 ALA B O 1
ATOM 6292 N N . ILE B 1 158 ? -3.66 0.524 -18.734 1 93.38 158 ILE B N 1
ATOM 6293 C CA . ILE B 1 158 ? -4.867 1.116 -19.297 1 93.38 158 ILE B CA 1
ATOM 6294 C C . ILE B 1 158 ? -4.527 1.873 -20.578 1 93.38 158 ILE B C 1
ATOM 6296 O O . ILE B 1 158 ? -3.352 2.033 -20.922 1 93.38 158 ILE B O 1
ATOM 6300 N N . LYS B 1 159 ? -5.605 2.301 -21.328 1 90.69 159 LYS B N 1
ATOM 6301 C CA . LYS B 1 159 ? -5.387 3.107 -22.516 1 90.69 159 LYS B CA 1
ATOM 6302 C C . LYS B 1 159 ? -4.555 4.348 -22.203 1 90.69 159 LYS B C 1
ATOM 6304 O O . LYS B 1 159 ? -4.875 5.098 -21.281 1 90.69 159 LYS B O 1
ATOM 6309 N N . GLY B 1 160 ? -3.471 4.527 -22.859 1 91.06 160 GLY B N 1
ATOM 6310 C CA . GLY B 1 160 ? -2.627 5.695 -22.672 1 91.06 160 GLY B CA 1
ATOM 6311 C C . GLY B 1 160 ? -1.597 5.508 -21.562 1 91.06 160 GLY B C 1
ATOM 6312 O O . GLY B 1 160 ? -0.811 6.418 -21.281 1 91.06 160 GLY B O 1
ATOM 6313 N N . ALA B 1 161 ? -1.528 4.344 -21 1 94.94 161 ALA B N 1
ATOM 6314 C CA . ALA B 1 161 ? -0.607 4.098 -19.891 1 94.94 161 ALA B CA 1
ATOM 6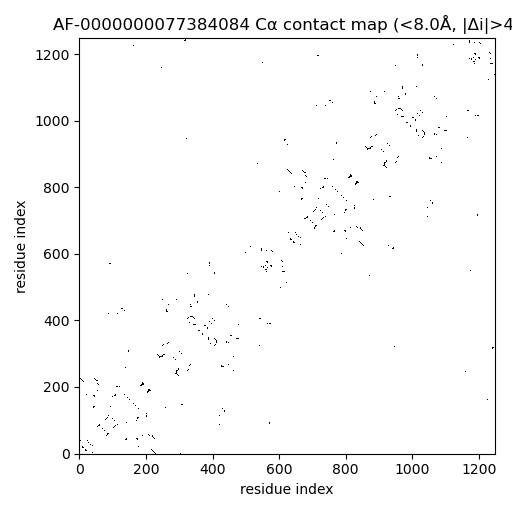315 C C . ALA B 1 161 ? 0.844 4.238 -20.344 1 94.94 161 ALA B C 1
ATOM 6317 O O . ALA B 1 161 ? 1.204 3.803 -21.453 1 94.94 161 ALA B O 1
ATOM 6318 N N . SER B 1 162 ? 1.593 4.871 -19.516 1 95.25 162 SER B N 1
ATOM 6319 C CA . SER B 1 162 ? 3.035 4.926 -19.734 1 95.25 162 SER B CA 1
ATOM 6320 C C . SER B 1 162 ? 3.719 3.658 -19.234 1 95.25 162 SER B C 1
ATOM 6322 O O . SER B 1 162 ? 3.246 3.023 -18.297 1 95.25 162 SER B O 1
ATOM 6324 N N . ARG B 1 163 ? 4.789 3.285 -19.969 1 95.44 163 ARG B N 1
ATOM 6325 C CA . ARG B 1 163 ? 5.574 2.102 -19.641 1 95.44 163 ARG B CA 1
ATOM 6326 C C . ARG B 1 163 ? 6.988 2.482 -19.219 1 95.44 163 ARG B C 1
ATOM 6328 O O . ARG B 1 163 ? 7.551 3.455 -19.719 1 95.44 163 ARG B O 1
ATOM 6335 N N . ILE B 1 164 ? 7.496 1.77 -18.25 1 94.75 164 ILE B N 1
ATOM 6336 C CA . ILE B 1 164 ? 8.875 2.035 -17.844 1 94.75 164 ILE B CA 1
ATOM 6337 C C . ILE B 1 164 ? 9.828 1.517 -18.922 1 94.75 164 ILE B C 1
ATOM 6339 O O . ILE B 1 164 ? 9.461 0.663 -19.719 1 94.75 164 ILE B O 1
ATOM 6343 N N . SER B 1 165 ? 10.992 2.041 -18.891 1 91.75 165 SER B N 1
ATOM 6344 C CA . SER B 1 165 ? 11.992 1.644 -19.875 1 91.75 165 SER B CA 1
ATOM 6345 C C . SER B 1 165 ? 12.469 0.214 -19.641 1 91.75 165 SER B C 1
ATOM 6347 O O . SER B 1 165 ? 12.352 -0.306 -18.531 1 91.75 165 SER B O 1
ATOM 6349 N N . SER B 1 166 ? 12.969 -0.445 -20.656 1 88.75 166 SER B N 1
ATOM 6350 C CA . SER B 1 166 ? 13.383 -1.844 -20.609 1 88.75 166 SER B CA 1
ATOM 6351 C C . SER B 1 166 ? 14.492 -2.057 -19.578 1 88.75 166 SER B C 1
ATOM 6353 O O . SER B 1 166 ? 14.562 -3.111 -18.953 1 88.75 166 SER B O 1
ATOM 6355 N N . GLU B 1 167 ? 15.297 -0.981 -19.391 1 89.12 167 GLU B N 1
ATOM 6356 C CA . GLU B 1 167 ? 16.422 -1.087 -18.469 1 89.12 167 GLU B CA 1
ATOM 6357 C C . GLU B 1 167 ? 15.938 -1.184 -17.016 1 89.12 167 GLU B C 1
ATOM 6359 O O . GLU B 1 167 ? 16.641 -1.709 -16.156 1 89.12 167 GLU B O 1
ATOM 6364 N N . LYS B 1 168 ? 14.711 -0.768 -16.875 1 91.62 168 LYS B N 1
ATOM 6365 C CA . LYS B 1 168 ? 14.172 -0.727 -15.516 1 91.62 168 LYS B CA 1
ATOM 6366 C C . LYS B 1 168 ? 13.273 -1.926 -15.25 1 91.62 168 LYS B C 1
ATOM 6368 O O . LYS B 1 168 ? 12.828 -2.131 -14.117 1 91.62 168 LYS B O 1
ATOM 6373 N N . MET B 1 169 ? 12.977 -2.66 -16.219 1 92.62 169 MET B N 1
ATOM 6374 C CA . MET B 1 169 ? 12.094 -3.812 -16.062 1 92.62 169 MET B CA 1
ATOM 6375 C C . MET B 1 169 ? 12.797 -4.934 -15.305 1 92.62 169 MET B C 1
ATOM 6377 O O . MET B 1 169 ? 14 -5.152 -15.484 1 92.62 169 MET B O 1
ATOM 6381 N N . ASP B 1 170 ? 12.07 -5.512 -14.422 1 89.88 170 ASP B N 1
ATOM 6382 C CA . ASP B 1 170 ? 12.586 -6.664 -13.688 1 89.88 170 ASP B CA 1
ATOM 6383 C C . ASP B 1 170 ? 12.516 -7.934 -14.531 1 89.88 170 ASP B C 1
ATOM 6385 O O . ASP B 1 170 ? 11.625 -8.766 -14.344 1 89.88 170 ASP B O 1
ATOM 6389 N N . LEU B 1 171 ? 13.5 -8.062 -15.461 1 92.94 171 LEU B N 1
ATOM 6390 C CA . LEU B 1 171 ? 13.578 -9.18 -16.391 1 92.94 171 LEU B CA 1
ATOM 6391 C C . LEU B 1 171 ? 14.922 -9.898 -16.266 1 92.94 171 LEU B C 1
ATOM 6393 O O . LEU B 1 171 ? 15.898 -9.312 -15.805 1 92.94 171 LEU B O 1
ATOM 6397 N N . PRO B 1 172 ? 14.914 -11.188 -16.625 1 93.12 172 PRO B N 1
ATOM 6398 C CA . PRO B 1 172 ? 16.203 -11.891 -16.688 1 93.12 172 PRO B CA 1
ATOM 6399 C C . PRO B 1 172 ? 17.203 -11.195 -17.609 1 93.12 172 PRO B C 1
ATOM 6401 O O . PRO B 1 172 ? 16.828 -10.664 -18.656 1 93.12 172 PRO B O 1
ATOM 6404 N N . ARG B 1 173 ? 18.484 -11.32 -17.266 1 94.69 173 ARG B N 1
ATOM 6405 C CA . ARG B 1 173 ? 19.484 -10.547 -18 1 94.69 173 ARG B CA 1
ATOM 6406 C C . ARG B 1 173 ? 20.438 -11.469 -18.766 1 94.69 173 ARG B C 1
ATOM 6408 O O . ARG B 1 173 ? 21.391 -11 -19.391 1 94.69 173 ARG B O 1
ATOM 6415 N N . ILE B 1 174 ? 20.219 -12.758 -18.719 1 96.25 174 ILE B N 1
ATOM 6416 C CA . ILE B 1 174 ? 21.062 -13.68 -19.469 1 96.25 174 ILE B CA 1
ATOM 6417 C C . ILE B 1 174 ? 20.219 -14.43 -20.5 1 96.25 174 ILE B C 1
ATOM 6419 O O . ILE B 1 174 ? 19.031 -14.656 -20.281 1 96.25 174 ILE B O 1
ATOM 6423 N N . PRO B 1 175 ? 20.859 -14.812 -21.594 1 96.19 175 PRO B N 1
ATOM 6424 C CA . PRO B 1 175 ? 20.156 -15.648 -22.562 1 96.19 175 PRO B CA 1
ATOM 6425 C C . PRO B 1 175 ? 19.75 -17 -21.984 1 96.19 175 PRO B C 1
ATOM 6427 O O . PRO B 1 175 ? 20.5 -17.594 -21.188 1 96.19 175 PRO B O 1
ATOM 6430 N N . ALA B 1 176 ? 18.625 -17.438 -22.328 1 96.62 176 ALA B N 1
ATOM 6431 C CA . ALA B 1 176 ? 18.078 -18.734 -21.922 1 96.62 176 ALA B CA 1
ATOM 6432 C C . ALA B 1 176 ? 17.266 -19.359 -23.047 1 96.62 176 ALA B C 1
ATOM 6434 O O . ALA B 1 176 ? 16.531 -18.672 -23.75 1 96.62 176 ALA B O 1
ATOM 6435 N N . HIS B 1 177 ? 17.469 -20.625 -23.219 1 96.19 177 HIS B N 1
ATOM 6436 C CA . HIS B 1 177 ? 16.797 -21.297 -24.328 1 96.19 177 HIS B CA 1
ATOM 6437 C C . HIS B 1 177 ? 16.531 -22.766 -24.016 1 96.19 177 HIS B C 1
ATOM 6439 O O . HIS B 1 177 ? 17.344 -23.422 -23.359 1 96.19 177 HIS B O 1
ATOM 6445 N N . PRO B 1 178 ? 15.383 -23.266 -24.484 1 96.25 178 PRO B N 1
ATOM 6446 C CA . PRO B 1 178 ? 15.094 -24.688 -24.328 1 96.25 178 PRO B CA 1
ATOM 6447 C C . PRO B 1 178 ? 15.523 -25.516 -25.531 1 96.25 178 PRO B C 1
ATOM 6449 O O . PRO B 1 178 ? 15.453 -25.047 -26.672 1 96.25 178 PRO B O 1
ATOM 6452 N N . ILE B 1 179 ? 15.945 -26.75 -25.328 1 96.81 179 ILE B N 1
ATOM 6453 C CA . ILE B 1 179 ? 16.234 -27.703 -26.391 1 96.81 179 ILE B CA 1
ATOM 6454 C C . ILE B 1 179 ? 15.578 -29.047 -26.078 1 96.81 179 ILE B C 1
ATOM 6456 O O . ILE B 1 179 ? 15.109 -29.266 -24.953 1 96.81 179 ILE B O 1
ATOM 6460 N N . SER B 1 180 ? 15.508 -29.906 -27.078 1 96.44 180 SER B N 1
ATOM 6461 C CA . SER B 1 180 ? 14.969 -31.25 -26.875 1 96.44 180 SER B CA 1
ATOM 6462 C C . SER B 1 180 ? 15.945 -32.125 -26.109 1 96.44 180 SER B C 1
ATOM 6464 O O . SER B 1 180 ? 17.141 -31.812 -26.016 1 96.44 180 SER B O 1
ATOM 6466 N N . TYR B 1 181 ? 15.359 -33.188 -25.516 1 96.75 181 TYR B N 1
ATOM 6467 C CA . TYR B 1 181 ? 16.312 -34.031 -24.781 1 96.75 181 TYR B CA 1
ATOM 6468 C C . TYR B 1 181 ? 17.156 -34.875 -25.734 1 96.75 181 TYR B C 1
ATOM 6470 O O . TYR B 1 181 ? 18.234 -35.312 -25.375 1 96.75 181 TYR B O 1
ATOM 6478 N N . ASN B 1 182 ? 16.766 -35.062 -27.031 1 96.56 182 ASN B N 1
ATOM 6479 C CA . ASN B 1 182 ? 17.641 -35.625 -28.047 1 96.56 182 ASN B CA 1
ATOM 6480 C C . ASN B 1 182 ? 18.844 -34.719 -28.312 1 96.56 182 ASN B C 1
ATOM 6482 O O . ASN B 1 182 ? 19.969 -35.188 -28.453 1 96.56 182 ASN B O 1
ATOM 6486 N N . ASP B 1 183 ? 18.578 -33.5 -28.438 1 96.94 183 ASP B N 1
ATOM 6487 C CA . ASP B 1 183 ? 19.641 -32.531 -28.672 1 96.94 183 ASP B CA 1
ATOM 6488 C C . ASP B 1 183 ? 20.547 -32.406 -27.438 1 96.94 183 ASP B C 1
ATOM 6490 O O . ASP B 1 183 ? 21.766 -32.25 -27.562 1 96.94 183 ASP B O 1
ATOM 6494 N N . ALA B 1 184 ? 19.922 -32.438 -26.297 1 97.69 184 ALA B N 1
ATOM 6495 C CA . ALA B 1 184 ? 20.719 -32.406 -25.078 1 97.69 184 ALA B CA 1
ATOM 6496 C C . ALA B 1 184 ? 21.688 -33.562 -25.016 1 97.69 184 ALA B C 1
ATOM 6498 O O . ALA B 1 184 ? 22.828 -33.406 -24.578 1 97.69 184 ALA B O 1
ATOM 6499 N N . ARG B 1 185 ? 21.234 -34.719 -25.422 1 97.06 185 ARG B N 1
ATOM 6500 C CA . ARG B 1 185 ? 22.094 -35.906 -25.438 1 97.06 185 ARG B CA 1
ATOM 6501 C C . ARG B 1 185 ? 23.328 -35.656 -26.297 1 97.06 185 ARG B C 1
ATOM 6503 O O . ARG B 1 185 ? 24.438 -36.094 -25.922 1 97.06 185 ARG B O 1
ATOM 6510 N N . LYS B 1 186 ? 23.156 -35 -27.391 1 95.88 186 LYS B N 1
ATOM 6511 C CA . LYS B 1 186 ? 24.281 -34.688 -28.281 1 95.88 186 LYS B CA 1
ATOM 6512 C C . LYS B 1 186 ? 25.25 -33.719 -27.609 1 95.88 186 LYS B C 1
ATOM 6514 O O . LYS B 1 186 ? 26.469 -33.844 -27.797 1 95.88 186 LYS B O 1
ATOM 6519 N N . ILE B 1 187 ? 24.734 -32.781 -26.859 1 96.88 187 ILE B N 1
ATOM 6520 C CA . ILE B 1 187 ? 25.578 -31.859 -26.141 1 96.88 187 ILE B CA 1
ATOM 6521 C C . ILE B 1 187 ? 26.344 -32.594 -25.031 1 96.88 187 ILE B C 1
ATOM 6523 O O . ILE B 1 187 ? 27.547 -32.438 -24.891 1 96.88 187 ILE B O 1
ATOM 6527 N N . PHE B 1 188 ? 25.641 -33.438 -24.312 1 97.44 188 PHE B N 1
ATOM 6528 C CA . PHE B 1 188 ? 26.25 -34.219 -23.25 1 97.44 188 PHE B CA 1
ATOM 6529 C C . PHE B 1 188 ? 27.391 -35.094 -23.781 1 97.44 188 PHE B C 1
ATOM 6531 O O . PHE B 1 188 ? 28.406 -35.281 -23.109 1 97.44 188 PHE B O 1
ATOM 6538 N N . ALA B 1 189 ? 27.203 -35.594 -24.953 1 95.44 189 ALA B N 1
ATOM 6539 C CA . ALA B 1 189 ? 28.188 -36.469 -25.562 1 95.44 189 ALA B CA 1
ATOM 6540 C C . ALA B 1 189 ? 29.531 -35.75 -25.75 1 95.44 189 ALA B C 1
ATOM 6542 O O . ALA B 1 189 ? 30.578 -36.375 -25.844 1 95.44 189 ALA B O 1
ATOM 6543 N N . GLN B 1 190 ? 29.484 -34.438 -25.812 1 94.81 190 GLN B N 1
ATOM 6544 C CA . GLN B 1 190 ? 30.703 -33.656 -25.984 1 94.81 190 GLN B CA 1
ATOM 6545 C C . GLN B 1 190 ? 31.297 -33.25 -24.641 1 94.81 190 GLN B C 1
ATOM 6547 O O . GLN B 1 190 ? 32.406 -32.75 -24.578 1 94.81 190 GLN B O 1
ATOM 6552 N N . MET B 1 191 ? 30.547 -33.406 -23.547 1 96.88 191 MET B N 1
ATOM 6553 C CA . MET B 1 191 ? 30.953 -32.938 -22.219 1 96.88 191 MET B CA 1
ATOM 6554 C C . MET B 1 191 ? 31.844 -33.969 -21.531 1 96.88 191 MET B C 1
ATOM 6556 O O . MET B 1 191 ? 31.469 -35.156 -21.422 1 96.88 191 MET B O 1
ATOM 6560 N N . VAL B 1 192 ? 33 -33.594 -21.062 1 95.62 192 VAL B N 1
ATOM 6561 C CA . VAL B 1 192 ? 33.875 -34.469 -20.312 1 95.62 192 VAL B CA 1
ATOM 6562 C C . VAL B 1 192 ? 34.281 -33.812 -19 1 95.62 192 VAL B C 1
ATOM 6564 O O . VAL B 1 192 ? 33.781 -32.719 -18.672 1 95.62 192 VAL B O 1
ATOM 6567 N N . GLY B 1 193 ? 35.062 -34.531 -18.188 1 94.69 193 GLY B N 1
ATOM 6568 C CA . GLY B 1 193 ? 35.375 -34.094 -16.828 1 94.69 193 GLY B CA 1
ATOM 6569 C C . GLY B 1 193 ? 34.781 -35.031 -15.766 1 94.69 193 GLY B C 1
ATOM 6570 O O . GLY B 1 193 ? 34.438 -36.156 -16.047 1 94.69 193 GLY B O 1
ATOM 6571 N N . PRO B 1 194 ? 34.594 -34.438 -14.531 1 96.69 194 PRO B N 1
ATOM 6572 C CA . PRO B 1 194 ? 34.062 -35.281 -13.469 1 96.69 194 PRO B CA 1
ATOM 6573 C C . PRO B 1 194 ? 32.625 -35.75 -13.75 1 96.69 194 PRO B C 1
ATOM 6575 O O . PRO B 1 194 ? 31.812 -34.969 -14.281 1 96.69 194 PRO B O 1
ATOM 6578 N N . GLN B 1 195 ? 32.375 -36.969 -13.422 1 96.94 195 GLN B N 1
ATOM 6579 C CA . GLN B 1 195 ? 31.016 -37.469 -13.508 1 96.94 195 GLN B CA 1
ATOM 6580 C C . GLN B 1 195 ? 30.094 -36.75 -12.531 1 96.94 195 GLN B C 1
ATOM 6582 O O . GLN B 1 195 ? 30.5 -36.469 -11.398 1 96.94 195 GLN B O 1
ATOM 6587 N N . ALA B 1 196 ? 28.906 -36.438 -12.945 1 97.75 196 ALA B N 1
ATOM 6588 C CA . ALA B 1 196 ? 27.938 -35.844 -12.047 1 97.75 196 ALA B CA 1
ATOM 6589 C C . ALA B 1 196 ? 27.609 -36.75 -10.875 1 97.75 196 ALA B C 1
ATOM 6591 O O . ALA B 1 196 ? 27.672 -37.969 -11 1 97.75 196 ALA B O 1
ATOM 6592 N N . PRO B 1 197 ? 27.266 -36.188 -9.727 1 96.62 197 PRO B N 1
ATOM 6593 C CA . PRO B 1 197 ? 26.859 -37 -8.594 1 96.62 197 PRO B CA 1
ATOM 6594 C C . PRO B 1 197 ? 25.703 -37.938 -8.93 1 96.62 197 PRO B C 1
ATOM 6596 O O . PRO B 1 197 ? 24.938 -37.688 -9.859 1 96.62 197 PRO B O 1
ATOM 6599 N N . ASP B 1 198 ? 25.578 -39.031 -8.156 1 95.5 198 ASP B N 1
ATOM 6600 C CA . ASP B 1 198 ? 24.547 -40.031 -8.391 1 95.5 198 ASP B CA 1
ATOM 6601 C C . ASP B 1 198 ? 23.156 -39.406 -8.414 1 95.5 198 ASP B C 1
ATOM 6603 O O . ASP B 1 198 ? 22.328 -39.719 -9.273 1 95.5 198 ASP B O 1
ATOM 6607 N N . ALA B 1 199 ? 22.938 -38.5 -7.555 1 95 199 ALA B N 1
ATOM 6608 C CA . ALA B 1 199 ? 21.641 -37.844 -7.422 1 95 199 ALA B CA 1
ATOM 6609 C C . ALA B 1 199 ? 21.328 -36.969 -8.617 1 95 199 ALA B C 1
ATOM 6611 O O . ALA B 1 199 ? 20.188 -36.531 -8.812 1 95 199 ALA B O 1
ATOM 6612 N N . TRP B 1 200 ? 22.359 -36.656 -9.484 1 97.31 200 TRP B N 1
ATOM 6613 C CA . TRP B 1 200 ? 22.203 -35.75 -10.617 1 97.31 200 TRP B CA 1
ATOM 6614 C C . TRP B 1 200 ? 22.047 -36.531 -11.922 1 97.31 200 TRP B C 1
ATOM 6616 O O . TRP B 1 200 ? 21.891 -35.938 -12.984 1 97.31 200 TRP B O 1
ATOM 6626 N N . GLN B 1 201 ? 22.094 -37.875 -11.797 1 95.12 201 GLN B N 1
ATOM 6627 C CA . GLN B 1 201 ? 21.938 -38.688 -13 1 95.12 201 GLN B CA 1
ATOM 6628 C C . GLN B 1 201 ? 20.516 -38.594 -13.531 1 95.12 201 GLN B C 1
ATOM 6630 O O . GLN B 1 201 ? 19.562 -38.406 -12.766 1 95.12 201 GLN B O 1
ATOM 6635 N N . GLY B 1 202 ? 20.406 -38.75 -14.922 1 93.94 202 GLY B N 1
ATOM 6636 C CA . GLY B 1 202 ? 19.094 -38.688 -15.555 1 93.94 202 GLY B CA 1
ATOM 6637 C C . GLY B 1 202 ? 18.828 -39.906 -16.453 1 93.94 202 GLY B C 1
ATOM 6638 O O . GLY B 1 202 ? 19.312 -41 -16.203 1 93.94 202 GLY B O 1
ATOM 6639 N N . GLY B 1 203 ? 17.922 -39.656 -17.406 1 93.69 203 GLY B N 1
ATOM 6640 C CA . GLY B 1 203 ? 17.438 -40.781 -18.188 1 93.69 203 GLY B CA 1
ATOM 6641 C C . GLY B 1 203 ? 17.969 -40.781 -19.609 1 93.69 203 GLY B C 1
ATOM 6642 O O . GLY B 1 203 ? 17.453 -41.5 -20.469 1 93.69 203 GLY B O 1
ATOM 6643 N N . LEU B 1 204 ? 18.984 -39.969 -20.172 1 94.62 204 LEU B N 1
ATOM 6644 C CA . LEU B 1 204 ? 19.5 -39.906 -21.547 1 94.62 204 LEU B CA 1
ATOM 6645 C C . LEU B 1 204 ? 20.328 -41.125 -21.875 1 94.62 204 LEU B C 1
ATOM 6647 O O . LEU B 1 204 ? 20.688 -41.344 -23.031 1 94.62 204 LEU B O 1
ATOM 6651 N N . ASN B 1 205 ? 20.469 -42.125 -21.172 1 90.19 205 ASN B N 1
ATOM 6652 C CA . ASN B 1 205 ? 21.281 -43.312 -21.359 1 90.19 205 ASN B CA 1
ATOM 6653 C C . ASN B 1 205 ? 22.719 -42.969 -21.766 1 90.19 205 ASN B C 1
ATOM 6655 O O . ASN B 1 205 ? 23.219 -43.438 -22.781 1 90.19 205 ASN B O 1
ATOM 6659 N N . ILE B 1 206 ? 23.328 -42.062 -21.125 1 93.38 206 ILE B N 1
ATOM 6660 C CA . ILE B 1 206 ? 24.703 -41.625 -21.234 1 93.38 206 ILE B CA 1
ATOM 6661 C C . ILE B 1 206 ? 25.297 -41.406 -19.844 1 93.38 206 ILE B C 1
ATOM 6663 O O . ILE B 1 206 ? 24.578 -41.469 -18.844 1 93.38 206 ILE B O 1
ATOM 6667 N N . THR B 1 207 ? 26.641 -41.312 -19.844 1 93.75 207 THR B N 1
ATOM 6668 C CA . THR B 1 207 ? 27.281 -40.844 -18.609 1 93.75 207 THR B CA 1
ATOM 6669 C C . THR B 1 207 ? 27.109 -39.344 -18.438 1 93.75 207 THR B C 1
ATOM 6671 O O . THR B 1 207 ? 27.531 -38.562 -19.312 1 93.75 207 THR B O 1
ATOM 6674 N N . TYR B 1 208 ? 26.5 -38.938 -17.391 1 97.38 208 TYR B N 1
ATOM 6675 C CA . TYR B 1 208 ? 26.359 -37.531 -17.109 1 97.38 208 TYR B CA 1
ATOM 6676 C C . TYR B 1 208 ? 27.656 -36.938 -16.516 1 97.38 208 TYR B C 1
ATOM 6678 O O . TYR B 1 208 ? 27.984 -37.219 -15.359 1 97.38 208 TYR B O 1
ATOM 6686 N N . ASN B 1 209 ? 28.344 -36.219 -17.297 1 97.62 209 ASN B N 1
ATOM 6687 C CA . ASN B 1 209 ? 29.516 -35.531 -16.828 1 97.62 209 ASN B CA 1
ATOM 6688 C C . ASN B 1 209 ? 29.203 -34.062 -16.547 1 97.62 209 ASN B C 1
ATOM 6690 O O . ASN B 1 209 ? 28.297 -33.469 -17.141 1 97.62 209 ASN B O 1
ATOM 6694 N N . LEU B 1 210 ? 29.922 -33.469 -15.711 1 98.06 210 LEU B N 1
ATOM 6695 C CA . LEU B 1 210 ? 29.672 -32.094 -15.305 1 98.06 210 LEU B CA 1
ATOM 6696 C C . LEU B 1 210 ? 30.109 -31.125 -16.406 1 98.06 210 LEU B C 1
ATOM 6698 O O . LEU B 1 210 ? 29.641 -29.984 -16.453 1 98.06 210 LEU B O 1
ATOM 6702 N N . GLY B 1 211 ? 31.016 -31.594 -17.297 1 96.5 211 GLY B N 1
ATOM 6703 C CA . GLY B 1 211 ? 31.281 -30.828 -18.5 1 96.5 211 GLY B CA 1
ATOM 6704 C C . GLY B 1 211 ? 32.25 -29.688 -18.281 1 96.5 211 GLY B C 1
ATOM 6705 O O . GLY B 1 211 ? 32.062 -28.594 -18.828 1 96.5 211 GLY B O 1
ATOM 6706 N N . THR B 1 212 ? 33.312 -29.891 -17.484 1 94.88 212 THR B N 1
ATOM 6707 C CA . THR B 1 212 ? 34.312 -28.859 -17.25 1 94.88 212 THR B CA 1
ATOM 6708 C C . THR B 1 212 ? 35.188 -28.672 -18.469 1 94.88 212 THR B C 1
ATOM 6710 O O . THR B 1 212 ? 35.969 -27.703 -18.562 1 94.88 212 THR B O 1
ATOM 6713 N N . GLU B 1 213 ? 35.094 -29.578 -19.406 1 94.06 213 GLU B N 1
ATOM 6714 C CA . GLU B 1 213 ? 35.75 -29.5 -20.703 1 94.06 213 GLU B CA 1
ATOM 6715 C C . GLU B 1 213 ? 34.906 -30.156 -21.797 1 94.06 213 GLU B C 1
ATOM 6717 O O . GLU B 1 213 ? 34.031 -30.953 -21.5 1 94.06 213 GLU B O 1
ATOM 6722 N N . LEU B 1 214 ? 35.156 -29.781 -23.031 1 95.56 214 LEU B N 1
ATOM 6723 C CA . LEU B 1 214 ? 34.562 -30.5 -24.156 1 95.56 214 LEU B CA 1
ATOM 6724 C C . LEU B 1 214 ? 35.469 -31.625 -24.625 1 95.56 214 LEU B C 1
ATOM 6726 O O . LEU B 1 214 ? 36.688 -31.531 -24.469 1 95.56 214 LEU B O 1
ATOM 6730 N N . ARG B 1 215 ? 34.844 -32.562 -25.141 1 95.19 215 ARG B N 1
ATOM 6731 C CA . ARG B 1 215 ? 35.562 -33.75 -25.594 1 95.19 215 ARG B CA 1
ATOM 6732 C C . ARG B 1 215 ? 36.656 -33.406 -26.609 1 95.19 215 ARG B C 1
ATOM 6734 O O . ARG B 1 215 ? 37.719 -34 -26.609 1 95.19 215 ARG B O 1
ATOM 6741 N N . ASN B 1 216 ? 36.375 -32.469 -27.516 1 94.5 216 ASN B N 1
ATOM 6742 C CA . ASN B 1 216 ? 37.312 -32.031 -28.547 1 94.5 216 ASN B CA 1
ATOM 6743 C C . ASN B 1 216 ? 37.906 -30.672 -28.203 1 94.5 216 ASN B C 1
ATOM 6745 O O . ASN B 1 216 ? 37.219 -29.656 -28.188 1 94.5 216 ASN B O 1
ATOM 6749 N N . PRO B 1 217 ? 39.219 -30.703 -27.984 1 92.44 217 PRO B N 1
ATOM 6750 C CA . PRO B 1 217 ? 39.844 -29.422 -27.656 1 92.44 217 PRO B CA 1
ATOM 6751 C C . PRO B 1 217 ? 39.656 -28.359 -28.734 1 92.44 217 PRO B C 1
ATOM 6753 O O . PRO B 1 217 ? 39.75 -28.672 -29.938 1 92.44 217 PRO B O 1
ATOM 6756 N N . GLY B 1 218 ? 39.312 -27.219 -28.391 1 93.38 218 GLY B N 1
ATOM 6757 C CA . GLY B 1 218 ? 39.156 -26.109 -29.312 1 93.38 218 GLY B CA 1
ATOM 6758 C C . GLY B 1 218 ? 37.688 -25.922 -29.766 1 93.38 218 GLY B C 1
ATOM 6759 O O . GLY B 1 218 ? 37.344 -24.875 -30.312 1 93.38 218 GLY B O 1
ATOM 6760 N N . TRP B 1 219 ? 36.938 -26.953 -29.5 1 96 219 TRP B N 1
ATOM 6761 C CA . TRP B 1 219 ? 35.531 -26.812 -29.844 1 96 219 TRP B CA 1
ATOM 6762 C C . TRP B 1 219 ? 34.844 -25.859 -28.875 1 96 219 TRP B C 1
ATOM 6764 O O . TRP B 1 219 ? 35.344 -25.578 -27.797 1 96 219 TRP B O 1
ATOM 6774 N N . LYS B 1 220 ? 33.719 -25.266 -29.359 1 95.44 220 LYS B N 1
ATOM 6775 C CA . LYS B 1 220 ? 32.938 -24.344 -28.547 1 95.44 220 LYS B CA 1
ATOM 6776 C C . LYS B 1 220 ? 31.453 -24.656 -28.656 1 95.44 220 LYS B C 1
ATOM 6778 O O . LYS B 1 220 ? 31.016 -25.344 -29.578 1 95.44 220 LYS B O 1
ATOM 6783 N N . ILE B 1 221 ? 30.797 -24.266 -27.688 1 95.81 221 ILE B N 1
ATOM 6784 C CA . ILE B 1 221 ? 29.328 -24.266 -27.703 1 95.81 221 ILE B CA 1
ATOM 6785 C C . ILE B 1 221 ? 28.828 -22.828 -27.781 1 95.81 221 ILE B C 1
ATOM 6787 O O . ILE B 1 221 ? 29.375 -21.922 -27.141 1 95.81 221 ILE B O 1
ATOM 6791 N N . ARG B 1 222 ? 27.875 -22.594 -28.578 1 95 222 ARG B N 1
ATOM 6792 C CA . ARG B 1 222 ? 27.328 -21.266 -28.797 1 95 222 ARG B CA 1
ATOM 6793 C C . ARG B 1 222 ? 25.828 -21.25 -28.516 1 95 222 ARG B C 1
ATOM 6795 O O . ARG B 1 222 ? 25.094 -22.109 -28.984 1 95 222 ARG B O 1
ATOM 6802 N N . LEU B 1 223 ? 25.359 -20.359 -27.656 1 96 223 LEU B N 1
ATOM 6803 C CA . LEU B 1 223 ? 23.969 -20.031 -27.438 1 96 223 LEU B CA 1
ATOM 6804 C C . LEU B 1 223 ? 23.641 -18.641 -27.969 1 96 223 LEU B C 1
ATOM 6806 O O . LEU B 1 223 ? 24.25 -17.656 -27.562 1 96 223 LEU B O 1
ATOM 6810 N N . GLU B 1 224 ? 22.766 -18.578 -28.859 1 93.94 224 GLU B N 1
ATOM 6811 C CA . GLU B 1 224 ? 22.312 -17.312 -29.406 1 93.94 224 GLU B CA 1
ATOM 6812 C C . GLU B 1 224 ? 20.797 -17.141 -29.25 1 93.94 224 GLU B C 1
ATOM 6814 O O . GLU B 1 224 ? 20.031 -18 -29.688 1 93.94 224 GLU B O 1
ATOM 6819 N N . VAL B 1 225 ? 20.391 -16.156 -28.516 1 93.69 225 VAL B N 1
ATOM 6820 C CA . VAL B 1 225 ? 18.984 -15.828 -28.297 1 93.69 225 VAL B CA 1
ATOM 6821 C C . VAL B 1 225 ? 18.672 -14.469 -28.922 1 93.69 225 VAL B C 1
ATOM 6823 O O . VAL B 1 225 ? 19.391 -13.492 -28.703 1 93.69 225 VAL B O 1
ATOM 6826 N N . ASN B 1 226 ? 17.672 -14.383 -29.75 1 89.94 226 ASN B N 1
ATOM 6827 C CA . ASN B 1 226 ? 17.234 -13.141 -30.375 1 89.94 226 ASN B CA 1
ATOM 6828 C C . ASN B 1 226 ? 15.758 -12.867 -30.125 1 89.94 226 ASN B C 1
ATOM 6830 O O . ASN B 1 226 ? 14.938 -12.914 -31.047 1 89.94 226 ASN B O 1
ATOM 6834 N N . ASN B 1 227 ? 15.453 -12.578 -28.906 1 87.81 227 ASN B N 1
ATOM 6835 C CA . ASN B 1 227 ? 14.094 -12.234 -28.516 1 87.81 227 ASN B CA 1
ATOM 6836 C C . ASN B 1 227 ? 13.844 -10.734 -28.641 1 87.81 227 ASN B C 1
ATOM 6838 O O . ASN B 1 227 ? 14.727 -9.922 -28.391 1 87.81 227 ASN B O 1
ATOM 6842 N N . GLU B 1 228 ? 12.703 -10.398 -29.094 1 86.31 228 GLU B N 1
ATOM 6843 C CA . GLU B 1 228 ? 12.281 -9.008 -29.172 1 86.31 228 GLU B CA 1
ATOM 6844 C C . GLU B 1 228 ? 11.078 -8.734 -28.281 1 86.31 228 GLU B C 1
ATOM 6846 O O . GLU B 1 228 ? 10.109 -9.5 -28.281 1 86.31 228 GLU B O 1
ATOM 6851 N N . LEU B 1 229 ? 11.188 -7.699 -27.484 1 87.62 229 LEU B N 1
ATOM 6852 C CA . LEU B 1 229 ? 10.062 -7.266 -26.672 1 87.62 229 LEU B CA 1
ATOM 6853 C C . LEU B 1 229 ? 9.102 -6.402 -27.484 1 87.62 229 LEU B C 1
ATOM 6855 O O . LEU B 1 229 ? 9.516 -5.426 -28.109 1 87.62 229 LEU B O 1
ATOM 6859 N N . LYS B 1 230 ? 7.902 -6.766 -27.516 1 88.81 230 LYS B N 1
ATOM 6860 C CA . LYS B 1 230 ? 6.887 -6.02 -28.25 1 88.81 230 LYS B CA 1
ATOM 6861 C C . LYS B 1 230 ? 5.633 -5.812 -27.406 1 88.81 230 LYS B C 1
ATOM 6863 O O . LYS B 1 230 ? 5.273 -6.672 -26.609 1 88.81 230 LYS B O 1
ATOM 6868 N N . LEU B 1 231 ? 5.062 -4.719 -27.656 1 89.56 231 LEU B N 1
ATOM 6869 C CA . LEU B 1 231 ? 3.768 -4.449 -27.031 1 89.56 231 LEU B CA 1
ATOM 6870 C C . LEU B 1 231 ? 2.629 -4.957 -27.922 1 89.56 231 LEU B C 1
ATOM 6872 O O . LEU B 1 231 ? 2.623 -4.723 -29.125 1 89.56 231 LEU B O 1
ATOM 6876 N N . ALA B 1 232 ? 1.821 -5.719 -27.406 1 89 232 ALA B N 1
ATOM 6877 C CA . ALA B 1 232 ? 0.65 -6.223 -28.109 1 89 232 ALA B CA 1
ATOM 6878 C C . ALA B 1 232 ? -0.608 -6.09 -27.266 1 89 232 ALA B C 1
ATOM 6880 O O . ALA B 1 232 ? -0.559 -6.258 -26.031 1 89 232 ALA B O 1
ATOM 6881 N N . LYS B 1 233 ? -1.715 -5.812 -27.938 1 90.44 233 LYS B N 1
ATOM 6882 C CA . LYS B 1 233 ? -3.006 -5.738 -27.25 1 90.44 233 LYS B CA 1
ATOM 6883 C C . LYS B 1 233 ? -3.582 -7.129 -27.016 1 90.44 233 LYS B C 1
ATOM 6885 O O . LYS B 1 233 ? -3.543 -7.988 -27.891 1 90.44 233 LYS B O 1
ATOM 6890 N N . THR B 1 234 ? -3.922 -7.461 -25.859 1 92.38 234 THR B N 1
ATOM 6891 C CA . THR B 1 234 ? -4.633 -8.688 -25.516 1 92.38 234 THR B CA 1
ATOM 6892 C C . THR B 1 234 ? -5.91 -8.375 -24.734 1 92.38 234 THR B C 1
ATOM 6894 O O . THR B 1 234 ? -6.09 -7.254 -24.25 1 92.38 234 THR B O 1
ATOM 6897 N N . TYR B 1 235 ? -6.895 -9.297 -24.688 1 93.75 235 TYR B N 1
ATOM 6898 C CA . TYR B 1 235 ? -8.211 -9.016 -24.141 1 93.75 235 TYR B CA 1
ATOM 6899 C C . TYR B 1 235 ? -8.586 -10.055 -23.078 1 93.75 235 TYR B C 1
ATOM 6901 O O . TYR B 1 235 ? -8.43 -11.258 -23.297 1 93.75 235 TYR B O 1
ATOM 6909 N N . ASN B 1 236 ? -8.922 -9.555 -21.922 1 96.56 236 ASN B N 1
ATOM 6910 C CA . ASN B 1 236 ? -9.641 -10.398 -20.984 1 96.56 236 ASN B CA 1
ATOM 6911 C C . ASN B 1 236 ? -11.125 -10.477 -21.312 1 96.56 236 ASN B C 1
ATOM 6913 O O . ASN B 1 236 ? -11.711 -9.5 -21.797 1 96.56 236 ASN B O 1
ATOM 6917 N N . VAL B 1 237 ? -11.719 -11.617 -21.188 1 97.75 237 VAL B N 1
ATOM 6918 C CA . VAL B 1 237 ? -13.172 -11.766 -21.297 1 97.75 237 VAL B CA 1
ATOM 6919 C C . VAL B 1 237 ? -13.758 -12.039 -19.906 1 97.75 237 VAL B C 1
ATOM 6921 O O . VAL B 1 237 ? -13.43 -13.047 -19.281 1 97.75 237 VAL B O 1
ATOM 6924 N N . VAL B 1 238 ? -14.516 -11.117 -19.469 1 97.69 238 VAL B N 1
ATOM 6925 C CA . VAL B 1 238 ? -15.086 -11.203 -18.125 1 97.69 238 VAL B CA 1
ATOM 6926 C C . VAL B 1 238 ? -16.609 -11.188 -18.203 1 97.69 238 VAL B C 1
ATOM 6928 O O . VAL B 1 238 ? -17.188 -10.336 -18.875 1 97.69 238 VAL B O 1
ATOM 6931 N N . GLY B 1 239 ? -17.25 -12.203 -17.656 1 97.69 239 GLY B N 1
ATOM 6932 C CA . GLY B 1 239 ? -18.703 -12.273 -17.547 1 97.69 239 GLY B CA 1
ATOM 6933 C C . GLY B 1 239 ? -19.203 -12.211 -16.125 1 97.69 239 GLY B C 1
ATOM 6934 O O . GLY B 1 239 ? -18.469 -12.516 -15.18 1 97.69 239 GLY B O 1
ATOM 6935 N N . LYS B 1 240 ? -20.453 -11.82 -15.969 1 96.75 240 LYS B N 1
ATOM 6936 C CA . LYS B 1 240 ? -21.047 -11.695 -14.641 1 96.75 240 LYS B CA 1
ATOM 6937 C C . LYS B 1 240 ? -22.438 -12.305 -14.602 1 96.75 240 LYS B C 1
ATOM 6939 O O . LYS B 1 240 ? -23.203 -12.18 -15.555 1 96.75 240 LYS B O 1
ATOM 6944 N N . ILE B 1 241 ? -22.719 -12.961 -13.562 1 98.31 241 ILE B N 1
ATOM 6945 C CA . ILE B 1 241 ? -24.078 -13.281 -13.133 1 98.31 241 ILE B CA 1
ATOM 6946 C C . ILE B 1 241 ? -24.406 -12.477 -11.875 1 98.31 241 ILE B C 1
ATOM 6948 O O . ILE B 1 241 ? -23.938 -12.797 -10.781 1 98.31 241 ILE B O 1
ATOM 6952 N N . ILE B 1 242 ? -25.234 -11.453 -12.07 1 97.5 242 ILE B N 1
ATOM 6953 C CA . ILE B 1 242 ? -25.469 -10.453 -11.031 1 97.5 242 ILE B CA 1
ATOM 6954 C C . ILE B 1 242 ? -26.281 -11.07 -9.891 1 97.5 242 ILE B C 1
ATOM 6956 O O . ILE B 1 242 ? -27.312 -11.711 -10.125 1 97.5 242 ILE B O 1
ATOM 6960 N N . GLY B 1 243 ? -25.734 -10.93 -8.703 1 97.31 243 GLY B N 1
ATOM 6961 C CA . GLY B 1 243 ? -26.469 -11.375 -7.527 1 97.31 243 GLY B CA 1
ATOM 6962 C C . GLY B 1 243 ? -27.719 -10.57 -7.25 1 97.31 243 GLY B C 1
ATOM 6963 O O . GLY B 1 243 ? -27.828 -9.414 -7.668 1 97.31 243 GLY B O 1
ATOM 6964 N N . THR B 1 244 ? -28.656 -11.148 -6.453 1 95.38 244 THR B N 1
ATOM 6965 C CA . THR B 1 244 ? -29.953 -10.477 -6.254 1 95.38 244 THR B CA 1
ATOM 6966 C C . THR B 1 244 ? -30.016 -9.844 -4.871 1 95.38 244 THR B C 1
ATOM 6968 O O . THR B 1 244 ? -30.719 -8.844 -4.68 1 95.38 244 THR B O 1
ATOM 6971 N N . VAL B 1 245 ? -29.312 -10.414 -3.924 1 95.19 245 VAL B N 1
ATOM 6972 C CA . VAL B 1 245 ? -29.375 -9.883 -2.566 1 95.19 245 VAL B CA 1
ATOM 6973 C C . VAL B 1 245 ? -28.156 -9 -2.301 1 95.19 245 VAL B C 1
ATOM 6975 O O . VAL B 1 245 ? -28.297 -7.859 -1.845 1 95.19 245 VAL B O 1
ATOM 6978 N N . GLU B 1 246 ? -27 -9.492 -2.633 1 96.31 246 GLU B N 1
ATOM 6979 C CA . GLU B 1 246 ? -25.734 -8.75 -2.496 1 96.31 246 GLU B CA 1
ATOM 6980 C C . GLU B 1 246 ? -25.016 -8.641 -3.834 1 96.31 246 GLU B C 1
ATOM 6982 O O . GLU B 1 246 ? -23.906 -9.148 -3.99 1 96.31 246 GLU B O 1
ATOM 6987 N N . PRO B 1 247 ? -25.578 -7.898 -4.754 1 96.69 247 PRO B N 1
ATOM 6988 C CA . PRO B 1 247 ? -24.938 -7.777 -6.062 1 96.69 247 PRO B CA 1
ATOM 6989 C C . PRO B 1 247 ? -23.547 -7.172 -5.984 1 96.69 247 PRO B C 1
ATOM 6991 O O . PRO B 1 247 ? -22.766 -7.277 -6.934 1 96.69 247 PRO B O 1
ATOM 6994 N N . ASP B 1 248 ? -23.203 -6.551 -4.832 1 96.81 248 ASP B N 1
ATOM 6995 C CA . ASP B 1 248 ? -21.922 -5.859 -4.676 1 96.81 248 ASP B CA 1
ATOM 6996 C C . ASP B 1 248 ? -20.891 -6.762 -4 1 96.81 248 ASP B C 1
ATOM 6998 O O . ASP B 1 248 ? -19.859 -6.285 -3.527 1 96.81 248 ASP B O 1
ATOM 7002 N N . ARG B 1 249 ? -21.125 -8.031 -3.832 1 98.12 249 ARG B N 1
ATOM 7003 C CA . ARG B 1 249 ? -20.141 -9.016 -3.369 1 98.12 249 ARG B CA 1
ATOM 7004 C C . ARG B 1 249 ? -19.844 -10.031 -4.461 1 98.12 249 ARG B C 1
ATOM 7006 O O . ARG B 1 249 ? -20.75 -10.539 -5.121 1 98.12 249 ARG B O 1
ATOM 7013 N N . TYR B 1 250 ? -18.516 -10.297 -4.652 1 98.75 250 TYR B N 1
ATOM 7014 C CA . TYR B 1 250 ? -18.109 -11.023 -5.848 1 98.75 250 TYR B CA 1
ATOM 7015 C C . TYR B 1 250 ? -17.5 -12.383 -5.48 1 98.75 250 TYR B C 1
ATOM 7017 O O . TYR B 1 250 ? -16.609 -12.461 -4.641 1 98.75 250 TYR B O 1
ATOM 7025 N N . VAL B 1 251 ? -17.969 -13.43 -6.012 1 98.88 251 VAL B N 1
ATOM 7026 C CA . VAL B 1 251 ? -17.328 -14.734 -6.074 1 98.88 251 VAL B CA 1
ATOM 7027 C C . VAL B 1 251 ? -16.719 -14.945 -7.461 1 98.88 251 VAL B C 1
ATOM 7029 O O . VAL B 1 251 ? -17.438 -14.945 -8.469 1 98.88 251 VAL B O 1
ATOM 7032 N N . LEU B 1 252 ? -15.391 -15.133 -7.48 1 98.81 252 LEU B N 1
ATOM 7033 C CA . LEU B 1 252 ? -14.703 -15.172 -8.766 1 98.81 252 LEU B CA 1
ATOM 7034 C C . LEU B 1 252 ? -14.281 -16.594 -9.117 1 98.81 252 LEU B C 1
ATOM 7036 O O . LEU B 1 252 ? -13.883 -17.359 -8.234 1 98.81 252 LEU B O 1
ATOM 7040 N N . LEU B 1 253 ? -14.422 -16.984 -10.305 1 98.56 253 LEU B N 1
ATOM 7041 C CA . LEU B 1 253 ? -13.758 -18.141 -10.875 1 98.56 253 LEU B CA 1
ATOM 7042 C C . LEU B 1 253 ? -13.055 -17.781 -12.18 1 98.56 253 LEU B C 1
ATOM 7044 O O . LEU B 1 253 ? -13.461 -16.844 -12.867 1 98.56 253 LEU B O 1
ATOM 7048 N N . GLY B 1 254 ? -11.977 -18.406 -12.445 1 97.62 254 GLY B N 1
ATOM 7049 C CA . GLY B 1 254 ? -11.266 -18.016 -13.648 1 97.62 254 GLY B CA 1
ATOM 7050 C C . GLY B 1 254 ? -10.242 -19.047 -14.102 1 97.62 254 GLY B C 1
ATOM 7051 O O . GLY B 1 254 ? -9.93 -19.984 -13.359 1 97.62 254 GLY B O 1
ATOM 7052 N N . ASN B 1 255 ? -9.828 -18.906 -15.281 1 97.5 255 ASN B N 1
ATOM 7053 C CA . ASN B 1 255 ? -8.789 -19.641 -15.992 1 97.5 255 ASN B CA 1
ATOM 7054 C C . ASN B 1 255 ? -8.211 -18.797 -17.141 1 97.5 255 ASN B C 1
ATOM 7056 O O . ASN B 1 255 ? -8.836 -17.844 -17.594 1 97.5 255 ASN B O 1
ATOM 7060 N N . HIS B 1 256 ? -7.051 -19.094 -17.484 1 96.62 256 HIS B N 1
ATOM 7061 C CA . HIS B 1 256 ? -6.52 -18.422 -18.672 1 96.62 256 HIS B CA 1
ATOM 7062 C C . HIS B 1 256 ? -6.82 -19.219 -19.938 1 96.62 256 HIS B C 1
ATOM 7064 O O . HIS B 1 256 ? -7.137 -20.406 -19.859 1 96.62 256 HIS B O 1
ATOM 7070 N N . ARG B 1 257 ? -6.742 -18.578 -21.047 1 95.25 257 ARG B N 1
ATOM 7071 C CA . ARG B 1 257 ? -7.141 -19.219 -22.297 1 95.25 257 ARG B CA 1
ATOM 7072 C C . ARG B 1 257 ? -5.969 -19.297 -23.266 1 95.25 257 ARG B C 1
ATOM 7074 O O . ARG B 1 257 ? -6.047 -20 -24.281 1 95.25 257 ARG B O 1
ATOM 7081 N N . ASP B 1 258 ? -4.871 -18.594 -23 1 94.5 258 ASP B N 1
ATOM 7082 C CA . ASP B 1 258 ? -3.73 -18.625 -23.906 1 94.5 258 ASP B CA 1
ATOM 7083 C C . ASP B 1 258 ? -2.834 -19.828 -23.641 1 94.5 258 ASP B C 1
ATOM 7085 O O . ASP B 1 258 ? -2.713 -20.266 -22.5 1 94.5 258 ASP B O 1
ATOM 7089 N N . ALA B 1 259 ? -2.229 -20.391 -24.641 1 94.62 259 ALA B N 1
ATOM 7090 C CA . ALA B 1 259 ? -1.278 -21.5 -24.594 1 94.62 259 ALA B CA 1
ATOM 7091 C C . ALA B 1 259 ? -0.041 -21.203 -25.438 1 94.62 259 ALA B C 1
ATOM 7093 O O . ALA B 1 259 ? -0.062 -20.312 -26.281 1 94.62 259 ALA B O 1
ATOM 7094 N N . TRP B 1 260 ? 0.961 -21.844 -25.172 1 93.25 260 TRP B N 1
ATOM 7095 C CA . TRP B 1 260 ? 2.189 -21.656 -25.938 1 93.25 260 TRP B CA 1
ATOM 7096 C C . TRP B 1 260 ? 2.061 -22.266 -27.328 1 93.25 260 TRP B C 1
ATOM 7098 O O . TRP B 1 260 ? 2.676 -21.797 -28.297 1 93.25 260 TRP B O 1
ATOM 7108 N N . VAL B 1 261 ? 1.289 -23.406 -27.484 1 93.12 261 VAL B N 1
ATOM 7109 C CA . VAL B 1 261 ? 1.007 -24.109 -28.734 1 93.12 261 VAL B CA 1
ATOM 7110 C C . VAL B 1 261 ? -0.443 -24.594 -28.734 1 93.12 261 VAL B C 1
ATOM 7112 O O . VAL B 1 261 ? -1.371 -23.781 -28.641 1 93.12 261 VAL B O 1
ATOM 7115 N N . TYR B 1 262 ? -0.687 -25.922 -28.734 1 91.81 262 TYR B N 1
ATOM 7116 C CA . TYR B 1 262 ? -2.062 -26.391 -28.766 1 91.81 262 TYR B CA 1
ATOM 7117 C C . TYR B 1 262 ? -2.701 -26.297 -27.391 1 91.81 262 TYR B C 1
ATOM 7119 O O . TYR B 1 262 ? -3.805 -25.766 -27.25 1 91.81 262 TYR B O 1
ATOM 7127 N N . GLY B 1 263 ? -2.074 -26.766 -26.312 1 94.06 263 GLY B N 1
ATOM 7128 C CA . GLY B 1 263 ? -2.459 -26.578 -24.922 1 94.06 263 GLY B CA 1
ATOM 7129 C C . GLY B 1 263 ? -3.75 -27.281 -24.562 1 94.06 263 GLY B C 1
ATOM 7130 O O . GLY B 1 263 ? -4.66 -26.672 -23.984 1 94.06 263 GLY B O 1
ATOM 7131 N N . SER B 1 264 ? -3.955 -28.547 -24.969 1 94.5 264 SER B N 1
ATOM 7132 C CA . SER B 1 264 ? -5.164 -29.297 -24.641 1 94.5 264 SER B CA 1
ATOM 7133 C C . SER B 1 264 ? -5.285 -29.516 -23.141 1 94.5 264 SER B C 1
ATOM 7135 O O . SER B 1 264 ? -6.375 -29.391 -22.578 1 94.5 264 SER B O 1
ATOM 7137 N N . THR B 1 265 ? -4.211 -29.859 -22.5 1 95.75 265 THR B N 1
ATOM 7138 C CA . THR B 1 265 ? -4.195 -29.969 -21.047 1 95.75 265 THR B CA 1
ATOM 7139 C C . THR B 1 265 ? -4.055 -28.594 -20.406 1 95.75 265 THR B C 1
ATOM 7141 O O . THR B 1 265 ? -4.84 -28.234 -19.531 1 95.75 265 THR B O 1
ATOM 7144 N N . ASP B 1 266 ? -3.18 -27.812 -20.859 1 95.69 266 ASP B N 1
ATOM 7145 C CA . ASP B 1 266 ? -2.91 -26.469 -20.359 1 95.69 266 ASP B CA 1
ATOM 7146 C C . ASP B 1 266 ? -3.115 -25.422 -21.469 1 95.69 266 ASP B C 1
ATOM 7148 O O . ASP B 1 266 ? -2.252 -25.234 -22.328 1 95.69 266 ASP B O 1
ATOM 7152 N N . PRO B 1 267 ? -4.188 -24.812 -21.484 1 96.5 267 PRO B N 1
ATOM 7153 C CA . PRO B 1 267 ? -5.141 -24.75 -20.375 1 96.5 267 PRO B CA 1
ATOM 7154 C C . PRO B 1 267 ? -6.555 -25.172 -20.781 1 96.5 267 PRO B C 1
ATOM 7156 O O . PRO B 1 267 ? -7.508 -24.938 -20.031 1 96.5 267 PRO B O 1
ATOM 7159 N N . SER B 1 268 ? -6.672 -25.766 -21.922 1 96.38 268 SER B N 1
ATOM 7160 C CA . SER B 1 268 ? -8 -25.938 -22.5 1 96.38 268 SER B CA 1
ATOM 7161 C C . SER B 1 268 ? -8.844 -26.906 -21.688 1 96.38 268 SER B C 1
ATOM 7163 O O . SER B 1 268 ? -10.07 -26.844 -21.703 1 96.38 268 SER B O 1
ATOM 7165 N N . SER B 1 269 ? -8.164 -27.828 -20.969 1 96.81 269 SER B N 1
ATOM 7166 C CA . SER B 1 269 ? -8.906 -28.719 -20.094 1 96.81 269 SER B CA 1
ATOM 7167 C C . SER B 1 269 ? -9.727 -27.938 -19.062 1 96.81 269 SER B C 1
ATOM 7169 O O . SER B 1 269 ? -10.898 -28.234 -18.844 1 96.81 269 SER B O 1
ATOM 7171 N N . ALA B 1 270 ? -9.125 -26.906 -18.516 1 97.88 270 ALA B N 1
ATOM 7172 C CA . ALA B 1 270 ? -9.812 -26.094 -17.516 1 97.88 270 ALA B CA 1
ATOM 7173 C C . ALA B 1 270 ? -10.789 -25.125 -18.188 1 97.88 270 ALA B C 1
ATOM 7175 O O . ALA B 1 270 ? -11.859 -24.844 -17.641 1 97.88 270 ALA B O 1
ATOM 7176 N N . GLN B 1 271 ? -10.383 -24.578 -19.328 1 97.31 271 GLN B N 1
ATOM 7177 C CA . GLN B 1 271 ? -11.281 -23.672 -20.031 1 97.31 271 GLN B CA 1
ATOM 7178 C C . GLN B 1 271 ? -12.586 -24.375 -20.422 1 97.31 271 GLN B C 1
ATOM 7180 O O . GLN B 1 271 ? -13.672 -23.812 -20.25 1 97.31 271 GLN B O 1
ATOM 7185 N N . ALA B 1 272 ? -12.43 -25.578 -20.969 1 96.81 272 ALA B N 1
ATOM 7186 C CA . ALA B 1 272 ? -13.609 -26.375 -21.312 1 96.81 272 ALA B CA 1
ATOM 7187 C C . ALA B 1 272 ? -14.453 -26.656 -20.078 1 96.81 272 ALA B C 1
ATOM 7189 O O . ALA B 1 272 ? -15.688 -26.578 -20.125 1 96.81 272 ALA B O 1
ATOM 7190 N N . THR B 1 273 ? -13.812 -26.984 -19.016 1 98 273 THR B N 1
ATOM 7191 C CA . THR B 1 273 ? -14.492 -27.266 -17.75 1 98 273 THR B CA 1
ATOM 7192 C C . THR B 1 273 ? -15.219 -26.031 -17.25 1 98 273 THR B C 1
ATOM 7194 O O . THR B 1 273 ? -16.375 -26.109 -16.812 1 98 273 THR B O 1
ATOM 7197 N N . MET B 1 274 ? -14.57 -24.859 -17.328 1 98.38 274 MET B N 1
ATOM 7198 C CA . MET B 1 274 ? -15.164 -23.609 -16.906 1 98.38 274 MET B CA 1
ATOM 7199 C C . MET B 1 274 ? -16.391 -23.266 -17.734 1 98.38 274 MET B C 1
ATOM 7201 O O . MET B 1 274 ? -17.406 -22.797 -17.203 1 98.38 274 MET B O 1
ATOM 7205 N N . MET B 1 275 ? -16.328 -23.531 -19.047 1 97.75 275 MET B N 1
ATOM 7206 C CA . MET B 1 275 ? -17.453 -23.266 -19.922 1 97.75 275 MET B CA 1
ATOM 7207 C C . MET B 1 275 ? -18.641 -24.141 -19.547 1 97.75 275 MET B C 1
ATOM 7209 O O . MET B 1 275 ? -19.797 -23.703 -19.625 1 97.75 275 MET B O 1
ATOM 7213 N N . GLU B 1 276 ? -18.344 -25.375 -19.188 1 97.88 276 GLU B N 1
ATOM 7214 C CA . GLU B 1 276 ? -19.422 -26.266 -18.75 1 97.88 276 GLU B CA 1
ATOM 7215 C C . GLU B 1 276 ? -20.031 -25.781 -17.453 1 97.88 276 GLU B C 1
ATOM 7217 O O . GLU B 1 276 ? -21.25 -25.875 -17.25 1 97.88 276 GLU B O 1
ATOM 7222 N N . VAL B 1 277 ? -19.188 -25.297 -16.516 1 98.5 277 VAL B N 1
ATOM 7223 C CA . VAL B 1 277 ? -19.688 -24.703 -15.281 1 98.5 277 VAL B CA 1
ATOM 7224 C C . VAL B 1 277 ? -20.625 -23.547 -15.609 1 98.5 277 VAL B C 1
ATOM 7226 O O . VAL B 1 277 ? -21.734 -23.469 -15.086 1 98.5 277 VAL B O 1
ATOM 7229 N N . LEU B 1 278 ? -20.188 -22.672 -16.516 1 98.06 278 LEU B N 1
ATOM 7230 C CA . LEU B 1 278 ? -20.953 -21.5 -16.891 1 98.06 278 LEU B CA 1
ATOM 7231 C C . LEU B 1 278 ? -22.281 -21.891 -17.547 1 98.06 278 LEU B C 1
ATOM 7233 O O . LEU B 1 278 ? -23.328 -21.297 -17.266 1 98.06 278 LEU B O 1
ATOM 7237 N N . ARG B 1 279 ? -22.188 -22.859 -18.453 1 97.88 279 ARG B N 1
ATOM 7238 C CA . ARG B 1 279 ? -23.406 -23.344 -19.109 1 97.88 279 ARG B CA 1
ATOM 7239 C C . ARG B 1 279 ? -24.406 -23.859 -18.078 1 97.88 279 ARG B C 1
ATOM 7241 O O . ARG B 1 279 ? -25.609 -23.578 -18.188 1 97.88 279 ARG B O 1
ATOM 7248 N N . SER B 1 280 ? -23.922 -24.578 -17.156 1 98.06 280 SER B N 1
ATOM 7249 C CA . SER B 1 280 ? -24.781 -25.141 -16.109 1 98.06 280 SER B CA 1
ATOM 7250 C C . SER B 1 280 ? -25.391 -24.031 -15.258 1 98.06 280 SER B C 1
ATOM 7252 O O . SER B 1 280 ? -26.578 -24.094 -14.938 1 98.06 280 SER B O 1
ATOM 7254 N N . LEU B 1 281 ? -24.609 -23.062 -14.836 1 98.12 281 LEU B N 1
ATOM 7255 C CA . LEU B 1 281 ? -25.109 -21.938 -14.039 1 98.12 281 LEU B CA 1
ATOM 7256 C C . LEU B 1 281 ? -26.141 -21.125 -14.82 1 98.12 281 LEU B C 1
ATOM 7258 O O . LEU B 1 281 ? -27.156 -20.703 -14.266 1 98.12 281 LEU B O 1
ATOM 7262 N N . CYS B 1 282 ? -25.906 -20.953 -16.078 1 97.5 282 CYS B N 1
ATOM 7263 C CA . CYS B 1 282 ? -26.844 -20.203 -16.938 1 97.5 282 CYS B CA 1
ATOM 7264 C C . CYS B 1 282 ? -28.141 -20.984 -17.125 1 97.5 282 CYS B C 1
ATOM 7266 O O . CYS B 1 282 ? -29.203 -20.391 -17.219 1 97.5 282 CYS B O 1
ATOM 7268 N N . SER B 1 283 ? -27.984 -22.297 -17.219 1 97.75 283 SER B N 1
ATOM 7269 C CA . SER B 1 283 ? -29.188 -23.125 -17.281 1 97.75 283 SER B CA 1
ATOM 7270 C C . SER B 1 283 ? -30.031 -22.969 -16.016 1 97.75 283 SER B C 1
ATOM 7272 O O . SER B 1 283 ? -31.266 -22.938 -16.094 1 97.75 283 SER B O 1
ATOM 7274 N N . LEU B 1 284 ? -29.391 -22.922 -14.844 1 97.75 284 LEU B N 1
ATOM 7275 C CA . LEU B 1 284 ? -30.094 -22.688 -13.594 1 97.75 284 LEU B CA 1
ATOM 7276 C C . LEU B 1 284 ? -30.781 -21.312 -13.609 1 97.75 284 LEU B C 1
ATOM 7278 O O . LEU B 1 284 ? -31.906 -21.172 -13.141 1 97.75 284 LEU B O 1
ATOM 7282 N N . LYS B 1 285 ? -30.078 -20.359 -14.117 1 97.19 285 LYS B N 1
ATOM 7283 C CA . LYS B 1 285 ? -30.625 -19 -14.211 1 97.19 285 LYS B CA 1
ATOM 7284 C C . LYS B 1 285 ? -31.875 -18.984 -15.07 1 97.19 285 LYS B C 1
ATOM 7286 O O . LYS B 1 285 ? -32.875 -18.328 -14.719 1 97.19 285 LYS B O 1
ATOM 7291 N N . LYS B 1 286 ? -31.844 -19.672 -16.125 1 97.62 286 LYS B N 1
ATOM 7292 C CA . LYS B 1 286 ? -33 -19.766 -17.016 1 97.62 286 LYS B CA 1
ATOM 7293 C C . LYS B 1 286 ? -34.188 -20.406 -16.312 1 97.62 286 LYS B C 1
ATOM 7295 O O . LYS B 1 286 ? -35.344 -20.125 -16.656 1 97.62 286 LYS B O 1
ATOM 7300 N N . LYS B 1 287 ? -33.906 -21.172 -15.383 1 97.75 287 LYS B N 1
ATOM 7301 C CA . LYS B 1 287 ? -34.969 -21.859 -14.633 1 97.75 287 LYS B CA 1
ATOM 7302 C C . LYS B 1 287 ? -35.406 -21.031 -13.43 1 97.75 287 LYS B C 1
ATOM 7304 O O . LYS B 1 287 ? -36.188 -21.5 -12.602 1 97.75 287 LYS B O 1
ATOM 7309 N N . GLY B 1 288 ? -34.781 -19.844 -13.234 1 97.44 288 GLY B N 1
ATOM 7310 C CA . GLY B 1 288 ? -35.281 -18.906 -12.234 1 97.44 288 GLY B CA 1
ATOM 7311 C C . GLY B 1 288 ? -34.312 -18.703 -11.086 1 97.44 288 GLY B C 1
ATOM 7312 O O . GLY B 1 288 ? -34.531 -17.844 -10.227 1 97.44 288 GLY B O 1
ATOM 7313 N N . TRP B 1 289 ? -33.188 -19.5 -11.117 1 97.19 289 TRP B N 1
ATOM 7314 C CA . TRP B 1 289 ? -32.188 -19.344 -10.062 1 97.19 289 TRP B CA 1
ATOM 7315 C C . TRP B 1 289 ? -31.422 -18.031 -10.242 1 97.19 289 TRP B C 1
ATOM 7317 O O . TRP B 1 289 ? -31.109 -17.641 -11.367 1 97.19 289 TRP B O 1
ATOM 7327 N N . ARG B 1 290 ? -31.219 -17.328 -9.141 1 97.12 290 ARG B N 1
ATOM 7328 C CA . ARG B 1 290 ? -30.281 -16.203 -9.062 1 97.12 290 ARG B CA 1
ATOM 7329 C C . ARG B 1 290 ? -29.391 -16.328 -7.836 1 97.12 290 ARG B C 1
ATOM 7331 O O . ARG B 1 290 ? -29.875 -16.594 -6.73 1 97.12 290 ARG B O 1
ATOM 7338 N N . PRO B 1 291 ? -28.109 -16.109 -8.016 1 98.19 291 PRO B N 1
ATOM 7339 C CA . PRO B 1 291 ? -27.25 -16.172 -6.836 1 98.19 291 PRO B CA 1
ATOM 7340 C C . PRO B 1 291 ? -27.469 -15.008 -5.875 1 98.19 291 PRO B C 1
ATOM 7342 O O . PRO B 1 291 ? -27.969 -13.961 -6.281 1 98.19 291 PRO B O 1
ATOM 7345 N N . ARG B 1 292 ? -27.234 -15.242 -4.629 1 97.31 292 ARG B N 1
ATOM 7346 C CA . ARG B 1 292 ? -27.281 -14.172 -3.633 1 97.31 292 ARG B CA 1
ATOM 7347 C C . ARG B 1 292 ? -26.203 -13.133 -3.908 1 97.31 292 ARG B C 1
ATOM 7349 O O . ARG B 1 292 ? -26.438 -11.93 -3.756 1 97.31 292 ARG B O 1
ATOM 7356 N N . ARG B 1 293 ? -25 -13.555 -4.242 1 98.38 293 ARG B N 1
ATOM 7357 C CA . ARG B 1 293 ? -23.844 -12.727 -4.551 1 98.38 293 ARG B CA 1
ATOM 7358 C C . ARG B 1 293 ? -23.469 -12.836 -6.027 1 98.38 293 ARG B C 1
ATOM 7360 O O . ARG B 1 293 ? -23.734 -13.852 -6.668 1 98.38 293 ARG B O 1
ATOM 7367 N N . THR B 1 294 ? -22.797 -11.828 -6.551 1 98.62 294 THR B N 1
ATOM 7368 C CA . THR B 1 294 ? -22.438 -11.797 -7.965 1 98.62 294 THR B CA 1
ATOM 7369 C C . THR B 1 294 ? -21.328 -12.797 -8.258 1 98.62 294 THR B C 1
ATOM 7371 O O . THR B 1 294 ? -20.359 -12.906 -7.496 1 98.62 294 THR B O 1
ATOM 7374 N N . ILE B 1 295 ? -21.469 -13.57 -9.297 1 98.81 295 ILE B N 1
ATOM 7375 C CA . ILE B 1 295 ? -20.438 -14.461 -9.805 1 98.81 295 ILE B CA 1
ATOM 7376 C C . ILE B 1 295 ? -19.719 -13.797 -10.977 1 98.81 295 ILE B C 1
ATOM 7378 O O . ILE B 1 295 ? -20.344 -13.336 -11.93 1 98.81 295 ILE B O 1
ATOM 7382 N N . ILE B 1 296 ? -18.422 -13.656 -10.875 1 98.69 296 ILE B N 1
ATOM 7383 C CA . ILE B 1 296 ? -17.609 -13.109 -11.953 1 98.69 296 ILE B CA 1
ATOM 7384 C C . ILE B 1 296 ? -16.734 -14.203 -12.539 1 98.69 296 ILE B C 1
ATOM 7386 O O . ILE B 1 296 ? -15.992 -14.875 -11.812 1 98.69 296 ILE B O 1
ATOM 7390 N N . VAL B 1 297 ? -16.812 -14.398 -13.836 1 98.44 297 VAL B N 1
ATOM 7391 C CA . VAL B 1 297 ? -16 -15.391 -14.539 1 98.44 297 VAL B CA 1
ATOM 7392 C C . VAL B 1 297 ? -14.945 -14.68 -15.383 1 98.44 297 VAL B C 1
ATOM 7394 O O . VAL B 1 297 ? -15.273 -13.812 -16.203 1 98.44 297 VAL B O 1
ATOM 7397 N N . GLY B 1 298 ? -13.727 -15.031 -15.148 1 98.12 298 GLY B N 1
ATOM 7398 C CA . GLY B 1 298 ? -12.648 -14.422 -15.906 1 98.12 298 GLY B CA 1
ATOM 7399 C C . GLY B 1 298 ? -11.922 -15.414 -16.797 1 98.12 298 GLY B C 1
ATOM 7400 O O . GLY B 1 298 ? -11.352 -16.391 -16.312 1 98.12 298 GLY B O 1
ATOM 7401 N N . SER B 1 299 ? -11.992 -15.242 -18.094 1 98.19 299 SER B N 1
ATOM 7402 C CA . SER B 1 299 ? -11.117 -15.867 -19.062 1 98.19 299 SER B CA 1
ATOM 7403 C C . SER B 1 299 ? -9.938 -14.961 -19.422 1 98.19 299 SER B C 1
ATOM 7405 O O . SER B 1 299 ? -10.078 -14.039 -20.234 1 98.19 299 SER B O 1
ATOM 7407 N N . TRP B 1 300 ? -8.805 -15.266 -18.859 1 97.5 300 TRP B N 1
ATOM 7408 C CA . TRP B 1 300 ? -7.676 -14.336 -18.859 1 97.5 300 TRP B CA 1
ATOM 7409 C C . TRP B 1 300 ? -6.789 -14.555 -20.078 1 97.5 300 TRP B C 1
ATOM 7411 O O . TRP B 1 300 ? -6.648 -15.688 -20.562 1 97.5 300 TRP B O 1
ATOM 7421 N N . SER B 1 301 ? -6.215 -13.5 -20.484 1 94.31 301 SER B N 1
ATOM 7422 C CA . SER B 1 301 ? -5.258 -13.555 -21.594 1 94.31 301 SER B CA 1
ATOM 7423 C C . SER B 1 301 ? -3.834 -13.305 -21.109 1 94.31 301 SER B C 1
ATOM 7425 O O . SER B 1 301 ? -3.633 -12.773 -20 1 94.31 301 SER B O 1
ATOM 7427 N N . SER B 1 302 ? -2.867 -13.789 -21.812 1 94.19 302 SER B N 1
ATOM 7428 C CA . SER B 1 302 ? -1.445 -13.555 -21.594 1 94.19 302 SER B CA 1
ATOM 7429 C C . SER B 1 302 ? -1.014 -14.062 -20.219 1 94.19 302 SER B C 1
ATOM 7431 O O . SER B 1 302 ? -0.143 -13.469 -19.578 1 94.19 302 SER B O 1
ATOM 7433 N N . SER B 1 303 ? -1.694 -15.016 -19.719 1 95.06 303 SER B N 1
ATOM 7434 C CA . SER B 1 303 ? -1.308 -15.609 -18.438 1 95.06 303 SER B CA 1
ATOM 7435 C C . SER B 1 303 ? 0.002 -16.391 -18.562 1 95.06 303 SER B C 1
ATOM 7437 O O . SER B 1 303 ? 0.819 -16.391 -17.641 1 95.06 303 SER B O 1
ATOM 7439 N N . GLU B 1 304 ? 0.171 -17.047 -19.719 1 94.5 304 GLU B N 1
ATOM 7440 C CA . GLU B 1 304 ? 1.366 -17.844 -19.938 1 94.5 304 GLU B CA 1
ATOM 7441 C C . GLU B 1 304 ? 2.625 -16.984 -19.938 1 94.5 304 GLU B C 1
ATOM 7443 O O . GLU B 1 304 ? 3.729 -17.5 -19.719 1 94.5 304 GLU B O 1
ATOM 7448 N N . PHE B 1 305 ? 2.469 -15.727 -20.156 1 92.56 305 PHE B N 1
ATOM 7449 C CA . PHE B 1 305 ? 3.611 -14.82 -20.219 1 92.56 305 PHE B CA 1
ATOM 7450 C C . PHE B 1 305 ? 3.879 -14.195 -18.859 1 92.56 305 PHE B C 1
ATOM 7452 O O . PHE B 1 305 ? 4.617 -13.211 -18.75 1 92.56 305 PHE B O 1
ATOM 7459 N N . GLY B 1 306 ? 3.299 -14.695 -17.844 1 92.69 306 GLY B N 1
ATOM 7460 C CA . GLY B 1 306 ? 3.527 -14.164 -16.5 1 92.69 306 GLY B CA 1
ATOM 7461 C C . GLY B 1 306 ? 2.275 -13.594 -15.867 1 92.69 306 GLY B C 1
ATOM 7462 O O . GLY B 1 306 ? 2.326 -12.547 -15.211 1 92.69 306 GLY B O 1
ATOM 7463 N N . TYR B 1 307 ? 1.184 -14.164 -16.109 1 95.38 307 TYR B N 1
ATOM 7464 C CA . TYR B 1 307 ? -0.107 -13.789 -15.547 1 95.38 307 TYR B CA 1
ATOM 7465 C C . TYR B 1 307 ? -0.41 -12.32 -15.797 1 95.38 307 TYR B C 1
ATOM 7467 O O . TYR B 1 307 ? -0.867 -11.609 -14.898 1 95.38 307 TYR B O 1
ATOM 7475 N N . MET B 1 308 ? -0.172 -11.836 -16.969 1 95.06 308 MET B N 1
ATOM 7476 C CA . MET B 1 308 ? -0.288 -10.406 -17.266 1 95.06 308 MET B CA 1
ATOM 7477 C C . MET B 1 308 ? -1.749 -9.969 -17.266 1 95.06 308 MET B C 1
ATOM 7479 O O . MET B 1 308 ? -2.111 -9 -16.609 1 95.06 308 MET B O 1
ATOM 7483 N N . GLY B 1 309 ? -2.604 -10.719 -17.969 1 95.94 309 GLY B N 1
ATOM 7484 C CA . GLY B 1 309 ? -3.998 -10.328 -18.094 1 95.94 309 GLY B CA 1
ATOM 7485 C C . GLY B 1 309 ? -4.699 -10.18 -16.766 1 95.94 309 GLY B C 1
ATOM 7486 O O . GLY B 1 309 ? -5.332 -9.156 -16.484 1 95.94 309 GLY B O 1
ATOM 7487 N N . VAL B 1 310 ? -4.57 -11.195 -15.945 1 97.12 310 VAL B N 1
ATOM 7488 C CA . VAL B 1 310 ? -5.266 -11.195 -14.656 1 97.12 310 VAL B CA 1
ATOM 7489 C C . VAL B 1 310 ? -4.648 -10.148 -13.734 1 97.12 310 VAL B C 1
ATOM 7491 O O . VAL B 1 310 ? -5.363 -9.461 -13 1 97.12 310 VAL B O 1
ATOM 7494 N N . THR B 1 311 ? -3.34 -9.984 -13.727 1 96.62 311 THR B N 1
ATOM 7495 C CA . THR B 1 311 ? -2.668 -9.016 -12.859 1 96.62 311 THR B CA 1
ATOM 7496 C C . THR B 1 311 ? -3.059 -7.59 -13.234 1 96.62 311 THR B C 1
ATOM 7498 O O . THR B 1 311 ? -3.344 -6.77 -12.359 1 96.62 311 THR B O 1
ATOM 7501 N N . GLU B 1 312 ? -3.092 -7.293 -14.547 1 96.56 312 GLU B N 1
ATOM 7502 C CA . GLU B 1 312 ? -3.52 -5.973 -14.992 1 96.56 312 GLU B CA 1
ATOM 7503 C C . GLU B 1 312 ? -4.965 -5.695 -14.594 1 96.56 312 GLU B C 1
ATOM 7505 O O . GLU B 1 312 ? -5.316 -4.562 -14.258 1 96.56 312 GLU B O 1
ATOM 7510 N N . TRP B 1 313 ? -5.777 -6.719 -14.648 1 97.31 313 TRP B N 1
ATOM 7511 C CA . TRP B 1 313 ? -7.172 -6.578 -14.25 1 97.31 313 TRP B CA 1
ATOM 7512 C C . TRP B 1 313 ? -7.285 -6.297 -12.758 1 97.31 313 TRP B C 1
ATOM 7514 O O . TRP B 1 313 ? -8.086 -5.461 -12.336 1 97.31 313 TRP B O 1
ATOM 7524 N N . ILE B 1 314 ? -6.473 -6.996 -11.953 1 97.62 314 ILE B N 1
ATOM 7525 C CA . ILE B 1 314 ? -6.422 -6.758 -10.516 1 97.62 314 ILE B CA 1
ATOM 7526 C C . ILE B 1 314 ? -6.004 -5.312 -10.242 1 97.62 314 ILE B C 1
ATOM 7528 O O . ILE B 1 314 ? -6.621 -4.621 -9.43 1 97.62 314 ILE B O 1
ATOM 7532 N N . GLU B 1 315 ? -4.961 -4.828 -10.938 1 97.12 315 GLU B N 1
ATOM 7533 C CA . GLU B 1 315 ? -4.465 -3.469 -10.75 1 97.12 315 GLU B CA 1
ATOM 7534 C C . GLU B 1 315 ? -5.512 -2.436 -11.156 1 97.12 315 GLU B C 1
ATOM 7536 O O . GLU B 1 315 ? -5.688 -1.423 -10.477 1 97.12 315 GLU B O 1
ATOM 7541 N N . GLU B 1 316 ? -6.223 -2.725 -12.203 1 96.94 316 GLU B N 1
ATOM 7542 C CA . GLU B 1 316 ? -7.234 -1.8 -12.703 1 96.94 316 GLU B CA 1
ATOM 7543 C C . GLU B 1 316 ? -8.43 -1.727 -11.758 1 96.94 316 GLU B C 1
ATOM 7545 O O . GLU B 1 316 ? -9.047 -0.671 -11.609 1 96.94 316 GLU B O 1
ATOM 7550 N N . HIS B 1 317 ? -8.75 -2.834 -11.117 1 97.5 317 HIS B N 1
ATOM 7551 C CA . HIS B 1 317 ? -9.93 -2.924 -10.266 1 97.5 317 HIS B CA 1
ATOM 7552 C C . HIS B 1 317 ? -9.539 -3.096 -8.805 1 97.5 317 HIS B C 1
ATOM 7554 O O . HIS B 1 317 ? -10.281 -3.703 -8.023 1 97.5 317 HIS B O 1
ATOM 7560 N N . TYR B 1 318 ? -8.414 -2.578 -8.453 1 96.69 318 TYR B N 1
ATOM 7561 C CA . TYR B 1 318 ? -7.781 -2.82 -7.164 1 96.69 318 TYR B CA 1
ATOM 7562 C C . TYR B 1 318 ? -8.75 -2.533 -6.02 1 96.69 318 TYR B C 1
ATOM 7564 O O . TYR B 1 318 ? -9.039 -3.414 -5.207 1 96.69 318 TYR B O 1
ATOM 7572 N N . HIS B 1 319 ? -9.359 -1.396 -5.926 1 96.5 319 HIS B N 1
ATOM 7573 C CA . HIS B 1 319 ? -10.195 -0.989 -4.801 1 96.5 319 HIS B CA 1
ATOM 7574 C C . HIS B 1 319 ? -11.531 -1.719 -4.82 1 96.5 319 HIS B C 1
ATOM 7576 O O . HIS B 1 319 ? -12.078 -2.051 -3.764 1 96.5 319 HIS B O 1
ATOM 7582 N N . THR B 1 320 ? -12.039 -1.979 -6.012 1 97.38 320 THR B N 1
ATOM 7583 C CA . THR B 1 320 ? -13.281 -2.744 -6.125 1 97.38 320 THR B CA 1
ATOM 7584 C C . THR B 1 320 ? -13.094 -4.152 -5.566 1 97.38 320 THR B C 1
ATOM 7586 O O . THR B 1 320 ? -13.914 -4.629 -4.781 1 97.38 320 THR B O 1
ATOM 7589 N N . LEU B 1 321 ? -11.992 -4.758 -5.965 1 97.94 321 LEU B N 1
ATOM 7590 C CA . LEU B 1 321 ? -11.719 -6.117 -5.504 1 97.94 321 LEU B CA 1
ATOM 7591 C C . LEU B 1 321 ? -11.414 -6.133 -4.012 1 97.94 321 LEU B C 1
ATOM 7593 O O . LEU B 1 321 ? -11.867 -7.023 -3.291 1 97.94 321 LEU B O 1
ATOM 7597 N N . GLN B 1 322 ? -10.695 -5.176 -3.594 1 96.25 322 GLN B N 1
ATOM 7598 C CA . GLN B 1 322 ? -10.367 -5.074 -2.174 1 96.25 322 GLN B CA 1
ATOM 7599 C C . GLN B 1 322 ? -11.633 -5 -1.326 1 96.25 322 GLN B C 1
ATOM 7601 O O . GLN B 1 322 ? -11.719 -5.637 -0.272 1 96.25 322 GLN B O 1
ATOM 7606 N N . ASN B 1 323 ? -12.617 -4.32 -1.804 1 95.31 323 ASN B N 1
ATOM 7607 C CA . ASN B 1 323 ? -13.82 -4.047 -1.026 1 95.31 323 ASN B CA 1
ATOM 7608 C C . ASN B 1 323 ? -14.867 -5.133 -1.221 1 95.31 323 ASN B C 1
ATOM 7610 O O . ASN B 1 323 ? -15.672 -5.395 -0.323 1 95.31 323 ASN B O 1
ATOM 7614 N N . LYS B 1 324 ? -14.836 -5.789 -2.402 1 97.69 324 LYS B N 1
ATOM 7615 C CA . LYS B 1 324 ? -16.062 -6.5 -2.768 1 97.69 324 LYS B CA 1
ATOM 7616 C C . LYS B 1 324 ? -15.781 -7.984 -3.002 1 97.69 324 LYS B C 1
ATOM 7618 O O . LYS B 1 324 ? -16.703 -8.805 -2.988 1 97.69 324 LYS B O 1
ATOM 7623 N N . ALA B 1 325 ? -14.555 -8.375 -3.262 1 98.56 325 ALA B N 1
ATOM 7624 C CA . ALA B 1 325 ? -14.266 -9.766 -3.6 1 98.56 325 ALA B CA 1
ATOM 7625 C C . ALA B 1 325 ? -14.359 -10.664 -2.367 1 98.56 325 ALA B C 1
ATOM 7627 O O . ALA B 1 325 ? -13.781 -10.352 -1.323 1 98.56 325 ALA B O 1
ATOM 7628 N N . VAL B 1 326 ? -15.078 -11.758 -2.516 1 98.62 326 VAL B N 1
ATOM 7629 C CA . VAL B 1 326 ? -15.266 -12.742 -1.451 1 98.62 326 VAL B CA 1
ATOM 7630 C C . VAL B 1 326 ? -14.195 -13.828 -1.558 1 98.62 326 VAL B C 1
ATOM 7632 O O . VAL B 1 326 ? -13.586 -14.203 -0.556 1 98.62 326 VAL B O 1
ATOM 7635 N N . ALA B 1 327 ? -13.977 -14.344 -2.719 1 98.81 327 ALA B N 1
ATOM 7636 C CA . ALA B 1 327 ? -13.023 -15.422 -2.982 1 98.81 327 ALA B CA 1
ATOM 7637 C C . ALA B 1 327 ? -12.781 -15.578 -4.48 1 98.81 327 ALA B C 1
ATOM 7639 O O . ALA B 1 327 ? -13.562 -15.102 -5.301 1 98.81 327 ALA B O 1
ATOM 7640 N N . MET B 1 328 ? -11.688 -16.172 -4.766 1 98.69 328 MET B N 1
ATOM 7641 C CA . MET B 1 328 ? -11.336 -16.516 -6.141 1 98.69 328 MET B CA 1
ATOM 7642 C C . MET B 1 328 ? -10.984 -18 -6.262 1 98.69 328 MET B C 1
ATOM 7644 O O . MET B 1 328 ? -10.141 -18.5 -5.52 1 98.69 328 MET B O 1
ATOM 7648 N N . ILE B 1 329 ? -11.633 -18.703 -7.152 1 98.75 329 ILE B N 1
ATOM 7649 C CA . ILE B 1 329 ? -11.336 -20.109 -7.43 1 98.75 329 ILE B CA 1
ATOM 7650 C C . ILE B 1 329 ? -10.75 -20.25 -8.836 1 98.75 329 ILE B C 1
ATOM 7652 O O . ILE B 1 329 ? -11.406 -19.922 -9.828 1 98.75 329 ILE B O 1
ATOM 7656 N N . ASN B 1 330 ? -9.609 -20.75 -8.859 1 98.25 330 ASN B N 1
ATOM 7657 C CA . ASN B 1 330 ? -8.891 -20.875 -10.125 1 98.25 330 ASN B CA 1
ATOM 7658 C C . ASN B 1 330 ? -8.562 -22.328 -10.438 1 98.25 330 ASN B C 1
ATOM 7660 O O . ASN B 1 330 ? -8.227 -23.109 -9.539 1 98.25 330 ASN B O 1
ATOM 7664 N N . VAL B 1 331 ? -8.758 -22.734 -11.648 1 97.94 331 VAL B N 1
ATOM 7665 C CA . VAL B 1 331 ? -8.258 -23.984 -12.188 1 97.94 331 VAL B CA 1
ATOM 7666 C C . VAL B 1 331 ? -7.406 -23.719 -13.422 1 97.94 331 VAL B C 1
ATOM 7668 O O . VAL B 1 331 ? -7.879 -23.109 -14.383 1 97.94 331 VAL B O 1
ATOM 7671 N N . ASP B 1 332 ? -6.23 -24.078 -13.336 1 95.56 332 ASP B N 1
ATOM 7672 C CA . ASP B 1 332 ? -5.305 -23.891 -14.445 1 95.56 332 ASP B CA 1
ATOM 7673 C C . ASP B 1 332 ? -5.387 -25.047 -15.438 1 95.56 332 ASP B C 1
ATOM 7675 O O . ASP B 1 332 ? -5.785 -24.875 -16.578 1 95.56 332 ASP B O 1
ATOM 7679 N N . THR B 1 333 ? -4.922 -26.281 -15.039 1 95.19 333 THR B N 1
ATOM 7680 C CA . THR B 1 333 ? -5.113 -27.562 -15.703 1 95.19 333 THR B CA 1
ATOM 7681 C C . THR B 1 333 ? -6.125 -28.406 -14.945 1 95.19 333 THR B C 1
ATOM 7683 O O . THR B 1 333 ? -5.848 -28.875 -13.828 1 95.19 333 THR B O 1
ATOM 7686 N N . ALA B 1 334 ? -7.262 -28.656 -15.578 1 96.56 334 ALA B N 1
ATOM 7687 C CA . ALA B 1 334 ? -8.281 -29.438 -14.891 1 96.56 334 ALA B CA 1
ATOM 7688 C C . ALA B 1 334 ? -7.828 -30.891 -14.695 1 96.56 334 ALA B C 1
ATOM 7690 O O . ALA B 1 334 ? -8 -31.453 -13.617 1 96.56 334 ALA B O 1
ATOM 7691 N N . VAL B 1 335 ? -7.227 -31.422 -15.773 1 95.81 335 VAL B N 1
ATOM 7692 C CA . VAL B 1 335 ? -6.801 -32.812 -15.703 1 95.81 335 VAL B CA 1
ATOM 7693 C C . VAL B 1 335 ? -5.422 -32.969 -16.328 1 95.81 335 VAL B C 1
ATOM 7695 O O . VAL B 1 335 ? -5.285 -32.906 -17.562 1 95.81 335 VAL B O 1
ATOM 7698 N N . VAL B 1 336 ? -4.457 -33.219 -15.5 1 94.38 336 VAL B N 1
ATOM 7699 C CA . VAL B 1 336 ? -3.137 -33.594 -15.984 1 94.38 336 VAL B CA 1
ATOM 7700 C C . VAL B 1 336 ? -3.076 -35.125 -16.188 1 94.38 336 VAL B C 1
ATOM 7702 O O . VAL B 1 336 ? -2.568 -35.594 -17.203 1 94.38 336 VAL B O 1
ATOM 7705 N N . TRP B 1 337 ? -3.562 -35.812 -15.25 1 92.25 337 TRP B N 1
ATOM 7706 C CA . TRP B 1 337 ? -3.74 -37.25 -15.25 1 92.25 337 TRP B CA 1
ATOM 7707 C C . TRP B 1 337 ? -4.898 -37.656 -14.336 1 92.25 337 TRP B C 1
ATOM 7709 O O . TRP B 1 337 ? -5.082 -37.094 -13.266 1 92.25 337 TRP B O 1
ATOM 7719 N N . PRO B 1 338 ? -5.684 -38.594 -14.758 1 91 338 PRO B N 1
ATOM 7720 C CA . PRO B 1 338 ? -6.898 -38.969 -14.023 1 91 338 PRO B CA 1
ATOM 7721 C C . PRO B 1 338 ? -6.605 -39.844 -12.812 1 91 338 PRO B C 1
ATOM 7723 O O . PRO B 1 338 ? -7.004 -41.031 -12.781 1 91 338 PRO B O 1
ATOM 7726 N N . TYR B 1 339 ? -6.047 -39.312 -11.828 1 89.62 339 TYR B N 1
ATOM 7727 C CA . TYR B 1 339 ? -5.746 -40.094 -10.641 1 89.62 339 TYR B CA 1
ATOM 7728 C C . TYR B 1 339 ? -6.199 -39.375 -9.375 1 89.62 339 TYR B C 1
ATOM 7730 O O . TYR B 1 339 ? -7.352 -39.531 -8.953 1 89.62 339 TYR B O 1
ATOM 7738 N N . ASN B 1 340 ? -5.391 -38.5 -8.93 1 87.44 340 ASN B N 1
ATOM 7739 C CA . ASN B 1 340 ? -5.762 -37.906 -7.652 1 87.44 340 ASN B CA 1
ATOM 7740 C C . ASN B 1 340 ? -5.992 -36.406 -7.789 1 87.44 340 ASN B C 1
ATOM 7742 O O . ASN B 1 340 ? -5.355 -35.75 -8.609 1 87.44 340 ASN B O 1
ATOM 7746 N N . LEU B 1 341 ? -6.879 -35.906 -6.895 1 92.69 341 LEU B N 1
ATOM 7747 C CA . LEU B 1 341 ? -7.188 -34.5 -6.82 1 92.69 341 LEU B CA 1
ATOM 7748 C C . LEU B 1 341 ? -6.145 -33.75 -5.988 1 92.69 341 LEU B C 1
ATOM 7750 O O . LEU B 1 341 ? -5.738 -34.219 -4.926 1 92.69 341 LEU B O 1
ATOM 7754 N N . PHE B 1 342 ? -5.57 -32.719 -6.52 1 91.88 342 PHE B N 1
ATOM 7755 C CA . PHE B 1 342 ? -4.742 -31.781 -5.789 1 91.88 342 PHE B CA 1
ATOM 7756 C C . PHE B 1 342 ? -5.527 -30.5 -5.48 1 91.88 342 PHE B C 1
ATOM 7758 O O . PHE B 1 342 ? -6.078 -29.875 -6.387 1 91.88 342 PHE B O 1
ATOM 7765 N N . VAL B 1 343 ? -5.621 -30.125 -4.215 1 94.88 343 VAL B N 1
ATOM 7766 C CA . VAL B 1 343 ? -6.316 -28.906 -3.799 1 94.88 343 VAL B CA 1
ATOM 7767 C C . VAL B 1 343 ? -5.367 -28.016 -3.014 1 94.88 343 VAL B C 1
ATOM 7769 O O . VAL B 1 343 ? -4.758 -28.438 -2.033 1 94.88 343 VAL B O 1
ATOM 7772 N N . CYS B 1 344 ? -5.207 -26.859 -3.512 1 94.94 344 CYS B N 1
ATOM 7773 C CA . CYS B 1 344 ? -4.547 -25.766 -2.807 1 94.94 344 CYS B CA 1
ATOM 7774 C C . CYS B 1 344 ? -5.543 -24.656 -2.459 1 94.94 344 CYS B C 1
ATOM 7776 O O . CYS B 1 344 ? -6.25 -24.156 -3.334 1 94.94 344 CYS B O 1
ATOM 7778 N N . ALA B 1 345 ? -5.617 -24.297 -1.187 1 97.19 345 ALA B N 1
ATOM 7779 C CA . ALA B 1 345 ? -6.609 -23.312 -0.775 1 97.19 345 ALA B CA 1
ATOM 7780 C C . ALA B 1 345 ? -6.129 -22.531 0.443 1 97.19 345 ALA B C 1
ATOM 7782 O O . ALA B 1 345 ? -5.434 -23.062 1.306 1 97.19 345 ALA B O 1
ATOM 7783 N N . SER B 1 346 ? -6.492 -21.234 0.474 1 97.25 346 SER B N 1
ATOM 7784 C CA . SER B 1 346 ? -6.293 -20.5 1.717 1 97.25 346 SER B CA 1
ATOM 7785 C C . SER B 1 346 ? -7.047 -21.141 2.873 1 97.25 346 SER B C 1
ATOM 7787 O O . SER B 1 346 ? -8.047 -21.828 2.66 1 97.25 346 SER B O 1
ATOM 7789 N N . PRO B 1 347 ? -6.613 -20.875 4.055 1 97.38 347 PRO B N 1
ATOM 7790 C CA . PRO B 1 347 ? -7.219 -21.562 5.195 1 97.38 347 PRO B CA 1
ATOM 7791 C C . PRO B 1 347 ? -8.727 -21.328 5.293 1 97.38 347 PRO B C 1
ATOM 7793 O O . PRO B 1 347 ? -9.484 -22.266 5.578 1 97.38 347 PRO B O 1
ATOM 7796 N N . LEU B 1 348 ? -9.203 -20.219 5.016 1 97.88 348 LEU B N 1
ATOM 7797 C CA . LEU B 1 348 ? -10.625 -19.906 5.074 1 97.88 348 LEU B CA 1
ATOM 7798 C C . LEU B 1 348 ? -11.406 -20.75 4.07 1 97.88 348 LEU B C 1
ATOM 7800 O O . LEU B 1 348 ? -12.586 -21.031 4.273 1 97.88 348 LEU B O 1
ATOM 7804 N N . MET B 1 349 ? -10.766 -21.203 2.998 1 98.25 349 MET B N 1
ATOM 7805 C CA . MET B 1 349 ? -11.445 -21.891 1.906 1 98.25 349 MET B CA 1
ATOM 7806 C C . MET B 1 349 ? -11.352 -23.406 2.084 1 98.25 349 MET B C 1
ATOM 7808 O O . MET B 1 349 ? -11.961 -24.172 1.333 1 98.25 349 MET B O 1
ATOM 7812 N N . GLU B 1 350 ? -10.594 -23.844 3.047 1 96.88 350 GLU B N 1
ATOM 7813 C CA . GLU B 1 350 ? -10.352 -25.266 3.23 1 96.88 350 GLU B CA 1
ATOM 7814 C C . GLU B 1 350 ? -11.664 -26.031 3.41 1 96.88 350 GLU B C 1
ATOM 7816 O O . GLU B 1 350 ? -11.93 -27 2.688 1 96.88 350 GLU B O 1
ATOM 7821 N N . ASN B 1 351 ? -12.469 -25.547 4.324 1 96.38 351 ASN B N 1
ATOM 7822 C CA . ASN B 1 351 ? -13.734 -26.219 4.602 1 96.38 351 ASN B CA 1
ATOM 7823 C C . ASN B 1 351 ? -14.672 -26.172 3.398 1 96.38 351 ASN B C 1
ATOM 7825 O O . ASN B 1 351 ? -15.422 -27.109 3.15 1 96.38 351 ASN B O 1
ATOM 7829 N N . VAL B 1 352 ? -14.656 -25.094 2.68 1 98.19 352 VAL B N 1
ATOM 7830 C CA . VAL B 1 352 ? -15.5 -24.938 1.5 1 98.19 352 VAL B CA 1
ATOM 7831 C C . VAL B 1 352 ? -15.156 -26.016 0.473 1 98.19 352 VAL B C 1
ATOM 7833 O O . VAL B 1 352 ? -16.047 -26.672 -0.065 1 98.19 352 VAL B O 1
ATOM 7836 N N . MET B 1 353 ? -13.844 -26.266 0.268 1 98.06 353 MET B N 1
ATOM 7837 C CA . MET B 1 353 ? -13.375 -27.234 -0.71 1 98.06 353 MET B CA 1
ATOM 7838 C C . MET B 1 353 ? -13.734 -28.656 -0.278 1 98.06 353 MET B C 1
ATOM 7840 O O . MET B 1 353 ? -14.195 -29.453 -1.09 1 98.06 353 MET B O 1
ATOM 7844 N N . ILE B 1 354 ? -13.602 -28.891 0.979 1 97.06 354 ILE B N 1
ATOM 7845 C CA . ILE B 1 354 ? -13.836 -30.219 1.512 1 97.06 354 ILE B CA 1
ATOM 7846 C C . ILE B 1 354 ? -15.328 -30.547 1.446 1 97.06 354 ILE B C 1
ATOM 7848 O O . ILE B 1 354 ? -15.719 -31.594 0.926 1 97.06 354 ILE B O 1
ATOM 7852 N N . GLU B 1 355 ? -16.156 -29.688 1.9 1 97.81 355 GLU B N 1
ATOM 7853 C CA . GLU B 1 355 ? -17.594 -29.953 1.94 1 97.81 355 GLU B CA 1
ATOM 7854 C C . GLU B 1 355 ? -18.172 -30.062 0.534 1 97.81 355 GLU B C 1
ATOM 7856 O O . GLU B 1 355 ? -19.062 -30.875 0.292 1 97.81 355 GLU B O 1
ATOM 7861 N N . ALA B 1 356 ? -17.672 -29.266 -0.362 1 98.5 356 ALA B N 1
ATOM 7862 C CA . ALA B 1 356 ? -18.109 -29.375 -1.749 1 98.5 356 ALA B CA 1
ATOM 7863 C C . ALA B 1 356 ? -17.734 -30.734 -2.344 1 98.5 356 ALA B C 1
ATOM 7865 O O . ALA B 1 356 ? -18.516 -31.344 -3.061 1 98.5 356 ALA B O 1
ATOM 7866 N N . SER B 1 357 ? -16.578 -31.234 -2.045 1 97.88 357 SER B N 1
ATOM 7867 C CA . SER B 1 357 ? -16.094 -32.5 -2.613 1 97.88 357 SER B CA 1
ATOM 7868 C C . SER B 1 357 ? -16.906 -33.688 -2.123 1 97.88 357 SER B C 1
ATOM 7870 O O . SER B 1 357 ? -17.031 -34.688 -2.816 1 97.88 357 SER B O 1
ATOM 7872 N N . LYS B 1 358 ? -17.5 -33.531 -0.966 1 98.12 358 LYS B N 1
ATOM 7873 C CA . LYS B 1 358 ? -18.344 -34.594 -0.416 1 98.12 358 LYS B CA 1
ATOM 7874 C C . LYS B 1 358 ? -19.641 -34.75 -1.214 1 98.12 358 LYS B C 1
ATOM 7876 O O . LYS B 1 358 ? -20.281 -35.781 -1.165 1 98.12 358 LYS B O 1
ATOM 7881 N N . GLN B 1 359 ? -19.938 -33.719 -1.944 1 98.19 359 GLN B N 1
ATOM 7882 C CA . GLN B 1 359 ? -21.203 -33.719 -2.67 1 98.19 359 GLN B CA 1
ATOM 7883 C C . GLN B 1 359 ? -20.984 -34.062 -4.145 1 98.19 359 GLN B C 1
ATOM 7885 O O . GLN B 1 359 ? -21.953 -34.125 -4.914 1 98.19 359 GLN B O 1
ATOM 7890 N N . VAL B 1 360 ? -19.781 -34.281 -4.559 1 98.12 360 VAL B N 1
ATOM 7891 C CA . VAL B 1 360 ? -19.469 -34.656 -5.941 1 98.12 360 VAL B CA 1
ATOM 7892 C C . VAL B 1 360 ? -19.297 -36.156 -6.059 1 98.12 360 VAL B C 1
ATOM 7894 O O . VAL B 1 360 ? -18.594 -36.781 -5.262 1 98.12 360 VAL B O 1
ATOM 7897 N N . PRO B 1 361 ? -19.984 -36.781 -7.062 1 96.88 361 PRO B N 1
ATOM 7898 C CA . PRO B 1 361 ? -19.734 -38.188 -7.301 1 96.88 361 PRO B CA 1
ATOM 7899 C C . PRO B 1 361 ? -18.281 -38.5 -7.68 1 96.88 361 PRO B C 1
ATOM 7901 O O . PRO B 1 361 ? -17.594 -37.625 -8.25 1 96.88 361 PRO B O 1
ATOM 7904 N N . PRO B 1 362 ? -17.828 -39.656 -7.309 1 94.62 362 PRO B N 1
ATOM 7905 C CA . PRO B 1 362 ? -16.484 -40 -7.758 1 94.62 362 PRO B CA 1
ATOM 7906 C C . PRO B 1 362 ? -16.375 -40.094 -9.281 1 94.62 362 PRO B C 1
ATOM 7908 O O . PRO B 1 362 ? -17.297 -40.562 -9.938 1 94.62 362 PRO B O 1
ATOM 7911 N N . PRO B 1 363 ? -15.305 -39.594 -9.781 1 93.38 363 PRO B N 1
ATOM 7912 C CA . PRO B 1 363 ? -15.172 -39.625 -11.242 1 93.38 363 PRO B CA 1
ATOM 7913 C C . PRO B 1 363 ? -15.016 -41.031 -11.812 1 93.38 363 PRO B C 1
ATOM 7915 O O . PRO B 1 363 ? -15.328 -41.25 -12.984 1 93.38 363 PRO B O 1
ATOM 7918 N N . ASP B 1 364 ? -14.43 -41.906 -11.055 1 89.38 364 ASP B N 1
ATOM 7919 C CA . ASP B 1 364 ? -14.305 -43.312 -11.438 1 89.38 364 ASP B CA 1
ATOM 7920 C C . ASP B 1 364 ? -15.18 -44.188 -10.547 1 89.38 364 ASP B C 1
ATOM 7922 O O . ASP B 1 364 ? -14.75 -44.625 -9.477 1 89.38 364 ASP B O 1
ATOM 7926 N N . LYS B 1 365 ? -16.219 -44.625 -11.039 1 87.69 365 LYS B N 1
ATOM 7927 C CA . LYS B 1 365 ? -17.203 -45.406 -10.273 1 87.69 365 LYS B CA 1
ATOM 7928 C C . LYS B 1 365 ? -16.734 -46.812 -10.016 1 87.69 365 LYS B C 1
ATOM 7930 O O . LYS B 1 365 ? -17.203 -47.469 -9.086 1 87.69 365 LYS B O 1
ATOM 7935 N N . THR B 1 366 ? -15.828 -47.219 -10.805 1 88.31 366 THR B N 1
ATOM 7936 C CA . THR B 1 366 ? -15.391 -48.625 -10.711 1 88.31 366 THR B CA 1
ATOM 7937 C C . THR B 1 366 ? -14.523 -48.812 -9.477 1 88.31 366 THR B C 1
ATOM 7939 O O . THR B 1 366 ? -14.305 -49.969 -9.055 1 88.31 366 THR B O 1
ATOM 7942 N N . LEU B 1 367 ? -14.062 -47.75 -8.938 1 88.88 367 LEU B N 1
ATOM 7943 C CA . LEU B 1 367 ? -13.133 -47.844 -7.812 1 88.88 367 LEU B CA 1
ATOM 7944 C C . LEU B 1 367 ? -13.891 -48.031 -6.496 1 88.88 367 LEU B C 1
ATOM 7946 O O . LEU B 1 367 ? -13.289 -48.312 -5.465 1 88.88 367 LEU B O 1
ATOM 7950 N N . GLY B 1 368 ? -15.188 -47.844 -6.418 1 91.81 368 GLY B N 1
ATOM 7951 C CA . GLY B 1 368 ? -16.031 -48.156 -5.281 1 91.81 368 GLY B CA 1
ATOM 7952 C C . GLY B 1 368 ? -16.109 -47.062 -4.254 1 91.81 368 GLY B C 1
ATOM 7953 O O . GLY B 1 368 ? -16.531 -47.281 -3.119 1 91.81 368 GLY B O 1
ATOM 7954 N N . PHE B 1 369 ? -15.68 -45.844 -4.609 1 93.31 369 PHE B N 1
ATOM 7955 C CA . PHE B 1 369 ? -15.781 -44.719 -3.668 1 93.31 369 PHE B CA 1
ATOM 7956 C C . PHE B 1 369 ? -17.188 -44.125 -3.688 1 93.31 369 PHE B C 1
ATOM 7958 O O . PHE B 1 369 ? -17.875 -44.188 -4.711 1 93.31 369 PHE B O 1
ATOM 7965 N N . ASP B 1 370 ? -17.594 -43.531 -2.59 1 94.94 370 ASP B N 1
ATOM 7966 C CA . ASP B 1 370 ? -18.922 -42.969 -2.453 1 94.94 370 ASP B CA 1
ATOM 7967 C C . ASP B 1 370 ? -18.984 -41.531 -2.979 1 94.94 370 ASP B C 1
ATOM 7969 O O . ASP B 1 370 ? -20.047 -41.031 -3.363 1 94.94 370 ASP B O 1
ATOM 7973 N N . SER B 1 371 ? -17.906 -40.844 -2.875 1 96.38 371 SER B N 1
ATOM 7974 C CA . SER B 1 371 ? -17.828 -39.469 -3.287 1 96.38 371 SER B CA 1
ATOM 7975 C C . SER B 1 371 ? -16.422 -39.094 -3.758 1 96.38 371 SER B C 1
ATOM 7977 O O . SER B 1 371 ? -15.477 -39.875 -3.58 1 96.38 371 SER B O 1
ATOM 7979 N N . LEU B 1 372 ? -16.375 -37.938 -4.395 1 96.5 372 LEU B N 1
ATOM 7980 C CA . LEU B 1 372 ? -15.062 -37.406 -4.766 1 96.5 372 LEU B CA 1
ATOM 7981 C C . LEU B 1 372 ? -14.164 -37.281 -3.543 1 96.5 372 LEU B C 1
ATOM 7983 O O . LEU B 1 372 ? -12.969 -37.594 -3.607 1 96.5 372 LEU B O 1
ATOM 7987 N N . TYR B 1 373 ? -14.727 -36.844 -2.402 1 95.81 373 TYR B N 1
ATOM 7988 C CA . TYR B 1 373 ? -13.953 -36.688 -1.174 1 95.81 373 TYR B CA 1
ATOM 7989 C C . TYR B 1 373 ? -13.312 -38 -0.736 1 95.81 373 TYR B C 1
ATOM 7991 O O . TYR B 1 373 ? -12.141 -38.031 -0.371 1 95.81 373 TYR B O 1
ATOM 7999 N N . THR B 1 374 ? -14.062 -39.031 -0.761 1 94.06 374 THR B N 1
ATOM 8000 C CA . THR B 1 374 ? -13.539 -40.312 -0.299 1 94.06 374 THR B CA 1
ATOM 8001 C C . THR B 1 374 ? -12.438 -40.812 -1.229 1 94.06 374 THR B C 1
ATOM 8003 O O . THR B 1 374 ? -11.445 -41.375 -0.773 1 94.06 374 THR B O 1
ATOM 8006 N N . GLN B 1 375 ? -12.594 -40.594 -2.494 1 92.31 375 GLN B N 1
ATOM 8007 C CA . GLN B 1 375 ? -11.547 -40.969 -3.443 1 92.31 375 GLN B CA 1
ATOM 8008 C C . GLN B 1 375 ? -10.289 -40.125 -3.215 1 92.31 375 GLN B C 1
ATOM 8010 O O . GLN B 1 375 ? -9.18 -40.656 -3.148 1 92.31 375 GLN B O 1
ATOM 8015 N N . TRP B 1 376 ? -10.555 -38.812 -3.082 1 93.06 376 TRP B N 1
ATOM 8016 C CA . TRP B 1 376 ? -9.477 -37.875 -2.848 1 93.06 376 TRP B CA 1
ATOM 8017 C C . TRP B 1 376 ? -8.711 -38.219 -1.572 1 93.06 376 TRP B C 1
ATOM 8019 O O . TRP B 1 376 ? -7.48 -38.312 -1.585 1 93.06 376 TRP B O 1
ATOM 8029 N N . ASN B 1 377 ? -9.359 -38.438 -0.517 1 91.44 377 ASN B N 1
ATOM 8030 C CA . ASN B 1 377 ? -8.773 -38.688 0.792 1 91.44 377 ASN B CA 1
ATOM 8031 C C . ASN B 1 377 ? -8.047 -40.031 0.818 1 91.44 377 ASN B C 1
ATOM 8033 O O . ASN B 1 377 ? -7.043 -40.188 1.517 1 91.44 377 ASN B O 1
ATOM 8037 N N . SER B 1 378 ? -8.477 -40.969 0.093 1 88.19 378 SER B N 1
ATOM 8038 C CA . SER B 1 378 ? -7.883 -42.281 0.064 1 88.19 378 SER B CA 1
ATOM 8039 C C . SER B 1 378 ? -6.574 -42.312 -0.714 1 88.19 378 SER B C 1
ATOM 8041 O O . SER B 1 378 ? -5.691 -43.125 -0.449 1 88.19 378 SER B O 1
ATOM 8043 N N . ARG B 1 379 ? -6.461 -41.438 -1.553 1 83.25 379 ARG B N 1
ATOM 8044 C CA . ARG B 1 379 ? -5.316 -41.438 -2.455 1 83.25 379 ARG B CA 1
ATOM 8045 C C . ARG B 1 379 ? -4.289 -40.406 -2.043 1 83.25 379 ARG B C 1
ATOM 8047 O O . ARG B 1 379 ? -3.291 -40.188 -2.738 1 83.25 379 ARG B O 1
ATOM 8054 N N . ARG B 1 380 ? -4.625 -39.688 -0.847 1 70.12 380 ARG B N 1
ATOM 8055 C CA . ARG B 1 380 ? -3.715 -38.656 -0.377 1 70.12 380 ARG B CA 1
ATOM 8056 C C . ARG B 1 380 ? -2.455 -39.281 0.23 1 70.12 380 ARG B C 1
ATOM 8058 O O . ARG B 1 380 ? -2.447 -39.656 1.402 1 70.12 380 ARG B O 1
ATOM 8065 N N . ARG B 1 381 ? -1.846 -40.281 -0.043 1 58.28 381 ARG B N 1
ATOM 8066 C CA . ARG B 1 381 ? -0.901 -41.094 0.716 1 58.28 381 ARG B CA 1
ATOM 8067 C C . ARG B 1 381 ? 0.254 -40.25 1.24 1 58.28 381 ARG B C 1
ATOM 8069 O O . ARG B 1 381 ? 0.82 -40.531 2.295 1 58.28 381 ARG B O 1
ATOM 8076 N N . TYR B 1 382 ? 0.708 -39.125 0.536 1 53.91 382 TYR B N 1
ATOM 8077 C CA . TYR B 1 382 ? 2.02 -38.625 0.946 1 53.91 382 TYR B CA 1
ATOM 8078 C C . TYR B 1 382 ? 1.904 -37.25 1.627 1 53.91 382 TYR B C 1
ATOM 8080 O O . TYR B 1 382 ? 2.906 -36.688 2.08 1 53.91 382 TYR B O 1
ATOM 8088 N N . SER B 1 383 ? 0.599 -36.75 1.722 1 63.72 383 SER B N 1
ATOM 8089 C CA . SER B 1 383 ? 0.622 -35.438 2.346 1 63.72 383 SER B CA 1
ATOM 8090 C C . SER B 1 383 ? -0.161 -35.438 3.654 1 63.72 383 SER B C 1
ATOM 8092 O O . SER B 1 383 ? -1.227 -36.062 3.75 1 63.72 383 SER B O 1
ATOM 8094 N N . LYS B 1 384 ? 0.651 -35.062 4.672 1 69.25 384 LYS B N 1
ATOM 8095 C CA . LYS B 1 384 ? 0.002 -34.875 5.969 1 69.25 384 LYS B CA 1
ATOM 8096 C C . LYS B 1 384 ? -1.254 -34.031 5.84 1 69.25 384 LYS B C 1
ATOM 8098 O O . LYS B 1 384 ? -2.189 -34.156 6.629 1 69.25 384 LYS B O 1
ATOM 8103 N N . TRP B 1 385 ? -1.256 -33.312 4.656 1 81.94 385 TRP B N 1
ATOM 8104 C CA . TRP B 1 385 ? -2.367 -32.375 4.539 1 81.94 385 TRP B CA 1
ATOM 8105 C C . TRP B 1 385 ? -3.252 -32.719 3.344 1 81.94 385 TRP B C 1
ATOM 8107 O O . TRP B 1 385 ? -2.75 -33 2.25 1 81.94 385 TRP B O 1
ATOM 8117 N N . LEU B 1 386 ? -4.465 -32.812 3.592 1 89.06 386 LEU B N 1
ATOM 8118 C CA . LEU B 1 386 ? -5.426 -33.031 2.518 1 89.06 386 LEU B CA 1
ATOM 8119 C C . LEU B 1 386 ? -5.488 -31.812 1.596 1 89.06 386 LEU B C 1
ATOM 8121 O O . LEU B 1 386 ? -5.461 -31.953 0.371 1 89.06 386 LEU B O 1
ATOM 8125 N N . VAL B 1 387 ? -5.496 -30.625 2.164 1 93.5 387 VAL B N 1
ATOM 8126 C CA . VAL B 1 387 ? -5.484 -29.344 1.456 1 93.5 387 VAL B CA 1
ATOM 8127 C C . VAL B 1 387 ? -4.152 -28.641 1.686 1 93.5 387 VAL B C 1
ATOM 8129 O O . VAL B 1 387 ? -3.682 -28.531 2.82 1 93.5 387 VAL B O 1
ATOM 8132 N N . ASP B 1 388 ? -3.486 -28.25 0.602 1 92.19 388 ASP B N 1
ATOM 8133 C CA . ASP B 1 388 ? -2.262 -27.453 0.71 1 92.19 388 ASP B CA 1
ATOM 8134 C C . ASP B 1 388 ? -2.576 -25.984 0.966 1 92.19 388 ASP B C 1
ATOM 8136 O O . ASP B 1 388 ? -2.988 -25.266 0.054 1 92.19 388 ASP B O 1
ATOM 8140 N N . ASN B 1 389 ? -2.242 -25.5 2.107 1 93.94 389 ASN B N 1
ATOM 8141 C CA . ASN B 1 389 ? -2.559 -24.125 2.471 1 93.94 389 ASN B CA 1
ATOM 8142 C C . ASN B 1 389 ? -1.392 -23.188 2.182 1 93.94 389 ASN B C 1
ATOM 8144 O O . ASN B 1 389 ? -1.434 -22.016 2.539 1 93.94 389 ASN B O 1
ATOM 8148 N N . ARG B 1 390 ? -0.327 -23.609 1.5 1 86.94 390 ARG B N 1
ATOM 8149 C CA . ARG B 1 390 ? 0.822 -22.75 1.223 1 86.94 390 ARG B CA 1
ATOM 8150 C C . ARG B 1 390 ? 0.748 -22.172 -0.186 1 86.94 390 ARG B C 1
ATOM 8152 O O . ARG B 1 390 ? 1.697 -21.547 -0.655 1 86.94 390 ARG B O 1
ATOM 8159 N N . LEU B 1 391 ? -0.386 -22.125 -0.843 1 90.19 391 LEU B N 1
ATOM 8160 C CA . LEU B 1 391 ? -1.024 -21.547 -2.016 1 90.19 391 LEU B CA 1
ATOM 8161 C C . LEU B 1 391 ? -0.045 -21.453 -3.182 1 90.19 391 LEU B C 1
ATOM 8163 O O . LEU B 1 391 ? -0.419 -21.688 -4.332 1 90.19 391 LEU B O 1
ATOM 8167 N N . ALA B 1 392 ? 1.35 -21.062 -3.1 1 90.69 392 ALA B N 1
ATOM 8168 C CA . ALA B 1 392 ? 2.35 -20.906 -4.152 1 90.69 392 ALA B CA 1
ATOM 8169 C C . ALA B 1 392 ? 1.841 -20 -5.27 1 90.69 392 ALA B C 1
ATOM 8171 O O . ALA B 1 392 ? 0.81 -19.344 -5.117 1 90.69 392 ALA B O 1
ATOM 8172 N N . SER B 1 393 ? 2.58 -19.719 -6.262 1 91.31 393 SER B N 1
ATOM 8173 C CA . SER B 1 393 ? 2.182 -19.031 -7.484 1 91.31 393 SER B CA 1
ATOM 8174 C C . SER B 1 393 ? 2.078 -20 -8.656 1 91.31 393 SER B C 1
ATOM 8176 O O . SER B 1 393 ? 2.881 -19.938 -9.594 1 91.31 393 SER B O 1
ATOM 8178 N N . TYR B 1 394 ? 0.964 -20.828 -8.703 1 85.69 394 TYR B N 1
ATOM 8179 C CA . TYR B 1 394 ? 0.758 -21.875 -9.703 1 85.69 394 TYR B CA 1
ATOM 8180 C C . TYR B 1 394 ? 0.077 -21.297 -10.945 1 85.69 394 TYR B C 1
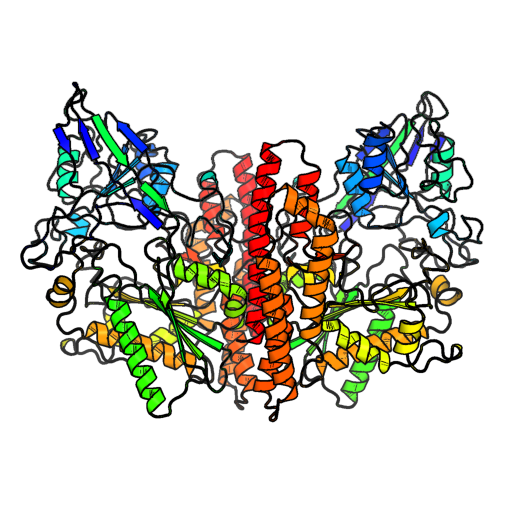ATOM 8182 O O . TYR B 1 394 ? 0.199 -21.859 -12.039 1 85.69 394 TYR B O 1
ATOM 8190 N N . SER B 1 395 ? -0.76 -20.359 -10.602 1 92.25 395 SER B N 1
ATOM 8191 C CA . SER B 1 395 ? -1.679 -19.922 -11.648 1 92.25 395 SER B CA 1
ATOM 8192 C C . SER B 1 395 ? -2.215 -18.516 -11.352 1 92.25 395 SER B C 1
ATOM 8194 O O . SER B 1 395 ? -1.617 -17.781 -10.57 1 92.25 395 SER B O 1
ATOM 8196 N N . ASP B 1 396 ? -3.322 -18.203 -12.008 1 95.5 396 ASP B N 1
ATOM 8197 C CA . ASP B 1 396 ? -3.9 -16.859 -12.062 1 95.5 396 ASP B CA 1
ATOM 8198 C C . ASP B 1 396 ? -4.445 -16.438 -10.703 1 95.5 396 ASP B C 1
ATOM 8200 O O . ASP B 1 396 ? -4.75 -15.266 -10.492 1 95.5 396 ASP B O 1
ATOM 8204 N N . HIS B 1 397 ? -4.465 -17.297 -9.711 1 96.31 397 HIS B N 1
ATOM 8205 C CA . HIS B 1 397 ? -4.977 -16.953 -8.391 1 96.31 397 HIS B CA 1
ATOM 8206 C C . HIS B 1 397 ? -3.959 -16.125 -7.602 1 96.31 397 HIS B C 1
ATOM 8208 O O . HIS B 1 397 ? -4.309 -15.5 -6.602 1 96.31 397 HIS B O 1
ATOM 8214 N N . ALA B 1 398 ? -2.719 -16.141 -7.957 1 95.62 398 ALA B N 1
ATOM 8215 C CA . ALA B 1 398 ? -1.598 -15.68 -7.141 1 95.62 398 ALA B CA 1
ATOM 8216 C C . ALA B 1 398 ? -1.764 -14.211 -6.762 1 95.62 398 ALA B C 1
ATOM 8218 O O . ALA B 1 398 ? -1.654 -13.852 -5.586 1 95.62 398 ALA B O 1
ATOM 8219 N N . GLY B 1 399 ? -2.139 -13.367 -7.734 1 96.31 399 GLY B N 1
ATOM 8220 C CA . GLY B 1 399 ? -2.246 -11.938 -7.473 1 96.31 399 GLY B CA 1
ATOM 8221 C C . GLY B 1 399 ? -3.352 -11.594 -6.492 1 96.31 399 GLY B C 1
ATOM 8222 O O . GLY B 1 399 ? -3.273 -10.578 -5.797 1 96.31 399 GLY B O 1
ATOM 8223 N N . PHE B 1 400 ? -4.387 -12.453 -6.371 1 98.06 400 PHE B N 1
ATOM 8224 C CA . PHE B 1 400 ? -5.535 -12.172 -5.516 1 98.06 400 PHE B CA 1
ATOM 8225 C C . PHE B 1 400 ? -5.148 -12.273 -4.043 1 98.06 400 PHE B C 1
ATOM 8227 O O . PHE B 1 400 ? -5.484 -11.391 -3.25 1 98.06 400 PHE B O 1
ATOM 8234 N N . TYR B 1 401 ? -4.383 -13.328 -3.688 1 97.44 401 TYR B N 1
ATOM 8235 C CA . TYR B 1 401 ? -4.062 -13.43 -2.268 1 97.44 401 TYR B CA 1
ATOM 8236 C C . TYR B 1 401 ? -2.781 -12.672 -1.943 1 97.44 401 TYR B C 1
ATOM 8238 O O . TYR B 1 401 ? -2.629 -12.141 -0.84 1 97.44 401 TYR B O 1
ATOM 8246 N N . GLN B 1 402 ? -1.823 -12.594 -2.898 1 96.81 402 GLN B N 1
ATOM 8247 C CA . GLN B 1 402 ? -0.525 -11.977 -2.633 1 96.81 402 GLN B CA 1
ATOM 8248 C C . GLN B 1 402 ? -0.649 -10.461 -2.492 1 96.81 402 GLN B C 1
ATOM 8250 O O . GLN B 1 402 ? 0.047 -9.852 -1.682 1 96.81 402 GLN B O 1
ATOM 8255 N N . ARG B 1 403 ? -1.56 -9.859 -3.229 1 96.94 403 ARG B N 1
ATOM 8256 C CA . ARG B 1 403 ? -1.633 -8.406 -3.279 1 96.94 403 ARG B CA 1
ATOM 8257 C C . ARG B 1 403 ? -2.822 -7.887 -2.479 1 96.94 403 ARG B C 1
ATOM 8259 O O . ARG B 1 403 ? -2.777 -6.785 -1.932 1 96.94 403 ARG B O 1
ATOM 8266 N N . LEU B 1 404 ? -3.908 -8.742 -2.406 1 97.88 404 LEU B N 1
ATOM 8267 C CA . LEU B 1 404 ? -5.148 -8.211 -1.851 1 97.88 404 LEU B CA 1
ATOM 8268 C C . LEU B 1 404 ? -5.621 -9.055 -0.672 1 97.88 404 LEU B C 1
ATOM 8270 O O . LEU B 1 404 ? -6.594 -8.695 -0.001 1 97.88 404 LEU B O 1
ATOM 8274 N N . GLY B 1 405 ? -5.02 -10.164 -0.459 1 98.06 405 GLY B N 1
ATOM 8275 C CA . GLY B 1 405 ? -5.426 -11.031 0.64 1 98.06 405 GLY B CA 1
ATOM 8276 C C . GLY B 1 405 ? -6.762 -11.711 0.402 1 98.06 405 GLY B C 1
ATOM 8277 O O . GLY B 1 405 ? -7.43 -12.125 1.351 1 98.06 405 GLY B O 1
ATOM 8278 N N . ILE B 1 406 ? -7.227 -11.812 -0.852 1 98.62 406 ILE B N 1
ATOM 8279 C CA . ILE B 1 406 ? -8.492 -12.453 -1.185 1 98.62 406 ILE B CA 1
ATOM 8280 C C . ILE B 1 406 ? -8.359 -13.969 -1.034 1 98.62 406 ILE B C 1
ATOM 8282 O O . ILE B 1 406 ? -7.441 -14.57 -1.585 1 98.62 406 ILE B O 1
ATOM 8286 N N . PRO B 1 407 ? -9.227 -14.617 -0.293 1 98.62 407 PRO B N 1
ATOM 8287 C CA . PRO B 1 407 ? -9.18 -16.078 -0.192 1 98.62 407 PRO B CA 1
ATOM 8288 C C . PRO B 1 407 ? -9.234 -16.766 -1.554 1 98.62 407 PRO B C 1
ATOM 8290 O O . PRO B 1 407 ? -9.969 -16.328 -2.443 1 98.62 407 PRO B O 1
ATOM 8293 N N . ILE B 1 408 ? -8.453 -17.859 -1.646 1 98.38 408 ILE B N 1
ATOM 8294 C CA . ILE B 1 408 ? -8.422 -18.5 -2.955 1 98.38 408 ILE B CA 1
ATOM 8295 C C . ILE B 1 408 ? -8.594 -20 -2.791 1 98.38 408 ILE B C 1
ATOM 8297 O O . ILE B 1 408 ? -8.352 -20.547 -1.711 1 98.38 408 ILE B O 1
ATOM 8301 N N . GLY B 1 409 ? -9.07 -20.625 -3.793 1 98 409 GLY B N 1
ATOM 8302 C CA . GLY B 1 409 ? -9.008 -22.062 -4.035 1 98 409 GLY B CA 1
ATOM 8303 C C . GLY B 1 409 ? -8.438 -22.422 -5.398 1 98 409 GLY B C 1
ATOM 8304 O O . GLY B 1 409 ? -8.68 -21.703 -6.379 1 98 409 GLY B O 1
ATOM 8305 N N . TYR B 1 410 ? -7.684 -23.438 -5.418 1 97.19 410 TYR B N 1
ATOM 8306 C CA . TYR B 1 410 ? -7.078 -23.969 -6.629 1 97.19 410 TYR B CA 1
ATOM 8307 C C . TYR B 1 410 ? -7.094 -25.5 -6.621 1 97.19 410 TYR B C 1
ATOM 8309 O O . TYR B 1 410 ? -6.855 -26.125 -5.582 1 97.19 410 TYR B O 1
ATOM 8317 N N . PHE B 1 411 ? -7.465 -26.109 -7.766 1 96.56 411 PHE B N 1
ATOM 8318 C CA . PHE B 1 411 ? -7.414 -27.578 -7.77 1 96.56 411 PHE B CA 1
ATOM 8319 C C . PHE B 1 411 ? -7.223 -28.109 -9.188 1 96.56 411 PHE B C 1
ATOM 8321 O O . PHE B 1 411 ? -7.359 -27.359 -10.156 1 96.56 411 PHE B O 1
ATOM 8328 N N . GLY B 1 412 ? -6.875 -29.328 -9.336 1 94.81 412 GLY B N 1
ATOM 8329 C CA . GLY B 1 412 ? -6.73 -30.094 -10.562 1 94.81 412 GLY B CA 1
ATOM 8330 C C . GLY B 1 412 ? -6.375 -31.547 -10.328 1 94.81 412 GLY B C 1
ATOM 8331 O O . GLY B 1 412 ? -5.98 -31.922 -9.219 1 94.81 412 GLY B O 1
ATOM 8332 N N . TRP B 1 413 ? -6.605 -32.406 -11.328 1 93.88 413 TRP B N 1
ATOM 8333 C CA . TRP B 1 413 ? -6.25 -33.812 -11.242 1 93.88 413 TRP B CA 1
ATOM 8334 C C . TRP B 1 413 ? -4.781 -34.031 -11.586 1 93.88 413 TRP B C 1
ATOM 8336 O O . TRP B 1 413 ? -4.305 -33.562 -12.617 1 93.88 413 TRP B O 1
ATOM 8346 N N . MET B 1 414 ? -4.078 -34.719 -10.727 1 91.31 414 MET B N 1
ATOM 8347 C CA . MET B 1 414 ? -2.637 -34.906 -10.867 1 91.31 414 MET B CA 1
ATOM 8348 C C . MET B 1 414 ? -2.275 -36.375 -10.945 1 91.31 414 MET B C 1
ATOM 8350 O O . MET B 1 414 ? -3.074 -37.25 -10.562 1 91.31 414 MET B O 1
ATOM 8354 N N . PRO B 1 415 ? -1.043 -36.688 -11.453 1 88.56 415 PRO B N 1
ATOM 8355 C CA . PRO B 1 415 ? -0.604 -38.094 -11.484 1 88.56 415 PRO B CA 1
ATOM 8356 C C . PRO B 1 415 ? -0.359 -38.656 -10.086 1 88.56 415 PRO B C 1
ATOM 8358 O O . PRO B 1 415 ? -0.324 -37.906 -9.109 1 88.56 415 PRO B O 1
ATOM 8361 N N . ASP B 1 416 ? -0.242 -39.906 -10.039 1 83.19 416 ASP B N 1
ATOM 8362 C CA . ASP B 1 416 ? 0.12 -40.625 -8.812 1 83.19 416 ASP B CA 1
ATOM 8363 C C . ASP B 1 416 ? 1.582 -40.344 -8.445 1 83.19 416 ASP B C 1
ATOM 8365 O O . ASP B 1 416 ? 2.488 -40.812 -9.141 1 83.19 416 ASP B O 1
ATOM 8369 N N . PRO B 1 417 ? 1.788 -39.688 -7.398 1 79.44 417 PRO B N 1
ATOM 8370 C CA . PRO B 1 417 ? 3.18 -39.375 -7.055 1 79.44 417 PRO B CA 1
ATOM 8371 C C . PRO B 1 417 ? 3.971 -40.625 -6.648 1 79.44 417 PRO B C 1
ATOM 8373 O O . PRO B 1 417 ? 5.203 -40.594 -6.609 1 79.44 417 PRO B O 1
ATOM 8376 N N . GLU B 1 418 ? 3.334 -41.688 -6.309 1 78.44 418 GLU B N 1
ATOM 8377 C CA . GLU B 1 418 ? 4.016 -42.938 -5.969 1 78.44 418 GLU B CA 1
ATOM 8378 C C . GLU B 1 418 ? 4.48 -43.656 -7.223 1 78.44 418 GLU B C 1
ATOM 8380 O O . GLU B 1 418 ? 5.574 -44.219 -7.246 1 78.44 418 GLU B O 1
ATOM 8385 N N . GLU B 1 419 ? 3.582 -43.594 -8.102 1 78.81 419 GLU B N 1
ATOM 8386 C CA . GLU B 1 419 ? 3.922 -44.281 -9.344 1 78.81 419 GLU B CA 1
ATOM 8387 C C . GLU B 1 419 ? 4.938 -43.469 -10.156 1 78.81 419 GLU B C 1
ATOM 8389 O O . GLU B 1 419 ? 5.836 -44.031 -10.773 1 78.81 419 GLU B O 1
ATOM 8394 N N . TRP B 1 420 ? 4.68 -42.188 -10.094 1 81.5 420 TRP B N 1
ATOM 8395 C CA . TRP B 1 420 ? 5.559 -41.312 -10.875 1 81.5 420 TRP B CA 1
ATOM 8396 C C . TRP B 1 420 ? 6.043 -40.125 -10.039 1 81.5 420 TRP B C 1
ATOM 8398 O O . TRP B 1 420 ? 5.648 -39 -10.281 1 81.5 420 TRP B O 1
ATOM 8408 N N . PRO B 1 421 ? 6.926 -40.312 -9.07 1 72.06 421 PRO B N 1
ATOM 8409 C CA . PRO B 1 421 ? 7.316 -39.281 -8.094 1 72.06 421 PRO B CA 1
ATOM 8410 C C . PRO B 1 421 ? 7.91 -38.031 -8.758 1 72.06 421 PRO B C 1
ATOM 8412 O O . PRO B 1 421 ? 7.812 -36.938 -8.203 1 72.06 421 PRO B O 1
ATOM 8415 N N . GLU B 1 422 ? 8.492 -38.156 -9.867 1 70.38 422 GLU B N 1
ATOM 8416 C CA . GLU B 1 422 ? 9.227 -37.031 -10.398 1 70.38 422 GLU B CA 1
ATOM 8417 C C . GLU B 1 422 ? 8.633 -36.562 -11.727 1 70.38 422 GLU B C 1
ATOM 8419 O O . GLU B 1 422 ? 9.25 -35.781 -12.453 1 70.38 422 GLU B O 1
ATOM 8424 N N . ILE B 1 423 ? 7.445 -37 -11.82 1 68.75 423 ILE B N 1
ATOM 8425 C CA . ILE B 1 423 ? 6.91 -36.688 -13.141 1 68.75 423 ILE B CA 1
ATOM 8426 C C . ILE B 1 423 ? 6.07 -35.438 -13.07 1 68.75 423 ILE B C 1
ATOM 8428 O O . ILE B 1 423 ? 5.332 -35.219 -12.102 1 68.75 423 ILE B O 1
ATOM 8432 N N . ASP B 1 424 ? 6.426 -34.625 -14.031 1 75.56 424 ASP B N 1
ATOM 8433 C CA . ASP B 1 424 ? 5.578 -33.469 -14.336 1 75.56 424 ASP B CA 1
ATOM 8434 C C . ASP B 1 424 ? 4.652 -33.781 -15.516 1 75.56 424 ASP B C 1
ATOM 8436 O O . ASP B 1 424 ? 4.641 -34.875 -16.031 1 75.56 424 ASP B O 1
ATOM 8440 N N . TYR B 1 425 ? 3.779 -32.906 -15.922 1 87.62 425 TYR B N 1
ATOM 8441 C CA . TYR B 1 425 ? 2.99 -33 -17.141 1 87.62 425 TYR B CA 1
ATOM 8442 C C . TYR B 1 425 ? 3.891 -33.125 -18.359 1 87.62 425 TYR B C 1
ATOM 8444 O O . TYR B 1 425 ? 4.398 -32.125 -18.875 1 87.62 425 TYR B O 1
ATOM 8452 N N . PRO B 1 426 ? 4.148 -34.438 -18.938 1 93.25 426 PRO B N 1
ATOM 8453 C CA . PRO B 1 426 ? 5.207 -34.688 -19.922 1 93.25 426 PRO B CA 1
ATOM 8454 C C . PRO B 1 426 ? 5.082 -33.812 -21.156 1 93.25 426 PRO B C 1
ATOM 8456 O O . PRO B 1 426 ? 6.094 -33.312 -21.688 1 93.25 426 PRO B O 1
ATOM 8459 N N . LEU B 1 427 ? 3.918 -33.531 -21.641 1 95.44 427 LEU B N 1
ATOM 8460 C CA . LEU B 1 427 ? 3.73 -32.812 -22.891 1 95.44 427 LEU B CA 1
ATOM 8461 C C . LEU B 1 427 ? 3.572 -31.328 -22.625 1 95.44 427 LEU B C 1
ATOM 8463 O O . LEU B 1 427 ? 3.195 -30.578 -23.531 1 95.44 427 LEU B O 1
ATOM 8467 N N . TYR B 1 428 ? 3.887 -30.922 -21.406 1 94.69 428 TYR B N 1
ATOM 8468 C CA . TYR B 1 428 ? 3.682 -29.562 -20.922 1 94.69 428 TYR B CA 1
ATOM 8469 C C . TYR B 1 428 ? 4.363 -28.547 -21.828 1 94.69 428 TYR B C 1
ATOM 8471 O O . TYR B 1 428 ? 5.559 -28.656 -22.109 1 94.69 428 TYR B O 1
ATOM 8479 N N . HIS B 1 429 ? 3.604 -27.562 -22.406 1 94.5 429 HIS B N 1
ATOM 8480 C CA . HIS B 1 429 ? 4.062 -26.422 -23.172 1 94.5 429 HIS B CA 1
ATOM 8481 C C . HIS B 1 429 ? 4.766 -26.844 -24.453 1 94.5 429 HIS B C 1
ATOM 8483 O O . HIS B 1 429 ? 5.641 -26.141 -24.953 1 94.5 429 HIS B O 1
ATOM 8489 N N . SER B 1 430 ? 4.516 -28.062 -24.984 1 94.5 430 SER B N 1
ATOM 8490 C CA . SER B 1 430 ? 5.035 -28.531 -26.266 1 94.5 430 SER B CA 1
ATOM 8491 C C . SER B 1 430 ? 3.934 -28.594 -27.328 1 94.5 430 SER B C 1
ATOM 8493 O O . SER B 1 430 ? 2.756 -28.422 -27.016 1 94.5 430 SER B O 1
ATOM 8495 N N . SER B 1 431 ? 4.379 -28.828 -28.562 1 93.75 431 SER B N 1
ATOM 8496 C CA . SER B 1 431 ? 3.412 -28.922 -29.656 1 93.75 431 SER B CA 1
ATOM 8497 C C . SER B 1 431 ? 2.684 -30.25 -29.641 1 93.75 431 SER B C 1
ATOM 8499 O O . SER B 1 431 ? 1.855 -30.531 -30.516 1 93.75 431 SER B O 1
ATOM 8501 N N . TYR B 1 432 ? 2.943 -31.031 -28.594 1 94.62 432 TYR B N 1
ATOM 8502 C CA . TYR B 1 432 ? 2.35 -32.344 -28.516 1 94.62 432 TYR B CA 1
ATOM 8503 C C . TYR B 1 432 ? 1.198 -32.375 -27.516 1 94.62 432 TYR B C 1
ATOM 8505 O O . TYR B 1 432 ? 0.525 -33.406 -27.375 1 94.62 432 TYR B O 1
ATOM 8513 N N . ASP B 1 433 ? 0.983 -31.266 -26.875 1 94.38 433 ASP B N 1
ATOM 8514 C CA . ASP B 1 433 ? -0.189 -31.125 -26.016 1 94.38 433 ASP B CA 1
ATOM 8515 C C . ASP B 1 433 ? -1.455 -30.922 -26.844 1 94.38 433 ASP B C 1
ATOM 8517 O O . ASP B 1 433 ? -2.078 -29.859 -26.781 1 94.38 433 ASP B O 1
ATOM 8521 N N . THR B 1 434 ? -1.86 -31.984 -27.5 1 93.44 434 THR B N 1
ATOM 8522 C CA . THR B 1 434 ? -2.938 -31.938 -28.484 1 93.44 434 THR B CA 1
ATOM 8523 C C . THR B 1 434 ? -4.23 -32.5 -27.891 1 93.44 434 THR B C 1
ATOM 8525 O O . THR B 1 434 ? -4.211 -33.125 -26.844 1 93.44 434 THR B O 1
ATOM 8528 N N . PHE B 1 435 ? -5.305 -32.188 -28.609 1 93.31 435 PHE B N 1
ATOM 8529 C CA . PHE B 1 435 ? -6.586 -32.781 -28.203 1 93.31 435 PHE B CA 1
ATOM 8530 C C . PHE B 1 435 ? -6.543 -34.281 -28.25 1 93.31 435 PHE B C 1
ATOM 8532 O O . PHE B 1 435 ? -7.148 -34.969 -27.406 1 93.31 435 PHE B O 1
ATOM 8539 N N . GLU B 1 436 ? -5.82 -34.875 -29.219 1 92.69 436 GLU B N 1
ATOM 8540 C CA . GLU B 1 436 ? -5.688 -36.312 -29.359 1 92.69 436 GLU B CA 1
ATOM 8541 C C . GLU B 1 436 ? -4.973 -36.906 -28.156 1 92.69 436 GLU B C 1
ATOM 8543 O O . GLU B 1 436 ? -5.336 -38 -27.688 1 92.69 436 GLU B O 1
ATOM 8548 N N . ALA B 1 437 ? -3.914 -36.219 -27.719 1 93.12 437 ALA B N 1
ATOM 8549 C CA . ALA B 1 437 ? -3.215 -36.688 -26.531 1 93.12 437 ALA B CA 1
ATOM 8550 C C . ALA B 1 437 ? -4.156 -36.781 -25.328 1 93.12 437 ALA B C 1
ATOM 8552 O O . ALA B 1 437 ? -4.137 -37.75 -24.578 1 93.12 437 ALA B O 1
ATOM 8553 N N . MET B 1 438 ? -5.012 -35.781 -25.188 1 94.12 438 MET B N 1
ATOM 8554 C CA . MET B 1 438 ? -5.98 -35.719 -24.094 1 94.12 438 MET B CA 1
ATOM 8555 C C . MET B 1 438 ? -7.016 -36.812 -24.234 1 94.12 438 MET B C 1
ATOM 8557 O O . MET B 1 438 ? -7.262 -37.562 -23.281 1 94.12 438 MET B O 1
ATOM 8561 N N . LYS B 1 439 ? -7.559 -36.938 -25.375 1 93.06 439 LYS B N 1
ATOM 8562 C CA . LYS B 1 439 ? -8.648 -37.875 -25.641 1 93.06 439 LYS B CA 1
ATOM 8563 C C . LYS B 1 439 ? -8.18 -39.344 -25.531 1 93.06 439 LYS B C 1
ATOM 8565 O O . LYS B 1 439 ? -8.914 -40.188 -25.062 1 93.06 439 LYS B O 1
ATOM 8570 N N . ASN B 1 440 ? -6.961 -39.562 -25.938 1 92.31 440 ASN B N 1
ATOM 8571 C CA . ASN B 1 440 ? -6.5 -40.938 -26.047 1 92.31 440 ASN B CA 1
ATOM 8572 C C . ASN B 1 440 ? -5.828 -41.406 -24.766 1 92.31 440 ASN B C 1
ATOM 8574 O O . ASN B 1 440 ? -5.852 -42.594 -24.453 1 92.31 440 ASN B O 1
ATOM 8578 N N . TYR B 1 441 ? -5.211 -40.5 -24.047 1 92.12 441 TYR B N 1
ATOM 8579 C CA . TYR B 1 441 ? -4.348 -41 -22.984 1 92.12 441 TYR B CA 1
ATOM 8580 C C . TYR B 1 441 ? -4.77 -40.438 -21.625 1 92.12 441 TYR B C 1
ATOM 8582 O O . TYR B 1 441 ? -4.613 -41.062 -20.594 1 92.12 441 TYR B O 1
ATOM 8590 N N . VAL B 1 442 ? -5.301 -39.281 -21.5 1 89.25 442 VAL B N 1
ATOM 8591 C CA . VAL B 1 442 ? -5.539 -38.594 -20.234 1 89.25 442 VAL B CA 1
ATOM 8592 C C . VAL B 1 442 ? -6.992 -38.781 -19.812 1 89.25 442 VAL B C 1
ATOM 8594 O O . VAL B 1 442 ? -7.262 -39.156 -18.672 1 89.25 442 VAL B O 1
ATOM 8597 N N . GLY B 1 443 ? -7.84 -38.5 -20.734 1 84.44 443 GLY B N 1
ATOM 8598 C CA . GLY B 1 443 ? -9.234 -38.562 -20.328 1 84.44 443 GLY B CA 1
ATOM 8599 C C . GLY B 1 443 ? -10.164 -38.938 -21.469 1 84.44 443 GLY B C 1
ATOM 8600 O O . GLY B 1 443 ? -10.938 -38.125 -21.953 1 84.44 443 GLY B O 1
ATOM 8601 N N . PRO B 1 444 ? -10.195 -40.188 -21.844 1 83 444 PRO B N 1
ATOM 8602 C CA . PRO B 1 444 ? -11.016 -40.562 -22.984 1 83 444 PRO B CA 1
ATOM 8603 C C . PRO B 1 444 ? -12.508 -4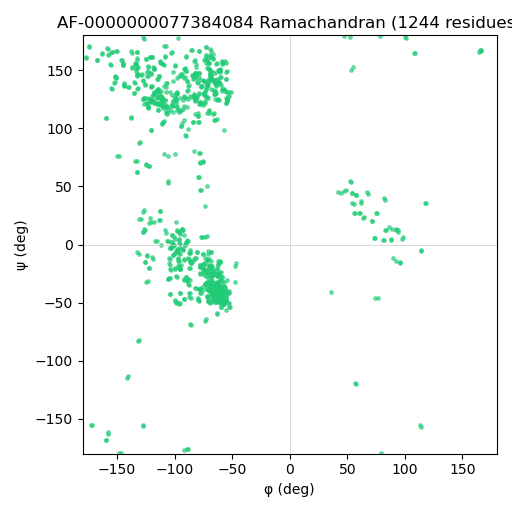0.344 -22.75 1 83 444 PRO B C 1
ATOM 8605 O O . PRO B 1 444 ? -13.227 -39.938 -23.672 1 83 444 PRO B O 1
ATOM 8608 N N . GLU B 1 445 ? -12.969 -40.5 -21.562 1 89.25 445 GLU B N 1
ATOM 8609 C CA . GLU B 1 445 ? -14.398 -40.344 -21.297 1 89.25 445 GLU B CA 1
ATOM 8610 C C . GLU B 1 445 ? -14.68 -39 -20.641 1 89.25 445 GLU B C 1
ATOM 8612 O O . GLU B 1 445 ? -15.844 -38.625 -20.438 1 89.25 445 GLU B O 1
ATOM 8617 N N . PHE B 1 446 ? -13.734 -38.219 -20.344 1 95.38 446 PHE B N 1
ATOM 8618 C CA . PHE B 1 446 ? -13.789 -36.875 -19.797 1 95.38 446 PHE B CA 1
ATOM 8619 C C . PHE B 1 446 ? -14.57 -36.844 -18.484 1 95.38 446 PHE B C 1
ATOM 8621 O O . PHE B 1 446 ? -15.242 -35.875 -18.172 1 95.38 446 PHE B O 1
ATOM 8628 N N . THR B 1 447 ? -14.578 -38 -17.75 1 95.06 447 THR B N 1
ATOM 8629 C CA . THR B 1 447 ? -15.305 -38.094 -16.484 1 95.06 447 THR B CA 1
ATOM 8630 C C . THR B 1 447 ? -14.617 -37.281 -15.398 1 95.06 447 THR B C 1
ATOM 8632 O O . THR B 1 447 ? -15.273 -36.75 -14.5 1 95.06 447 THR B O 1
ATOM 8635 N N . PHE B 1 448 ? -13.32 -37.219 -15.5 1 96.25 448 PHE B N 1
ATOM 8636 C CA . PHE B 1 448 ? -12.594 -36.406 -14.523 1 96.25 448 PHE B CA 1
ATOM 8637 C C . PHE B 1 448 ? -12.805 -34.938 -14.781 1 96.25 448 PHE B C 1
ATOM 8639 O O . PHE B 1 448 ? -12.844 -34.125 -13.844 1 96.25 448 PHE B O 1
ATOM 8646 N N . HIS B 1 449 ? -12.961 -34.531 -16.047 1 96.94 449 HIS B N 1
ATOM 8647 C CA . HIS B 1 449 ? -13.375 -33.188 -16.375 1 96.94 449 HIS B CA 1
ATOM 8648 C C . HIS B 1 449 ? -14.742 -32.844 -15.781 1 96.94 449 HIS B C 1
ATOM 8650 O O . HIS B 1 449 ? -14.945 -31.766 -15.242 1 96.94 449 HIS B O 1
ATOM 8656 N N . LEU B 1 450 ? -15.602 -33.812 -15.914 1 97.06 450 LEU B N 1
ATOM 8657 C CA . LEU B 1 450 ? -16.938 -33.625 -15.359 1 97.06 450 LEU B CA 1
ATOM 8658 C C . LEU B 1 450 ? -16.875 -33.438 -13.852 1 97.06 450 LEU B C 1
ATOM 8660 O O . LEU B 1 450 ? -17.547 -32.562 -13.305 1 97.06 450 LEU B O 1
ATOM 8664 N N . ALA B 1 451 ? -16.125 -34.281 -13.172 1 97.38 451 ALA B N 1
ATOM 8665 C CA . ALA B 1 451 ? -15.984 -34.156 -11.727 1 97.38 451 ALA B CA 1
ATOM 8666 C C . ALA B 1 451 ? -15.383 -32.812 -11.336 1 97.38 451 ALA B C 1
ATOM 8668 O O . ALA B 1 451 ? -15.781 -32.219 -10.336 1 97.38 451 ALA B O 1
ATOM 8669 N N . ALA B 1 452 ? -14.406 -32.375 -12.109 1 97.88 452 ALA B N 1
ATOM 8670 C CA . ALA B 1 452 ? -13.82 -31.078 -11.867 1 97.88 452 ALA B CA 1
ATOM 8671 C C . ALA B 1 452 ? -14.859 -29.969 -12.016 1 97.88 452 ALA B C 1
ATOM 8673 O O . ALA B 1 452 ? -14.906 -29.047 -11.203 1 97.88 452 ALA B O 1
ATOM 8674 N N . ALA B 1 453 ? -15.633 -30.031 -13.031 1 98.44 453 ALA B N 1
ATOM 8675 C CA . ALA B 1 453 ? -16.688 -29.047 -13.266 1 98.44 453 ALA B CA 1
ATOM 8676 C C . ALA B 1 453 ? -17.688 -29.031 -12.109 1 98.44 453 ALA B C 1
ATOM 8678 O O . ALA B 1 453 ? -18.125 -27.969 -11.672 1 98.44 453 ALA B O 1
ATOM 8679 N N . GLN B 1 454 ? -18.047 -30.219 -11.688 1 98.5 454 GLN B N 1
ATOM 8680 C CA . GLN B 1 454 ? -19 -30.344 -10.594 1 98.5 454 GLN B CA 1
ATOM 8681 C C . GLN B 1 454 ? -18.453 -29.766 -9.297 1 98.5 454 GLN B C 1
ATOM 8683 O O . GLN B 1 454 ? -19.156 -29.062 -8.578 1 98.5 454 GLN B O 1
ATOM 8688 N N . LEU B 1 455 ? -17.203 -30.047 -9.016 1 98.69 455 LEU B N 1
ATOM 8689 C CA . LEU B 1 455 ? -16.562 -29.469 -7.832 1 98.69 455 LEU B CA 1
ATOM 8690 C C . LEU B 1 455 ? -16.516 -27.938 -7.93 1 98.69 455 LEU B C 1
ATOM 8692 O O . LEU B 1 455 ? -16.891 -27.25 -6.984 1 98.69 455 LEU B O 1
ATOM 8696 N N . TRP B 1 456 ? -16.062 -27.484 -9.078 1 98.81 456 TRP B N 1
ATOM 8697 C CA . TRP B 1 456 ? -15.961 -26.047 -9.32 1 98.81 456 TRP B CA 1
ATOM 8698 C C . TRP B 1 456 ? -17.312 -25.359 -9.141 1 98.81 456 TRP B C 1
ATOM 8700 O O . TRP B 1 456 ? -17.406 -24.359 -8.422 1 98.81 456 TRP B O 1
ATOM 8710 N N . ALA B 1 457 ? -18.312 -25.906 -9.711 1 98.69 457 ALA B N 1
ATOM 8711 C CA . ALA B 1 457 ? -19.656 -25.344 -9.648 1 98.69 457 ALA B CA 1
ATOM 8712 C C . ALA B 1 457 ? -20.172 -25.344 -8.211 1 98.69 457 ALA B C 1
ATOM 8714 O O . ALA B 1 457 ? -20.781 -24.359 -7.766 1 98.69 457 ALA B O 1
ATOM 8715 N N . LEU B 1 458 ? -19.953 -26.422 -7.5 1 98.62 458 LEU B N 1
ATOM 8716 C CA . LEU B 1 458 ? -20.484 -26.531 -6.145 1 98.62 458 LEU B CA 1
ATOM 8717 C C . LEU B 1 458 ? -19.781 -25.562 -5.207 1 98.62 458 LEU B C 1
ATOM 8719 O O . LEU B 1 458 ? -20.406 -25 -4.305 1 98.62 458 LEU B O 1
ATOM 8723 N N . VAL B 1 459 ? -18.469 -25.375 -5.375 1 98.75 459 VAL B N 1
ATOM 8724 C CA . VAL B 1 459 ? -17.75 -24.391 -4.574 1 98.75 459 VAL B CA 1
ATOM 8725 C C . VAL B 1 459 ? -18.297 -23 -4.84 1 98.75 459 VAL B C 1
ATOM 8727 O O . VAL B 1 459 ? -18.578 -22.234 -3.904 1 98.75 459 VAL B O 1
ATOM 8730 N N . VAL B 1 460 ? -18.5 -22.656 -6.09 1 98.69 460 VAL B N 1
ATOM 8731 C CA . VAL B 1 460 ? -19.016 -21.344 -6.48 1 98.69 460 VAL B CA 1
ATOM 8732 C C . VAL B 1 460 ? -20.422 -21.156 -5.914 1 98.69 460 VAL B C 1
ATOM 8734 O O . VAL B 1 460 ? -20.75 -20.094 -5.387 1 98.69 460 VAL B O 1
ATOM 8737 N N . LEU B 1 461 ? -21.234 -22.172 -5.984 1 98.44 461 LEU B N 1
ATOM 8738 C CA . LEU B 1 461 ? -22.609 -22.109 -5.48 1 98.44 461 LEU B CA 1
ATOM 8739 C C . LEU B 1 461 ? -22.609 -21.938 -3.965 1 98.44 461 LEU B C 1
ATOM 8741 O O . LEU B 1 461 ? -23.406 -21.141 -3.43 1 98.44 461 LEU B O 1
ATOM 8745 N N . LYS B 1 462 ? -21.75 -22.672 -3.312 1 98.25 462 LYS B N 1
ATOM 8746 C CA . LYS B 1 462 ? -21.656 -22.531 -1.861 1 98.25 462 LYS B CA 1
ATOM 8747 C C . LYS B 1 462 ? -21.266 -21.109 -1.462 1 98.25 462 LYS B C 1
ATOM 8749 O O . LYS B 1 462 ? -21.797 -20.578 -0.482 1 98.25 462 LYS B O 1
ATOM 8754 N N . LEU B 1 463 ? -20.406 -20.516 -2.156 1 98.69 463 LEU B N 1
ATOM 8755 C CA . LEU B 1 463 ? -19.922 -19.172 -1.838 1 98.69 463 LEU B CA 1
ATOM 8756 C C . LEU B 1 463 ? -20.938 -18.125 -2.266 1 98.69 463 LEU B C 1
ATOM 8758 O O . LEU B 1 463 ? -21.109 -17.109 -1.586 1 98.69 463 LEU B O 1
ATOM 8762 N N . SER B 1 464 ? -21.594 -18.312 -3.391 1 98.44 464 SER B N 1
ATOM 8763 C CA . SER B 1 464 ? -22.453 -17.281 -3.961 1 98.44 464 SER B CA 1
ATOM 8764 C C . SER B 1 464 ? -23.859 -17.328 -3.369 1 98.44 464 SER B C 1
ATOM 8766 O O . SER B 1 464 ? -24.594 -16.344 -3.42 1 98.44 464 SER B O 1
ATOM 8768 N N . ASP B 1 465 ? -24.25 -18.484 -2.672 1 97.25 465 ASP B N 1
ATOM 8769 C CA . ASP B 1 465 ? -25.672 -18.625 -2.33 1 97.25 465 ASP B CA 1
ATOM 8770 C C . ASP B 1 465 ? -25.844 -18.859 -0.83 1 97.25 465 ASP B C 1
ATOM 8772 O O . ASP B 1 465 ? -26.953 -18.734 -0.309 1 97.25 465 ASP B O 1
ATOM 8776 N N . SER B 1 466 ? -24.812 -19.203 -0.13 1 96.19 466 SER B N 1
ATOM 8777 C CA . SER B 1 466 ? -24.953 -19.438 1.304 1 96.19 466 SER B CA 1
ATOM 8778 C C . SER B 1 466 ? -25.266 -18.141 2.041 1 96.19 466 SER B C 1
ATOM 8780 O O . SER B 1 466 ? -24.75 -17.078 1.696 1 96.19 466 SER B O 1
ATOM 8782 N N . LEU B 1 467 ? -26.156 -18.281 3.045 1 95 467 LEU B N 1
ATOM 8783 C CA . LEU B 1 467 ? -26.453 -17.125 3.883 1 95 467 LEU B CA 1
ATOM 8784 C C . LEU B 1 467 ? -25.203 -16.672 4.629 1 95 467 LEU B C 1
ATOM 8786 O O . LEU B 1 467 ? -24.75 -15.539 4.445 1 95 467 LEU B O 1
ATOM 8790 N N . ILE B 1 468 ? -24.656 -17.562 5.438 1 96 468 ILE B N 1
ATOM 8791 C CA . ILE B 1 468 ? -23.344 -17.344 6.062 1 96 468 ILE B CA 1
ATOM 8792 C C . ILE B 1 468 ? -22.266 -18.094 5.277 1 96 468 ILE B C 1
ATOM 8794 O O . ILE B 1 468 ? -22.422 -19.281 4.988 1 96 468 ILE B O 1
ATOM 8798 N N . LEU B 1 469 ? -21.219 -17.438 4.863 1 97.31 469 LEU B N 1
ATOM 8799 C CA . LEU B 1 469 ? -20.141 -18.062 4.121 1 97.31 469 LEU B CA 1
ATOM 8800 C C . LEU B 1 469 ? -19.609 -19.281 4.871 1 97.31 469 LEU B C 1
ATOM 8802 O O . LEU B 1 469 ? -19.328 -19.203 6.07 1 97.31 469 LEU B O 1
ATOM 8806 N N . PRO B 1 470 ? -19.531 -20.375 4.23 1 96.81 470 PRO B N 1
ATOM 8807 C CA . PRO B 1 470 ? -19.047 -21.578 4.902 1 96.81 470 PRO B CA 1
ATOM 8808 C C . PRO B 1 470 ? -17.531 -21.594 5.055 1 96.81 470 PRO B C 1
ATOM 8810 O O . PRO B 1 470 ? -16.891 -22.609 4.762 1 96.81 470 PRO B O 1
ATOM 8813 N N . MET B 1 471 ? -16.938 -20.547 5.496 1 97.62 471 MET B N 1
ATOM 8814 C CA . MET B 1 471 ? -15.531 -20.359 5.828 1 97.62 471 MET B CA 1
ATOM 8815 C C . MET B 1 471 ? -15.32 -20.406 7.34 1 97.62 471 MET B C 1
ATOM 8817 O O . MET B 1 471 ? -15.93 -19.625 8.078 1 97.62 471 MET B O 1
ATOM 8821 N N . LYS B 1 472 ? -14.531 -21.297 7.793 1 96.38 472 LYS B N 1
ATOM 8822 C CA . LYS B 1 472 ? -14.289 -21.422 9.227 1 96.38 472 LYS B CA 1
ATOM 8823 C C . LYS B 1 472 ? -13.039 -20.656 9.648 1 96.38 472 LYS B C 1
ATOM 8825 O O . LYS B 1 472 ? -11.922 -21.062 9.328 1 96.38 472 LYS B O 1
ATOM 8830 N N . VAL B 1 473 ? -13.227 -19.656 10.461 1 97.75 473 VAL B N 1
ATOM 8831 C CA . VAL B 1 473 ? -12.109 -18.828 10.875 1 97.75 473 VAL B CA 1
ATOM 8832 C C . VAL B 1 473 ? -11.188 -19.609 11.812 1 97.75 473 VAL B C 1
ATOM 8834 O O . VAL B 1 473 ? -10.016 -19.266 11.969 1 97.75 473 VAL B O 1
ATOM 8837 N N . THR B 1 474 ? -11.68 -20.672 12.43 1 97.81 474 THR B N 1
ATOM 8838 C CA . THR B 1 474 ? -10.867 -21.516 13.297 1 97.81 474 THR B CA 1
ATOM 8839 C C . THR B 1 474 ? -9.828 -22.281 12.484 1 97.81 474 THR B C 1
ATOM 8841 O O . THR B 1 474 ? -8.773 -22.641 12.992 1 97.81 474 THR B O 1
ATOM 8844 N N . ASP B 1 475 ? -10.141 -22.562 11.188 1 96.94 475 ASP B N 1
ATOM 8845 C CA . ASP B 1 475 ? -9.141 -23.172 10.312 1 96.94 475 ASP B CA 1
ATOM 8846 C C . ASP B 1 475 ? -7.934 -22.266 10.141 1 96.94 475 ASP B C 1
ATOM 8848 O O . ASP B 1 475 ? -6.801 -22.734 10.039 1 96.94 475 ASP B O 1
ATOM 8852 N N . GLU B 1 476 ? -8.234 -20.953 10.094 1 97 476 GLU B N 1
ATOM 8853 C CA . GLU B 1 476 ? -7.16 -19.969 10.031 1 97 476 GLU B CA 1
ATOM 8854 C C . GLU B 1 476 ? -6.289 -20.016 11.289 1 97 476 GLU B C 1
ATOM 8856 O O . GLU B 1 476 ? -5.062 -19.922 11.203 1 97 476 GLU B O 1
ATOM 8861 N N . ALA B 1 477 ? -6.922 -20.156 12.438 1 98.12 477 ALA B N 1
ATOM 8862 C CA . ALA B 1 477 ? -6.199 -20.234 13.703 1 98.12 477 ALA B CA 1
ATOM 8863 C C . ALA B 1 477 ? -5.285 -21.453 13.727 1 98.12 477 ALA B C 1
ATOM 8865 O O . ALA B 1 477 ? -4.125 -21.359 14.141 1 98.12 477 ALA B O 1
ATOM 8866 N N . ASP B 1 478 ? -5.773 -22.578 13.305 1 97 478 ASP B N 1
ATOM 8867 C CA . ASP B 1 478 ? -4.988 -23.797 13.25 1 97 478 ASP B CA 1
ATOM 8868 C C . ASP B 1 478 ? -3.781 -23.641 12.32 1 97 478 ASP B C 1
ATOM 8870 O O . ASP B 1 478 ? -2.674 -24.062 12.656 1 97 478 ASP B O 1
ATOM 8874 N N . PHE B 1 479 ? -4.02 -23.047 11.258 1 97.38 479 PHE B N 1
ATOM 8875 C CA . PHE B 1 479 ? -2.949 -22.797 10.297 1 97.38 479 PHE B CA 1
ATOM 8876 C C . PHE B 1 479 ? -1.855 -21.938 10.914 1 97.38 479 PHE B C 1
ATOM 8878 O O . PHE B 1 479 ? -0.668 -22.234 10.781 1 97.38 479 PHE B O 1
ATOM 8885 N N . LEU B 1 480 ? -2.268 -20.797 11.539 1 98.5 480 LEU B N 1
ATOM 8886 C CA . LEU B 1 480 ? -1.299 -19.906 12.156 1 98.5 480 LEU B CA 1
ATOM 8887 C C . LEU B 1 480 ? -0.464 -20.641 13.203 1 98.5 480 LEU B C 1
ATOM 8889 O O . LEU B 1 480 ? 0.745 -20.422 13.297 1 98.5 480 LEU B O 1
ATOM 8893 N N . GLU B 1 481 ? -1.059 -21.5 13.969 1 98 481 GLU B N 1
ATOM 8894 C CA . GLU B 1 481 ? -0.32 -22.297 14.945 1 98 481 GLU B CA 1
ATOM 8895 C C . GLU B 1 481 ? 0.67 -23.234 14.266 1 98 481 GLU B C 1
ATOM 8897 O O . GLU B 1 481 ? 1.795 -23.406 14.742 1 98 481 GLU B O 1
ATOM 8902 N N . GLU B 1 482 ? 0.205 -23.797 13.211 1 96.44 482 GLU B N 1
ATOM 8903 C CA . GLU B 1 482 ? 1.059 -24.719 12.477 1 96.44 482 GLU B CA 1
ATOM 8904 C C . GLU B 1 482 ? 2.289 -24.016 11.914 1 96.44 482 GLU B C 1
ATOM 8906 O O . GLU B 1 482 ? 3.404 -24.531 12.008 1 96.44 482 GLU B O 1
ATOM 8911 N N . ILE B 1 483 ? 2.086 -22.828 11.336 1 96.44 483 ILE B N 1
ATOM 8912 C CA . ILE B 1 483 ? 3.219 -22.172 10.695 1 96.44 483 ILE B CA 1
ATOM 8913 C C . ILE B 1 483 ? 4.188 -21.656 11.758 1 96.44 483 ILE B C 1
ATOM 8915 O O . ILE B 1 483 ? 5.391 -21.562 11.516 1 96.44 483 ILE B O 1
ATOM 8919 N N . TYR B 1 484 ? 3.678 -21.328 12.969 1 97.62 484 TYR B N 1
ATOM 8920 C CA . TYR B 1 484 ? 4.555 -20.969 14.078 1 97.62 484 TYR B CA 1
ATOM 8921 C C . TYR B 1 484 ? 5.453 -22.125 14.469 1 97.62 484 TYR B C 1
ATOM 8923 O O . TYR B 1 484 ? 6.664 -21.953 14.641 1 97.62 484 TYR B O 1
ATOM 8931 N N . THR B 1 485 ? 4.855 -23.281 14.609 1 97.12 485 THR B N 1
ATOM 8932 C CA . THR B 1 485 ? 5.598 -24.484 14.977 1 97.12 485 THR B CA 1
ATOM 8933 C C . THR B 1 485 ? 6.652 -24.812 13.93 1 97.12 485 THR B C 1
ATOM 8935 O O . THR B 1 485 ? 7.805 -25.094 14.266 1 97.12 485 THR B O 1
ATOM 8938 N N . GLU B 1 486 ? 6.246 -24.719 12.703 1 95.62 486 GLU B N 1
ATOM 8939 C CA . GLU B 1 486 ? 7.168 -25 11.602 1 95.62 486 GLU B CA 1
ATOM 8940 C C . GLU B 1 486 ? 8.328 -24 11.602 1 95.62 486 GLU B C 1
ATOM 8942 O O . GLU B 1 486 ? 9.477 -24.391 11.398 1 95.62 486 GLU B O 1
ATOM 8947 N N . LEU B 1 487 ? 7.992 -22.75 11.789 1 96.94 487 LEU B N 1
ATOM 8948 C CA . LEU B 1 487 ? 9.008 -21.703 11.82 1 96.94 487 LEU B CA 1
ATOM 8949 C C . LEU B 1 487 ? 10.039 -21.984 12.906 1 96.94 487 LEU B C 1
ATOM 8951 O O . LEU B 1 487 ? 11.242 -21.875 12.672 1 96.94 487 LEU B O 1
ATOM 8955 N N . TYR B 1 488 ? 9.594 -22.328 14.078 1 96 488 TYR B N 1
ATOM 8956 C CA . TYR B 1 488 ? 10.484 -22.578 15.211 1 96 488 TYR B CA 1
ATOM 8957 C C . TYR B 1 488 ? 11.328 -23.828 14.984 1 96 488 TYR B C 1
ATOM 8959 O O . TYR B 1 488 ? 12.516 -23.844 15.328 1 96 488 TYR B O 1
ATOM 8967 N N . GLU B 1 489 ? 10.727 -24.844 14.453 1 97 489 GLU B N 1
ATOM 8968 C CA . GLU B 1 489 ? 11.469 -26.062 14.156 1 97 489 GLU B CA 1
ATOM 8969 C C . GLU B 1 489 ? 12.578 -25.812 13.148 1 97 489 GLU B C 1
ATOM 8971 O O . GLU B 1 489 ? 13.68 -26.359 13.273 1 97 489 GLU B O 1
ATOM 8976 N N . GLU B 1 490 ? 12.281 -25.016 12.227 1 97 490 GLU B N 1
ATOM 8977 C CA . GLU B 1 490 ? 13.219 -24.797 11.125 1 97 490 GLU B CA 1
ATOM 8978 C C . GLU B 1 490 ? 14.281 -23.781 11.516 1 97 490 GLU B C 1
ATOM 8980 O O . GLU B 1 490 ? 15.438 -23.891 11.109 1 97 490 GLU B O 1
ATOM 8985 N N . HIS B 1 491 ? 13.891 -22.734 12.281 1 97.69 491 HIS B N 1
ATOM 8986 C CA . HIS B 1 491 ? 14.789 -21.594 12.445 1 97.69 491 HIS B CA 1
ATOM 8987 C C . HIS B 1 491 ? 14.992 -21.266 13.922 1 97.69 491 HIS B C 1
ATOM 8989 O O . HIS B 1 491 ? 15.492 -20.188 14.258 1 97.69 491 HIS B O 1
ATOM 8995 N N . GLY B 1 492 ? 14.547 -22.141 14.875 1 97.44 492 GLY B N 1
ATOM 8996 C CA . GLY B 1 492 ? 14.703 -21.891 16.297 1 97.44 492 GLY B CA 1
ATOM 8997 C C . GLY B 1 492 ? 16.141 -21.578 16.703 1 97.44 492 GLY B C 1
ATOM 8998 O O . GLY B 1 492 ? 16.375 -20.672 17.5 1 97.44 492 GLY B O 1
ATOM 8999 N N . ASP B 1 493 ? 17.125 -22.266 16.141 1 97.56 493 ASP B N 1
ATOM 9000 C CA . ASP B 1 493 ? 18.531 -22.031 16.438 1 97.56 493 ASP B CA 1
ATOM 9001 C C . ASP B 1 493 ? 18.969 -20.641 15.992 1 97.56 493 ASP B C 1
ATOM 9003 O O . ASP B 1 493 ? 19.719 -19.969 16.703 1 97.56 493 ASP B O 1
ATOM 9007 N N . PHE B 1 494 ? 18.469 -20.328 14.828 1 98.06 494 PHE B N 1
ATOM 9008 C CA . PHE B 1 494 ? 18.797 -19 14.32 1 98.06 494 PHE B CA 1
ATOM 9009 C C . PHE B 1 494 ? 18.328 -17.922 15.281 1 98.06 494 PHE B C 1
ATOM 9011 O O . PHE B 1 494 ? 19.062 -16.984 15.586 1 98.06 494 PHE B O 1
ATOM 9018 N N . PHE B 1 495 ? 17.094 -18.016 15.719 1 98.19 495 PHE B N 1
ATOM 9019 C CA . PHE B 1 495 ? 16.531 -17.031 16.641 1 98.19 495 PHE B CA 1
ATOM 9020 C C . PHE B 1 495 ? 17.328 -16.984 17.938 1 98.19 495 PHE B C 1
ATOM 9022 O O . PHE B 1 495 ? 17.625 -15.906 18.453 1 98.19 495 PHE B O 1
ATOM 9029 N N . GLN B 1 496 ? 17.734 -18.125 18.438 1 97.38 496 GLN B N 1
ATOM 9030 C CA . GLN B 1 496 ? 18.484 -18.203 19.688 1 97.38 496 GLN B CA 1
ATOM 9031 C C . GLN B 1 496 ? 19.859 -17.578 19.531 1 97.38 496 GLN B C 1
ATOM 9033 O O . GLN B 1 496 ? 20.281 -16.766 20.359 1 97.38 496 GLN B O 1
ATOM 9038 N N . ILE B 1 497 ? 20.531 -17.938 18.453 1 97.19 497 ILE B N 1
ATOM 9039 C CA . ILE B 1 497 ? 21.891 -17.469 18.219 1 97.19 497 ILE B CA 1
ATOM 9040 C C . ILE B 1 497 ? 21.906 -15.953 18.062 1 97.19 497 ILE B C 1
ATOM 9042 O O . ILE B 1 497 ? 22.828 -15.281 18.5 1 97.19 497 ILE B O 1
ATOM 9046 N N . ASN B 1 498 ? 20.859 -15.398 17.469 1 97.31 498 ASN B N 1
ATOM 9047 C CA . ASN B 1 498 ? 20.828 -13.969 17.188 1 97.31 498 ASN B CA 1
ATOM 9048 C C . ASN B 1 498 ? 20 -13.211 18.219 1 97.31 498 ASN B C 1
ATOM 9050 O O . ASN B 1 498 ? 19.703 -12.023 18.047 1 97.31 498 ASN B O 1
ATOM 9054 N N . ASN B 1 499 ? 19.531 -13.906 19.297 1 96.62 499 ASN B N 1
ATOM 9055 C CA . ASN B 1 499 ? 18.766 -13.32 20.406 1 96.62 499 ASN B CA 1
ATOM 9056 C C . ASN B 1 499 ? 17.5 -12.625 19.906 1 96.62 499 ASN B C 1
ATOM 9058 O O . ASN B 1 499 ? 17.266 -11.469 20.234 1 96.62 499 ASN B O 1
ATOM 9062 N N . ILE B 1 500 ? 16.859 -13.25 19.016 1 97.44 500 ILE B N 1
ATOM 9063 C CA . ILE B 1 500 ? 15.586 -12.766 18.484 1 97.44 500 ILE B CA 1
ATOM 9064 C C . ILE B 1 500 ? 14.422 -13.477 19.172 1 97.44 500 ILE B C 1
ATOM 9066 O O . ILE B 1 500 ? 14.328 -14.711 19.125 1 97.44 500 ILE B O 1
ATOM 9070 N N . SER B 1 501 ? 13.609 -12.727 19.812 1 95.62 501 SER B N 1
ATOM 9071 C CA . SER B 1 501 ? 12.43 -13.289 20.469 1 95.62 501 SER B CA 1
ATOM 9072 C C . SER B 1 501 ? 11.242 -13.328 19.516 1 95.62 501 SER B C 1
ATOM 9074 O O . SER B 1 501 ? 10.938 -12.336 18.844 1 95.62 501 SER B O 1
ATOM 9076 N N . ILE B 1 502 ? 10.531 -14.406 19.406 1 96.62 502 ILE B N 1
ATOM 9077 C CA . ILE B 1 502 ? 9.32 -14.5 18.609 1 96.62 502 ILE B CA 1
ATOM 9078 C C . ILE B 1 502 ? 8.109 -14.703 19.516 1 96.62 502 ILE B C 1
ATOM 9080 O O . ILE B 1 502 ? 7.09 -15.25 19.094 1 96.62 502 ILE B O 1
ATOM 9084 N N . THR B 1 503 ? 8.305 -14.312 20.797 1 96.69 503 THR B N 1
ATOM 9085 C CA . THR B 1 503 ? 7.27 -14.469 21.812 1 96.69 503 THR B CA 1
ATOM 9086 C C . THR B 1 503 ? 6.02 -13.672 21.438 1 96.69 503 THR B C 1
ATOM 9088 O O . THR B 1 503 ? 4.898 -14.141 21.641 1 96.69 503 THR B O 1
ATOM 9091 N N . TYR B 1 504 ? 6.195 -12.453 20.953 1 97.5 504 TYR B N 1
ATOM 9092 C CA . TYR B 1 504 ? 5.051 -11.625 20.609 1 97.5 504 TYR B CA 1
ATOM 9093 C C . TYR B 1 504 ? 4.27 -12.234 19.438 1 97.5 504 TYR B C 1
ATOM 9095 O O . TYR B 1 504 ? 3.055 -12.055 19.344 1 97.5 504 TYR B O 1
ATOM 9103 N N . LEU B 1 505 ? 4.973 -12.898 18.531 1 98.06 505 LEU B N 1
ATOM 9104 C CA . LEU B 1 505 ? 4.289 -13.625 17.469 1 98.06 505 LEU B CA 1
ATOM 9105 C C . LEU B 1 505 ? 3.389 -14.711 18.031 1 98.06 505 LEU B C 1
ATOM 9107 O O . LEU B 1 505 ? 2.232 -14.844 17.625 1 98.06 505 LEU B O 1
ATOM 9111 N N . GLU B 1 506 ? 3.916 -15.492 18.953 1 98.19 506 GLU B N 1
ATOM 9112 C CA . GLU B 1 506 ? 3.135 -16.531 19.609 1 98.19 506 GLU B CA 1
ATOM 9113 C C . GLU B 1 506 ? 1.907 -15.953 20.297 1 98.19 506 GLU B C 1
ATOM 9115 O O . GLU B 1 506 ? 0.81 -16.5 20.203 1 98.19 506 GLU B O 1
ATOM 9120 N N . GLU B 1 507 ? 2.117 -14.859 21 1 98.38 507 GLU B N 1
ATOM 9121 C CA . GLU B 1 507 ? 1.023 -14.203 21.719 1 98.38 507 GLU B CA 1
ATOM 9122 C C . GLU B 1 507 ? -0.057 -13.727 20.75 1 98.38 507 GLU B C 1
ATOM 9124 O O . GLU B 1 507 ? -1.25 -13.852 21.031 1 98.38 507 GLU B O 1
ATOM 9129 N N . ALA B 1 508 ? 0.358 -13.133 19.656 1 98.44 508 ALA B N 1
ATOM 9130 C CA . ALA B 1 508 ? -0.594 -12.664 18.656 1 98.44 508 ALA B CA 1
ATOM 9131 C C . ALA B 1 508 ? -1.423 -13.828 18.109 1 98.44 508 ALA B C 1
ATOM 9133 O O . ALA B 1 508 ? -2.637 -13.703 17.938 1 98.44 508 ALA B O 1
ATOM 9134 N N . ILE B 1 509 ? -0.795 -14.953 17.828 1 98.75 509 ILE B N 1
ATOM 9135 C CA . ILE B 1 509 ? -1.47 -16.125 17.297 1 98.75 509 ILE B CA 1
ATOM 9136 C C . ILE B 1 509 ? -2.465 -16.672 18.312 1 98.75 509 ILE B C 1
ATOM 9138 O O . ILE B 1 509 ? -3.598 -17.016 17.969 1 98.75 509 ILE B O 1
ATOM 9142 N N . LYS B 1 510 ? -2.043 -16.734 19.578 1 98.56 510 LYS B N 1
ATOM 9143 C CA . LYS B 1 510 ? -2.943 -17.172 20.641 1 98.56 510 LYS B CA 1
ATOM 9144 C C . LYS B 1 510 ? -4.152 -16.25 20.75 1 98.56 510 LYS B C 1
ATOM 9146 O O . LYS B 1 510 ? -5.277 -16.703 20.953 1 98.56 510 LYS B O 1
ATOM 9151 N N . GLY B 1 511 ? -3.857 -14.938 20.688 1 98.56 511 GLY B N 1
ATOM 9152 C CA . GLY B 1 511 ? -4.949 -13.977 20.703 1 98.56 511 GLY B CA 1
ATOM 9153 C C . GLY B 1 511 ? -5.922 -14.172 19.547 1 98.56 511 GLY B C 1
ATOM 9154 O O . GLY B 1 511 ? -7.141 -14.148 19.75 1 98.56 511 GLY B O 1
ATOM 9155 N N . PHE B 1 512 ? -5.406 -14.383 18.391 1 98.69 512 PHE B N 1
ATOM 9156 C CA . PHE B 1 512 ? -6.258 -14.633 17.219 1 98.69 512 PHE B CA 1
ATOM 9157 C C . PHE B 1 512 ? -7.094 -15.883 17.422 1 98.69 512 PHE B C 1
ATOM 9159 O O . PHE B 1 512 ? -8.289 -15.906 17.109 1 98.69 512 PHE B O 1
ATOM 9166 N N . LYS B 1 513 ? -6.441 -16.938 17.875 1 98.62 513 LYS B N 1
ATOM 9167 C CA . LYS B 1 513 ? -7.133 -18.203 18.094 1 98.62 513 LYS B CA 1
ATOM 9168 C C . LYS B 1 513 ? -8.328 -18.031 19.031 1 98.62 513 LYS B C 1
ATOM 9170 O O . LYS B 1 513 ? -9.414 -18.547 18.75 1 98.62 513 LYS B O 1
ATOM 9175 N N . GLN B 1 514 ? -8.133 -17.328 20.078 1 98.56 514 GLN B N 1
ATOM 9176 C CA . GLN B 1 514 ? -9.219 -17.078 21.016 1 98.56 514 GLN B CA 1
ATOM 9177 C C . GLN B 1 514 ? -10.344 -16.281 20.359 1 98.56 514 GLN B C 1
ATOM 9179 O O . GLN B 1 514 ? -11.523 -16.625 20.516 1 98.56 514 GLN B O 1
ATOM 9184 N N . GLN B 1 515 ? -9.992 -15.234 19.609 1 98.44 515 GLN B N 1
ATOM 9185 C CA . GLN B 1 515 ? -11.008 -14.43 18.938 1 98.44 515 GLN B CA 1
ATOM 9186 C C . GLN B 1 515 ? -11.758 -15.258 17.906 1 98.44 515 GLN B C 1
ATOM 9188 O O . GLN B 1 515 ? -12.969 -15.086 17.719 1 98.44 515 GLN B O 1
ATOM 9193 N N . ALA B 1 516 ? -11.008 -16.078 17.188 1 98.5 516 ALA B N 1
ATOM 9194 C CA . ALA B 1 516 ? -11.625 -16.953 16.188 1 98.5 516 ALA B CA 1
ATOM 9195 C C . ALA B 1 516 ? -12.641 -17.891 16.828 1 98.5 516 ALA B C 1
ATOM 9197 O O . ALA B 1 516 ? -13.734 -18.078 16.297 1 98.5 516 ALA B O 1
ATOM 9198 N N . LYS B 1 517 ? -12.312 -18.469 17.969 1 98 517 LYS B N 1
ATOM 9199 C CA . LYS B 1 517 ? -13.219 -19.359 18.688 1 98 517 LYS B CA 1
ATOM 9200 C C . LYS B 1 517 ? -14.469 -18.609 19.141 1 98 517 LYS B C 1
ATOM 9202 O O . LYS B 1 517 ? -15.586 -19.109 18.969 1 98 517 LYS B O 1
ATOM 9207 N N . ASP B 1 518 ? -14.289 -17.422 19.719 1 97.81 518 ASP B N 1
ATOM 9208 C CA . ASP B 1 518 ? -15.414 -16.609 20.172 1 97.81 518 ASP B CA 1
ATOM 9209 C C . ASP B 1 518 ? -16.344 -16.25 19.016 1 97.81 518 ASP B C 1
ATOM 9211 O O . ASP B 1 518 ? -17.562 -16.328 19.141 1 97.81 518 ASP B O 1
ATOM 9215 N N . PHE B 1 519 ? -15.812 -15.898 17.953 1 97.44 519 PHE B N 1
ATOM 9216 C CA . PHE B 1 519 ? -16.578 -15.508 16.781 1 97.44 519 PHE B CA 1
ATOM 9217 C C . PHE B 1 519 ? -17.359 -16.688 16.219 1 97.44 519 PHE B C 1
ATOM 9219 O O . PHE B 1 519 ? -18.516 -16.562 15.852 1 97.44 519 PHE B O 1
ATOM 9226 N N . GLN B 1 520 ? -16.609 -17.812 16.094 1 95.44 520 GLN B N 1
ATOM 9227 C CA . GLN B 1 520 ? -17.281 -19.016 15.578 1 95.44 520 GLN B CA 1
ATOM 9228 C C . GLN B 1 520 ? -18.469 -19.391 16.469 1 95.44 520 GLN B C 1
ATOM 9230 O O . GLN B 1 520 ? -19.5 -19.844 15.977 1 95.44 520 GLN B O 1
ATOM 9235 N N . ASN B 1 521 ? -18.344 -19.219 17.766 1 94.75 521 ASN B N 1
ATOM 9236 C CA . ASN B 1 521 ? -19.438 -19.469 18.688 1 94.75 521 ASN B CA 1
ATOM 9237 C C . ASN B 1 521 ? -20.594 -18.5 18.469 1 94.75 521 ASN B C 1
ATOM 9239 O O . ASN B 1 521 ? -21.766 -18.875 18.578 1 94.75 521 ASN B O 1
ATOM 9243 N N . GLU B 1 522 ? -20.25 -17.281 18.141 1 92.56 522 GLU B N 1
ATOM 9244 C CA . GLU B 1 522 ? -21.266 -16.297 17.812 1 92.56 522 GLU B CA 1
ATOM 9245 C C . GLU B 1 522 ? -22.078 -16.734 16.594 1 92.56 522 GLU B C 1
ATOM 9247 O O . GLU B 1 522 ? -23.297 -16.562 16.562 1 92.56 522 GLU B O 1
ATOM 9252 N N . ILE B 1 523 ? -21.438 -17.234 15.602 1 92.75 523 ILE B N 1
ATOM 9253 C CA . ILE B 1 523 ? -22.109 -17.688 14.383 1 92.75 523 ILE B CA 1
ATOM 9254 C C . ILE B 1 523 ? -23.047 -18.844 14.711 1 92.75 523 ILE B C 1
ATOM 9256 O O . ILE B 1 523 ? -24.188 -18.891 14.227 1 92.75 523 ILE B O 1
ATOM 9260 N N . TYR B 1 524 ? -22.672 -19.719 15.57 1 89.75 524 TYR B N 1
ATOM 9261 C CA . TYR B 1 524 ? -23.469 -20.891 15.922 1 89.75 524 TYR B CA 1
ATOM 9262 C C . TYR B 1 524 ? -24.719 -20.5 16.688 1 89.75 524 TYR B C 1
ATOM 9264 O O . TYR B 1 524 ? -25.75 -21.156 16.594 1 89.75 524 TYR B O 1
ATOM 9272 N N . ASN B 1 525 ? -24.656 -19.406 17.344 1 88.19 525 ASN B N 1
ATOM 9273 C CA . ASN B 1 525 ? -25.75 -18.984 18.203 1 88.19 525 ASN B CA 1
ATOM 9274 C C . ASN B 1 525 ? -26.594 -17.906 17.547 1 88.19 525 ASN B C 1
ATOM 9276 O O . ASN B 1 525 ? -27.422 -17.266 18.203 1 88.19 525 ASN B O 1
ATOM 9280 N N . LEU B 1 526 ? -26.281 -17.703 16.328 1 85.5 526 LEU B N 1
ATOM 9281 C CA . LEU B 1 526 ? -27.016 -16.656 15.617 1 85.5 526 LEU B CA 1
ATOM 9282 C C . LEU B 1 526 ? -28.484 -17.031 15.461 1 85.5 526 LEU B C 1
ATOM 9284 O O . LEU B 1 526 ? -28.797 -18.125 14.953 1 85.5 526 LEU B O 1
ATOM 9288 N N . ASP B 1 527 ? -29.438 -16.406 16.188 1 70.19 527 ASP B N 1
ATOM 9289 C CA . ASP B 1 527 ? -30.875 -16.688 16.094 1 70.19 527 ASP B CA 1
ATOM 9290 C C . ASP B 1 527 ? -31.469 -16.141 14.805 1 70.19 527 ASP B C 1
ATOM 9292 O O . ASP B 1 527 ? -32.219 -16.844 14.109 1 70.19 527 ASP B O 1
ATOM 9296 N N . GLN B 1 528 ? -31.422 -14.625 14.68 1 62.97 528 GLN B N 1
ATOM 9297 C CA . GLN B 1 528 ? -32.125 -13.922 13.609 1 62.97 528 GLN B CA 1
ATOM 9298 C C . GLN B 1 528 ? -31.172 -13.57 12.469 1 62.97 528 GLN B C 1
ATOM 9300 O O . GLN B 1 528 ? -30.016 -13.234 12.703 1 62.97 528 GLN B O 1
ATOM 9305 N N . GLN B 1 529 ? -31.688 -13.969 11.305 1 70.31 529 GLN B N 1
ATOM 9306 C CA . GLN B 1 529 ? -30.812 -13.859 10.141 1 70.31 529 GLN B CA 1
ATOM 9307 C C . GLN B 1 529 ? -31.234 -12.688 9.25 1 70.31 529 GLN B C 1
ATOM 9309 O O . GLN B 1 529 ? -31.594 -12.883 8.086 1 70.31 529 GLN B O 1
ATOM 9314 N N . GLN B 1 530 ? -31.344 -11.398 9.984 1 85.31 530 GLN B N 1
ATOM 9315 C CA . GLN B 1 530 ? -31.547 -10.227 9.141 1 85.31 530 GLN B CA 1
ATOM 9316 C C . GLN B 1 530 ? -30.406 -10.047 8.148 1 85.31 530 GLN B C 1
ATOM 9318 O O . GLN B 1 530 ? -29.25 -10.352 8.469 1 85.31 530 GLN B O 1
ATOM 9323 N N . GLU B 1 531 ? -30.812 -9.594 7.004 1 90.12 531 GLU B N 1
ATOM 9324 C CA . GLU B 1 531 ? -29.875 -9.516 5.883 1 90.12 531 GLU B CA 1
ATOM 9325 C C . GLU B 1 531 ? -28.641 -8.68 6.242 1 90.12 531 GLU B C 1
ATOM 9327 O O . GLU B 1 531 ? -27.516 -9.039 5.887 1 90.12 531 GLU B O 1
ATOM 9332 N N . LEU B 1 532 ? -28.891 -7.613 6.969 1 93 532 LEU B N 1
ATOM 9333 C CA . LEU B 1 532 ? -27.766 -6.73 7.301 1 93 532 LEU B CA 1
ATOM 9334 C C . LEU B 1 532 ? -26.828 -7.398 8.289 1 93 532 LEU B C 1
ATOM 9336 O O . LEU B 1 532 ? -25.609 -7.23 8.203 1 93 532 LEU B O 1
ATOM 9340 N N . GLN B 1 533 ? -27.375 -8.125 9.281 1 91.69 533 GLN B N 1
ATOM 9341 C CA . GLN B 1 533 ? -26.547 -8.844 10.242 1 91.69 533 GLN B CA 1
ATOM 9342 C C . GLN B 1 533 ? -25.719 -9.922 9.547 1 91.69 533 GLN B C 1
ATOM 9344 O O . GLN B 1 533 ? -24.531 -10.102 9.859 1 91.69 533 GLN B O 1
ATOM 9349 N N . VAL B 1 534 ? -26.359 -10.617 8.625 1 93.75 534 VAL B N 1
ATOM 9350 C CA . VAL B 1 534 ? -25.672 -11.641 7.844 1 93.75 534 VAL B CA 1
ATOM 9351 C C . VAL B 1 534 ? -24.516 -11.016 7.066 1 93.75 534 VAL B C 1
ATOM 9353 O O . VAL B 1 534 ? -23.406 -11.547 7.055 1 93.75 534 VAL B O 1
ATOM 9356 N N . ARG B 1 535 ? -24.781 -9.867 6.457 1 94.81 535 ARG B N 1
ATOM 9357 C CA . ARG B 1 535 ? -23.766 -9.125 5.723 1 94.81 535 ARG B CA 1
ATOM 9358 C C . ARG B 1 535 ? -22.594 -8.758 6.633 1 94.81 535 ARG B C 1
ATOM 9360 O O . ARG B 1 535 ? -21.438 -8.914 6.254 1 94.81 535 ARG B O 1
ATOM 9367 N N . GLN B 1 536 ? -22.859 -8.305 7.777 1 94.75 536 GLN B N 1
ATOM 9368 C CA . GLN B 1 536 ? -21.828 -7.895 8.727 1 94.75 536 GLN B CA 1
ATOM 9369 C C . GLN B 1 536 ? -20.953 -9.078 9.133 1 94.75 536 GLN B C 1
ATOM 9371 O O . GLN B 1 536 ? -19.734 -8.961 9.203 1 94.75 536 GLN B O 1
ATOM 9376 N N . ILE B 1 537 ? -21.609 -10.219 9.367 1 95.69 537 ILE B N 1
ATOM 9377 C CA . ILE B 1 537 ? -20.891 -11.43 9.75 1 95.69 537 ILE B CA 1
ATOM 9378 C C . ILE B 1 537 ? -20 -11.891 8.602 1 95.69 537 ILE B C 1
ATOM 9380 O O . ILE B 1 537 ? -18.812 -12.188 8.812 1 95.69 537 ILE B O 1
ATOM 9384 N N . ASN B 1 538 ? -20.484 -11.914 7.402 1 96.88 538 ASN B N 1
ATOM 9385 C CA . ASN B 1 538 ? -19.719 -12.352 6.238 1 96.88 538 ASN B CA 1
ATOM 9386 C C . ASN B 1 538 ? -18.547 -11.414 5.949 1 96.88 538 ASN B C 1
ATOM 9388 O O . ASN B 1 538 ? -17.469 -11.859 5.555 1 96.88 538 ASN B O 1
ATOM 9392 N N . ASP B 1 539 ? -18.797 -10.094 6.168 1 96.69 539 ASP B N 1
ATOM 9393 C CA . ASP B 1 539 ? -17.719 -9.125 5.98 1 96.69 539 ASP B CA 1
ATOM 9394 C C . ASP B 1 539 ? -16.562 -9.391 6.953 1 96.69 539 ASP B C 1
ATOM 9396 O O . ASP B 1 539 ? -15.398 -9.312 6.574 1 96.69 539 ASP B O 1
ATOM 9400 N N . LYS B 1 540 ? -16.922 -9.727 8.18 1 97.31 540 LYS B N 1
ATOM 9401 C CA . LYS B 1 540 ? -15.891 -10.047 9.164 1 97.31 540 LYS B CA 1
ATOM 9402 C C . LYS B 1 540 ? -15.062 -11.25 8.719 1 97.31 540 LYS B C 1
ATOM 9404 O O . LYS B 1 540 ? -13.828 -11.219 8.789 1 97.31 540 LYS B O 1
ATOM 9409 N N . ILE B 1 541 ? -15.695 -12.234 8.188 1 97.94 541 ILE B N 1
ATOM 9410 C CA . ILE B 1 541 ? -15.039 -13.469 7.766 1 97.94 541 ILE B CA 1
ATOM 9411 C C . ILE B 1 541 ? -14.055 -13.164 6.637 1 97.94 541 ILE B C 1
ATOM 9413 O O . ILE B 1 541 ? -12.867 -13.492 6.734 1 97.94 541 ILE B O 1
ATOM 9417 N N . VAL B 1 542 ? -14.5 -12.461 5.641 1 97.06 542 VAL B N 1
ATOM 9418 C CA . VAL B 1 542 ? -13.719 -12.281 4.418 1 97.06 542 VAL B CA 1
ATOM 9419 C C . VAL B 1 542 ? -12.539 -11.352 4.688 1 97.06 542 VAL B C 1
ATOM 9421 O O . VAL B 1 542 ? -11.5 -11.445 4.027 1 97.06 542 VAL B O 1
ATOM 9424 N N . GLN B 1 543 ? -12.609 -10.492 5.711 1 97.69 543 GLN B N 1
ATOM 9425 C CA . GLN B 1 543 ? -11.586 -9.477 5.965 1 97.69 543 GLN B CA 1
ATOM 9426 C C . GLN B 1 543 ? -10.398 -10.078 6.711 1 97.69 543 GLN B C 1
ATOM 9428 O O . GLN B 1 543 ? -9.336 -9.453 6.793 1 97.69 543 GLN B O 1
ATOM 9433 N N . VAL B 1 544 ? -10.516 -11.297 7.227 1 98.38 544 VAL B N 1
ATOM 9434 C CA . VAL B 1 544 ? -9.461 -11.914 8.031 1 98.38 544 VAL B CA 1
ATOM 9435 C C . VAL B 1 544 ? -8.188 -12.031 7.211 1 98.38 544 VAL B C 1
ATOM 9437 O O . VAL B 1 544 ? -7.148 -11.484 7.578 1 98.38 544 VAL B O 1
ATOM 9440 N N . GLU B 1 545 ? -8.305 -12.648 6.055 1 98.12 545 GLU B N 1
ATOM 9441 C CA . GLU B 1 545 ? -7.098 -12.875 5.262 1 98.12 545 GLU B CA 1
ATOM 9442 C C . GLU B 1 545 ? -6.664 -11.602 4.539 1 98.12 545 GLU B C 1
ATOM 9444 O O . GLU B 1 545 ? -5.484 -11.422 4.238 1 98.12 545 GLU B O 1
ATOM 9449 N N . LYS B 1 546 ? -7.613 -10.672 4.273 1 98.12 546 LYS B N 1
ATOM 9450 C CA . LYS B 1 546 ? -7.258 -9.383 3.678 1 98.12 546 LYS B CA 1
ATOM 9451 C C . LYS B 1 546 ? -6.41 -8.547 4.637 1 98.12 546 LYS B C 1
ATOM 9453 O O . LYS B 1 546 ? -5.602 -7.73 4.203 1 98.12 546 LYS B O 1
ATOM 9458 N N . ALA B 1 547 ? -6.508 -8.836 5.91 1 98.12 547 ALA B N 1
ATOM 9459 C CA . ALA B 1 547 ? -5.766 -8.102 6.938 1 98.12 547 ALA B CA 1
ATOM 9460 C C . ALA B 1 547 ? -4.297 -8.508 6.938 1 98.12 547 ALA B C 1
ATOM 9462 O O . ALA B 1 547 ? -3.469 -7.859 7.586 1 98.12 547 ALA B O 1
ATOM 9463 N N . TYR B 1 548 ? -3.916 -9.531 6.184 1 98.31 548 TYR B N 1
ATOM 9464 C CA . TYR B 1 548 ? -2.529 -9.977 6.113 1 98.31 548 TYR B CA 1
ATOM 9465 C C . TYR B 1 548 ? -1.721 -9.094 5.168 1 98.31 548 TYR B C 1
ATOM 9467 O O . TYR B 1 548 ? -0.496 -9.211 5.094 1 98.31 548 TYR B O 1
ATOM 9475 N N . VAL B 1 549 ? -2.389 -8.188 4.477 1 97.94 549 VAL B N 1
ATOM 9476 C CA . VAL B 1 549 ? -1.742 -7.344 3.473 1 97.94 549 VAL B CA 1
ATOM 9477 C C . VAL B 1 549 ? -1.047 -6.168 4.152 1 97.94 549 VAL B C 1
ATOM 9479 O O . VAL B 1 549 ? -1.652 -5.469 4.969 1 97.94 549 VAL B O 1
ATOM 9482 N N . TYR B 1 550 ? 0.182 -6 3.934 1 97.75 550 TYR B N 1
ATOM 9483 C CA . TYR B 1 550 ? 1.014 -4.863 4.309 1 97.75 550 TYR B CA 1
ATOM 9484 C C . TYR B 1 550 ? 1.355 -4.016 3.09 1 97.75 550 TYR B C 1
ATOM 9486 O O . TYR B 1 550 ? 2.031 -4.48 2.17 1 97.75 550 TYR B O 1
ATOM 9494 N N . THR B 1 551 ? 0.943 -2.744 3.059 1 94.81 551 THR B N 1
ATOM 9495 C CA . THR B 1 551 ? 0.938 -1.925 1.853 1 94.81 551 THR B CA 1
ATOM 9496 C C . THR B 1 551 ? 2.357 -1.719 1.332 1 94.81 551 THR B C 1
ATOM 9498 O O . THR B 1 551 ? 2.564 -1.552 0.129 1 94.81 551 THR B O 1
ATOM 9501 N N . GLU B 1 552 ? 3.375 -1.768 2.23 1 96.12 552 GLU B N 1
ATOM 9502 C CA . GLU B 1 552 ? 4.75 -1.536 1.799 1 96.12 552 GLU B CA 1
ATOM 9503 C C . GLU B 1 552 ? 5.332 -2.771 1.117 1 96.12 552 GLU B C 1
ATOM 9505 O O . GLU B 1 552 ? 6.367 -2.693 0.455 1 96.12 552 GLU B O 1
ATOM 9510 N N . GLY B 1 553 ? 4.695 -3.93 1.34 1 96.81 553 GLY B N 1
ATOM 9511 C CA . GLY B 1 553 ? 5.191 -5.168 0.766 1 96.81 553 GLY B CA 1
ATOM 9512 C C . GLY B 1 553 ? 6.371 -5.75 1.526 1 96.81 553 GLY B C 1
ATOM 9513 O O . GLY B 1 553 ? 6.75 -5.234 2.578 1 96.81 553 GLY B O 1
ATOM 9514 N N . LEU B 1 554 ? 6.859 -6.852 1.075 1 97.38 554 LEU B N 1
ATOM 9515 C CA . LEU B 1 554 ? 8.047 -7.477 1.656 1 97.38 554 LEU B CA 1
ATOM 9516 C C . LEU B 1 554 ? 9.289 -6.641 1.381 1 97.38 554 LEU B C 1
ATOM 9518 O O . LEU B 1 554 ? 9.297 -5.809 0.471 1 97.38 554 LEU B O 1
ATOM 9522 N N . PHE B 1 555 ? 10.359 -6.859 2.156 1 96.44 555 PHE B N 1
ATOM 9523 C CA . PHE B 1 555 ? 11.562 -6.039 2.072 1 96.44 555 PHE B CA 1
ATOM 9524 C C . PHE B 1 555 ? 12.234 -6.207 0.717 1 96.44 555 PHE B C 1
ATOM 9526 O O . PHE B 1 555 ? 12.617 -5.223 0.081 1 96.44 555 PHE B O 1
ATOM 9533 N N . TYR B 1 556 ? 12.367 -7.457 0.249 1 95 556 TYR B N 1
ATOM 9534 C CA . TYR B 1 556 ? 13.109 -7.711 -0.985 1 95 556 TYR B CA 1
ATOM 9535 C C . TYR B 1 556 ? 12.156 -7.816 -2.172 1 95 556 TYR B C 1
ATOM 9537 O O . TYR B 1 556 ? 12.586 -7.754 -3.326 1 95 556 TYR B O 1
ATOM 9545 N N . ARG B 1 557 ? 10.812 -8.062 -1.957 1 94.75 557 ARG B N 1
ATOM 9546 C CA . ARG B 1 557 ? 9.805 -8.188 -2.998 1 94.75 557 ARG B CA 1
ATOM 9547 C C . ARG B 1 557 ? 8.594 -7.312 -2.697 1 94.75 557 ARG B C 1
ATOM 9549 O O . ARG B 1 557 ? 7.574 -7.801 -2.197 1 94.75 557 ARG B O 1
ATOM 9556 N N . LYS B 1 558 ? 8.633 -6.18 -3.092 1 92.88 558 LYS B N 1
ATOM 9557 C CA . LYS B 1 558 ? 7.648 -5.164 -2.723 1 92.88 558 LYS B CA 1
ATOM 9558 C C . LYS B 1 558 ? 6.277 -5.484 -3.312 1 92.88 558 LYS B C 1
ATOM 9560 O O . LYS B 1 558 ? 5.25 -5.09 -2.76 1 92.88 558 LYS B O 1
ATOM 9565 N N . HIS B 1 559 ? 6.234 -6.23 -4.426 1 91.88 559 HIS B N 1
ATOM 9566 C CA . HIS B 1 559 ? 4.965 -6.555 -5.059 1 91.88 559 HIS B CA 1
ATOM 9567 C C . HIS B 1 559 ? 4.168 -7.555 -4.223 1 91.88 559 HIS B C 1
ATOM 9569 O O . HIS B 1 559 ? 2.953 -7.68 -4.391 1 91.88 559 HIS B O 1
ATOM 9575 N N . MET B 1 560 ? 4.855 -8.336 -3.381 1 95.56 560 MET B N 1
ATOM 9576 C CA . MET B 1 560 ? 4.188 -9.258 -2.469 1 95.56 560 MET B CA 1
ATOM 9577 C C . MET B 1 560 ? 3.746 -8.539 -1.197 1 95.56 560 MET B C 1
ATOM 9579 O O . MET B 1 560 ? 4.539 -8.367 -0.272 1 95.56 560 MET B O 1
ATOM 9583 N N . LYS B 1 561 ? 2.492 -8.305 -1.11 1 97.69 561 LYS B N 1
ATOM 9584 C CA . LYS B 1 561 ? 1.959 -7.484 -0.029 1 97.69 561 LYS B CA 1
ATOM 9585 C C . LYS B 1 561 ? 1.475 -8.344 1.132 1 97.69 561 LYS B C 1
ATOM 9587 O O . LYS B 1 561 ? 1.35 -7.867 2.26 1 97.69 561 LYS B O 1
ATOM 9592 N N . ASN B 1 562 ? 1.174 -9.656 0.925 1 98.06 562 ASN B N 1
ATOM 9593 C CA . ASN B 1 562 ? 0.748 -10.578 1.972 1 98.06 562 ASN B CA 1
ATOM 9594 C C . ASN B 1 562 ? 1.928 -11.055 2.816 1 98.06 562 ASN B C 1
ATOM 9596 O O . ASN B 1 562 ? 2.859 -11.664 2.297 1 98.06 562 ASN B O 1
ATOM 9600 N N . VAL B 1 563 ? 1.921 -10.867 4.082 1 98.44 563 VAL B N 1
ATOM 9601 C CA . VAL B 1 563 ? 3.104 -11.133 4.898 1 98.44 563 VAL B CA 1
ATOM 9602 C C . VAL B 1 563 ? 2.986 -12.508 5.555 1 98.44 563 VAL B C 1
ATOM 9604 O O . VAL B 1 563 ? 3.926 -12.977 6.199 1 98.44 563 VAL B O 1
ATOM 9607 N N . ILE B 1 564 ? 1.81 -13.195 5.402 1 98.5 564 ILE B N 1
ATOM 9608 C CA . ILE B 1 564 ? 1.588 -14.5 6.027 1 98.5 564 ILE B CA 1
ATOM 9609 C C . ILE B 1 564 ? 1.701 -15.602 4.977 1 98.5 564 ILE B C 1
ATOM 9611 O O . ILE B 1 564 ? 2.326 -16.641 5.219 1 98.5 564 ILE B O 1
ATOM 9615 N N . LEU B 1 565 ? 1.116 -15.328 3.811 1 97.31 565 LEU B N 1
ATOM 9616 C CA . LEU B 1 565 ? 1.078 -16.297 2.73 1 97.31 565 LEU B CA 1
ATOM 9617 C C . LEU B 1 565 ? 1.82 -15.789 1.502 1 97.31 565 LEU B C 1
ATOM 9619 O O . LEU B 1 565 ? 1.613 -14.648 1.079 1 97.31 565 LEU B O 1
ATOM 9623 N N . GLY B 1 566 ? 2.691 -16.562 0.948 1 95.88 566 GLY B N 1
ATOM 9624 C CA . GLY B 1 566 ? 3.428 -16.172 -0.247 1 95.88 566 GLY B CA 1
ATOM 9625 C C . GLY B 1 566 ? 4.254 -17.312 -0.827 1 95.88 566 GLY B C 1
ATOM 9626 O O . GLY B 1 566 ? 3.881 -18.484 -0.703 1 95.88 566 GLY B O 1
ATOM 9627 N N . THR B 1 567 ? 5.258 -16.953 -1.523 1 95.38 567 THR B N 1
ATOM 9628 C CA . THR B 1 567 ? 6.102 -17.953 -2.174 1 95.38 567 THR B CA 1
ATOM 9629 C C . THR B 1 567 ? 7.539 -17.859 -1.669 1 95.38 567 THR B C 1
ATOM 9631 O O . THR B 1 567 ? 7.934 -16.844 -1.091 1 95.38 567 THR B O 1
ATOM 9634 N N . SER B 1 568 ? 8.188 -18.922 -1.92 1 93.25 568 SER B N 1
ATOM 9635 C CA . SER B 1 568 ? 9.625 -18.922 -1.673 1 93.25 568 SER B CA 1
ATOM 9636 C C . SER B 1 568 ? 10.359 -18 -2.645 1 93.25 568 SER B C 1
ATOM 9638 O O . SER B 1 568 ? 9.984 -17.906 -3.814 1 93.25 568 SER B O 1
ATOM 9640 N N . ILE B 1 569 ? 11.406 -17.359 -2.146 1 90.62 569 ILE B N 1
ATOM 9641 C CA . ILE B 1 569 ? 12.211 -16.484 -2.992 1 90.62 569 ILE B CA 1
ATOM 9642 C C . ILE B 1 569 ? 13.016 -17.312 -3.984 1 90.62 569 ILE B C 1
ATOM 9644 O O . ILE B 1 569 ? 13.492 -16.797 -5 1 90.62 569 ILE B O 1
ATOM 9648 N N . LEU B 1 570 ? 13.102 -18.641 -3.764 1 91.25 570 LEU B N 1
ATOM 9649 C CA . LEU B 1 570 ? 13.938 -19.516 -4.578 1 91.25 570 LEU B CA 1
ATOM 9650 C C . LEU B 1 570 ? 13.094 -20.328 -5.543 1 91.25 570 LEU B C 1
ATOM 9652 O O . LEU B 1 570 ? 13.625 -20.969 -6.457 1 91.25 570 LEU B O 1
ATOM 9656 N N . ASP B 1 571 ? 11.781 -20.297 -5.297 1 92.38 571 ASP B N 1
ATOM 9657 C CA . ASP B 1 571 ? 10.867 -21.109 -6.094 1 92.38 571 ASP B CA 1
ATOM 9658 C C . ASP B 1 571 ? 9.445 -20.578 -6.02 1 92.38 571 ASP B C 1
ATOM 9660 O O . ASP B 1 571 ? 8.734 -20.828 -5.047 1 92.38 571 ASP B O 1
ATOM 9664 N N . GLN B 1 572 ? 8.977 -20.016 -7.055 1 91.94 572 GLN B N 1
ATOM 9665 C CA . GLN B 1 572 ? 7.648 -19.422 -7.082 1 91.94 572 GLN B CA 1
ATOM 9666 C C . GLN B 1 572 ? 6.559 -20.484 -6.988 1 91.94 572 GLN B C 1
ATOM 9668 O O . GLN B 1 572 ? 5.41 -20.172 -6.66 1 91.94 572 GLN B O 1
ATOM 9673 N N . TYR B 1 573 ? 6.914 -21.75 -7.289 1 90.5 573 TYR B N 1
ATOM 9674 C CA . TYR B 1 573 ? 5.945 -22.844 -7.227 1 90.5 573 TYR B CA 1
ATOM 9675 C C . TYR B 1 573 ? 5.91 -23.453 -5.832 1 90.5 573 TYR B C 1
ATOM 9677 O O . TYR B 1 573 ? 5.207 -24.438 -5.602 1 90.5 573 TYR B O 1
ATOM 9685 N N . SER B 1 574 ? 6.66 -22.891 -4.973 1 91.44 574 SER B N 1
ATOM 9686 C CA . SER B 1 574 ? 6.652 -23.328 -3.582 1 91.44 574 SER B CA 1
ATOM 9687 C C . SER B 1 574 ? 6.031 -22.266 -2.672 1 91.44 574 SER B C 1
ATOM 9689 O O . SER B 1 574 ? 6.543 -21.156 -2.566 1 91.44 574 SER B O 1
ATOM 9691 N N . GLY B 1 575 ? 4.961 -22.703 -2.053 1 92.31 575 GLY B N 1
ATOM 9692 C CA . GLY B 1 575 ? 4.34 -21.812 -1.095 1 92.31 575 GLY B CA 1
ATOM 9693 C C . GLY B 1 575 ? 5.109 -21.703 0.208 1 92.31 575 GLY B C 1
ATOM 9694 O O . GLY B 1 575 ? 5.645 -22.688 0.704 1 92.31 575 GLY B O 1
ATOM 9695 N N . TRP B 1 576 ? 5.371 -20.438 0.663 1 92.69 576 TRP B N 1
ATOM 9696 C CA . TRP B 1 576 ? 5.984 -20.156 1.955 1 92.69 576 TRP B CA 1
ATOM 9697 C C . TRP B 1 576 ? 5.012 -19.422 2.867 1 92.69 576 TRP B C 1
ATOM 9699 O O . TRP B 1 576 ? 4.262 -18.547 2.416 1 92.69 576 TRP B O 1
ATOM 9709 N N . SER B 1 577 ? 4.961 -19.906 4.078 1 96.19 577 SER B N 1
ATOM 9710 C CA . SER B 1 577 ? 4.375 -19.047 5.105 1 96.19 577 SER B CA 1
ATOM 9711 C C . SER B 1 577 ? 5.402 -18.078 5.656 1 96.19 577 SER B C 1
ATOM 9713 O O . SER B 1 577 ? 6.594 -18.375 5.711 1 96.19 577 SER B O 1
ATOM 9715 N N . LEU B 1 578 ? 4.973 -16.859 5.996 1 98.06 578 LEU B N 1
ATOM 9716 C CA . LEU B 1 578 ? 5.844 -15.812 6.5 1 98.06 578 LEU B CA 1
ATOM 9717 C C . LEU B 1 578 ? 7.02 -15.578 5.555 1 98.06 578 LEU B C 1
ATOM 9719 O O . LEU B 1 578 ? 8.18 -15.594 5.984 1 98.06 578 LEU B O 1
ATOM 9723 N N . PRO B 1 579 ? 6.652 -15.32 4.25 1 97.56 579 PRO B N 1
ATOM 9724 C CA . PRO B 1 579 ? 7.684 -15.297 3.209 1 97.56 579 PRO B CA 1
ATOM 9725 C C . PRO B 1 579 ? 8.742 -14.219 3.453 1 97.56 579 PRO B C 1
ATOM 9727 O O . PRO B 1 579 ? 9.938 -14.469 3.25 1 97.56 579 PRO B O 1
ATOM 9730 N N . GLY B 1 580 ? 8.305 -13 3.92 1 98.06 580 GLY B N 1
ATOM 9731 C CA . GLY B 1 580 ? 9.258 -11.93 4.152 1 98.06 580 GLY B CA 1
ATOM 9732 C C . GLY B 1 580 ? 10.281 -12.258 5.227 1 98.06 580 GLY B C 1
ATOM 9733 O O . GLY B 1 580 ? 11.461 -11.953 5.078 1 98.06 580 GLY B O 1
ATOM 9734 N N . LEU B 1 581 ? 9.812 -12.859 6.32 1 98.44 581 LEU B N 1
ATOM 9735 C CA . LEU B 1 581 ? 10.703 -13.25 7.414 1 98.44 581 LEU B CA 1
ATOM 9736 C C . LEU B 1 581 ? 11.695 -14.312 6.953 1 98.44 581 LEU B C 1
ATOM 9738 O O . LEU B 1 581 ? 12.898 -14.195 7.219 1 98.44 581 LEU B O 1
ATOM 9742 N N . ARG B 1 582 ? 11.227 -15.305 6.273 1 97.69 582 ARG B N 1
ATOM 9743 C CA . ARG B 1 582 ? 12.086 -16.391 5.785 1 97.69 582 ARG B CA 1
ATOM 9744 C C . ARG B 1 582 ? 13.102 -15.867 4.773 1 97.69 582 ARG B C 1
ATOM 9746 O O . ARG B 1 582 ? 14.242 -16.312 4.746 1 97.69 582 ARG B O 1
ATOM 9753 N N . GLU B 1 583 ? 12.68 -14.945 3.934 1 97.38 583 GLU B N 1
ATOM 9754 C CA . GLU B 1 583 ? 13.594 -14.328 2.982 1 97.38 583 GLU B CA 1
ATOM 9755 C C . GLU B 1 583 ? 14.727 -13.594 3.701 1 97.38 583 GLU B C 1
ATOM 9757 O O . GLU B 1 583 ? 15.891 -13.695 3.299 1 97.38 583 GLU B O 1
ATOM 9762 N N . LEU B 1 584 ? 14.344 -12.836 4.711 1 98.44 584 LEU B N 1
ATOM 9763 C CA . LEU B 1 584 ? 15.336 -12.094 5.477 1 98.44 584 LEU B CA 1
ATOM 9764 C C . LEU B 1 584 ? 16.328 -13.039 6.148 1 98.44 584 LEU B C 1
ATOM 9766 O O . LEU B 1 584 ? 17.531 -12.789 6.148 1 98.44 584 LEU B O 1
ATOM 9770 N N . ILE B 1 585 ? 15.828 -14.133 6.734 1 98.31 585 ILE B N 1
ATOM 9771 C CA . ILE B 1 585 ? 16.688 -15.125 7.363 1 98.31 585 ILE B CA 1
ATOM 9772 C C . ILE B 1 585 ? 17.625 -15.734 6.32 1 98.31 585 ILE B C 1
ATOM 9774 O O . ILE B 1 585 ? 18.828 -15.852 6.551 1 98.31 585 ILE B O 1
ATOM 9778 N N . PHE B 1 586 ? 17.094 -16.109 5.203 1 96.56 586 PHE B N 1
ATOM 9779 C CA . PHE B 1 586 ? 17.875 -16.688 4.109 1 96.56 586 PHE B CA 1
ATOM 9780 C C . PHE B 1 586 ? 19 -15.734 3.703 1 96.56 586 PHE B C 1
ATOM 9782 O O . PHE B 1 586 ? 20.156 -16.156 3.561 1 96.56 586 PHE B O 1
ATOM 9789 N N . GLU B 1 587 ? 18.656 -14.461 3.5 1 97.12 587 GLU B N 1
ATOM 9790 C CA . GLU B 1 587 ? 19.641 -13.469 3.088 1 97.12 587 GLU B CA 1
ATOM 9791 C C . GLU B 1 587 ? 20.703 -13.258 4.168 1 97.12 587 GLU B C 1
ATOM 9793 O O . GLU B 1 587 ? 21.875 -13.07 3.863 1 97.12 587 GLU B O 1
ATOM 9798 N N . HIS B 1 588 ? 20.312 -13.273 5.422 1 97.94 588 HIS B N 1
ATOM 9799 C CA . HIS B 1 588 ? 21.25 -13.141 6.523 1 97.94 588 HIS B CA 1
ATOM 9800 C C . HIS B 1 588 ? 22.281 -14.266 6.512 1 97.94 588 HIS B C 1
ATOM 9802 O O . HIS B 1 588 ? 23.484 -14.023 6.672 1 97.94 588 HIS B O 1
ATOM 9808 N N . GLU B 1 589 ? 21.781 -15.453 6.289 1 95.12 589 GLU B N 1
ATOM 9809 C CA . GLU B 1 589 ? 22.641 -16.641 6.352 1 95.12 589 GLU B CA 1
ATOM 9810 C C . GLU B 1 589 ? 23.641 -16.656 5.203 1 95.12 589 GLU B C 1
ATOM 9812 O O . GLU B 1 589 ? 24.719 -17.25 5.316 1 95.12 589 GLU B O 1
ATOM 9817 N N . ARG B 1 590 ? 23.391 -16.016 4.164 1 93.12 590 ARG B N 1
ATOM 9818 C CA . ARG B 1 590 ? 24.266 -16.031 3.002 1 93.12 590 ARG B CA 1
ATOM 9819 C C . ARG B 1 590 ? 25.188 -14.82 2.998 1 93.12 590 ARG B C 1
ATOM 9821 O O . ARG B 1 590 ? 26.125 -14.742 2.195 1 93.12 590 ARG B O 1
ATOM 9828 N N . GLU B 1 591 ? 24.828 -13.852 3.854 1 95.62 591 GLU B N 1
ATOM 9829 C CA . GLU B 1 591 ? 25.594 -12.609 3.914 1 95.62 591 GLU B CA 1
ATOM 9830 C C . GLU B 1 591 ? 26.875 -12.797 4.723 1 95.62 591 GLU B C 1
ATOM 9832 O O . GLU B 1 591 ? 26.844 -13.32 5.84 1 95.62 591 GLU B O 1
ATOM 9837 N N . ASN B 1 592 ? 28.047 -12.359 4.113 1 94.31 592 ASN B N 1
ATOM 9838 C CA . ASN B 1 592 ? 29.328 -12.523 4.793 1 94.31 592 ASN B CA 1
ATOM 9839 C C . ASN B 1 592 ? 29.781 -11.234 5.477 1 94.31 592 ASN B C 1
ATOM 9841 O O . ASN B 1 592 ? 30.625 -11.266 6.371 1 94.31 592 ASN B O 1
ATOM 9845 N N . ASP B 1 593 ? 29.219 -10.117 5.039 1 97.06 593 ASP B N 1
ATOM 9846 C CA . ASP B 1 593 ? 29.562 -8.836 5.641 1 97.06 593 ASP B CA 1
ATOM 9847 C C . ASP B 1 593 ? 28.828 -8.641 6.969 1 97.06 593 ASP B C 1
ATOM 9849 O O . ASP B 1 593 ? 27.594 -8.664 7.016 1 97.06 593 ASP B O 1
ATOM 9853 N N . LYS B 1 594 ? 29.609 -8.445 8.086 1 95.75 594 LYS B N 1
ATOM 9854 C CA . LYS B 1 594 ? 29.047 -8.359 9.438 1 95.75 594 LYS B CA 1
ATOM 9855 C C . LYS B 1 594 ? 28.125 -7.156 9.57 1 95.75 594 LYS B C 1
ATOM 9857 O O . LYS B 1 594 ? 27.109 -7.211 10.281 1 95.75 594 LYS B O 1
ATOM 9862 N N . LYS B 1 595 ? 28.516 -6.059 8.977 1 96.25 595 LYS B N 1
ATOM 9863 C CA . LYS B 1 595 ? 27.672 -4.867 9.031 1 96.25 595 LYS B CA 1
ATOM 9864 C C . LYS B 1 595 ? 26.328 -5.109 8.352 1 96.25 595 LYS B C 1
ATOM 9866 O O . LYS B 1 595 ? 25.281 -4.715 8.875 1 96.25 595 LYS B O 1
ATOM 9871 N N . LYS B 1 596 ? 26.344 -5.754 7.203 1 97.19 596 LYS B N 1
ATOM 9872 C CA . LYS B 1 596 ? 25.125 -6.074 6.48 1 97.19 596 LYS B CA 1
ATOM 9873 C C . LYS B 1 596 ? 24.281 -7.086 7.25 1 97.19 596 LYS B C 1
ATOM 9875 O O . LYS B 1 596 ? 23.047 -7.008 7.242 1 97.19 596 LYS B O 1
ATOM 9880 N N . GLN B 1 597 ? 24.891 -8.016 7.871 1 97.75 597 GLN B N 1
ATOM 9881 C CA . GLN B 1 597 ? 24.172 -8.977 8.711 1 97.75 597 GLN B CA 1
ATOM 9882 C C . GLN B 1 597 ? 23.391 -8.266 9.812 1 97.75 597 GLN B C 1
ATOM 9884 O O . GLN B 1 597 ? 22.25 -8.609 10.078 1 97.75 597 GLN B O 1
ATOM 9889 N N . LYS B 1 598 ? 24.109 -7.312 10.414 1 96.69 598 LYS B N 1
ATOM 9890 C CA . LYS B 1 598 ? 23.453 -6.555 11.477 1 96.69 598 LYS B CA 1
ATOM 9891 C C . LYS B 1 598 ? 22.234 -5.789 10.945 1 96.69 598 LYS B C 1
ATOM 9893 O O . LYS B 1 598 ? 21.203 -5.719 11.609 1 96.69 598 LYS B O 1
ATOM 9898 N N . GLU B 1 599 ? 22.406 -5.242 9.758 1 96.5 599 GLU B N 1
ATOM 9899 C CA . GLU B 1 599 ? 21.297 -4.523 9.125 1 96.5 599 GLU B CA 1
ATOM 9900 C C . GLU B 1 599 ? 20.125 -5.457 8.844 1 96.5 599 GLU B C 1
ATOM 9902 O O . GLU B 1 599 ? 18.969 -5.078 9.039 1 96.5 599 GLU B O 1
ATOM 9907 N N . ILE B 1 600 ? 20.406 -6.617 8.391 1 98.12 600 ILE B N 1
ATOM 9908 C CA . ILE B 1 600 ? 19.359 -7.59 8.102 1 98.12 600 ILE B CA 1
ATOM 9909 C C . ILE B 1 600 ? 18.641 -7.988 9.391 1 98.12 600 ILE B C 1
ATOM 9911 O O . ILE B 1 600 ? 17.422 -8.156 9.414 1 98.12 600 ILE B O 1
ATOM 9915 N N . ILE B 1 601 ? 19.391 -8.148 10.477 1 98.19 601 ILE B N 1
ATOM 9916 C CA . ILE B 1 601 ? 18.812 -8.477 11.773 1 98.19 601 ILE B CA 1
ATOM 9917 C C . ILE B 1 601 ? 17.844 -7.375 12.195 1 98.19 601 ILE B C 1
ATOM 9919 O O . ILE B 1 601 ? 16.75 -7.656 12.695 1 98.19 601 ILE B O 1
ATOM 9923 N N . GLU B 1 602 ? 18.203 -6.117 11.984 1 97 602 GLU B N 1
ATOM 9924 C CA . GLU B 1 602 ? 17.312 -5 12.266 1 97 602 GLU B CA 1
ATOM 9925 C C . GLU B 1 602 ? 16.016 -5.109 11.461 1 97 602 GLU B C 1
ATOM 9927 O O . GLU B 1 602 ? 14.93 -4.895 11.992 1 97 602 GLU B O 1
ATOM 9932 N N . GLU B 1 603 ? 16.188 -5.461 10.195 1 97.5 603 GLU B N 1
ATOM 9933 C CA . GLU B 1 603 ? 15.016 -5.605 9.328 1 97.5 603 GLU B CA 1
ATOM 9934 C C . GLU B 1 603 ? 14.133 -6.77 9.781 1 97.5 603 GLU B C 1
ATOM 9936 O O . GLU B 1 603 ? 12.914 -6.715 9.648 1 97.5 603 GLU B O 1
ATOM 9941 N N . ILE B 1 604 ? 14.75 -7.836 10.258 1 98.5 604 ILE B N 1
ATOM 9942 C CA . ILE B 1 604 ? 14.008 -8.984 10.773 1 98.5 604 ILE B CA 1
ATOM 9943 C C . ILE B 1 604 ? 13.133 -8.547 11.945 1 98.5 604 ILE B C 1
ATOM 9945 O O . ILE B 1 604 ? 11.953 -8.891 12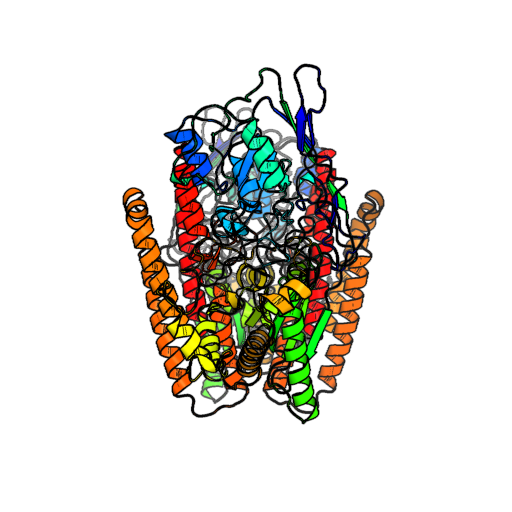.008 1 98.5 604 ILE B O 1
ATOM 9949 N N . HIS B 1 605 ? 13.688 -7.77 12.836 1 98 605 HIS B N 1
ATOM 9950 C CA . HIS B 1 605 ? 12.93 -7.277 13.977 1 98 605 HIS B CA 1
ATOM 9951 C C . HIS B 1 605 ? 11.742 -6.426 13.531 1 98 605 HIS B C 1
ATOM 9953 O O . HIS B 1 605 ? 10.633 -6.574 14.055 1 98 605 HIS B O 1
ATOM 9959 N N . VAL B 1 606 ? 11.977 -5.547 12.609 1 97.62 606 VAL B N 1
ATOM 9960 C CA . VAL B 1 606 ? 10.914 -4.695 12.086 1 97.62 606 VAL B CA 1
ATOM 9961 C C . VAL B 1 606 ? 9.836 -5.555 11.43 1 97.62 606 VAL B C 1
ATOM 9963 O O . VAL B 1 606 ? 8.641 -5.352 11.664 1 97.62 606 VAL B O 1
ATOM 9966 N N . HIS B 1 607 ? 10.25 -6.484 10.633 1 98.31 607 HIS B N 1
ATOM 9967 C CA . HIS B 1 607 ? 9.289 -7.312 9.906 1 98.31 607 HIS B CA 1
ATOM 9968 C C . HIS B 1 607 ? 8.484 -8.188 10.867 1 98.31 607 HIS B C 1
ATOM 9970 O O . HIS B 1 607 ? 7.305 -8.445 10.633 1 98.31 607 HIS B O 1
ATOM 9976 N N . LEU B 1 608 ? 9.094 -8.68 11.914 1 98.44 608 LEU B N 1
ATOM 9977 C CA . LEU B 1 608 ? 8.359 -9.422 12.938 1 98.44 608 LEU B CA 1
ATOM 9978 C C . LEU B 1 608 ? 7.266 -8.555 13.555 1 98.44 608 LEU B C 1
ATOM 9980 O O . LEU B 1 608 ? 6.16 -9.039 13.812 1 98.44 608 LEU B O 1
ATOM 9984 N N . THR B 1 609 ? 7.586 -7.289 13.805 1 98.31 609 THR B N 1
ATOM 9985 C CA . THR B 1 609 ? 6.59 -6.355 14.312 1 98.31 609 THR B CA 1
ATOM 9986 C C . THR B 1 609 ? 5.414 -6.238 13.344 1 98.31 609 THR B C 1
ATOM 9988 O O . THR B 1 609 ? 4.254 -6.242 13.766 1 98.31 609 THR B O 1
ATOM 9991 N N . VAL B 1 610 ? 5.711 -6.145 12.078 1 98.38 610 VAL B N 1
ATOM 9992 C CA . VAL B 1 610 ? 4.688 -6.027 11.039 1 98.38 610 VAL B CA 1
ATOM 9993 C C . VAL B 1 610 ? 3.803 -7.273 11.047 1 98.38 610 VAL B C 1
ATOM 9995 O O . VAL B 1 610 ? 2.576 -7.168 10.977 1 98.38 610 VAL B O 1
ATOM 9998 N N . ILE B 1 611 ? 4.395 -8.43 11.109 1 98.62 611 ILE B N 1
ATOM 9999 C CA . ILE B 1 611 ? 3.654 -9.688 11.133 1 98.62 611 ILE B CA 1
ATOM 10000 C C . ILE B 1 611 ? 2.699 -9.711 12.32 1 98.62 611 ILE B C 1
ATOM 10002 O O . ILE B 1 611 ? 1.517 -10.031 12.172 1 98.62 611 ILE B O 1
ATOM 10006 N N . VAL B 1 612 ? 3.213 -9.367 13.492 1 98.5 612 VAL B N 1
ATOM 10007 C CA . VAL B 1 612 ? 2.408 -9.352 14.711 1 98.5 612 VAL B CA 1
ATOM 10008 C C . VAL B 1 612 ? 1.248 -8.375 14.555 1 98.5 612 VAL B C 1
ATOM 10010 O O . VAL B 1 612 ? 0.103 -8.703 14.867 1 98.5 612 VAL B O 1
ATOM 10013 N N . ALA B 1 613 ? 1.546 -7.199 14.031 1 98.31 613 ALA B N 1
ATOM 10014 C CA . ALA B 1 613 ? 0.52 -6.176 13.836 1 98.31 613 ALA B CA 1
ATOM 10015 C C . ALA B 1 613 ? -0.574 -6.668 12.891 1 98.31 613 ALA B C 1
ATOM 10017 O O . ALA B 1 613 ? -1.756 -6.387 13.102 1 98.31 613 ALA B O 1
ATOM 10018 N N . THR B 1 614 ? -0.226 -7.395 11.844 1 97.94 614 THR B N 1
ATOM 10019 C CA . THR B 1 614 ? -1.202 -7.855 10.867 1 97.94 614 THR B CA 1
ATOM 10020 C C . THR B 1 614 ? -2.074 -8.961 11.445 1 97.94 614 THR B C 1
ATOM 10022 O O . THR B 1 614 ? -3.275 -9.023 11.172 1 97.94 614 THR B O 1
ATOM 10025 N N . ILE B 1 615 ? -1.492 -9.82 12.242 1 98.62 615 ILE B N 1
ATOM 10026 C CA . ILE B 1 615 ? -2.277 -10.859 12.891 1 98.62 615 ILE B CA 1
ATOM 10027 C C . ILE B 1 615 ? -3.242 -10.234 13.891 1 98.62 615 ILE B C 1
ATOM 10029 O O . ILE B 1 615 ? -4.414 -10.617 13.961 1 98.62 615 ILE B O 1
ATOM 10033 N N . ASN B 1 616 ? -2.725 -9.258 14.648 1 98.12 616 ASN B N 1
ATOM 10034 C CA . ASN B 1 616 ? -3.615 -8.508 15.531 1 98.12 616 ASN B CA 1
ATOM 10035 C C . ASN B 1 616 ? -4.746 -7.844 14.758 1 98.12 616 ASN B C 1
ATOM 10037 O O . ASN B 1 616 ? -5.887 -7.812 15.211 1 98.12 616 ASN B O 1
ATOM 10041 N N . GLY B 1 617 ? -4.375 -7.285 13.602 1 97.56 617 GLY B N 1
ATOM 10042 C CA . GLY B 1 617 ? -5.383 -6.684 12.742 1 97.56 617 GLY B CA 1
ATOM 10043 C C . GLY B 1 617 ? -6.445 -7.664 12.289 1 97.56 617 GLY B C 1
ATOM 10044 O O . GLY B 1 617 ? -7.629 -7.328 12.234 1 97.56 617 GLY B O 1
ATOM 10045 N N . ALA B 1 618 ? -6.012 -8.859 11.938 1 98.38 618 ALA B N 1
ATOM 10046 C CA . ALA B 1 618 ? -6.957 -9.898 11.555 1 98.38 618 ALA B CA 1
ATOM 10047 C C . ALA B 1 618 ? -7.895 -10.25 12.711 1 98.38 618 ALA B C 1
ATOM 10049 O O . ALA B 1 618 ? -9.102 -10.422 12.508 1 98.38 618 ALA B O 1
ATOM 10050 N N . ALA B 1 619 ? -7.344 -10.352 13.891 1 98.25 619 ALA B N 1
ATOM 10051 C CA . ALA B 1 619 ? -8.148 -10.625 15.07 1 98.25 619 ALA B CA 1
ATOM 10052 C C . ALA B 1 619 ? -9.18 -9.523 15.312 1 98.25 619 ALA B C 1
ATOM 10054 O O . ALA B 1 619 ? -10.328 -9.797 15.664 1 98.25 619 ALA B O 1
ATOM 10055 N N . GLN B 1 620 ? -8.773 -8.312 15.07 1 96.75 620 GLN B N 1
ATOM 10056 C CA . GLN B 1 620 ? -9.648 -7.156 15.258 1 96.75 620 GLN B CA 1
ATOM 10057 C C . GLN B 1 620 ? -10.852 -7.223 14.328 1 96.75 620 GLN B C 1
ATOM 10059 O O . GLN B 1 620 ? -11.938 -6.746 14.68 1 96.75 620 GLN B O 1
ATOM 10064 N N . GLN B 1 621 ? -10.664 -7.812 13.141 1 97.25 621 GLN B N 1
ATOM 10065 C CA . GLN B 1 621 ? -11.766 -7.914 12.188 1 97.25 621 GLN B CA 1
ATOM 10066 C C . GLN B 1 621 ? -12.906 -8.758 12.758 1 97.25 621 GLN B C 1
ATOM 10068 O O . GLN B 1 621 ? -14.062 -8.562 12.398 1 97.25 621 GLN B O 1
ATOM 10073 N N . LEU B 1 622 ? -12.594 -9.664 13.688 1 97.62 622 LEU B N 1
ATOM 10074 C CA . LEU B 1 622 ? -13.586 -10.594 14.227 1 97.62 622 LEU B CA 1
ATOM 10075 C C . LEU B 1 622 ? -14.336 -9.969 15.398 1 97.62 622 LEU B C 1
ATOM 10077 O O . LEU B 1 622 ? -15.367 -10.484 15.836 1 97.62 622 LEU B O 1
ATOM 10081 N N . ILE B 1 623 ? -13.797 -8.852 15.953 1 91.75 623 ILE B N 1
ATOM 10082 C CA . ILE B 1 623 ? -14.406 -8.141 17.078 1 91.75 623 ILE B CA 1
ATOM 10083 C C . ILE B 1 623 ? -15.258 -6.988 16.547 1 91.75 623 ILE B C 1
ATOM 10085 O O . ILE B 1 623 ? -16.422 -6.832 16.938 1 91.75 623 ILE B O 1
ATOM 10089 N N . ASP B 1 624 ? -14.664 -6.203 15.695 1 80.94 624 ASP B N 1
ATOM 10090 C CA . ASP B 1 624 ? -15.266 -4.969 15.203 1 80.94 624 ASP B CA 1
ATOM 10091 C C . ASP B 1 624 ? -16.266 -5.258 14.086 1 80.94 624 ASP B C 1
ATOM 10093 O O . ASP B 1 624 ? -16.016 -6.074 13.203 1 80.94 624 ASP B O 1
#

Sequence (1248 aa):
MAFYTAFVPVQIIDERGQVKFTAALFEPQIDGNFYDNSVLPGYLAFAASGTVEADHIIYVNYGSYDDFKYLEDELKISVKGRLVLARYGKFFRGDKVQNAQRFGAAGIILYSDPQNYAGDNGQASPYPNSWWLPGEGMQRGSIVWHDGDPSTPMYPAIKGASRISSEKMDLPRIPAHPISYNDARKIFAQMVGPQAPDAWQGGLNITYNLGTELRNPGWKIRLEVNNELKLAKTYNVVGKIIGTVEPDRYVLLGNHRDAWVYGSTDPSSAQATMMEVLRSLCSLKKKGWRPRRTIIVGSWSSSEFGYMGVTEWIEEHYHTLQNKAVAMINVDTAVVWPYNLFVCASPLMENVMIEASKQVPPPDKTLGFDSLYTQWNSRRRYSKWLVDNRLASYSDHAGFYQRLGIPIGYFGWMPDPEEWPEIDYPLYHSSYDTFEAMKNYVGPEFTFHLAAAQLWALVVLKLSDSLILPMKVTDEADFLEEIYTELYEEHGDFFQINNISITYLEEAIKGFKQQAKDFQNEIYNLDQQQELQVRQINDKIVQVEKAYVYTEGLFYRKHMKNVILGTSILDQYSGWSLPGLRELIFEHERENDKKKQKEIIEEIHVHLTVIVATINGAAQQLIDMAFYTAFVPVQIIDERGQVKFTAALFEPQIDGNFYDNSVLPGYLAFAASGTVEADHIIYVNYGSYDDFKYLEDELKISVKGRLVLARYGKFFRGDKVQNAQRFGAAGIILYSDPQNYAGDNGQASPYPNSWWLPGEGMQRGSIVWHDGDPSTPMYPAIKGASRISSEKMDLPRIPAHPISYNDARKIFAQMVGPQAPDAWQGGLNITYNLGTELRNPGWKIRLEVNNELKLAKTYNVVGKIIGTVEPDRYVLLGNHRDAWVYGSTDPSSAQATMMEVLRSLCSLKKKGWRPRRTIIVGSWSSSEFGYMGVTEWIEEHYHTLQNKAVAMINVDTAVVWPYNLFVCASPLMENVMIEASKQVPPPDKTLGFDSLYTQWNSRRRYSKWLVDNRLASYSDHAGFYQRLGIPIGYFGWMPDPEEWPEIDYPLYHSSYDTFEAMKNYVGPEFTFHLAAAQLWALVVLKLSDSLILPMKVTDEADFLEEIYTELYEEHGDFFQINNISITYLEEAIKGFKQQAKDFQNEIYNLDQQQELQVRQINDKIVQVEKAYVYTEGLFYRKHMKNVILGTSILDQYSGWSLPGLRELIFEHERENDKKKQKEIIEEIHVHLTVIVATINGAAQQLID